Protein AF-0000000078662175 (afdb_homodimer)

pLDDT: mean 93.96, std 9.65, range [27.88, 98.94]

Nearest PDB structures (foldseek):
  4d03-assembly1_A  TM=9.916E-01  e=1.240E-72  Thermobifida fusca
  2ylw-assembly1_A  TM=9.920E-01  e=5.136E-72  Thermobifida fusca
  2ylr-assembly1_A  TM=9.868E-01  e=2.014E-71  Thermobifida fusca
  2ylx-assembly1_A  TM=9.907E-01  e=4.098E-71  Thermobifida fusca
  2ylz-assembly1_A-2  TM=9.610E-01  e=9.107E-68  Thermobifida fusca

Solvent-accessible surface area (backbone atoms only — not comparable to full-atom values): 55002 Å² total; per-residue (Å²): 134,77,75,73,74,74,74,76,78,58,76,63,46,78,33,47,30,37,32,38,24,37,16,68,44,21,49,51,39,52,54,54,43,43,74,70,68,43,51,56,42,33,34,16,61,46,86,62,62,26,42,56,43,58,28,30,57,36,58,60,36,54,50,92,50,47,37,88,42,62,43,79,82,89,40,69,65,61,51,66,69,56,78,77,63,32,42,44,36,40,28,70,55,52,31,49,50,42,49,49,50,35,57,76,66,60,45,62,86,43,45,44,54,62,29,38,69,46,33,39,36,45,36,73,90,77,52,29,33,41,33,35,32,78,75,59,50,32,36,32,17,48,29,39,38,42,22,52,46,37,66,62,32,55,52,73,86,84,50,52,46,50,90,57,36,68,49,51,77,42,38,38,61,60,27,65,95,60,91,78,85,47,64,77,28,32,34,32,37,38,30,44,47,62,65,21,38,29,26,49,36,52,46,52,75,45,26,54,29,30,37,39,37,29,61,63,48,51,62,66,30,49,41,68,72,45,72,54,52,67,69,56,53,52,51,40,58,74,42,41,70,61,51,50,55,48,10,60,61,19,56,37,32,32,61,59,46,34,31,46,18,38,58,73,79,49,52,72,70,53,46,50,51,52,51,52,53,23,55,73,66,7,28,69,44,44,72,20,61,40,52,32,43,49,64,29,71,68,54,16,48,55,55,39,48,52,52,47,49,51,45,52,71,57,22,75,53,60,68,61,26,56,66,49,46,59,71,90,51,58,57,68,32,42,84,70,27,61,25,71,57,44,60,52,41,60,62,40,89,47,38,44,81,39,54,26,70,83,33,39,76,67,30,30,38,52,51,27,43,28,29,75,86,42,74,47,74,34,45,32,39,36,40,25,73,54,51,39,51,54,46,36,40,64,64,69,28,50,40,26,20,50,94,66,41,42,48,64,68,70,35,60,78,34,78,73,26,29,79,11,34,25,30,60,56,28,61,36,40,36,34,36,56,22,43,44,19,39,44,90,62,28,37,58,51,48,50,18,50,53,40,40,52,52,50,53,52,48,52,50,50,30,59,75,67,73,37,76,41,39,29,30,27,66,70,40,25,51,50,40,49,50,48,27,46,53,59,30,67,62,35,45,42,75,66,26,88,25,70,69,22,27,62,76,42,88,86,48,49,78,45,50,56,39,28,79,79,26,38,20,56,49,51,49,55,55,49,50,22,50,75,60,75,35,56,54,44,47,73,71,134,79,77,73,76,74,74,76,80,59,77,63,46,78,35,46,30,37,30,38,25,37,16,68,46,22,49,50,39,51,54,53,43,43,73,71,69,44,51,58,42,31,33,17,59,46,86,62,61,28,40,58,44,57,28,30,56,36,60,59,37,56,49,93,51,47,38,88,43,63,43,78,83,88,41,69,66,61,53,66,70,55,79,76,61,32,44,44,36,40,30,71,56,52,30,48,50,40,50,49,51,34,59,75,66,60,45,62,86,44,44,43,53,63,29,37,70,46,33,39,36,45,39,74,89,76,54,29,33,40,35,35,31,78,79,58,53,33,38,33,17,48,29,38,39,40,21,49,46,37,66,62,31,53,53,73,83,85,49,53,44,50,89,58,36,70,48,50,78,43,37,38,62,60,26,64,94,58,91,78,85,46,66,75,28,32,34,31,37,38,30,44,46,63,64,21,39,29,26,49,36,52,47,51,74,45,27,55,27,31,36,39,38,30,61,63,49,51,63,66,30,49,42,68,73,46,71,54,51,68,68,55,52,53,52,41,59,76,42,40,71,62,52,49,54,48,11,60,60,20,57,38,32,32,60,59,47,34,30,44,18,38,58,73,82,47,51,73,69,53,47,50,51,52,49,54,54,23,55,74,66,6,27,68,45,44,72,20,60,40,51,32,43,49,63,29,71,68,53,16,49,55,54,40,50,52,53,47,48,52,45,53,70,58,22,76,54,62,67,60,25,57,65,50,45,59,71,92,51,58,59,69,33,42,83,69,28,62,25,74,57,45,62,52,42,62,63,40,90,46,36,44,82,38,54,25,69,85,33,40,76,68,31,30,38,52,51,29,42,29,32,76,85,43,74,47,75,34,45,34,39,36,40,25,73,54,50,39,52,53,47,36,39,63,62,69,28,53,40,27,19,50,95,65,41,42,48,65,67,70,33,59,76,37,80,74,27,30,79,11,34,27,29,60,57,28,61,35,40,36,35,36,56,22,42,43,19,39,42,92,64,29,36,58,52,48,49,17,50,53,40,40,52,53,50,52,54,48,51,50,51,29,59,76,67,73,36,76,42,41,28,31,26,65,69,40,24,50,50,39,49,50,49,28,44,53,58,30,66,63,36,46,41,74,65,27,88,24,70,70,22,27,61,76,42,87,87,48,48,78,45,50,56,39,27,78,80,26,40,21,54,50,51,49,56,54,48,51,23,51,74,59,76,37,54,55,45,48,75,70

Secondary structure (DSSP, 8-state):
----------PPEEEEEEEE--SHHHHHHHHHHHHTT--EEEE-SSSSS-THHHH---TT-B-SS-TTTSS--S-HHHHHH---SBSS-BHHHHHHHHHHHHHHTT-GGGEE-S--EEEEEEETTTTEEEEEETTS-EEEEEEEEE---TT-SBPP---TTGGG--SEEEETTB--SSPPP-TT-EEEEE--SHHHHHHHHHHHTTSSEEEEEESS---EEE----BPPHHHHHHHHHTHHHHHHHHHTSSSSS----B---GGGS-HHHHHHHHHHHHHH-HHHHTTS-TTTTT-HHHHHHHHHHHHHHHHHH-SSHHHHHHHS--SS-TTSSPPEEESSHHHHTTSTTEEEEETTTS-EEEE-SSEEEETTEEEE-SEEEE---B-TTTHHHHTSEEE-GGG-BHHHHTTTS---BTTTB-TT-TTEEESS-TTSSGGGS-HHHHHHHHHHHHHHHHHHHHHTT---EEE-HHHHHHHHHHHHHHHHTSSGGGS-SGGGTTTSTT------S--S-HHHHHHHHHHHHHTTSTTEEE-/----------PPEEEEEEEE--SHHHHHHHHHHHHTT--EEEE-SSSSS-THHHH---TT-B-SS-TTTSS--S-HHHHHH---SBSS-BHHHHHHHHHHHHHHTT-GGGEE-S--EEEEEEETTTTEEEEEETTS-EEEEEEEEE---TT-SBPP---TTGGG--SEEEETTB--SSPPP-TT-EEEEE--SHHHHHHHHHHHHHSSEEEEEESS---EEE----BPPHHHHHHHHHTHHHHHHHHHTSSSSS----B---GGGS-HHHHHHHHHHHHHH-HHHHTTS-TTTTT-HHHHHHHHHHHHHHHHHH-SSHHHHHHHS--SS-TTSSPPEEESSHHHHTTSTTEEEEETTTS-EEEE-SSEEEETTEEEE-SEEEE---B-TTTHHHHTSEEE-GGG-BHHHHTTTS---BTTTB-TT-TTEEESS-TTSSGGGS-HHHHHHHHHHHHHHHHHHHHHTT---EEE-HHHHHHHHHHHHHHHHTSSGGGS-SGGGTTTSTT------S--S-HHHHHHHHHHHHHTTSTTEEE-

InterPro domains:
  IPR036188 FAD/NAD(P)-binding domain superfamily [G3DSA:3.50.50.60] (9-284)
  IPR036188 FAD/NAD(P)-binding domain superfamily [G3DSA:3.50.50.60] (344-540)
  IPR036188 FAD/NAD(P)-binding domain superfamily [SSF51905] (16-461)
  IPR050775 Baeyer-Villiger monooxygenase-like [PTHR43098] (8-539)

Organism: Novosphingobium aromaticivorans (strain ATCC 700278 / DSM 12444 / CCUG 56034 / CIP 105152 / NBRC 16084 / F199) (NCBI:txid279238)

Structure (mmCIF, N/CA/C/O backbone):
data_AF-0000000078662175-model_v1
#
loop_
_entity.id
_entity.type
_entity.pdbx_description
1 polymer 'Flavin-containing monooxygenase FMO'
#
loop_
_atom_site.group_PDB
_atom_site.id
_atom_site.type_symbol
_atom_site.label_atom_id
_atom_site.label_alt_id
_atom_site.label_comp_id
_atom_site.label_asym_id
_atom_site.label_entity_id
_atom_site.label_seq_id
_atom_site.pdbx_PDB_ins_code
_atom_site.Cartn_x
_atom_site.Cartn_y
_atom_site.Cartn_z
_atom_site.occupancy
_atom_site.B_iso_or_equiv
_atom_site.auth_seq_id
_atom_site.auth_comp_id
_atom_site.auth_asym_id
_atom_site.auth_atom_id
_atom_site.pdbx_PDB_model_num
ATOM 1 N N . MET A 1 1 ? -27.125 54.406 36.562 1 32.47 1 MET A N 1
ATOM 2 C CA . MET A 1 1 ? -28.031 53.469 35.906 1 32.47 1 MET A CA 1
ATOM 3 C C . MET A 1 1 ? -27.641 53.281 34.469 1 32.47 1 MET A C 1
ATOM 5 O O . MET A 1 1 ? -28 54.094 33.594 1 32.47 1 MET A O 1
ATOM 9 N N . GLN A 1 2 ? -26.375 52.938 34.125 1 30.73 2 GLN A N 1
ATOM 10 C CA . GLN A 1 2 ? -25.703 52.875 32.812 1 30.73 2 GLN A CA 1
ATOM 11 C C . GLN A 1 2 ? -26.438 51.906 31.875 1 30.73 2 GLN A C 1
ATOM 13 O O . GLN A 1 2 ? -26.781 50.781 32.25 1 30.73 2 GLN A O 1
ATOM 18 N N . GLN A 1 3 ? -27.281 52.5 30.984 1 27.88 3 GLN A N 1
ATOM 19 C CA . GLN A 1 3 ? -28.031 51.75 29.984 1 27.88 3 GLN A CA 1
ATOM 20 C C . GLN A 1 3 ? -27.156 50.688 29.344 1 27.88 3 GLN A C 1
ATOM 22 O O . GLN A 1 3 ? -26.094 50.969 28.781 1 27.88 3 GLN A O 1
ATOM 27 N N . VAL A 1 4 ? -27.219 49.531 30.016 1 39.88 4 VAL A N 1
ATOM 28 C CA . VAL A 1 4 ? -26.734 48.344 29.312 1 39.88 4 VAL A CA 1
ATOM 29 C C . VAL A 1 4 ? -27.156 48.406 27.844 1 39.88 4 VAL A C 1
ATOM 31 O O . VAL A 1 4 ? -28.344 48.406 27.531 1 39.88 4 VAL A O 1
ATOM 34 N N . ASN A 1 5 ? -26.516 49.281 26.984 1 31.42 5 ASN A N 1
ATOM 35 C CA . ASN A 1 5 ? -26.75 49.25 25.547 1 31.42 5 ASN A CA 1
ATOM 36 C C . ASN A 1 5 ? -27.062 47.812 25.062 1 31.42 5 ASN A C 1
ATOM 38 O O . ASN A 1 5 ? -26.25 46.906 25.219 1 31.42 5 ASN A O 1
ATOM 42 N N . SER A 1 6 ? -28.297 47.344 25.094 1 38.06 6 SER A N 1
ATOM 43 C CA . SER A 1 6 ? -28.875 46.094 24.594 1 38.06 6 SER A CA 1
ATOM 44 C C . SER A 1 6 ? -28.297 45.75 23.219 1 38.06 6 SER A C 1
ATOM 46 O O . SER A 1 6 ? -28.547 46.438 22.234 1 38.06 6 SER A O 1
ATOM 48 N N . SER A 1 7 ? -27.062 45.438 23.031 1 41.38 7 SER A N 1
ATOM 49 C CA . SER A 1 7 ? -26.469 44.938 21.797 1 41.38 7 SER A CA 1
ATOM 50 C C . SER A 1 7 ? -27.469 44.125 20.969 1 41.38 7 SER A C 1
ATOM 52 O O . SER A 1 7 ? -28.078 43.188 21.469 1 41.38 7 SER A O 1
ATOM 54 N N . HIS A 1 8 ? -28.359 44.719 20.109 1 45.12 8 HIS A N 1
ATOM 55 C CA . HIS A 1 8 ? -29.312 44.188 19.156 1 45.12 8 HIS A CA 1
ATOM 56 C C . HIS A 1 8 ? -28.828 42.844 18.578 1 45.12 8 HIS A C 1
ATOM 58 O O . HIS A 1 8 ? -27.766 42.781 17.969 1 45.12 8 HIS A O 1
ATOM 64 N N . ALA A 1 9 ? -29.156 41.844 19.125 1 54.88 9 ALA A N 1
ATOM 65 C CA . ALA A 1 9 ? -28.906 40.469 18.656 1 54.88 9 ALA A CA 1
ATOM 66 C C . ALA A 1 9 ? -29.125 40.344 17.156 1 54.88 9 ALA A C 1
ATOM 68 O O . ALA A 1 9 ? -30.219 40.594 16.656 1 54.88 9 ALA A O 1
ATOM 69 N N . LYS A 1 10 ? -28.078 40.5 16.203 1 70.06 10 LYS A N 1
ATOM 70 C CA . LYS A 1 10 ? -28.141 40.344 14.758 1 70.06 10 LYS A CA 1
ATOM 71 C C . LYS A 1 10 ? -28.906 39.094 14.367 1 70.06 10 LYS A C 1
ATOM 73 O O . LYS A 1 10 ? -28.766 38.031 15 1 70.06 10 LYS A O 1
ATOM 78 N N . ALA A 1 11 ? -30 39.125 13.562 1 88.69 11 ALA A N 1
ATOM 79 C CA . ALA A 1 11 ? -30.766 38 13.023 1 88.69 11 ALA A CA 1
ATOM 80 C C . ALA A 1 11 ? -29.828 36.938 12.422 1 88.69 11 ALA A C 1
ATOM 82 O O . ALA A 1 11 ? -28.844 37.281 11.758 1 88.69 11 ALA A O 1
ATOM 83 N N . PRO A 1 12 ? -30.031 35.719 12.789 1 95.25 12 PRO A N 1
ATOM 84 C CA . PRO A 1 12 ? -29.172 34.656 12.258 1 95.25 12 PRO A CA 1
ATOM 85 C C . PRO A 1 12 ? -29.203 34.594 10.734 1 95.25 12 PRO A C 1
ATOM 87 O O . PRO A 1 12 ? -30.25 34.781 10.125 1 95.25 12 PRO A O 1
ATOM 90 N N . ARG A 1 13 ? -28.078 34.531 10.18 1 97.31 13 ARG A N 1
ATOM 91 C CA . ARG A 1 13 ? -28 34.25 8.75 1 97.31 13 ARG A CA 1
ATOM 92 C C . ARG A 1 13 ? -28.172 32.75 8.469 1 97.31 13 ARG A C 1
ATOM 94 O O . ARG A 1 13 ? -27.438 31.922 9.008 1 97.31 13 ARG A O 1
ATOM 101 N N . ARG A 1 14 ? -29.156 32.438 7.625 1 97.62 14 ARG A N 1
ATOM 102 C CA . ARG A 1 14 ? -29.438 31.047 7.297 1 97.62 14 ARG A CA 1
ATOM 103 C C . ARG A 1 14 ? -28.656 30.609 6.055 1 97.62 14 ARG A C 1
ATOM 105 O O . ARG A 1 14 ? -28.594 31.344 5.07 1 97.62 14 ARG A O 1
ATOM 112 N N . LEU A 1 15 ? -28.016 29.453 6.156 1 98.31 15 LEU A N 1
ATOM 113 C CA . LEU A 1 15 ? -27.172 28.906 5.094 1 98.31 15 LEU A CA 1
ATOM 114 C C . LEU A 1 15 ? -27.438 27.422 4.91 1 98.31 15 LEU A C 1
ATOM 116 O O . LEU A 1 15 ? -27.969 26.766 5.805 1 98.31 15 LEU A O 1
ATOM 120 N N . ASP A 1 16 ? -27.141 26.938 3.682 1 98.44 16 ASP A N 1
ATOM 121 C CA . ASP A 1 16 ? -27.031 25.484 3.525 1 98.44 16 ASP A CA 1
ATOM 122 C C . ASP A 1 16 ? -25.797 24.938 4.246 1 98.44 16 ASP A C 1
ATOM 124 O O . ASP A 1 16 ? -25.875 23.938 4.941 1 98.44 16 ASP A O 1
ATOM 128 N N . THR A 1 17 ? -24.672 25.609 4.023 1 98.69 17 THR A N 1
ATOM 129 C CA . THR A 1 17 ? -23.422 25.125 4.555 1 98.69 17 THR A CA 1
ATOM 130 C C . THR A 1 17 ? -22.609 26.25 5.18 1 98.69 17 THR A C 1
ATOM 132 O O . THR A 1 17 ? -22.453 27.312 4.578 1 98.69 17 THR A O 1
ATOM 135 N N . LEU A 1 18 ? -22.109 26.031 6.359 1 98.88 18 LEU A N 1
ATOM 136 C CA . LEU A 1 18 ? -21.125 26.922 6.988 1 98.88 18 LEU A CA 1
ATOM 137 C C . LEU A 1 18 ? -19.797 26.219 7.164 1 98.88 18 LEU A C 1
ATOM 139 O O . LEU A 1 18 ? -19.734 25.094 7.664 1 98.88 18 LEU A O 1
ATOM 143 N N . ILE A 1 19 ? -18.734 26.859 6.73 1 98.94 19 ILE A N 1
ATOM 144 C CA . ILE A 1 19 ? -17.391 26.328 6.844 1 98.94 19 ILE A CA 1
ATOM 145 C C . ILE A 1 19 ? -16.594 27.156 7.867 1 98.94 19 ILE A C 1
ATOM 147 O O . ILE A 1 19 ? -16.641 28.375 7.863 1 98.94 19 ILE A O 1
ATOM 151 N N . ILE A 1 20 ? -15.93 26.484 8.75 1 98.75 20 ILE A N 1
ATOM 152 C CA . ILE A 1 20 ? -15.156 27.172 9.773 1 98.75 20 ILE A CA 1
ATOM 153 C C . ILE A 1 20 ? -13.664 26.953 9.523 1 98.75 20 ILE A C 1
ATOM 155 O O . ILE A 1 20 ? -13.141 25.859 9.734 1 98.75 20 ILE A O 1
ATOM 159 N N . GLY A 1 21 ? -12.961 28.016 9.102 1 98.5 21 GLY A N 1
ATOM 160 C CA . GLY A 1 21 ? -11.539 27.969 8.812 1 98.5 21 GLY A CA 1
ATOM 161 C C . GLY A 1 21 ? -11.227 28.141 7.336 1 98.5 21 GLY A C 1
ATOM 162 O O . GLY A 1 21 ? -11.789 27.438 6.492 1 98.5 21 GLY A O 1
ATOM 163 N N . ALA A 1 22 ? -10.289 29.031 7.051 1 98.62 22 ALA A N 1
ATOM 164 C CA . ALA A 1 22 ? -9.953 29.344 5.664 1 98.62 22 ALA A CA 1
ATOM 165 C C . ALA A 1 22 ? -8.539 28.859 5.324 1 98.62 22 ALA A C 1
ATOM 167 O O . ALA A 1 22 ? -7.801 29.547 4.613 1 98.62 22 ALA A O 1
ATOM 168 N N . GLY A 1 23 ? -8.109 27.734 5.957 1 98.25 23 GLY A N 1
ATOM 169 C CA . GLY A 1 23 ? -6.961 27.016 5.426 1 98.25 23 GLY A CA 1
ATOM 170 C C . GLY A 1 23 ? -7.25 26.328 4.102 1 98.25 23 GLY A C 1
ATOM 171 O O . GLY A 1 23 ? -8.297 26.562 3.492 1 98.25 23 GLY A O 1
ATOM 172 N N . PHE A 1 24 ? -6.379 25.484 3.66 1 98.25 24 PHE A N 1
ATOM 173 C CA . PHE A 1 24 ? -6.508 24.844 2.355 1 98.25 24 PHE A CA 1
ATOM 174 C C . PHE A 1 24 ? -7.762 23.984 2.299 1 98.25 24 PHE A C 1
ATOM 176 O O . PHE A 1 24 ? -8.438 23.938 1.27 1 98.25 24 PHE A O 1
ATOM 183 N N . GLY A 1 25 ? -8.047 23.281 3.381 1 98.38 25 GLY A N 1
ATOM 184 C CA . GLY A 1 25 ? -9.258 22.484 3.418 1 98.38 25 GLY A CA 1
ATOM 185 C C . GLY A 1 25 ? -10.531 23.297 3.301 1 98.38 25 GLY A C 1
ATOM 186 O O . GLY A 1 25 ? -11.422 22.969 2.527 1 98.38 25 GLY A O 1
ATOM 187 N N . GLY A 1 26 ? -10.578 24.375 4.07 1 98.81 26 GLY A N 1
ATOM 188 C CA . GLY A 1 26 ? -11.734 25.25 4.035 1 98.81 26 GLY A CA 1
ATOM 189 C C . GLY A 1 26 ? -11.914 25.953 2.699 1 98.81 26 GLY A C 1
ATOM 190 O O . GLY A 1 26 ? -13.039 26.094 2.215 1 98.81 26 GLY A O 1
ATOM 191 N N . MET A 1 27 ? -10.836 26.422 2.119 1 98.88 27 MET A N 1
ATOM 192 C CA . MET A 1 27 ? -10.914 27.062 0.813 1 98.88 27 MET A CA 1
ATOM 193 C C . MET A 1 27 ? -11.484 26.109 -0.233 1 98.88 27 MET A C 1
ATOM 195 O O . MET A 1 27 ? -12.344 26.5 -1.027 1 98.88 27 MET A O 1
ATOM 199 N N . TYR A 1 28 ? -11 24.891 -0.229 1 98.88 28 TYR A N 1
ATOM 200 C CA . TYR A 1 28 ? -11.5 23.922 -1.196 1 98.88 28 TYR A CA 1
ATOM 201 C C . TYR A 1 28 ? -12.961 23.578 -0.923 1 98.88 28 TYR A C 1
ATOM 203 O O . TYR A 1 28 ? -13.75 23.438 -1.855 1 98.88 28 TYR A O 1
ATOM 211 N N . ALA A 1 29 ? -13.305 23.422 0.343 1 98.88 29 ALA A N 1
ATOM 212 C CA . ALA A 1 29 ? -14.695 23.156 0.708 1 98.88 29 ALA A CA 1
ATOM 213 C C . ALA A 1 29 ? -15.617 24.25 0.205 1 98.88 29 ALA A C 1
ATOM 215 O O . ALA A 1 29 ? -16.703 23.969 -0.319 1 98.88 29 ALA A O 1
ATOM 216 N N . LEU A 1 30 ? -15.195 25.484 0.396 1 98.94 30 LEU A N 1
ATOM 217 C CA . LEU A 1 30 ? -15.984 26.609 -0.078 1 98.94 30 LEU A CA 1
ATOM 218 C C . LEU A 1 30 ? -16.172 26.547 -1.59 1 98.94 30 LEU A C 1
ATOM 220 O O . LEU A 1 30 ? -17.297 26.719 -2.084 1 98.94 30 LEU A O 1
ATOM 224 N N . HIS A 1 31 ? -15.102 26.328 -2.27 1 98.88 31 HIS A N 1
ATOM 225 C CA . HIS A 1 31 ? -15.164 26.219 -3.723 1 98.88 31 HIS A CA 1
ATOM 226 C C . HIS A 1 31 ? -16.141 25.125 -4.152 1 98.88 31 HIS A C 1
ATOM 228 O O . HIS A 1 31 ? -17 25.359 -5 1 98.88 31 HIS A O 1
ATOM 234 N N . ARG A 1 32 ? -16.047 23.984 -3.57 1 98.69 32 ARG A N 1
ATOM 235 C CA . ARG A 1 32 ? -16.844 22.812 -3.977 1 98.69 32 ARG A CA 1
ATOM 236 C C . ARG A 1 32 ? -18.312 23.016 -3.646 1 98.69 32 ARG A C 1
ATOM 238 O O . ARG A 1 32 ? -19.188 22.734 -4.473 1 98.69 32 ARG A O 1
ATOM 245 N N . THR A 1 33 ? -18.609 23.422 -2.467 1 98.75 33 THR A N 1
ATOM 246 C CA . THR A 1 33 ? -19.984 23.562 -2.033 1 98.75 33 THR A CA 1
ATOM 247 C C . THR A 1 33 ? -20.688 24.672 -2.826 1 98.75 33 THR A C 1
ATOM 249 O O . THR A 1 33 ? -21.859 24.516 -3.201 1 98.75 33 THR A O 1
ATOM 252 N N . ARG A 1 34 ? -20.016 25.766 -3.092 1 98.38 34 ARG A N 1
ATOM 253 C CA . ARG A 1 34 ? -20.578 26.797 -3.936 1 98.38 34 ARG A CA 1
ATOM 254 C C . ARG A 1 34 ? -20.922 26.266 -5.324 1 98.38 34 ARG A C 1
ATOM 256 O O . ARG A 1 34 ? -21.969 26.578 -5.871 1 98.38 34 ARG A O 1
ATOM 263 N N . ASN A 1 35 ? -20.047 25.516 -5.824 1 97.94 35 ASN A N 1
ATOM 264 C CA . ASN A 1 35 ? -20.234 24.969 -7.168 1 97.94 35 ASN A CA 1
ATOM 265 C C . ASN A 1 35 ? -21.375 23.969 -7.219 1 97.94 35 ASN A C 1
ATOM 267 O O . ASN A 1 35 ? -21.922 23.703 -8.289 1 97.94 35 ASN A O 1
ATOM 271 N N . MET A 1 36 ? -21.719 23.453 -6.066 1 97.94 36 MET A N 1
ATOM 272 C CA . MET A 1 36 ? -22.859 22.562 -5.969 1 97.94 36 MET A CA 1
ATOM 273 C C . MET A 1 36 ? -24.172 23.344 -5.926 1 97.94 36 MET A C 1
ATOM 275 O O . MET A 1 36 ? -25.25 22.766 -5.945 1 97.94 36 MET A O 1
ATOM 279 N N . GLY A 1 37 ? -24.062 24.656 -5.867 1 98 37 GLY A N 1
ATOM 280 C CA . GLY A 1 37 ? -25.25 25.5 -5.82 1 98 37 GLY A CA 1
ATOM 281 C C . GLY A 1 37 ? -25.75 25.734 -4.41 1 98 37 GLY A C 1
ATOM 282 O O . GLY A 1 37 ? -26.844 26.281 -4.219 1 98 37 GLY A O 1
ATOM 283 N N . LEU A 1 38 ? -25.016 25.391 -3.434 1 98.44 38 LEU A N 1
ATOM 284 C CA . LEU A 1 38 ? -25.422 25.562 -2.045 1 98.44 38 LEU A CA 1
ATOM 285 C C . LEU A 1 38 ? -25.125 26.984 -1.572 1 98.44 38 LEU A C 1
ATOM 287 O O . LEU A 1 38 ? -24.109 27.578 -1.953 1 98.44 38 LEU A O 1
ATOM 291 N N . ASP A 1 39 ? -26.016 27.531 -0.816 1 98.69 39 ASP A N 1
ATOM 292 C CA . ASP A 1 39 ? -25.703 28.766 -0.101 1 98.69 39 ASP A CA 1
ATOM 293 C C . ASP A 1 39 ? -24.672 28.5 0.997 1 98.69 39 ASP A C 1
ATOM 295 O O . ASP A 1 39 ? -25 27.953 2.045 1 98.69 39 ASP A O 1
ATOM 299 N N . THR A 1 40 ? -23.438 28.953 0.732 1 98.75 40 THR A N 1
ATOM 300 C CA . THR A 1 40 ? -22.312 28.609 1.602 1 98.75 40 THR A CA 1
ATOM 301 C C . THR A 1 40 ? -21.578 29.875 2.047 1 98.75 40 THR A C 1
ATOM 303 O O . THR A 1 40 ? -21.438 30.828 1.275 1 98.75 40 THR A O 1
ATOM 306 N N . HIS A 1 41 ? -21.156 29.859 3.252 1 98.81 41 HIS A N 1
ATOM 307 C CA . HIS A 1 41 ? -20.312 30.922 3.814 1 98.81 41 HIS A CA 1
ATOM 308 C C . HIS A 1 41 ? -19.172 30.328 4.645 1 98.81 41 HIS A C 1
ATOM 310 O O . HIS A 1 41 ? -19.266 29.203 5.121 1 98.81 41 HIS A O 1
ATOM 316 N N . LEU A 1 42 ? -18.062 31.047 4.695 1 98.94 42 LEU A N 1
ATOM 317 C CA . LEU A 1 42 ? -16.906 30.625 5.465 1 98.94 42 LEU A CA 1
ATOM 318 C C . LEU A 1 42 ? -16.5 31.703 6.469 1 98.94 42 LEU A C 1
ATOM 320 O O . LEU A 1 42 ? -16.516 32.875 6.156 1 98.94 42 LEU A O 1
ATOM 324 N N . ILE A 1 43 ? -16.203 31.297 7.684 1 98.75 43 ILE A N 1
ATOM 325 C CA . ILE A 1 43 ? -15.68 32.25 8.656 1 98.75 43 ILE A CA 1
ATOM 326 C C . ILE A 1 43 ? -14.227 31.891 8.992 1 98.75 43 ILE A C 1
ATOM 328 O O . ILE A 1 43 ? -13.875 30.703 9.039 1 98.75 43 ILE A O 1
ATOM 332 N N . GLU A 1 44 ? -13.391 32.844 9.141 1 98.56 44 GLU A N 1
ATOM 333 C CA . GLU A 1 44 ? -11.953 32.719 9.391 1 98.56 44 GLU A CA 1
ATOM 334 C C . GLU A 1 44 ? -11.5 33.656 10.508 1 98.56 44 GLU A C 1
ATOM 336 O O . GLU A 1 44 ? -11.836 34.844 10.508 1 98.56 44 GLU A O 1
ATOM 341 N N . ALA A 1 45 ? -10.789 33.094 11.438 1 96.75 45 ALA A N 1
ATOM 342 C CA . ALA A 1 45 ? -10.328 33.812 12.602 1 96.75 45 ALA A CA 1
ATOM 343 C C . ALA A 1 45 ? -9.297 34.875 12.203 1 96.75 45 ALA A C 1
ATOM 345 O O . ALA A 1 45 ? -9.227 35.938 12.812 1 96.75 45 ALA A O 1
ATOM 346 N N . GLY A 1 46 ? -8.445 34.625 11.25 1 96.25 46 GLY A N 1
ATOM 347 C CA . GLY A 1 46 ? -7.449 35.562 10.781 1 96.25 46 GLY A CA 1
ATOM 348 C C . GLY A 1 46 ? -7.996 36.562 9.773 1 96.25 46 GLY A C 1
ATOM 349 O O . GLY A 1 46 ? -9.172 36.5 9.406 1 96.25 46 GLY A O 1
ATOM 350 N N . ASP A 1 47 ? -7.188 37.438 9.305 1 97.56 47 ASP A N 1
ATOM 351 C CA . ASP A 1 47 ? -7.637 38.469 8.383 1 97.56 47 ASP A CA 1
ATOM 352 C C . ASP A 1 47 ? -7.293 38.094 6.941 1 97.56 47 ASP A C 1
ATOM 354 O O . ASP A 1 47 ? -7.359 38.938 6.047 1 97.56 47 ASP A O 1
ATOM 358 N N . ASP A 1 48 ? -6.867 36.906 6.762 1 98.06 48 ASP A N 1
ATOM 359 C CA . ASP A 1 48 ? -6.523 36.406 5.438 1 98.06 48 ASP A CA 1
ATOM 360 C C . ASP A 1 48 ? -6.656 34.906 5.371 1 98.06 48 ASP A C 1
ATOM 362 O O . ASP A 1 48 ? -6.949 34.25 6.383 1 98.06 48 ASP A O 1
ATOM 366 N N . VAL A 1 49 ? -6.594 34.344 4.125 1 98.56 49 VAL A N 1
ATOM 367 C CA . VAL A 1 49 ? -6.602 32.906 3.934 1 98.56 49 VAL A CA 1
ATOM 368 C C . VAL A 1 49 ? -5.23 32.312 4.277 1 98.56 49 VAL A C 1
ATOM 370 O O . VAL A 1 49 ? -4.281 33.062 4.527 1 98.56 49 VAL A O 1
ATOM 373 N N . GLY A 1 50 ? -5.184 31 4.352 1 97.06 50 GLY A N 1
ATOM 374 C CA . GLY A 1 50 ? -3.885 30.344 4.457 1 97.06 50 GLY A CA 1
ATOM 375 C C . GLY A 1 50 ? -3.764 29.453 5.676 1 97.06 50 GLY A C 1
ATOM 376 O O . GLY A 1 50 ? -2.863 28.609 5.746 1 97.06 50 GLY A O 1
ATOM 377 N N . GLY A 1 51 ? -4.703 29.609 6.648 1 95.75 51 GLY A N 1
ATOM 378 C CA . GLY A 1 51 ? -4.695 28.734 7.809 1 95.75 51 GLY A CA 1
ATOM 379 C C . GLY A 1 51 ? -3.377 28.75 8.562 1 95.75 51 GLY A C 1
ATOM 380 O O . GLY A 1 51 ? -2.877 29.812 8.93 1 95.75 51 GLY A O 1
ATOM 381 N N . THR A 1 52 ? -2.777 27.594 8.68 1 94 52 THR A N 1
ATOM 382 C CA . THR A 1 52 ? -1.514 27.422 9.391 1 94 52 THR A CA 1
ATOM 383 C C . THR A 1 52 ? -0.442 28.344 8.812 1 94 52 THR A C 1
ATOM 385 O O . THR A 1 52 ? 0.372 28.891 9.555 1 94 52 THR A O 1
ATOM 388 N N . TRP A 1 53 ? -0.464 28.594 7.535 1 96.5 53 TRP A N 1
ATOM 389 C CA . TRP A 1 53 ? 0.59 29.328 6.852 1 96.5 53 TRP A CA 1
ATOM 390 C C . TRP A 1 53 ? 0.35 30.828 6.949 1 96.5 53 TRP A C 1
ATOM 392 O O . TRP A 1 53 ? 1.232 31.625 6.625 1 96.5 53 TRP A O 1
ATOM 402 N N . TYR A 1 54 ? -0.85 31.172 7.348 1 97.12 54 TYR A N 1
ATOM 403 C CA . TYR A 1 54 ? -1.105 32.562 7.719 1 97.12 54 TYR A CA 1
ATOM 404 C C . TYR A 1 54 ? -0.429 32.906 9.039 1 97.12 54 TYR A C 1
ATOM 406 O O . TYR A 1 54 ? 0.087 34 9.211 1 97.12 54 TYR A O 1
ATOM 414 N N . TRP A 1 55 ? -0.412 31.953 9.969 1 96.12 55 TRP A N 1
ATOM 415 C CA . TRP A 1 55 ? 0.02 32.219 11.336 1 96.12 55 TRP A CA 1
ATOM 416 C C . TRP A 1 55 ? 1.498 31.875 11.516 1 96.12 55 TRP A C 1
ATOM 418 O O . TRP A 1 55 ? 2.205 32.531 12.273 1 96.12 55 TRP A O 1
ATOM 428 N N . ASN A 1 56 ? 1.989 30.812 10.898 1 96 56 ASN A N 1
ATOM 429 C CA . ASN A 1 56 ? 3.363 30.359 11.062 1 96 56 ASN A CA 1
ATOM 430 C C . ASN A 1 56 ? 4.32 31.109 10.141 1 96 56 ASN A C 1
ATOM 432 O O . ASN A 1 56 ? 4.719 30.594 9.094 1 96 56 ASN A O 1
ATOM 436 N N . ARG A 1 57 ? 4.777 32.25 10.609 1 96.06 57 ARG A N 1
ATOM 437 C CA . ARG A 1 57 ? 5.637 33.094 9.805 1 96.06 57 ARG A CA 1
ATOM 438 C C . ARG A 1 57 ? 7.02 33.25 10.43 1 96.06 57 ARG A C 1
ATOM 440 O O . ARG A 1 57 ? 7.723 34.219 10.195 1 96.06 57 ARG A O 1
ATOM 447 N N . TYR A 1 58 ? 7.387 32.312 11.289 1 97.38 58 TYR A N 1
ATOM 448 C CA . TYR A 1 58 ? 8.664 32.375 11.984 1 97.38 58 TYR A CA 1
ATOM 449 C C . TYR A 1 58 ? 9.828 32.25 11.008 1 97.38 58 TYR A C 1
ATOM 451 O O . TYR A 1 58 ? 9.648 31.781 9.891 1 97.38 58 TYR A O 1
ATOM 459 N N . PRO A 1 59 ? 11 32.75 11.375 1 96.94 59 PRO A N 1
ATOM 460 C CA . PRO A 1 59 ? 12.164 32.656 10.492 1 96.94 59 PRO A CA 1
ATOM 461 C C . PRO A 1 59 ? 12.484 31.219 10.086 1 96.94 59 PRO A C 1
ATOM 463 O O . PRO A 1 59 ? 12.648 30.344 10.945 1 96.94 59 PRO A O 1
ATOM 466 N N . GLY A 1 60 ? 12.57 31.031 8.781 1 96.56 60 GLY A N 1
ATOM 467 C CA . GLY A 1 60 ? 12.938 29.719 8.273 1 96.56 60 GLY A CA 1
ATOM 468 C C . GLY A 1 60 ? 11.742 28.812 8.023 1 96.56 60 GLY A C 1
ATOM 469 O O . GLY A 1 60 ? 11.891 27.688 7.551 1 96.56 60 GLY A O 1
ATOM 470 N N . ALA A 1 61 ? 10.516 29.359 8.242 1 97.38 61 ALA A N 1
ATOM 471 C CA . ALA A 1 61 ? 9.312 28.547 8.102 1 97.38 61 ALA A CA 1
ATOM 472 C C . ALA A 1 61 ? 9.164 28.031 6.676 1 97.38 61 ALA A C 1
ATOM 474 O O . ALA A 1 61 ? 9.148 28.797 5.719 1 97.38 61 ALA A O 1
ATOM 475 N N . ARG A 1 62 ? 9.07 26.688 6.551 1 96 62 ARG A N 1
ATOM 476 C CA . ARG A 1 62 ? 8.938 26.016 5.258 1 96 62 ARG A CA 1
ATOM 477 C C . ARG A 1 62 ? 8.242 24.672 5.406 1 96 62 ARG A C 1
ATOM 479 O O . ARG A 1 62 ? 8.219 24.094 6.492 1 96 62 ARG A O 1
ATOM 486 N N . CYS A 1 63 ? 7.633 24.219 4.328 1 94.31 63 CYS A N 1
ATOM 487 C CA . CYS A 1 63 ? 7 22.906 4.309 1 94.31 63 CYS A CA 1
ATOM 488 C C . CYS A 1 63 ? 8.016 21.812 3.977 1 94.31 63 CYS A C 1
ATOM 490 O O . CYS A 1 63 ? 8.922 22.031 3.172 1 94.31 63 CYS A O 1
ATOM 492 N N . ASP A 1 64 ? 7.879 20.641 4.605 1 92.94 64 ASP A N 1
ATOM 493 C CA . ASP A 1 64 ? 8.797 19.547 4.34 1 92.94 64 ASP A CA 1
ATOM 494 C C . ASP A 1 64 ? 8.188 18.547 3.35 1 92.94 64 ASP A C 1
ATOM 496 O O . ASP A 1 64 ? 8.672 17.422 3.211 1 92.94 64 ASP A O 1
ATOM 500 N N . VAL A 1 65 ? 7.07 18.891 2.768 1 94.19 65 VAL A N 1
ATOM 501 C CA . VAL A 1 65 ? 6.477 18.172 1.639 1 94.19 65 VAL A CA 1
ATOM 502 C C . VAL A 1 65 ? 6.797 18.906 0.339 1 94.19 65 VAL A C 1
ATOM 504 O O . VAL A 1 65 ? 6.738 20.141 0.283 1 94.19 65 VAL A O 1
ATOM 507 N N . MET A 1 66 ? 7.176 18.188 -0.647 1 94 66 MET A N 1
ATOM 508 C CA . MET A 1 66 ? 7.516 18.812 -1.928 1 94 66 MET A CA 1
ATOM 509 C C . MET A 1 66 ? 6.352 19.641 -2.459 1 94 66 MET A C 1
ATOM 511 O O . MET A 1 66 ? 5.195 19.219 -2.365 1 94 66 MET A O 1
ATOM 515 N N . CYS A 1 67 ? 6.688 20.766 -3.023 1 94.62 67 CYS A N 1
ATOM 516 C CA . CYS A 1 67 ? 5.676 21.734 -3.432 1 94.62 67 CYS A CA 1
ATOM 517 C C . CYS A 1 67 ? 4.754 21.141 -4.492 1 94.62 67 CYS A C 1
ATOM 519 O O . CYS A 1 67 ? 3.568 21.484 -4.547 1 94.62 67 CYS A O 1
ATOM 521 N N . ILE A 1 68 ? 5.254 20.234 -5.316 1 90.31 68 ILE A N 1
ATOM 522 C CA . ILE A 1 68 ? 4.449 19.625 -6.371 1 90.31 68 ILE A CA 1
ATOM 523 C C . ILE A 1 68 ? 3.355 18.766 -5.746 1 90.31 68 ILE A C 1
ATOM 525 O O . ILE A 1 68 ? 2.301 18.547 -6.352 1 90.31 68 ILE A O 1
ATOM 529 N N . ASP A 1 69 ? 3.65 18.266 -4.551 1 94.88 69 ASP A N 1
ATOM 530 C CA . ASP A 1 69 ? 2.658 17.484 -3.812 1 94.88 69 ASP A CA 1
ATOM 531 C C . ASP A 1 69 ? 1.796 18.391 -2.936 1 94.88 69 ASP A C 1
ATOM 533 O O . ASP A 1 69 ? 0.584 18.188 -2.828 1 94.88 69 ASP A O 1
ATOM 537 N N . TYR A 1 70 ? 2.402 19.422 -2.367 1 96.88 70 TYR A N 1
ATOM 538 C CA . TYR A 1 70 ? 1.769 20.297 -1.392 1 96.88 70 TYR A CA 1
ATOM 539 C C . TYR A 1 70 ? 1.02 21.438 -2.084 1 96.88 70 TYR A C 1
ATOM 541 O O . TYR A 1 70 ? 1.259 22.609 -1.801 1 96.88 70 TYR A O 1
ATOM 549 N N . SER A 1 71 ? 0.135 21.125 -2.961 1 97.94 71 SER A N 1
ATOM 550 C CA . SER A 1 71 ? -0.71 22.031 -3.727 1 97.94 71 SER A CA 1
ATOM 551 C C . SER A 1 71 ? -1.977 21.328 -4.211 1 97.94 71 SER A C 1
ATOM 553 O O . SER A 1 71 ? -2.066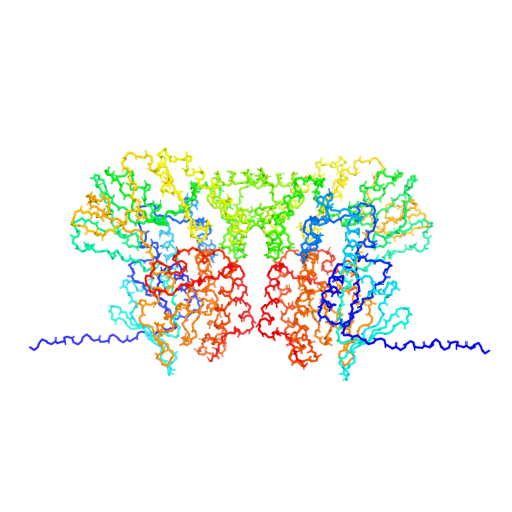 20.109 -4.176 1 97.94 71 SER A O 1
ATOM 555 N N . TYR A 1 72 ? -2.943 22.125 -4.594 1 98.38 72 TYR A N 1
ATOM 556 C CA . TYR A 1 72 ? -4.23 21.578 -5.016 1 98.38 72 TYR A CA 1
ATOM 557 C C . TYR A 1 72 ? -4.086 20.766 -6.301 1 98.38 72 TYR A C 1
ATOM 559 O O . TYR A 1 72 ? -3.328 21.141 -7.195 1 98.38 72 TYR A O 1
ATOM 567 N N . SER A 1 73 ? -4.828 19.703 -6.414 1 97.81 73 SER A N 1
ATOM 568 C CA . SER A 1 73 ? -4.766 18.828 -7.57 1 97.81 73 SER A CA 1
ATOM 569 C C . SER A 1 73 ? -6.062 18.875 -8.375 1 97.81 73 SER A C 1
ATOM 571 O O . SER A 1 73 ? -6.191 18.188 -9.398 1 97.81 73 SER A O 1
ATOM 573 N N . PHE A 1 74 ? -7.055 19.672 -7.996 1 97.12 74 PHE A N 1
ATOM 574 C CA . PHE A 1 74 ? -8.414 19.578 -8.523 1 97.12 74 PHE A CA 1
ATOM 575 C C . PHE A 1 74 ? -8.555 20.438 -9.781 1 97.12 74 PHE A C 1
ATOM 577 O O . PHE A 1 74 ? -9.531 20.312 -10.516 1 97.12 74 PHE A O 1
ATOM 584 N N . SER A 1 75 ? -7.617 21.344 -10.117 1 97.69 75 SER A N 1
ATOM 585 C CA . SER A 1 75 ? -7.777 22.312 -11.195 1 97.69 75 SER A CA 1
ATOM 586 C C . SER A 1 75 ? -6.535 22.359 -12.086 1 97.69 75 SER A C 1
ATOM 588 O O . SER A 1 75 ? -5.469 22.781 -11.641 1 97.69 75 SER A O 1
ATOM 590 N N . ASP A 1 76 ? -6.738 22.062 -13.289 1 96.62 76 ASP A N 1
ATOM 591 C CA . ASP A 1 76 ? -5.645 22.141 -14.25 1 96.62 76 ASP A CA 1
ATOM 592 C C . ASP A 1 76 ? -5.176 23.578 -14.43 1 96.62 76 ASP A C 1
ATOM 594 O O . ASP A 1 76 ? -3.979 23.844 -14.562 1 96.62 76 ASP A O 1
ATOM 598 N N . ASP A 1 77 ? -6.094 24.516 -14.43 1 97.62 77 ASP A N 1
ATOM 599 C CA . ASP A 1 77 ? -5.766 25.922 -14.602 1 97.62 77 ASP A CA 1
ATOM 600 C C . ASP A 1 77 ? -4.844 26.406 -13.484 1 97.62 77 ASP A C 1
ATOM 602 O O . ASP A 1 77 ? -3.832 27.062 -13.75 1 97.62 77 ASP A O 1
ATOM 606 N N . ILE A 1 78 ? -5.188 26.109 -12.258 1 98.19 78 ILE A N 1
ATOM 607 C CA . ILE A 1 78 ? -4.387 26.516 -11.117 1 98.19 78 ILE A CA 1
ATOM 608 C C . ILE A 1 78 ? -3.008 25.875 -11.188 1 98.19 78 ILE A C 1
ATOM 610 O O . ILE A 1 78 ? -1.988 26.531 -10.992 1 98.19 78 ILE A O 1
ATOM 614 N N . GLN A 1 79 ? -2.988 24.609 -11.547 1 97.5 79 GLN A N 1
ATOM 615 C CA . GLN A 1 79 ? -1.738 23.859 -11.625 1 97.5 79 GLN A CA 1
ATOM 616 C C . GLN A 1 79 ? -0.822 24.422 -12.711 1 97.5 79 GLN A C 1
ATOM 618 O O . GLN A 1 79 ? 0.396 24.484 -12.531 1 97.5 79 GLN A O 1
ATOM 623 N N . GLN A 1 80 ? -1.405 24.844 -13.82 1 97.56 80 GLN A N 1
ATOM 624 C CA . GLN A 1 80 ? -0.607 25.312 -14.945 1 97.56 80 GLN A CA 1
ATOM 625 C C . GLN A 1 80 ? -0.193 26.766 -14.758 1 97.56 80 GLN A C 1
ATOM 627 O O . GLN A 1 80 ? 0.878 27.188 -15.211 1 97.56 80 GLN A O 1
ATOM 632 N N . GLU A 1 81 ? -0.967 27.516 -14.086 1 98.06 81 GLU A N 1
ATOM 633 C CA . GLU A 1 81 ? -0.704 28.953 -13.93 1 98.06 81 GLU A CA 1
ATOM 634 C C . GLU A 1 81 ? 0.325 29.203 -12.836 1 98.06 81 GLU A C 1
ATOM 636 O O . GLU A 1 81 ? 1.181 30.078 -12.969 1 98.06 81 GLU A O 1
ATOM 641 N N . TRP A 1 82 ? 0.282 28.484 -11.766 1 97.75 82 TRP A N 1
ATOM 642 C CA . TRP A 1 82 ? 1.209 28.703 -10.656 1 97.75 82 TRP A CA 1
ATOM 643 C C . TRP A 1 82 ? 2.537 28 -10.914 1 97.75 82 TRP A C 1
ATOM 645 O O . TRP A 1 82 ? 2.562 26.875 -11.422 1 97.75 82 TRP A O 1
ATOM 655 N N . ALA A 1 83 ? 3.613 28.625 -10.516 1 96.31 83 ALA A N 1
ATOM 656 C CA . ALA A 1 83 ? 4.938 28.016 -10.586 1 96.31 83 ALA A CA 1
ATOM 657 C C . ALA A 1 83 ? 5.672 28.156 -9.258 1 96.31 83 ALA A C 1
ATOM 659 O O . ALA A 1 83 ? 5.789 29.25 -8.719 1 96.31 83 ALA A O 1
ATOM 660 N N . TRP A 1 84 ? 6.051 27.078 -8.727 1 96.75 84 TRP A N 1
ATOM 661 C CA . TRP A 1 84 ? 6.82 27.062 -7.488 1 96.75 84 TRP A CA 1
ATOM 662 C C . TRP A 1 84 ? 8.289 27.375 -7.758 1 96.75 84 TRP A C 1
ATOM 664 O O . TRP A 1 84 ? 8.828 26.984 -8.805 1 96.75 84 TRP A O 1
ATOM 674 N N . SER A 1 85 ? 8.961 27.938 -6.805 1 96.88 85 SER A N 1
ATOM 675 C CA . SER A 1 85 ? 10.336 28.391 -7.016 1 96.88 85 SER A CA 1
ATOM 676 C C . SER A 1 85 ? 11.336 27.359 -6.488 1 96.88 85 SER A C 1
ATOM 678 O O . SER A 1 85 ? 12.461 27.266 -6.992 1 96.88 85 SER A O 1
ATOM 680 N N . GLU A 1 86 ? 10.938 26.641 -5.426 1 97 86 GLU A N 1
ATOM 681 C CA . GLU A 1 86 ? 11.82 25.672 -4.773 1 97 86 GLU A CA 1
ATOM 682 C C . GLU A 1 86 ? 11.109 24.344 -4.543 1 97 86 GLU A C 1
ATOM 684 O O . GLU A 1 86 ? 9.875 24.281 -4.582 1 97 86 GLU A O 1
ATOM 689 N N . GLN A 1 87 ? 11.914 23.312 -4.309 1 95.5 87 GLN A N 1
ATOM 690 C CA . GLN A 1 87 ? 11.367 21.984 -4.078 1 95.5 87 GLN A CA 1
ATOM 691 C C . GLN A 1 87 ? 10.484 21.953 -2.832 1 95.5 87 GLN A C 1
ATOM 693 O O . GLN A 1 87 ? 9.422 21.328 -2.83 1 95.5 87 GLN A O 1
ATOM 698 N N . PHE A 1 88 ? 10.992 22.578 -1.802 1 96.94 88 PHE A N 1
ATOM 699 C CA . PHE A 1 88 ? 10.25 22.781 -0.56 1 96.94 88 PHE A CA 1
ATOM 700 C C . PHE A 1 88 ? 9.984 24.266 -0.324 1 96.94 88 PHE A C 1
ATOM 702 O O . PHE A 1 88 ? 10.898 25.016 0.02 1 96.94 88 PHE A O 1
ATOM 709 N N . ALA A 1 89 ? 8.773 24.625 -0.461 1 97.25 89 ALA A N 1
ATOM 710 C CA . ALA A 1 89 ? 8.414 26.047 -0.476 1 97.25 89 ALA A CA 1
ATOM 711 C C . ALA A 1 89 ? 8.531 26.656 0.919 1 97.25 89 ALA A C 1
ATOM 713 O O . ALA A 1 89 ? 8.164 26.016 1.911 1 97.25 89 ALA A O 1
ATOM 714 N N . ALA A 1 90 ? 8.961 27.906 0.945 1 97.75 90 ALA A N 1
ATOM 715 C CA . ALA A 1 90 ? 8.938 28.688 2.174 1 97.75 90 ALA A CA 1
ATOM 716 C C . ALA A 1 90 ? 7.543 29.25 2.438 1 97.75 90 ALA A C 1
ATOM 718 O O . ALA A 1 90 ? 6.715 29.328 1.526 1 97.75 90 ALA A O 1
ATOM 719 N N . GLN A 1 91 ? 7.383 29.656 3.641 1 97.81 91 GLN A N 1
ATOM 720 C CA . GLN A 1 91 ? 6.078 30.094 4.117 1 97.81 91 GLN A CA 1
ATOM 721 C C . GLN A 1 91 ? 5.539 31.25 3.27 1 97.81 91 GLN A C 1
ATOM 723 O O . GLN A 1 91 ? 4.375 31.234 2.865 1 97.81 91 GLN A O 1
ATOM 728 N N . PRO A 1 92 ? 6.297 32.25 2.881 1 97.75 92 PRO A N 1
ATOM 729 C CA . PRO A 1 92 ? 5.715 33.344 2.1 1 97.75 92 PRO A CA 1
ATOM 730 C C . PRO A 1 92 ? 5.16 32.875 0.756 1 97.75 92 PRO A C 1
ATOM 732 O O . PRO A 1 92 ? 4.125 33.375 0.306 1 97.75 92 PRO A O 1
ATOM 735 N N . GLU A 1 93 ? 5.816 31.953 0.186 1 98.25 93 GLU A N 1
ATOM 736 C CA . GLU A 1 93 ? 5.348 31.469 -1.106 1 98.25 93 GLU A CA 1
ATOM 737 C C . GLU A 1 93 ? 4.09 30.609 -0.95 1 98.25 93 GLU A C 1
ATOM 739 O O . GLU A 1 93 ? 3.193 30.656 -1.795 1 98.25 93 GLU A O 1
ATOM 744 N N . ILE A 1 94 ? 4.023 29.812 0.066 1 98.38 94 ILE A N 1
ATOM 745 C CA . ILE A 1 94 ? 2.84 29 0.322 1 98.38 94 ILE A CA 1
ATOM 746 C C . ILE A 1 94 ? 1.632 29.891 0.561 1 98.38 94 ILE A C 1
ATOM 748 O O . ILE A 1 94 ? 0.539 29.625 0.057 1 98.38 94 ILE A O 1
ATOM 752 N N . LEU A 1 95 ? 1.846 30.953 1.318 1 98.5 95 LEU A N 1
ATOM 753 C CA . LEU A 1 95 ? 0.769 31.906 1.554 1 98.5 95 LEU A CA 1
ATOM 754 C C . LEU A 1 95 ? 0.366 32.594 0.257 1 98.5 95 LEU A C 1
ATOM 756 O O . LEU A 1 95 ? -0.821 32.812 0.006 1 98.5 95 LEU A O 1
ATOM 760 N N . ALA A 1 96 ? 1.369 32.969 -0.513 1 98.62 96 ALA A N 1
ATOM 761 C CA . ALA A 1 96 ? 1.082 33.562 -1.815 1 98.62 96 ALA A CA 1
ATOM 762 C C . ALA A 1 96 ? 0.251 32.625 -2.68 1 98.62 96 ALA A C 1
ATOM 764 O O . ALA A 1 96 ? -0.64 33.062 -3.41 1 98.62 96 ALA A O 1
ATOM 765 N N . TYR A 1 97 ? 0.57 31.359 -2.662 1 98.5 97 TYR A N 1
ATOM 766 C CA . TYR A 1 97 ? -0.195 30.359 -3.389 1 98.5 97 TYR A CA 1
ATOM 767 C C . TYR A 1 97 ? -1.64 30.312 -2.904 1 98.5 97 TYR A C 1
ATOM 769 O O . TYR A 1 97 ? -2.57 30.266 -3.713 1 98.5 97 TYR A O 1
ATOM 777 N N . ALA A 1 98 ? -1.819 30.281 -1.595 1 98.75 98 ALA A N 1
ATOM 778 C CA . ALA A 1 98 ? -3.166 30.297 -1.031 1 98.75 98 ALA A CA 1
ATOM 779 C C . ALA A 1 98 ? -3.951 31.516 -1.518 1 98.75 98 ALA A C 1
ATOM 781 O O . ALA A 1 98 ? -5.113 31.391 -1.912 1 98.75 98 ALA A O 1
ATOM 782 N N . ARG A 1 99 ? -3.357 32.688 -1.463 1 98.81 99 ARG A N 1
ATOM 783 C CA . ARG A 1 99 ? -3.984 33.906 -1.917 1 98.81 99 ARG A CA 1
ATOM 784 C C . ARG A 1 99 ? -4.312 33.844 -3.404 1 98.81 99 ARG A C 1
ATOM 786 O O . ARG A 1 99 ? -5.387 34.281 -3.828 1 98.81 99 ARG A O 1
ATOM 793 N N . PHE A 1 100 ? -3.34 33.344 -4.133 1 98.81 100 PHE A N 1
ATOM 794 C CA . PHE A 1 100 ? -3.535 33.188 -5.566 1 98.81 100 PHE A CA 1
ATOM 795 C C . PHE A 1 100 ? -4.781 32.344 -5.852 1 98.81 100 PHE A C 1
ATOM 797 O O . PHE A 1 100 ? -5.621 32.75 -6.668 1 98.81 100 PHE A O 1
ATOM 804 N N . VAL A 1 101 ? -4.926 31.25 -5.164 1 98.81 101 VAL A N 1
ATOM 805 C CA . VAL A 1 101 ? -6.055 30.359 -5.379 1 98.81 101 VAL A CA 1
ATOM 806 C C . VAL A 1 101 ? -7.352 31.047 -4.957 1 98.81 101 VAL A C 1
ATOM 808 O O . VAL A 1 101 ? -8.359 30.969 -5.668 1 98.81 101 VAL A O 1
ATOM 811 N N . ALA A 1 102 ? -7.336 31.656 -3.803 1 98.88 102 ALA A N 1
ATOM 812 C CA . ALA A 1 102 ? -8.516 32.344 -3.309 1 98.88 102 ALA A CA 1
ATOM 813 C C . ALA A 1 102 ? -8.992 33.406 -4.312 1 98.88 102 ALA A C 1
ATOM 815 O O . ALA A 1 102 ? -10.195 33.562 -4.531 1 98.88 102 ALA A O 1
ATOM 816 N N . ASP A 1 103 ? -8.062 34.125 -4.852 1 98.69 103 ASP A N 1
ATOM 817 C CA . ASP A 1 103 ? -8.391 35.156 -5.824 1 98.69 103 ASP A CA 1
ATOM 818 C C . ASP A 1 103 ? -8.891 34.562 -7.133 1 98.69 103 ASP A C 1
ATOM 820 O O . ASP A 1 103 ? -9.906 35 -7.68 1 98.69 103 ASP A O 1
ATOM 824 N N . LYS A 1 104 ? -8.164 33.594 -7.598 1 98.31 104 LYS A N 1
ATOM 825 C CA . LYS A 1 104 ? -8.516 32.969 -8.859 1 98.31 104 LYS A CA 1
ATOM 826 C C . LYS A 1 104 ? -9.93 32.375 -8.812 1 98.31 104 LYS A C 1
ATOM 828 O O . LYS A 1 104 ? -10.664 32.438 -9.805 1 98.31 104 LYS A O 1
ATOM 833 N N . LEU A 1 105 ? -10.297 31.875 -7.68 1 98.5 105 LEU A N 1
ATOM 834 C CA . LEU A 1 105 ? -11.586 31.219 -7.543 1 98.5 105 LEU A CA 1
ATOM 835 C C . LEU A 1 105 ? -12.625 32.156 -6.938 1 98.5 105 LEU A C 1
ATOM 837 O O . LEU A 1 105 ? -13.75 31.75 -6.652 1 98.5 105 LEU A O 1
ATOM 841 N N . ASP A 1 106 ? -12.273 33.344 -6.676 1 98.56 106 ASP A N 1
ATOM 842 C CA . ASP A 1 106 ? -13.141 34.375 -6.109 1 98.56 106 ASP A CA 1
ATOM 843 C C . ASP A 1 106 ? -13.75 33.906 -4.789 1 98.56 106 ASP A C 1
ATOM 845 O O . ASP A 1 106 ? -14.969 33.938 -4.609 1 98.56 106 ASP A O 1
ATOM 849 N N . LEU A 1 107 ? -12.93 33.406 -3.91 1 98.88 107 LEU A N 1
ATOM 850 C CA . LEU A 1 107 ? -13.43 32.812 -2.684 1 98.88 107 LEU A CA 1
ATOM 851 C C . LEU A 1 107 ? -13.703 33.844 -1.621 1 98.88 107 LEU A C 1
ATOM 853 O O . LEU A 1 107 ? -14.609 33.688 -0.798 1 98.88 107 LEU A O 1
ATOM 857 N N . LYS A 1 108 ? -12.984 34.906 -1.59 1 98.69 108 LYS A N 1
ATOM 858 C CA . LYS A 1 108 ? -12.961 35.844 -0.478 1 98.69 108 LYS A CA 1
ATOM 859 C C . LYS A 1 108 ? -14.32 36.531 -0.3 1 98.69 108 LYS A C 1
ATOM 861 O O . LYS A 1 108 ? -14.68 36.906 0.809 1 98.69 108 LYS A O 1
ATOM 866 N N . ARG A 1 109 ? -15.078 36.594 -1.36 1 98.25 109 ARG A N 1
ATOM 867 C CA . ARG A 1 109 ? -16.359 37.281 -1.291 1 98.25 109 ARG A CA 1
ATOM 868 C C . ARG A 1 109 ? -17.312 36.562 -0.324 1 98.25 109 ARG A C 1
ATOM 870 O O . ARG A 1 109 ? -18.25 37.156 0.182 1 98.25 109 ARG A O 1
ATOM 877 N N . ASP A 1 110 ? -17.062 35.344 -0.045 1 98.62 110 ASP A N 1
ATOM 878 C CA . ASP A 1 110 ? -17.938 34.562 0.834 1 98.62 110 ASP A CA 1
ATOM 879 C C . ASP A 1 110 ? -17.219 34.156 2.107 1 98.62 110 ASP A C 1
ATOM 881 O O . ASP A 1 110 ? -17.547 33.156 2.723 1 98.62 110 ASP A O 1
ATOM 885 N N . ILE A 1 111 ? -16.203 34.906 2.453 1 98.81 111 ILE A N 1
ATOM 886 C CA . ILE A 1 111 ? -15.469 34.656 3.691 1 98.81 111 ILE A CA 1
ATOM 887 C C . ILE A 1 111 ? -15.609 35.844 4.617 1 98.81 111 ILE A C 1
ATOM 889 O O . ILE A 1 111 ? -15.414 37 4.199 1 98.81 111 ILE A O 1
ATOM 893 N N . SER A 1 112 ? -16.078 35.625 5.816 1 98.69 112 SER A N 1
ATOM 894 C CA . SER A 1 112 ? -15.953 36.625 6.871 1 98.69 112 SER A CA 1
ATOM 895 C C . SER A 1 112 ? -14.641 36.438 7.633 1 98.69 112 SER A C 1
ATOM 897 O O . SER A 1 112 ? -14.469 35.469 8.383 1 98.69 112 SER A O 1
ATOM 899 N N . PHE A 1 113 ? -13.742 37.344 7.414 1 98.44 113 PHE A N 1
ATOM 900 C CA . PHE A 1 113 ? -12.461 37.344 8.109 1 98.44 113 PHE A CA 1
ATOM 901 C C . PHE A 1 113 ? -12.594 37.938 9.508 1 98.44 113 PHE A C 1
ATOM 903 O O . PHE A 1 113 ? -13.641 38.5 9.844 1 98.44 113 PHE A O 1
ATOM 910 N N . ASN A 1 114 ? -11.547 37.75 10.336 1 97.88 114 ASN A N 1
ATOM 911 C CA . ASN A 1 114 ? -11.555 38.219 11.719 1 97.88 114 ASN A CA 1
ATOM 912 C C . ASN A 1 114 ? -12.82 37.781 12.453 1 97.88 114 ASN A C 1
ATOM 914 O O . ASN A 1 114 ? -13.445 38.594 13.141 1 97.88 114 ASN A O 1
ATOM 918 N N . THR A 1 115 ? -13.227 36.625 12.227 1 98.12 115 THR A N 1
ATOM 919 C CA . THR A 1 115 ? -14.453 36.062 12.781 1 98.12 115 THR A CA 1
ATOM 920 C C . THR A 1 115 ? -14.203 34.656 13.32 1 98.12 115 THR A C 1
ATOM 922 O O . THR A 1 115 ? -13.914 33.719 12.555 1 98.12 115 THR A O 1
ATOM 925 N N . ARG A 1 116 ? -14.281 34.469 14.594 1 97.44 116 ARG A N 1
ATOM 926 C CA . ARG A 1 116 ? -14.016 33.188 15.242 1 97.44 116 ARG A CA 1
ATOM 927 C C . ARG A 1 116 ? -15.305 32.562 15.766 1 97.44 116 ARG A C 1
ATOM 929 O O . ARG A 1 116 ? -16.125 33.219 16.406 1 97.44 116 ARG A O 1
ATOM 936 N N . ALA A 1 117 ? -15.523 31.312 15.453 1 98 117 ALA A N 1
ATOM 937 C CA . ALA A 1 117 ? -16.641 30.594 16.047 1 98 117 ALA A CA 1
ATOM 938 C C . ALA A 1 117 ? -16.406 30.359 17.531 1 98 117 ALA A C 1
ATOM 940 O O . ALA A 1 117 ? -15.352 29.875 17.938 1 98 117 ALA A O 1
ATOM 941 N N . THR A 1 118 ? -17.391 30.625 18.344 1 97.88 118 THR A N 1
ATOM 942 C CA . THR A 1 118 ? -17.266 30.438 19.781 1 97.88 118 THR A CA 1
ATOM 943 C C . THR A 1 118 ? -18.156 29.297 20.266 1 97.88 118 THR A C 1
ATOM 945 O O . THR A 1 118 ? -17.844 28.609 21.234 1 97.88 118 THR A O 1
ATOM 948 N N . SER A 1 119 ? -19.266 29.172 19.562 1 97.81 119 SER A N 1
ATOM 949 C CA . SER A 1 119 ? -20.188 28.094 19.906 1 97.81 119 SER A CA 1
ATOM 950 C C . SER A 1 119 ? -20.844 27.516 18.656 1 97.81 119 SER A C 1
ATOM 952 O O . SER A 1 119 ? -21.156 28.234 17.719 1 97.81 119 SER A O 1
ATOM 954 N N . VAL A 1 120 ? -21.031 26.25 18.641 1 98.38 120 VAL A N 1
ATOM 955 C CA . VAL A 1 120 ? -21.703 25.469 17.594 1 98.38 120 VAL A CA 1
ATOM 956 C C . VAL A 1 120 ? -22.688 24.5 18.234 1 98.38 120 VAL A C 1
ATOM 958 O O . VAL A 1 120 ? -22.281 23.516 18.859 1 98.38 120 VAL A O 1
ATOM 961 N N . ARG A 1 121 ? -24.031 24.719 18.031 1 98.31 121 ARG A N 1
ATOM 962 C CA . ARG A 1 121 ? -25.047 23.938 18.734 1 98.31 121 ARG A CA 1
ATOM 963 C C . ARG A 1 121 ? -26.047 23.344 17.75 1 98.31 121 ARG A C 1
ATOM 965 O O . ARG A 1 121 ? -26.547 24.047 16.859 1 98.31 121 ARG A O 1
ATOM 972 N N . TYR A 1 122 ? -26.297 22.094 17.953 1 98.38 122 TYR A N 1
ATOM 973 C CA . TYR A 1 122 ? -27.25 21.406 17.094 1 98.38 122 TYR A CA 1
ATOM 974 C C . TYR A 1 122 ? -28.688 21.609 17.578 1 98.38 122 TYR A C 1
ATOM 976 O O . TYR A 1 122 ? -28.969 21.469 18.766 1 98.38 122 TYR A O 1
ATOM 984 N N . ASP A 1 123 ? -29.531 21.984 16.672 1 97.44 123 ASP A N 1
ATOM 985 C CA . ASP A 1 123 ? -30.969 22.062 16.938 1 97.44 123 ASP A CA 1
ATOM 986 C C . ASP A 1 123 ? -31.672 20.781 16.5 1 97.44 123 ASP A C 1
ATOM 988 O O . ASP A 1 123 ? -31.953 20.594 15.312 1 97.44 123 ASP A O 1
ATOM 992 N N . ASP A 1 124 ? -32.094 19.969 17.391 1 96.19 124 ASP A N 1
ATOM 993 C CA . ASP A 1 124 ? -32.656 18.656 17.125 1 96.19 124 ASP A CA 1
ATOM 994 C C . ASP A 1 124 ? -33.938 18.766 16.328 1 96.19 124 ASP A C 1
ATOM 996 O O . ASP A 1 124 ? -34.188 17.984 15.406 1 96.19 124 ASP A O 1
ATOM 1000 N N . GLU A 1 125 ? -34.688 19.656 16.672 1 95.69 125 GLU A N 1
ATOM 1001 C CA . GLU A 1 125 ? -36.031 19.812 16.062 1 95.69 125 GLU A CA 1
ATOM 1002 C C . GLU A 1 125 ? -35.906 20.297 14.625 1 95.69 125 GLU A C 1
ATOM 1004 O O . GLU A 1 125 ? -36.625 19.797 13.742 1 95.69 125 GLU A O 1
ATOM 1009 N N . ARG A 1 126 ? -35.062 21.219 14.453 1 96.44 126 ARG A N 1
ATOM 1010 C CA . ARG A 1 126 ? -34.969 21.844 13.133 1 96.44 126 ARG A CA 1
ATOM 1011 C C . ARG A 1 126 ? -33.875 21.188 12.289 1 96.44 126 ARG A C 1
ATOM 1013 O O . ARG A 1 126 ? -33.781 21.453 11.094 1 96.44 126 ARG A O 1
ATOM 1020 N N . THR A 1 127 ? -33.094 20.344 12.844 1 96.56 127 THR A N 1
ATOM 1021 C CA . THR A 1 127 ? -32.031 19.625 12.164 1 96.56 127 THR A CA 1
ATOM 1022 C C . THR A 1 127 ? -31.047 20.594 11.5 1 96.56 127 THR A C 1
ATOM 1024 O O . THR A 1 127 ? -30.75 20.453 10.312 1 96.56 127 THR A O 1
ATOM 1027 N N . LEU A 1 128 ? -30.578 21.578 12.219 1 97.44 128 LEU A N 1
ATOM 1028 C CA . LEU A 1 128 ? -29.562 22.5 11.734 1 97.44 128 LEU A CA 1
ATOM 1029 C C . LEU A 1 128 ? -28.609 22.906 12.859 1 97.44 128 LEU A C 1
ATOM 1031 O O . LEU A 1 128 ? -28.891 22.672 14.031 1 97.44 128 LEU A O 1
ATOM 1035 N N . TRP A 1 129 ? -27.562 23.5 12.492 1 98.62 129 TRP A N 1
ATOM 1036 C CA . TRP A 1 129 ? -26.562 23.984 13.422 1 98.62 129 TRP A CA 1
ATOM 1037 C C . TRP A 1 129 ? -26.672 25.484 13.617 1 98.62 129 TRP A C 1
ATOM 1039 O O . TRP A 1 129 ? -26.844 26.234 12.648 1 98.62 129 TRP A O 1
ATOM 1049 N N 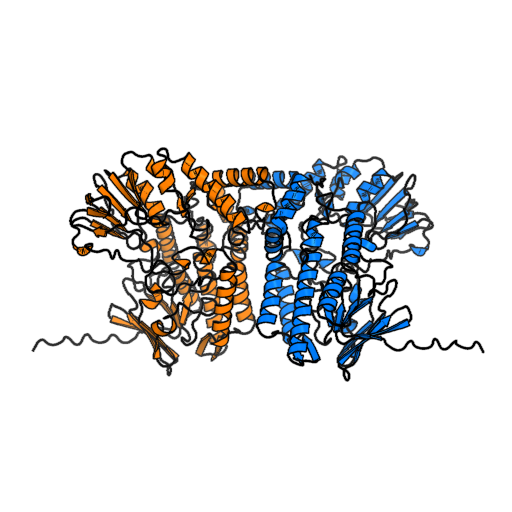. ARG A 1 130 ? -26.656 25.891 14.812 1 98.5 130 ARG A N 1
ATOM 1050 C CA . ARG A 1 130 ? -26.547 27.312 15.164 1 98.5 130 ARG A CA 1
ATOM 1051 C C . ARG A 1 130 ? -25.125 27.656 15.609 1 98.5 130 ARG A C 1
ATOM 1053 O O . ARG A 1 130 ? -24.609 27.094 16.578 1 98.5 130 ARG A O 1
ATOM 1060 N N . VAL A 1 131 ? -24.469 28.656 14.93 1 98.56 131 VAL A N 1
ATOM 1061 C CA . VAL A 1 131 ? -23.078 29 15.18 1 98.56 131 VAL A CA 1
ATOM 1062 C C . VAL A 1 131 ? -22.984 30.469 15.617 1 98.56 131 VAL A C 1
ATOM 1064 O O . VAL A 1 131 ? -23.469 31.359 14.922 1 98.56 131 VAL A O 1
ATOM 1067 N N . GLN A 1 132 ? -22.375 30.656 16.75 1 98.31 132 GLN A N 1
ATOM 1068 C CA . GLN A 1 132 ? -22.094 32 17.234 1 98.31 132 GLN A CA 1
ATOM 1069 C C . GLN A 1 132 ? -20.625 32.375 17.062 1 98.31 132 GLN A C 1
ATOM 1071 O O . GLN A 1 132 ? -19.75 31.5 17.141 1 98.31 132 GLN A O 1
ATOM 1076 N N . THR A 1 133 ? -20.375 33.625 16.844 1 98 133 THR A N 1
ATOM 1077 C CA . THR A 1 133 ? -19 34.094 16.625 1 98 133 THR A CA 1
ATOM 1078 C C . THR A 1 133 ? -18.609 35.094 17.688 1 98 133 THR A C 1
ATOM 1080 O O . THR A 1 133 ? -19.453 35.594 18.438 1 98 133 THR A O 1
ATOM 1083 N N . ASP A 1 134 ? -17.344 35.406 17.766 1 96.88 134 ASP A N 1
ATOM 1084 C CA . ASP A 1 134 ? -16.812 36.375 18.734 1 96.88 134 ASP A CA 1
ATOM 1085 C C . ASP A 1 134 ? -17.156 37.812 18.344 1 96.88 134 ASP A C 1
ATOM 1087 O O . ASP A 1 134 ? -16.969 38.719 19.156 1 96.88 134 ASP A O 1
ATOM 1091 N N . CYS A 1 135 ? -17.703 38 17.188 1 94.81 135 CYS A N 1
ATOM 1092 C CA . CYS A 1 135 ? -18.078 39.312 16.75 1 94.81 135 CYS A CA 1
ATOM 1093 C C . CYS A 1 135 ? -19.594 39.531 16.828 1 94.81 135 CYS A C 1
ATOM 1095 O O . CYS A 1 135 ? -20.109 40.562 16.406 1 94.81 135 CYS A O 1
ATOM 1097 N N . GLY A 1 136 ? -20.234 38.562 17.281 1 93.5 136 GLY A N 1
ATOM 1098 C CA . GLY A 1 136 ? -21.656 38.719 17.531 1 93.5 136 GLY A CA 1
ATOM 1099 C C . GLY A 1 136 ? -22.516 38.156 16.422 1 93.5 136 GLY A C 1
ATOM 1100 O O . GLY A 1 136 ? -23.734 38.062 16.562 1 93.5 136 GLY A O 1
ATOM 1101 N N . ASP A 1 137 ? -21.938 37.75 15.305 1 95.56 137 ASP A N 1
ATOM 1102 C CA . ASP A 1 137 ? -22.688 37.156 14.219 1 95.56 137 ASP A CA 1
ATOM 1103 C C . ASP A 1 137 ? -23.219 35.781 14.617 1 95.56 137 ASP A C 1
ATOM 1105 O O . ASP A 1 137 ? -22.562 35.062 15.367 1 95.56 137 ASP A O 1
ATOM 1109 N N . VAL A 1 138 ? -24.391 35.469 14.133 1 97.94 138 VAL A N 1
ATOM 1110 C CA . VAL A 1 138 ? -24.984 34.156 14.328 1 97.94 138 VAL A CA 1
ATOM 1111 C C . VAL A 1 138 ? -25.359 33.562 12.977 1 97.94 138 VAL A C 1
ATOM 1113 O O . VAL A 1 138 ? -25.953 34.219 12.133 1 97.94 138 VAL A O 1
ATOM 1116 N N . PHE A 1 139 ? -24.938 32.312 12.766 1 98.44 139 PHE A N 1
ATOM 1117 C CA . PHE A 1 139 ? -25.266 31.578 11.562 1 98.44 139 PHE A CA 1
ATOM 1118 C C . PHE A 1 139 ? -26.109 30.344 11.898 1 98.44 139 PHE A C 1
ATOM 1120 O O . PHE A 1 139 ? -25.938 29.75 12.961 1 98.44 139 PHE A O 1
ATOM 1127 N N . GLU A 1 140 ? -27.047 30.031 11.086 1 98.56 140 GLU A N 1
ATOM 1128 C CA . GLU A 1 140 ? -27.766 28.766 11.094 1 98.56 140 GLU A CA 1
ATOM 1129 C C . GLU A 1 140 ? -27.547 28 9.797 1 98.56 140 GLU A C 1
ATOM 1131 O O . GLU A 1 140 ? -27.797 28.531 8.711 1 98.56 140 GLU A O 1
ATOM 1136 N N . ALA A 1 141 ? -27.062 26.812 9.914 1 98.62 141 ALA A N 1
ATOM 1137 C CA . ALA A 1 141 ? -26.688 26.078 8.711 1 98.62 141 ALA A CA 1
ATOM 1138 C C . ALA A 1 141 ? -27.125 24.625 8.797 1 98.62 141 ALA A C 1
ATOM 1140 O O . ALA A 1 141 ? -27.062 24 9.867 1 98.62 141 ALA A O 1
ATOM 1141 N N . LYS A 1 142 ? -27.547 24.062 7.688 1 98.38 142 LYS A N 1
ATOM 1142 C CA . LYS A 1 142 ? -27.875 22.641 7.617 1 98.38 142 LYS A CA 1
ATOM 1143 C C . LYS A 1 142 ? -26.625 21.781 7.863 1 98.38 142 LYS A C 1
ATOM 1145 O O . LYS A 1 142 ? -26.688 20.797 8.617 1 98.38 142 LYS A O 1
ATOM 1150 N N . TYR A 1 143 ? -25.562 22.109 7.176 1 98.69 143 TYR A N 1
ATOM 1151 C CA . TYR A 1 143 ? -24.297 21.406 7.297 1 98.69 143 TYR A CA 1
ATOM 1152 C C . TYR A 1 143 ? -23.219 22.312 7.844 1 98.69 143 TYR A C 1
ATOM 1154 O O . TYR A 1 143 ? -23.109 23.484 7.449 1 98.69 143 TYR A O 1
ATOM 1162 N N . CYS A 1 144 ? -22.469 21.844 8.758 1 98.75 144 CYS A N 1
ATOM 1163 C CA . CYS A 1 144 ? -21.281 22.516 9.258 1 98.75 144 CYS A CA 1
ATOM 1164 C C . CYS A 1 144 ? -20.016 21.75 8.914 1 98.75 144 CYS A C 1
ATOM 1166 O O . CYS A 1 144 ? -19.906 20.562 9.219 1 98.75 144 CYS A O 1
ATOM 1168 N N . LEU A 1 145 ? -19.078 22.344 8.211 1 98.81 145 LEU A N 1
ATOM 1169 C CA . LEU A 1 145 ? -17.797 21.75 7.867 1 98.81 145 LEU A CA 1
ATOM 1170 C C . LEU A 1 145 ? -16.672 22.375 8.695 1 98.81 145 LEU A C 1
ATOM 1172 O O . LEU A 1 145 ? -16.344 23.547 8.531 1 98.81 145 LEU A O 1
ATOM 1176 N N . MET A 1 146 ? -16.141 21.547 9.531 1 98.69 146 MET A N 1
ATOM 1177 C CA . MET A 1 146 ? -15.078 21.984 10.43 1 98.69 146 MET A CA 1
ATOM 1178 C C . MET A 1 146 ? -13.711 21.875 9.766 1 98.69 146 MET A C 1
ATOM 1180 O O . MET A 1 146 ? -13.086 20.812 9.805 1 98.69 146 MET A O 1
ATOM 1184 N N . ALA A 1 147 ? -13.258 22.906 9.219 1 98.31 147 ALA A N 1
ATOM 1185 C CA . ALA A 1 147 ? -11.914 23.016 8.648 1 98.31 147 ALA A CA 1
ATOM 1186 C C . ALA A 1 147 ? -10.969 23.75 9.586 1 98.31 147 ALA A C 1
ATOM 1188 O O . ALA A 1 147 ? -10.219 24.625 9.156 1 98.31 147 ALA A O 1
ATOM 1189 N N . THR A 1 148 ? -10.992 23.375 10.82 1 95.56 148 THR A N 1
ATOM 1190 C CA . THR A 1 148 ? -10.289 24.094 11.883 1 95.56 148 THR A CA 1
ATOM 1191 C C . THR A 1 148 ? -8.812 23.719 11.898 1 95.56 148 THR A C 1
ATOM 1193 O O . THR A 1 148 ? -8 24.391 12.531 1 95.56 148 THR A O 1
ATOM 1196 N N . GLY A 1 149 ? -8.484 22.656 11.188 1 89.75 149 GLY A N 1
ATOM 1197 C CA . GLY A 1 149 ? -7.09 22.266 11.047 1 89.75 149 GLY A CA 1
ATOM 1198 C C . GLY A 1 149 ? -6.531 21.609 12.289 1 89.75 149 GLY A C 1
ATOM 1199 O O . GLY A 1 149 ? -6.922 21.938 13.414 1 89.75 149 GLY A O 1
ATOM 1200 N N . PRO A 1 150 ? -5.566 20.734 12.133 1 85.94 150 PRO A N 1
ATOM 1201 C CA . PRO A 1 150 ? -5 20 13.266 1 85.94 150 PRO A CA 1
ATOM 1202 C C . PRO A 1 150 ? -3.934 20.797 14.008 1 85.94 150 PRO A C 1
ATOM 1204 O O . PRO A 1 150 ? -3.605 20.484 15.156 1 85.94 150 PRO A O 1
ATOM 1207 N N . LEU A 1 151 ? -3.398 21.828 13.469 1 86.25 151 LEU A N 1
ATOM 1208 C CA . LEU A 1 151 ? -2.301 22.609 14.031 1 86.25 151 LEU A CA 1
ATOM 1209 C C . LEU A 1 151 ? -2.652 24.094 14.062 1 86.25 151 LEU A C 1
ATOM 1211 O O . LEU A 1 151 ? -1.881 24.922 13.578 1 86.25 151 LEU A O 1
ATOM 1215 N N . SER A 1 152 ? -3.732 24.359 14.742 1 88.38 152 SER A N 1
ATOM 1216 C CA . SER A 1 152 ? -4.203 25.734 14.688 1 88.38 152 SER A CA 1
ATOM 1217 C C . SER A 1 152 ? -4.234 26.359 16.078 1 88.38 152 SER A C 1
ATOM 1219 O O . SER A 1 152 ? -4.449 27.562 16.219 1 88.38 152 SER A O 1
ATOM 1221 N N . VAL A 1 153 ? -3.957 25.609 17.109 1 90.81 153 VAL A N 1
ATOM 1222 C CA . VAL A 1 153 ? -3.932 26.125 18.469 1 90.81 153 VAL A CA 1
ATOM 1223 C C . VAL A 1 153 ? -2.543 25.922 19.078 1 90.81 153 VAL A C 1
ATOM 1225 O O . VAL A 1 153 ? -2.268 24.891 19.688 1 90.81 153 VAL A O 1
ATOM 1228 N N . PRO A 1 154 ? -1.751 26.969 19.016 1 91.94 154 PRO A N 1
ATOM 1229 C CA . PRO A 1 154 ? -0.405 26.828 19.578 1 91.94 154 PRO A CA 1
ATOM 1230 C C . PRO A 1 154 ? -0.412 26.719 21.109 1 91.94 154 PRO A C 1
ATOM 1232 O O . PRO A 1 154 ? -1.239 27.344 21.781 1 91.94 154 PRO A O 1
ATOM 1235 N N . LYS A 1 155 ? 0.501 26.016 21.562 1 90.88 155 LYS A N 1
ATOM 1236 C CA . LYS A 1 155 ? 0.701 25.969 23.016 1 90.88 155 LYS A CA 1
ATOM 1237 C C . LYS A 1 155 ? 1.253 27.297 23.531 1 90.88 155 LYS A C 1
ATOM 1239 O O . LYS A 1 155 ? 2.092 27.922 22.875 1 90.88 155 LYS A O 1
ATOM 1244 N N . GLN A 1 156 ? 0.812 27.641 24.672 1 91.69 156 GLN A N 1
ATOM 1245 C CA . GLN A 1 156 ? 1.322 28.844 25.312 1 91.69 156 GLN A CA 1
ATOM 1246 C C . GLN A 1 156 ? 2.523 28.531 26.203 1 91.69 156 GLN A C 1
ATOM 1248 O O . GLN A 1 156 ? 2.631 27.438 26.75 1 91.69 156 GLN A O 1
ATOM 1253 N N . LEU A 1 157 ? 3.445 29.531 26.188 1 93.81 157 LEU A N 1
ATOM 1254 C CA . LEU A 1 157 ? 4.559 29.375 27.109 1 93.81 157 LEU A CA 1
ATOM 1255 C C . LEU A 1 157 ? 4.09 29.547 28.562 1 93.81 157 LEU A C 1
ATOM 1257 O O . LEU A 1 157 ? 3.961 30.672 29.047 1 93.81 157 LEU A O 1
ATOM 1261 N N . ASP A 1 158 ? 3.836 28.484 29.172 1 91.06 158 ASP A N 1
ATOM 1262 C CA . ASP A 1 158 ? 3.287 28.516 30.531 1 91.06 158 ASP A CA 1
ATOM 1263 C C . ASP A 1 158 ? 4.336 28.078 31.547 1 91.06 158 ASP A C 1
ATOM 1265 O O . ASP A 1 158 ? 4.195 27.047 32.188 1 91.06 158 ASP A O 1
ATOM 1269 N N . LEU A 1 159 ? 5.34 28.828 31.656 1 95.12 159 LEU A N 1
ATOM 1270 C CA . LEU A 1 159 ? 6.379 28.625 32.656 1 95.12 159 LEU A CA 1
ATOM 1271 C C . LEU A 1 159 ? 6.297 29.688 33.75 1 95.12 159 LEU A C 1
ATOM 1273 O O . LEU A 1 159 ? 5.887 30.828 33.5 1 95.12 159 LEU A O 1
ATOM 1277 N N . PRO A 1 160 ? 6.672 29.328 34.938 1 96.44 160 PRO A N 1
ATOM 1278 C CA . PRO A 1 160 ? 6.695 30.344 36 1 96.44 160 PRO A CA 1
ATOM 1279 C C . PRO A 1 160 ? 7.504 31.578 35.625 1 96.44 160 PRO A C 1
ATOM 1281 O O . PRO A 1 160 ? 8.578 31.453 35.031 1 96.44 160 PRO A O 1
ATOM 1284 N N . GLY A 1 161 ? 6.902 32.719 35.844 1 97.31 161 GLY A N 1
ATOM 1285 C CA . GLY A 1 161 ? 7.609 34 35.656 1 97.31 161 GLY A CA 1
ATOM 1286 C C . GLY A 1 161 ? 7.484 34.531 34.25 1 97.31 161 GLY A C 1
ATOM 1287 O O . GLY A 1 161 ? 7.957 35.656 33.938 1 97.31 161 GLY A O 1
ATOM 1288 N N . THR A 1 162 ? 6.789 33.844 33.375 1 97.5 162 THR A N 1
ATOM 1289 C CA . THR A 1 162 ? 6.668 34.25 31.969 1 97.5 162 THR A CA 1
ATOM 1290 C C . THR A 1 162 ? 6.086 35.656 31.859 1 97.5 162 THR A C 1
ATOM 1292 O O . THR A 1 162 ? 6.543 36.469 31.047 1 97.5 162 THR A O 1
ATOM 1295 N N . SER A 1 163 ? 5.145 36.031 32.719 1 96.06 163 SER A N 1
ATOM 1296 C CA . SER A 1 163 ? 4.414 37.312 32.625 1 96.06 163 SER A CA 1
ATOM 1297 C C . SER A 1 163 ? 5.285 38.469 33.062 1 96.06 163 SER A C 1
ATOM 1299 O O . SER A 1 163 ? 4.977 39.625 32.781 1 96.06 163 SER A O 1
ATOM 1301 N N . THR A 1 164 ? 6.387 38.219 33.75 1 96.69 164 THR A N 1
ATOM 1302 C CA . THR A 1 164 ? 7.219 39.281 34.281 1 96.69 164 THR A CA 1
ATOM 1303 C C . THR A 1 164 ? 8.406 39.562 33.344 1 96.69 164 THR A C 1
ATOM 1305 O O . THR A 1 164 ? 9.164 40.5 33.594 1 96.69 164 THR A O 1
ATOM 1308 N N . PHE A 1 165 ? 8.609 38.781 32.375 1 98.06 165 PHE A N 1
ATOM 1309 C CA . PHE A 1 165 ? 9.734 38.938 31.453 1 98.06 165 PHE A CA 1
ATOM 1310 C C . PHE A 1 165 ? 9.695 40.312 30.781 1 98.06 165 PHE A C 1
ATOM 1312 O O . PHE A 1 165 ? 8.656 40.719 30.266 1 98.06 165 PHE A O 1
ATOM 1319 N N . LYS A 1 166 ? 10.773 41.031 30.75 1 98.12 166 LYS A N 1
ATOM 1320 C CA . LYS A 1 166 ? 10.812 42.406 30.234 1 98.12 166 LYS A CA 1
ATOM 1321 C C . LYS A 1 166 ? 11.117 42.406 28.734 1 98.12 166 LYS A C 1
ATOM 1323 O O . LYS A 1 166 ? 10.898 43.438 28.078 1 98.12 166 LYS A O 1
ATOM 1328 N N . GLY A 1 167 ? 11.727 41.312 28.234 1 97.69 167 GLY A N 1
ATOM 1329 C CA . GLY A 1 167 ? 11.992 41.25 26.812 1 97.69 167 GLY A CA 1
ATOM 1330 C C . GLY A 1 167 ? 10.781 40.812 26 1 97.69 167 GLY A C 1
ATOM 1331 O O . GLY A 1 167 ? 9.648 40.906 26.484 1 97.69 167 GLY A O 1
ATOM 1332 N N . ALA A 1 168 ? 10.984 40.531 24.75 1 97.69 168 ALA A N 1
ATOM 1333 C CA . ALA A 1 168 ? 9.906 40.094 23.875 1 97.69 168 ALA A CA 1
ATOM 1334 C C . ALA A 1 168 ? 9.75 38.562 23.875 1 97.69 168 ALA A C 1
ATOM 1336 O O . ALA A 1 168 ? 10.742 37.844 23.953 1 97.69 168 ALA A O 1
ATOM 1337 N N . ILE A 1 169 ? 8.531 38.094 23.828 1 97.69 169 ILE A N 1
ATOM 1338 C CA . ILE A 1 169 ? 8.227 36.688 23.672 1 97.69 169 ILE A CA 1
ATOM 1339 C C . ILE A 1 169 ? 7.473 36.469 22.359 1 97.69 169 ILE A C 1
ATOM 1341 O O . ILE A 1 169 ? 6.461 37.125 22.094 1 97.69 169 ILE A O 1
ATOM 1345 N N . TYR A 1 170 ? 8 35.656 21.516 1 97.75 170 TYR A N 1
ATOM 1346 C CA . TYR A 1 170 ? 7.348 35.281 20.266 1 97.75 170 TYR A CA 1
ATOM 1347 C C . TYR A 1 170 ? 6.996 33.812 20.25 1 97.75 170 TYR A C 1
ATOM 1349 O O . TYR A 1 170 ? 7.781 32.969 20.719 1 97.75 170 TYR A O 1
ATOM 1357 N N . LEU A 1 171 ? 5.789 33.469 19.828 1 97.38 171 LEU A N 1
ATOM 1358 C CA . LEU A 1 171 ? 5.379 32.094 19.578 1 97.38 171 LEU A CA 1
ATOM 1359 C C . LEU A 1 171 ? 5.543 31.734 18.094 1 97.38 171 LEU A C 1
ATOM 1361 O O . LEU A 1 171 ? 5.113 32.5 17.219 1 97.38 171 LEU A O 1
ATOM 1365 N N . SER A 1 172 ? 6.164 30.562 17.859 1 96.56 172 SER A N 1
ATOM 1366 C CA . SER A 1 172 ? 6.336 30.141 16.469 1 96.56 172 SER A CA 1
ATOM 1367 C C . SER A 1 172 ? 4.992 29.984 15.773 1 96.56 172 SER A C 1
ATOM 1369 O O . SER A 1 172 ? 4.852 30.344 14.594 1 96.56 172 SER A O 1
ATOM 1371 N N . GLY A 1 173 ? 3.961 29.469 16.469 1 95.31 173 GLY A N 1
ATOM 1372 C CA . GLY A 1 173 ? 2.66 29.188 15.883 1 95.31 173 GLY A CA 1
ATOM 1373 C C . GLY A 1 173 ? 1.783 30.406 15.758 1 95.31 173 GLY A C 1
ATOM 1374 O O . GLY A 1 173 ? 0.675 30.344 15.219 1 95.31 173 GLY A O 1
ATOM 1375 N N . LYS A 1 174 ? 2.17 31.484 16.266 1 95.06 174 LYS A N 1
ATOM 1376 C CA . LYS A 1 174 ? 1.513 32.781 16.156 1 95.06 174 LYS A CA 1
ATOM 1377 C C . LYS A 1 174 ? 2.535 33.906 16.031 1 95.06 174 LYS A C 1
ATOM 1379 O O . LYS A 1 174 ? 2.566 34.812 16.875 1 95.06 174 LYS A O 1
ATOM 1384 N N . TRP A 1 175 ? 3.324 33.875 14.977 1 97.06 175 TRP A N 1
ATOM 1385 C CA . TRP A 1 175 ? 4.43 34.781 14.758 1 97.06 175 TRP A CA 1
ATOM 1386 C C . TRP A 1 175 ? 3.916 36.125 14.25 1 97.06 175 TRP A C 1
ATOM 1388 O O . TRP A 1 175 ? 2.98 36.188 13.453 1 97.06 175 TRP A O 1
ATOM 1398 N N . PRO A 1 176 ? 4.492 37.188 14.617 1 96 176 PRO A N 1
ATOM 1399 C CA . PRO A 1 176 ? 4.039 38.5 14.172 1 96 176 PRO A CA 1
ATOM 1400 C C . PRO A 1 176 ? 4.035 38.656 12.648 1 96 176 PRO A C 1
ATOM 1402 O O . PRO A 1 176 ? 4.863 38.031 11.969 1 96 176 PRO A O 1
ATOM 1405 N N . HIS A 1 177 ? 3.127 39.438 12.18 1 94.5 177 HIS A N 1
ATOM 1406 C CA . HIS A 1 177 ? 3.029 39.688 10.75 1 94.5 177 HIS A CA 1
ATOM 1407 C C . HIS A 1 177 ? 3.943 40.812 10.32 1 94.5 177 HIS A C 1
ATOM 1409 O O . HIS A 1 177 ? 4.055 41.125 9.125 1 94.5 177 HIS A O 1
ATOM 1415 N N . HIS A 1 178 ? 4.613 41.406 11.258 1 93.88 178 HIS A N 1
ATOM 1416 C CA . HIS A 1 178 ? 5.637 42.406 10.953 1 93.88 178 HIS A CA 1
ATOM 1417 C C . HIS A 1 178 ? 7.035 41.844 11.18 1 93.88 178 HIS A C 1
ATOM 1419 O O . HIS A 1 178 ? 7.191 40.781 11.82 1 93.88 178 HIS A O 1
ATOM 1425 N N . ASP A 1 179 ? 7.949 42.469 10.656 1 92.75 179 ASP A N 1
ATOM 1426 C CA . ASP A 1 179 ? 9.32 42 10.758 1 92.75 179 ASP A CA 1
ATOM 1427 C C . ASP A 1 179 ? 9.828 42.094 12.195 1 92.75 179 ASP A C 1
ATOM 1429 O O . ASP A 1 179 ? 9.547 43.062 12.906 1 92.75 179 ASP A O 1
ATOM 1433 N N . VAL A 1 180 ? 10.398 41.094 12.633 1 95.94 180 VAL A N 1
ATOM 1434 C CA . VAL A 1 180 ? 11.047 41.031 13.945 1 95.94 180 VAL A CA 1
ATOM 1435 C C . VAL A 1 180 ? 12.562 41.156 13.773 1 95.94 180 VAL A C 1
ATOM 1437 O O . VAL A 1 180 ? 13.195 40.344 13.102 1 95.94 180 VAL A O 1
ATOM 1440 N N . ASP A 1 181 ? 13.125 42.188 14.297 1 95.69 181 ASP A N 1
ATOM 1441 C CA . ASP A 1 181 ? 14.562 42.406 14.227 1 95.69 181 ASP A CA 1
ATOM 1442 C C . ASP A 1 181 ? 15.281 41.75 15.414 1 95.69 181 ASP A C 1
ATOM 1444 O O . ASP A 1 181 ? 15.062 42.125 16.562 1 95.69 181 ASP A O 1
ATOM 1448 N N . LEU A 1 182 ? 16.156 40.844 15.102 1 97.75 182 LEU A N 1
ATOM 1449 C CA . LEU A 1 182 ? 16.859 40.094 16.156 1 97.75 182 LEU A CA 1
ATOM 1450 C C . LEU A 1 182 ? 18.344 40.469 16.188 1 97.75 182 LEU A C 1
ATOM 1452 O O . LEU A 1 182 ? 19.109 39.906 16.969 1 97.75 182 LEU A O 1
ATOM 1456 N N . LYS A 1 183 ? 18.719 41.406 15.359 1 97.31 183 LYS A N 1
ATOM 1457 C CA . LYS A 1 183 ? 20.109 41.844 15.312 1 97.31 183 LYS A CA 1
ATOM 1458 C C . LYS A 1 183 ? 20.562 42.438 16.641 1 97.31 183 LYS A C 1
ATOM 1460 O O . LYS A 1 183 ? 19.859 43.281 17.203 1 97.31 183 LYS A O 1
ATOM 1465 N N . GLY A 1 184 ? 21.734 41.969 17.062 1 97.12 184 GLY A N 1
ATOM 1466 C CA . GLY A 1 184 ? 22.312 42.5 18.297 1 97.12 184 GLY A CA 1
ATOM 1467 C C . GLY A 1 184 ? 21.609 42 19.547 1 97.12 184 GLY A C 1
ATOM 1468 O O . GLY A 1 184 ? 21.906 42.469 20.656 1 97.12 184 GLY A O 1
ATOM 1469 N N . LYS A 1 185 ? 20.703 41.125 19.391 1 98.56 185 LYS A N 1
ATOM 1470 C CA . LYS A 1 185 ? 19.922 40.656 20.516 1 98.56 185 LYS A CA 1
ATOM 1471 C C . LYS A 1 185 ? 20.438 39.281 21 1 98.56 185 LYS A C 1
ATOM 1473 O O . LYS A 1 185 ? 20.938 38.5 20.203 1 98.56 185 LYS A O 1
ATOM 1478 N N . ARG A 1 186 ? 20.359 39.031 22.328 1 98.75 186 ARG A N 1
ATOM 1479 C CA . ARG A 1 186 ? 20.469 37.719 22.891 1 98.75 186 ARG A CA 1
ATOM 1480 C C . ARG A 1 186 ? 19.125 36.969 22.828 1 98.75 186 ARG A C 1
ATOM 1482 O O . ARG A 1 186 ? 18.156 37.438 23.438 1 98.75 186 ARG A O 1
ATOM 1489 N N . VAL A 1 187 ? 19.109 35.938 22.078 1 98.88 187 VAL A N 1
ATOM 1490 C CA . VAL A 1 187 ? 17.844 35.281 21.781 1 98.88 187 VAL A CA 1
ATOM 1491 C C . VAL A 1 187 ? 17.859 33.875 22.375 1 98.88 187 VAL A C 1
ATOM 1493 O O . VAL A 1 187 ? 18.859 33.156 22.312 1 98.88 187 VAL A O 1
ATOM 1496 N N . ALA A 1 188 ? 16.766 33.469 23.016 1 98.88 188 ALA A N 1
ATOM 1497 C CA . ALA A 1 188 ? 16.531 32.062 23.438 1 98.88 188 ALA A CA 1
ATOM 1498 C C . ALA A 1 188 ? 15.453 31.422 22.562 1 98.88 188 ALA A C 1
ATOM 1500 O O . ALA A 1 188 ? 14.414 32.031 22.297 1 98.88 188 ALA A O 1
ATOM 1501 N N . VAL A 1 189 ? 15.742 30.281 22.047 1 98.81 189 VAL A N 1
ATOM 1502 C CA . VAL A 1 189 ? 14.734 29.438 21.422 1 98.81 189 VAL A CA 1
ATOM 1503 C C . VAL A 1 189 ? 14.414 28.25 22.344 1 98.81 189 VAL A C 1
ATOM 1505 O O . VAL A 1 189 ? 15.305 27.516 22.734 1 98.81 189 VAL A O 1
ATOM 1508 N N . ILE A 1 190 ? 13.141 28.141 22.734 1 98.38 190 ILE A N 1
ATOM 1509 C CA . ILE A 1 190 ? 12.695 27.031 23.562 1 98.38 190 ILE A CA 1
ATOM 1510 C C . ILE A 1 190 ? 11.945 26.016 22.688 1 98.38 190 ILE A C 1
ATOM 1512 O O . ILE A 1 190 ? 10.859 26.312 22.172 1 98.38 190 ILE A O 1
ATOM 1516 N N . GLY A 1 191 ? 12.492 24.844 22.578 1 96.44 191 GLY A N 1
ATOM 1517 C CA . GLY A 1 191 ? 11.883 23.812 21.781 1 96.44 191 GLY A CA 1
ATOM 1518 C C . GLY A 1 191 ? 12.688 23.469 20.531 1 96.44 191 GLY A C 1
ATOM 1519 O O . GLY A 1 191 ? 13.18 24.359 19.844 1 96.44 191 GLY A O 1
ATOM 1520 N N . THR A 1 192 ? 12.781 22.156 20.25 1 96.19 192 THR A N 1
ATOM 1521 C CA . THR A 1 192 ? 13.578 21.672 19.125 1 96.19 192 THR A CA 1
ATOM 1522 C C . THR A 1 192 ? 12.797 20.656 18.312 1 96.19 192 THR A C 1
ATOM 1524 O O . THR A 1 192 ? 13.352 19.625 17.906 1 96.19 192 THR A O 1
ATOM 1527 N N . GLY A 1 193 ? 11.5 20.922 18.125 1 93.69 193 GLY A N 1
ATOM 1528 C CA . GLY A 1 193 ? 10.727 20.234 17.109 1 93.69 193 GLY A CA 1
ATOM 1529 C C . GLY A 1 193 ? 10.891 20.828 15.719 1 93.69 193 GLY A C 1
ATOM 1530 O O . GLY A 1 193 ? 11.922 21.438 15.414 1 93.69 193 GLY A O 1
ATOM 1531 N N . SER A 1 194 ? 9.938 20.656 14.945 1 93.5 194 SER A N 1
ATOM 1532 C CA . SER A 1 194 ? 10.031 21.078 13.547 1 93.5 194 SER A CA 1
ATOM 1533 C C . SER A 1 194 ? 10.25 22.594 13.445 1 93.5 194 SER A C 1
ATOM 1535 O O . SER A 1 194 ? 11.141 23.047 12.719 1 93.5 194 SER A O 1
ATOM 1537 N N . SER A 1 195 ? 9.438 23.375 14.188 1 95.75 195 SER A N 1
ATOM 1538 C CA . SER A 1 195 ? 9.578 24.828 14.117 1 95.75 195 SER A CA 1
ATOM 1539 C C . SER A 1 195 ? 10.93 25.281 14.648 1 95.75 195 SER A C 1
ATOM 1541 O O . SER A 1 195 ? 11.594 26.125 14.031 1 95.75 195 SER A O 1
ATOM 1543 N N . GLY A 1 196 ? 11.328 24.688 15.82 1 97.38 196 GLY A N 1
ATOM 1544 C CA . GLY A 1 196 ? 12.617 25.062 16.391 1 97.38 196 GLY A CA 1
ATOM 1545 C C . GLY A 1 196 ? 13.781 24.766 15.469 1 97.38 196 GLY A C 1
ATOM 1546 O O . GLY A 1 196 ? 14.688 25.594 15.32 1 97.38 196 GLY A O 1
ATOM 1547 N N . ILE A 1 197 ? 13.695 23.656 14.805 1 97.38 197 ILE A N 1
ATOM 1548 C CA . ILE A 1 197 ? 14.766 23.188 13.93 1 97.38 197 ILE A CA 1
ATOM 1549 C C . ILE A 1 197 ? 14.875 24.109 12.719 1 97.38 197 ILE A C 1
ATOM 1551 O O . ILE A 1 197 ? 15.977 24.344 12.211 1 97.38 197 ILE A O 1
ATOM 1555 N N . GLN A 1 198 ? 13.812 24.672 12.336 1 97.69 198 GLN A N 1
ATOM 1556 C CA . GLN A 1 198 ? 13.82 25.609 11.211 1 97.69 198 GLN A CA 1
ATOM 1557 C C . GLN A 1 198 ? 14.234 27 11.664 1 97.69 198 GLN A C 1
ATOM 1559 O O . GLN A 1 198 ? 14.867 27.75 10.906 1 97.69 198 GLN A O 1
ATOM 1564 N N . ILE A 1 199 ? 13.945 27.406 12.883 1 98.44 199 ILE A N 1
ATOM 1565 C CA . ILE A 1 199 ? 14.188 28.734 13.414 1 98.44 199 ILE A CA 1
ATOM 1566 C C . ILE A 1 199 ? 15.68 28.906 13.727 1 98.44 199 ILE A C 1
ATOM 1568 O O . ILE A 1 199 ? 16.281 29.922 13.383 1 98.44 199 ILE A O 1
ATOM 1572 N N . VAL A 1 200 ? 16.297 27.938 14.281 1 98.69 200 VAL A N 1
ATOM 1573 C CA . VAL A 1 200 ? 17.609 28 14.93 1 98.69 200 VAL A CA 1
ATOM 1574 C C . VAL A 1 200 ? 18.656 28.453 13.914 1 98.69 200 VAL A C 1
ATOM 1576 O O . VAL A 1 200 ? 19.359 29.438 14.141 1 98.69 200 VAL A O 1
ATOM 1579 N N . PRO A 1 201 ? 18.734 27.781 12.719 1 98.5 201 PRO A N 1
ATOM 1580 C CA . PRO A 1 201 ? 19.797 28.203 11.797 1 98.5 201 PRO A CA 1
ATOM 1581 C C . PRO A 1 201 ? 19.641 29.641 11.32 1 98.5 201 PRO A C 1
ATOM 1583 O O . PRO A 1 201 ? 20.625 30.359 11.18 1 98.5 201 PRO A O 1
ATOM 1586 N N . VAL A 1 202 ? 18.469 30.109 11.125 1 98.19 202 VAL A N 1
ATOM 1587 C CA . VAL A 1 202 ? 18.203 31.438 10.57 1 98.19 202 VAL A CA 1
ATOM 1588 C C . VAL A 1 202 ? 18.453 32.5 11.641 1 98.19 202 VAL A C 1
ATOM 1590 O O . VAL A 1 202 ? 19.078 33.531 11.367 1 98.19 202 VAL A O 1
ATOM 1593 N N . VAL A 1 203 ? 18.016 32.25 12.859 1 98.56 203 VAL A N 1
ATOM 1594 C CA . VAL A 1 203 ? 18.172 33.188 13.953 1 98.56 203 VAL A CA 1
ATOM 1595 C C . VAL A 1 203 ? 19.656 33.281 14.344 1 98.56 203 VAL A C 1
ATOM 1597 O O . VAL A 1 203 ? 20.141 34.375 14.695 1 98.56 203 VAL A O 1
ATOM 1600 N N . ALA A 1 204 ? 20.344 32.156 14.281 1 98.69 204 ALA A N 1
ATOM 1601 C CA . ALA A 1 204 ? 21.766 32.156 14.617 1 98.69 204 ALA A CA 1
ATOM 1602 C C . ALA A 1 204 ? 22.547 33.125 13.742 1 98.69 204 ALA A C 1
ATOM 1604 O O . ALA A 1 204 ? 23.531 33.719 14.195 1 98.69 204 ALA A O 1
ATOM 1605 N N . GLU A 1 205 ? 22.125 33.281 12.547 1 97.69 205 GLU A N 1
ATOM 1606 C CA . GLU A 1 205 ? 22.812 34.156 11.594 1 97.69 205 GLU A CA 1
ATOM 1607 C C . GLU A 1 205 ? 22.609 35.625 11.93 1 97.69 205 GLU A C 1
ATOM 1609 O O . GLU A 1 205 ? 23.391 36.5 11.516 1 97.69 205 GLU A O 1
ATOM 1614 N N . GLN A 1 206 ? 21.609 35.938 12.703 1 97 206 GLN A N 1
ATOM 1615 C CA . GLN A 1 206 ? 21.219 37.312 12.93 1 97 206 GLN A CA 1
ATOM 1616 C C . GLN A 1 206 ? 21.547 37.75 14.352 1 97 206 GLN A C 1
ATOM 1618 O O . GLN A 1 206 ? 22 38.875 14.57 1 97 206 GLN A O 1
ATOM 1623 N N . ALA A 1 207 ? 21.359 36.906 15.32 1 98.38 207 ALA A N 1
ATOM 1624 C CA . ALA A 1 207 ? 21.391 37.25 16.734 1 98.38 207 ALA A CA 1
ATOM 1625 C C . ALA A 1 207 ? 22.812 37.5 17.219 1 98.38 207 ALA A C 1
ATOM 1627 O O . ALA A 1 207 ? 23.766 36.969 16.625 1 98.38 207 ALA A O 1
ATOM 1628 N N . GLU A 1 208 ? 22.984 38.375 18.219 1 98.69 208 GLU A N 1
ATOM 1629 C CA . GLU A 1 208 ? 24.281 38.469 18.891 1 98.69 208 GLU A CA 1
ATOM 1630 C C . GLU A 1 208 ? 24.703 37.125 19.5 1 98.69 208 GLU A C 1
ATOM 1632 O O . GLU A 1 208 ? 25.844 36.719 19.359 1 98.69 208 GLU A O 1
ATOM 1637 N N . HIS A 1 209 ? 23.812 36.562 20.156 1 98.81 209 HIS A N 1
ATOM 1638 C CA . HIS A 1 209 ? 24 35.219 20.688 1 98.81 209 HIS A CA 1
ATOM 1639 C C . HIS A 1 209 ? 22.672 34.438 20.734 1 98.81 209 HIS A C 1
ATOM 1641 O O . HIS A 1 209 ? 21.625 35.031 21.047 1 98.81 209 HIS A O 1
ATOM 1647 N N . LEU A 1 210 ? 22.703 33.219 20.344 1 98.94 210 LEU A N 1
ATOM 1648 C CA . LEU A 1 210 ? 21.531 32.344 20.375 1 98.94 210 LEU A CA 1
ATOM 1649 C C . LEU A 1 210 ? 21.719 31.234 21.391 1 98.94 210 LEU A C 1
ATOM 1651 O O . LEU A 1 210 ? 22.703 30.5 21.375 1 98.94 210 LEU A O 1
ATOM 1655 N N . TYR A 1 211 ? 20.781 31.141 22.344 1 98.81 211 TYR A N 1
ATOM 1656 C CA . TYR A 1 211 ? 20.672 30.031 23.297 1 98.81 211 TYR A CA 1
ATOM 1657 C C . TYR A 1 211 ? 19.531 29.109 22.922 1 98.81 211 TYR A C 1
ATOM 1659 O O . TYR A 1 211 ? 18.375 29.531 22.844 1 98.81 211 TYR A O 1
ATOM 1667 N N . VAL A 1 212 ? 19.859 27.844 22.672 1 98.88 212 VAL A N 1
ATOM 1668 C CA . VAL A 1 212 ? 18.828 26.875 22.281 1 98.88 212 VAL A CA 1
ATOM 1669 C C . VAL A 1 212 ? 18.516 25.953 23.453 1 98.88 212 VAL A C 1
ATOM 1671 O O . VAL A 1 212 ? 19.344 25.125 23.844 1 98.88 212 VAL A O 1
ATOM 1674 N N . TYR A 1 213 ? 17.328 26.125 23.984 1 98.5 213 TYR A N 1
ATOM 1675 C CA . TYR A 1 213 ? 16.875 25.281 25.094 1 98.5 213 TYR A CA 1
ATOM 1676 C C . TYR A 1 213 ? 16.172 24.031 24.562 1 98.5 213 TYR A C 1
ATOM 1678 O O . TYR A 1 213 ? 15.055 24.109 24.062 1 98.5 213 TYR A O 1
ATOM 1686 N N . GLN A 1 214 ? 16.844 22.922 24.75 1 97.56 214 GLN A N 1
ATOM 1687 C CA . GLN A 1 214 ? 16.422 21.625 24.219 1 97.56 214 GLN A CA 1
ATOM 1688 C C . GLN A 1 214 ? 16.031 20.672 25.328 1 97.56 214 GLN A C 1
ATOM 1690 O O . GLN A 1 214 ? 16.844 20.375 26.219 1 97.56 214 GLN A O 1
ATOM 1695 N N . ARG A 1 215 ? 14.812 20.281 25.297 1 92.75 215 ARG A N 1
ATOM 1696 C CA . ARG A 1 215 ? 14.438 19.219 26.234 1 92.75 215 ARG A CA 1
ATOM 1697 C C . ARG A 1 215 ? 14.719 17.844 25.641 1 92.75 215 ARG A C 1
ATOM 1699 O O . ARG A 1 215 ? 15.57 17.109 26.141 1 92.75 215 ARG A O 1
ATOM 1706 N N . THR A 1 216 ? 14.047 17.484 24.531 1 92 216 THR A N 1
ATOM 1707 C CA . THR A 1 216 ? 14.273 16.234 23.828 1 92 216 THR A CA 1
ATOM 1708 C C . THR A 1 216 ? 14.914 16.469 22.469 1 92 216 THR A C 1
ATOM 1710 O O . THR A 1 216 ? 14.336 17.156 21.625 1 92 216 THR A O 1
ATOM 1713 N N . PRO A 1 217 ? 16.125 15.945 22.297 1 94.88 217 PRO A N 1
ATOM 1714 C CA . PRO A 1 217 ? 16.703 16.094 20.969 1 94.88 217 PRO A CA 1
ATOM 1715 C C . PRO A 1 217 ? 15.891 15.391 19.875 1 94.88 217 PRO A C 1
ATOM 1717 O O . PRO A 1 217 ? 15.305 14.336 20.125 1 94.88 217 PRO A O 1
ATOM 1720 N N . SER A 1 218 ? 15.844 15.984 18.703 1 94.12 218 SER A N 1
ATOM 1721 C CA . SER A 1 218 ? 15.094 15.422 17.578 1 94.12 218 SER A CA 1
ATOM 1722 C C . SER A 1 218 ? 16.031 14.898 16.5 1 94.12 218 SER A C 1
ATOM 1724 O O . SER A 1 218 ? 17.094 15.477 16.25 1 94.12 218 SER A O 1
ATOM 1726 N N . PHE A 1 219 ? 15.664 13.734 15.898 1 94.56 219 PHE A N 1
ATOM 1727 C CA . PHE A 1 219 ? 16.312 13.336 14.664 1 94.56 219 PHE A CA 1
ATOM 1728 C C . PHE A 1 219 ? 15.984 14.297 13.531 1 94.56 219 PHE A C 1
ATOM 1730 O O . PHE A 1 219 ? 14.812 14.547 13.25 1 94.56 219 PHE A O 1
ATOM 1737 N N . THR A 1 220 ? 16.953 14.875 12.961 1 95.69 220 THR A N 1
ATOM 1738 C CA . THR A 1 220 ? 16.719 15.695 11.773 1 95.69 220 THR A CA 1
ATOM 1739 C C . THR A 1 220 ? 17.469 15.133 10.57 1 95.69 220 THR A C 1
ATOM 1741 O O . THR A 1 220 ? 18.531 14.547 10.711 1 95.69 220 THR A O 1
ATOM 1744 N N . LEU A 1 221 ? 16.844 15.227 9.461 1 96.44 221 LEU A N 1
ATOM 1745 C CA . LEU A 1 221 ? 17.438 14.836 8.188 1 96.44 221 LEU A CA 1
ATOM 1746 C C . LEU A 1 221 ? 17.656 16.047 7.285 1 96.44 221 LEU A C 1
ATOM 1748 O O . LEU A 1 221 ? 16.875 17 7.328 1 96.44 221 LEU A O 1
ATOM 1752 N N . PRO A 1 222 ? 18.719 16.016 6.547 1 96.94 222 PRO A N 1
ATOM 1753 C CA . PRO A 1 222 ? 18.953 17.172 5.684 1 96.94 222 PRO A CA 1
ATOM 1754 C C . PRO A 1 222 ? 17.875 17.344 4.617 1 96.94 222 PRO A C 1
ATOM 1756 O O . PRO A 1 222 ? 17.562 16.406 3.887 1 96.94 222 PRO A O 1
ATOM 1759 N N . MET A 1 223 ? 17.328 18.516 4.512 1 96.62 223 MET A N 1
ATOM 1760 C CA . MET A 1 223 ? 16.281 18.812 3.529 1 96.62 223 MET A CA 1
ATOM 1761 C C . MET A 1 223 ? 16.859 18.812 2.115 1 96.62 223 MET A C 1
ATOM 1763 O O . MET A 1 223 ? 16.25 18.281 1.189 1 96.62 223 MET A O 1
ATOM 1767 N N . ARG A 1 224 ? 18.047 19.438 2.002 1 96.31 224 ARG A N 1
ATOM 1768 C CA . ARG A 1 224 ? 18.719 19.625 0.717 1 96.31 224 ARG A CA 1
ATOM 1769 C C . ARG A 1 224 ? 17.781 20.281 -0.291 1 96.31 224 ARG A C 1
ATOM 1771 O O . ARG A 1 224 ? 17.609 19.797 -1.406 1 96.31 224 ARG A O 1
ATOM 1778 N N . ASN A 1 225 ? 17.172 21.375 0.099 1 96.31 225 ASN A N 1
ATOM 1779 C CA . ASN A 1 225 ? 16.266 22.141 -0.757 1 96.31 225 ASN A CA 1
ATOM 1780 C C . ASN A 1 225 ? 17 22.719 -1.966 1 96.31 225 ASN A C 1
ATOM 1782 O O . ASN A 1 225 ? 18.203 22.984 -1.898 1 96.31 225 ASN A O 1
ATOM 1786 N N . ARG A 1 226 ? 16.328 22.828 -3.043 1 94.75 226 ARG A N 1
ATOM 1787 C CA . ARG A 1 226 ? 16.906 23.391 -4.254 1 94.75 226 ARG A CA 1
ATOM 1788 C C . ARG A 1 226 ? 15.883 24.219 -5.02 1 94.75 226 ARG A C 1
ATOM 1790 O O . ARG A 1 226 ? 14.68 23.969 -4.941 1 94.75 226 ARG A O 1
ATOM 1797 N N . LYS A 1 227 ? 16.391 25.172 -5.723 1 96.38 227 LYS A N 1
ATOM 1798 C CA . LYS A 1 227 ? 15.562 25.875 -6.684 1 96.38 227 LYS A CA 1
ATOM 1799 C C . LYS A 1 227 ? 15.125 24.953 -7.82 1 96.38 227 LYS A C 1
ATOM 1801 O O . LYS A 1 227 ? 15.906 24.125 -8.281 1 96.38 227 LYS A O 1
ATOM 1806 N N . LEU A 1 228 ? 13.938 25.156 -8.25 1 95.31 228 LEU A N 1
ATOM 1807 C CA . LEU A 1 228 ? 13.43 24.328 -9.344 1 95.31 228 LEU A CA 1
ATOM 1808 C C . LEU A 1 228 ? 13.805 24.938 -10.695 1 95.31 228 LEU A C 1
ATOM 1810 O O . LEU A 1 228 ? 13.57 26.125 -10.93 1 95.31 228 LEU A O 1
ATOM 1814 N N . GLU A 1 229 ? 14.391 24.094 -11.523 1 94.56 229 GLU A N 1
ATOM 1815 C CA . GLU A 1 229 ? 14.703 24.531 -12.883 1 94.56 229 GLU A CA 1
ATOM 1816 C C . GLU A 1 229 ? 13.445 24.641 -13.727 1 94.56 229 GLU A C 1
ATOM 1818 O O . GLU A 1 229 ? 12.516 23.844 -13.586 1 94.56 229 GLU A O 1
ATOM 1823 N N . GLU A 1 230 ? 13.5 25.562 -14.617 1 94.75 230 GLU A N 1
ATOM 1824 C CA . GLU A 1 230 ? 12.336 25.828 -15.453 1 94.75 230 GLU A CA 1
ATOM 1825 C C . GLU A 1 230 ? 11.93 24.594 -16.25 1 94.75 230 GLU A C 1
ATOM 1827 O O . GLU A 1 230 ? 10.742 24.312 -16.406 1 94.75 230 GLU A O 1
ATOM 1832 N N . ASP A 1 231 ? 12.875 23.938 -16.812 1 94.94 231 ASP A N 1
ATOM 1833 C CA . ASP A 1 231 ? 12.594 22.75 -17.609 1 94.94 231 ASP A CA 1
ATOM 1834 C C . ASP A 1 231 ? 11.938 21.656 -16.766 1 94.94 231 ASP A C 1
ATOM 1836 O O . ASP A 1 231 ? 11.086 20.922 -17.266 1 94.94 231 ASP A O 1
ATOM 1840 N N . TYR A 1 232 ? 12.359 21.547 -15.617 1 93.81 232 TYR A N 1
ATOM 1841 C CA . TYR A 1 232 ? 11.758 20.562 -14.727 1 93.81 232 TYR A CA 1
ATOM 1842 C C . TYR A 1 232 ? 10.32 20.938 -14.391 1 93.81 232 TYR A C 1
ATOM 1844 O O . TYR A 1 232 ? 9.43 20.094 -14.383 1 93.81 232 TYR A O 1
ATOM 1852 N N . VAL A 1 233 ? 10.133 22.172 -14.102 1 95.31 233 VAL A N 1
ATOM 1853 C CA . VAL A 1 233 ? 8.789 22.656 -13.805 1 95.31 233 VAL A CA 1
ATOM 1854 C C . VAL A 1 233 ? 7.867 22.391 -14.992 1 95.31 233 VAL A C 1
ATOM 1856 O O . VAL A 1 233 ? 6.742 21.906 -14.812 1 95.31 233 VAL A O 1
ATOM 1859 N N . ALA A 1 234 ? 8.336 22.688 -16.172 1 96.19 234 ALA A N 1
ATOM 1860 C CA . ALA A 1 234 ? 7.555 22.438 -17.391 1 96.19 234 ALA A CA 1
ATOM 1861 C C . ALA A 1 234 ? 7.242 20.953 -17.547 1 96.19 234 ALA A C 1
ATOM 1863 O O . ALA A 1 234 ? 6.133 20.594 -17.938 1 96.19 234 ALA A O 1
ATOM 1864 N N . HIS A 1 235 ? 8.227 20.188 -17.266 1 95.81 235 HIS A N 1
ATOM 1865 C CA . HIS A 1 235 ? 8.07 18.75 -17.344 1 95.81 235 HIS A CA 1
ATOM 1866 C C . HIS A 1 235 ? 6.992 18.266 -16.375 1 95.81 235 HIS A C 1
ATOM 1868 O O . HIS A 1 235 ? 6.113 17.484 -16.766 1 95.81 235 HIS A O 1
ATOM 1874 N N . ILE A 1 236 ? 7.027 18.688 -15.164 1 95.5 236 ILE A N 1
ATOM 1875 C CA . ILE A 1 236 ? 6.047 18.312 -14.148 1 95.5 236 ILE A CA 1
ATOM 1876 C C . ILE A 1 236 ? 4.656 18.766 -14.586 1 95.5 236 ILE A C 1
ATOM 1878 O O . ILE A 1 236 ? 3.697 17.984 -14.523 1 95.5 236 ILE A O 1
ATOM 1882 N N . LYS A 1 237 ? 4.57 19.969 -15.039 1 96.88 237 LYS A N 1
ATOM 1883 C CA . LYS A 1 237 ? 3.291 20.531 -15.453 1 96.88 237 LYS A CA 1
ATOM 1884 C C . LYS A 1 237 ? 2.68 19.719 -16.594 1 96.88 237 LYS A C 1
ATOM 1886 O O . LYS A 1 237 ? 1.464 19.516 -16.641 1 96.88 237 LYS A O 1
ATOM 1891 N N . ALA A 1 238 ? 3.484 19.219 -17.469 1 96.62 238 ALA A N 1
ATOM 1892 C CA . ALA A 1 238 ? 3.021 18.453 -18.609 1 96.62 238 ALA A CA 1
ATOM 1893 C C . ALA A 1 238 ? 2.469 17.094 -18.172 1 96.62 238 ALA A C 1
ATOM 1895 O O . ALA A 1 238 ? 1.675 16.484 -18.891 1 96.62 238 ALA A O 1
ATOM 1896 N N . HIS A 1 239 ? 2.822 16.625 -17 1 96.56 239 HIS A N 1
ATOM 1897 C CA . HIS A 1 239 ? 2.48 15.266 -16.609 1 96.56 239 HIS A CA 1
ATOM 1898 C C . HIS A 1 239 ? 1.695 15.25 -15.297 1 96.56 239 HIS A C 1
ATOM 1900 O O . HIS A 1 239 ? 1.581 14.203 -14.656 1 96.56 239 HIS A O 1
ATOM 1906 N N . TYR A 1 240 ? 1.122 16.359 -14.844 1 96.38 240 TYR A N 1
ATOM 1907 C CA . TYR A 1 240 ? 0.414 16.516 -13.578 1 96.38 240 TYR A CA 1
ATOM 1908 C C . TYR A 1 240 ? -0.701 15.484 -13.453 1 96.38 240 TYR A C 1
ATOM 1910 O O . TYR A 1 240 ? -0.866 14.867 -12.398 1 96.38 240 TYR A O 1
ATOM 1918 N N . PRO A 1 241 ? -1.416 15.219 -14.508 1 95.12 241 PRO A N 1
ATOM 1919 C CA . PRO A 1 241 ? -2.539 14.305 -14.32 1 95.12 241 PRO A CA 1
ATOM 1920 C C . PRO A 1 241 ? -2.096 12.922 -13.828 1 95.12 241 PRO A C 1
ATOM 1922 O O . PRO A 1 241 ? -2.658 12.398 -12.867 1 95.12 241 PRO A O 1
ATOM 1925 N N . GLY A 1 242 ? -1.067 12.391 -14.438 1 95.25 242 GLY A N 1
ATOM 1926 C CA . GLY A 1 242 ? -0.552 11.102 -14 1 95.25 242 GLY A CA 1
ATOM 1927 C C . GLY A 1 242 ? 0.071 11.141 -12.617 1 95.25 242 GLY A C 1
ATOM 1928 O O . GLY A 1 242 ? -0.105 10.211 -11.828 1 95.25 242 GLY A O 1
ATOM 1929 N N . LEU A 1 243 ? 0.743 12.195 -12.359 1 96.88 243 LEU A N 1
ATOM 1930 C CA . LEU A 1 243 ? 1.399 12.352 -11.07 1 96.88 243 LEU A CA 1
ATOM 1931 C C . LEU A 1 243 ? 0.372 12.461 -9.945 1 96.88 243 LEU A C 1
ATOM 1933 O O . LEU A 1 243 ? 0.534 11.844 -8.891 1 96.88 243 LEU A O 1
ATOM 1937 N N . ARG A 1 244 ? -0.695 13.242 -10.203 1 96.94 244 ARG A N 1
ATOM 1938 C CA . ARG A 1 244 ? -1.74 13.422 -9.203 1 96.94 244 ARG A CA 1
ATOM 1939 C C . ARG A 1 244 ? -2.484 12.109 -8.945 1 96.94 244 ARG A C 1
ATOM 1941 O O . ARG A 1 244 ? -2.807 11.789 -7.801 1 96.94 244 ARG A O 1
ATOM 1948 N N . LYS A 1 245 ? -2.723 11.391 -9.992 1 94.81 245 LYS A N 1
ATOM 1949 C CA . LYS A 1 245 ? -3.365 10.086 -9.844 1 94.81 245 LYS A CA 1
ATOM 1950 C C . LYS A 1 245 ? -2.52 9.156 -8.984 1 94.81 245 LYS A C 1
ATOM 1952 O O . LYS A 1 245 ? -3.039 8.5 -8.078 1 94.81 245 LYS A O 1
ATOM 1957 N N . ALA A 1 246 ? -1.254 9.086 -9.25 1 95 246 ALA A N 1
ATOM 1958 C CA . ALA A 1 246 ? -0.35 8.242 -8.469 1 95 246 ALA A CA 1
ATOM 1959 C C . ALA A 1 246 ? -0.316 8.672 -7.008 1 95 246 ALA A C 1
ATOM 1961 O O . ALA A 1 246 ? -0.339 7.828 -6.105 1 95 246 ALA A O 1
ATOM 1962 N N . ALA A 1 247 ? -0.291 9.93 -6.785 1 96.06 247 ALA A N 1
ATOM 1963 C CA . ALA A 1 247 ? -0.238 10.469 -5.426 1 96.06 247 ALA A CA 1
ATOM 1964 C C . ALA A 1 247 ? -1.476 10.062 -4.629 1 96.06 247 ALA A C 1
ATOM 1966 O O . ALA A 1 247 ? -1.375 9.703 -3.453 1 96.06 247 ALA A O 1
ATOM 1967 N N . ARG A 1 248 ? -2.615 10.07 -5.215 1 94.44 248 ARG A N 1
ATOM 1968 C CA . ARG A 1 248 ? -3.885 9.758 -4.562 1 94.44 248 ARG A CA 1
ATOM 1969 C C . ARG A 1 248 ? -3.904 8.32 -4.062 1 94.44 248 ARG A C 1
ATOM 1971 O O . ARG A 1 248 ? -4.609 7.996 -3.104 1 94.44 248 ARG A O 1
ATOM 1978 N N . HIS A 1 249 ? -3.119 7.48 -4.645 1 91.88 249 HIS A N 1
ATOM 1979 C CA . HIS A 1 249 ? -3.137 6.062 -4.305 1 91.88 249 HIS A CA 1
ATOM 1980 C C . HIS A 1 249 ? -1.908 5.676 -3.488 1 91.88 249 HIS A C 1
ATOM 1982 O O . HIS A 1 249 ? -1.741 4.508 -3.123 1 91.88 249 HIS A O 1
ATOM 1988 N N . SER A 1 250 ? -1.109 6.633 -3.215 1 93.5 250 SER A N 1
ATOM 1989 C CA . SER A 1 250 ? 0.131 6.359 -2.5 1 93.5 250 SER A CA 1
ATOM 1990 C C . SER A 1 250 ? -0.091 6.352 -0.991 1 93.5 250 SER A C 1
ATOM 1992 O O . SER A 1 250 ? -1.156 6.746 -0.513 1 93.5 250 SER A O 1
ATOM 1994 N N . MET A 1 251 ? 0.908 5.953 -0.282 1 92 251 MET A N 1
ATOM 1995 C CA . MET A 1 251 ? 0.892 5.844 1.174 1 92 251 MET A CA 1
ATOM 1996 C C . MET A 1 251 ? 0.752 7.219 1.821 1 92 251 MET A C 1
ATOM 1998 O O . MET A 1 251 ? -0.008 7.383 2.777 1 92 251 MET A O 1
ATOM 2002 N N . THR A 1 252 ? 1.396 8.242 1.27 1 93.62 252 THR A N 1
ATOM 2003 C CA . THR A 1 252 ? 1.499 9.523 1.96 1 93.62 252 THR A CA 1
ATOM 2004 C C . THR A 1 252 ? 0.769 10.617 1.184 1 93.62 252 THR A C 1
ATOM 2006 O O . THR A 1 252 ? 0.668 11.758 1.648 1 93.62 252 THR A O 1
ATOM 2009 N N . GLY A 1 253 ? 0.329 10.344 0.014 1 95.31 253 GLY A N 1
ATOM 2010 C CA . GLY A 1 253 ? -0.307 11.367 -0.807 1 95.31 253 GLY A CA 1
ATOM 2011 C C . GLY A 1 253 ? 0.684 12.188 -1.605 1 95.31 253 GLY A C 1
ATOM 2012 O O . GLY A 1 253 ? 0.464 13.383 -1.833 1 95.31 253 GLY A O 1
ATOM 2013 N N . GLY A 1 254 ? 1.782 11.531 -1.978 1 94.56 254 GLY A N 1
ATOM 2014 C CA . GLY A 1 254 ? 2.801 12.227 -2.748 1 94.56 254 GLY A CA 1
ATOM 2015 C C . GLY A 1 254 ? 3.631 11.297 -3.613 1 94.56 254 GLY A C 1
ATOM 2016 O O . GLY A 1 254 ? 3.33 10.109 -3.721 1 94.56 254 GLY A O 1
ATOM 2017 N N . ILE A 1 255 ? 4.656 11.852 -4.25 1 91.12 255 ILE A N 1
ATOM 2018 C CA . ILE A 1 255 ? 5.418 11.117 -5.254 1 91.12 255 ILE A CA 1
ATOM 2019 C C . ILE A 1 255 ? 6.781 10.734 -4.684 1 91.12 255 ILE A C 1
ATOM 2021 O O . ILE A 1 255 ? 7.637 10.203 -5.402 1 91.12 255 ILE A O 1
ATOM 2025 N N . ARG A 1 256 ? 6.984 11.008 -3.357 1 89.19 256 ARG A N 1
ATOM 2026 C CA . ARG A 1 256 ? 8.234 10.609 -2.723 1 89.19 256 ARG A CA 1
ATOM 2027 C C . ARG A 1 256 ? 8.469 9.109 -2.867 1 89.19 256 ARG A C 1
ATOM 2029 O O . ARG A 1 256 ? 7.531 8.312 -2.766 1 89.19 256 ARG A O 1
ATOM 2036 N N . PRO A 1 257 ? 9.773 8.773 -3.064 1 91.31 257 PRO A N 1
ATOM 2037 C CA . PRO A 1 257 ? 10.055 7.34 -3.189 1 91.31 257 PRO A CA 1
ATOM 2038 C C . PRO A 1 257 ? 9.953 6.605 -1.855 1 91.31 257 PRO A C 1
ATOM 2040 O O . PRO A 1 257 ? 10.688 6.918 -0.916 1 91.31 257 PRO A O 1
ATOM 2043 N N . ILE A 1 258 ? 9.016 5.781 -1.701 1 93 258 ILE A N 1
ATOM 2044 C CA . ILE A 1 258 ? 8.867 4.883 -0.561 1 93 258 ILE A CA 1
ATOM 2045 C C . ILE A 1 258 ? 8.945 3.434 -1.033 1 93 258 ILE A C 1
ATOM 2047 O O . ILE A 1 258 ? 8.234 3.039 -1.964 1 93 258 ILE A O 1
ATOM 2051 N N . THR A 1 259 ? 9.836 2.678 -0.409 1 92.88 259 THR A N 1
ATOM 2052 C CA . THR A 1 259 ? 10.078 1.312 -0.857 1 92.88 259 THR A CA 1
ATOM 2053 C C . THR A 1 259 ? 9.391 0.308 0.063 1 92.88 259 THR A C 1
ATOM 2055 O O . THR A 1 259 ? 9.117 0.609 1.229 1 92.88 259 THR A O 1
ATOM 2058 N N . HIS A 1 260 ? 9.133 -0.928 -0.414 1 91.81 260 HIS A N 1
ATOM 2059 C CA . HIS A 1 260 ? 8.617 -2.039 0.378 1 91.81 260 HIS A CA 1
ATOM 2060 C C . HIS A 1 260 ? 9.75 -2.91 0.909 1 91.81 260 HIS A C 1
ATOM 2062 O O . HIS A 1 260 ? 9.508 -3.887 1.62 1 91.81 260 HIS A O 1
ATOM 2068 N N . ARG A 1 261 ? 10.898 -2.535 0.744 1 93.12 261 ARG A N 1
ATOM 2069 C CA . ARG A 1 261 ? 12.062 -3.324 1.141 1 93.12 261 ARG A CA 1
ATOM 2070 C C . ARG A 1 261 ? 12.32 -3.203 2.639 1 93.12 261 ARG A C 1
ATOM 2072 O O . ARG A 1 261 ? 12.5 -2.098 3.156 1 93.12 261 ARG A O 1
ATOM 2079 N N . PRO A 1 262 ? 12.367 -4.344 3.365 1 97.06 262 PRO A N 1
ATOM 2080 C CA . PRO A 1 262 ? 12.805 -4.262 4.762 1 97.06 262 PRO A CA 1
ATOM 2081 C C . PRO A 1 262 ? 14.32 -4.18 4.898 1 97.06 262 PRO A C 1
ATOM 2083 O O . PRO A 1 262 ? 15.055 -4.633 4.012 1 97.06 262 PRO A O 1
ATOM 2086 N N . LEU A 1 263 ? 14.75 -3.662 5.945 1 97.88 263 LEU A N 1
ATOM 2087 C CA . LEU A 1 263 ? 16.156 -3.303 6.105 1 97.88 263 LEU A CA 1
ATOM 2088 C C . LEU A 1 263 ? 17.047 -4.535 6 1 97.88 263 LEU A C 1
ATOM 2090 O O . LEU A 1 263 ? 18.047 -4.52 5.289 1 97.88 263 LEU A O 1
ATOM 2094 N N . PHE A 1 264 ? 16.688 -5.621 6.656 1 97.44 264 PHE A N 1
ATOM 2095 C CA . PHE A 1 264 ? 17.594 -6.758 6.789 1 97.44 264 PHE A CA 1
ATOM 2096 C C . PHE A 1 264 ? 17.5 -7.668 5.57 1 97.44 264 PHE A C 1
ATOM 2098 O O . PHE A 1 264 ? 18.125 -8.727 5.531 1 97.44 264 PHE A O 1
ATOM 2105 N N . SER A 1 265 ? 16.734 -7.285 4.555 1 95.19 265 SER A N 1
ATOM 2106 C CA . SER A 1 265 ? 16.672 -8.055 3.316 1 95.19 265 SER A CA 1
ATOM 2107 C C . SER A 1 265 ? 17.953 -7.883 2.498 1 95.19 265 SER A C 1
ATOM 2109 O O . SER A 1 265 ? 18.172 -8.609 1.532 1 95.19 265 SER A O 1
ATOM 2111 N N . VAL A 1 266 ? 18.766 -6.898 2.852 1 93.69 266 VAL A N 1
ATOM 2112 C CA . VAL A 1 266 ? 20.016 -6.652 2.148 1 93.69 266 VAL A CA 1
ATOM 2113 C C . VAL A 1 266 ? 21.188 -6.785 3.119 1 93.69 266 VAL A C 1
ATOM 2115 O O . VAL A 1 266 ? 21 -6.73 4.336 1 93.69 266 VAL A O 1
ATOM 2118 N N . THR A 1 267 ? 22.391 -6.895 2.609 1 93.25 267 THR A N 1
ATOM 2119 C CA . THR A 1 267 ? 23.578 -7.059 3.424 1 93.25 267 THR A CA 1
ATOM 2120 C C . THR A 1 267 ? 23.938 -5.758 4.137 1 93.25 267 THR A C 1
ATOM 2122 O O . THR A 1 267 ? 23.484 -4.684 3.74 1 93.25 267 THR A O 1
ATOM 2125 N N . PRO A 1 268 ? 24.734 -5.867 5.156 1 94.88 268 PRO A N 1
ATOM 2126 C CA . PRO A 1 268 ? 25.188 -4.656 5.836 1 94.88 268 PRO A CA 1
ATOM 2127 C C . PRO A 1 268 ? 25.891 -3.672 4.895 1 94.88 268 PRO A C 1
ATOM 2129 O O . PRO A 1 268 ? 25.641 -2.465 4.965 1 94.88 268 PRO A O 1
ATOM 2132 N N . ALA A 1 269 ? 26.719 -4.199 3.994 1 95.25 269 ALA A N 1
ATOM 2133 C CA . ALA A 1 269 ? 27.406 -3.33 3.049 1 95.25 269 ALA A CA 1
ATOM 2134 C C . ALA A 1 269 ? 26.422 -2.617 2.127 1 95.25 269 ALA A C 1
ATOM 2136 O O . ALA A 1 269 ? 26.562 -1.419 1.867 1 95.25 269 ALA A O 1
ATOM 2137 N N . GLU A 1 270 ? 25.453 -3.344 1.665 1 93.81 270 GLU A N 1
ATOM 2138 C CA . GLU A 1 270 ? 24.453 -2.764 0.771 1 93.81 270 GLU A CA 1
ATOM 2139 C C . GLU A 1 270 ? 23.594 -1.727 1.495 1 93.81 270 GLU A C 1
ATOM 2141 O O . GLU A 1 270 ? 23.281 -0.669 0.94 1 93.81 270 GLU A O 1
ATOM 2146 N N . ARG A 1 271 ? 23.156 -2.047 2.686 1 96.5 271 ARG A N 1
ATOM 2147 C CA . ARG A 1 271 ? 22.297 -1.1 3.387 1 96.5 271 ARG A CA 1
ATOM 2148 C C . ARG A 1 271 ? 23.062 0.183 3.721 1 96.5 271 ARG A C 1
ATOM 2150 O O . ARG A 1 271 ? 22.469 1.271 3.715 1 96.5 271 ARG A O 1
ATOM 2157 N N . GLU A 1 272 ? 24.344 0.059 4.031 1 97.69 272 GLU A N 1
ATOM 2158 C CA . GLU A 1 272 ? 25.156 1.249 4.266 1 97.69 272 GLU A CA 1
ATOM 2159 C C . GLU A 1 272 ? 25.234 2.119 3.014 1 97.69 272 GLU A C 1
ATOM 2161 O O . GLU A 1 272 ? 25.094 3.342 3.092 1 97.69 272 GLU A O 1
ATOM 2166 N N . LYS A 1 273 ? 25.438 1.492 1.945 1 96.75 273 LYS A N 1
ATOM 2167 C CA . LYS A 1 273 ? 25.484 2.213 0.676 1 96.75 273 LYS A CA 1
ATOM 2168 C C . LYS A 1 273 ? 24.156 2.91 0.39 1 96.75 273 LYS A C 1
ATOM 2170 O O . LYS A 1 273 ? 24.141 4.074 -0.02 1 96.75 273 LYS A O 1
ATOM 2175 N N . LEU A 1 274 ? 23.094 2.199 0.578 1 96 274 LEU A N 1
ATOM 2176 C CA . LEU A 1 274 ? 21.75 2.752 0.359 1 96 274 LEU A CA 1
ATOM 2177 C C . LEU A 1 274 ? 21.516 3.963 1.254 1 96 274 LEU A C 1
ATOM 2179 O O . LEU A 1 274 ? 21 4.988 0.795 1 96 274 LEU A O 1
ATOM 2183 N N . MET A 1 275 ? 21.859 3.854 2.521 1 98.19 275 MET A N 1
ATOM 2184 C CA . MET A 1 275 ? 21.656 4.941 3.471 1 98.19 275 MET A CA 1
ATOM 2185 C C . MET A 1 275 ? 22.516 6.148 3.121 1 98.19 275 MET A C 1
ATOM 2187 O O . MET A 1 275 ? 22.047 7.289 3.166 1 98.19 275 MET A O 1
ATOM 2191 N N . GLU A 1 276 ? 23.766 5.906 2.73 1 98.12 276 GLU A N 1
ATOM 2192 C CA . GLU A 1 276 ? 24.656 7 2.334 1 98.12 276 GLU A CA 1
ATOM 2193 C C . GLU A 1 276 ? 24.109 7.734 1.113 1 98.12 276 GLU A C 1
ATOM 2195 O O . GLU A 1 276 ? 24.094 8.969 1.076 1 98.12 276 GLU A O 1
ATOM 2200 N N . GLU A 1 277 ? 23.672 7 0.157 1 95.62 277 GLU A N 1
ATOM 2201 C CA . GLU A 1 277 ? 23.125 7.598 -1.054 1 95.62 277 GLU A CA 1
ATOM 2202 C C . GLU A 1 277 ? 21.875 8.406 -0.746 1 95.62 277 GLU A C 1
ATOM 2204 O O . GLU A 1 277 ? 21.703 9.523 -1.243 1 95.62 277 GLU A O 1
ATOM 2209 N N . ALA A 1 278 ? 21 7.844 0.028 1 96 278 ALA A N 1
ATOM 2210 C CA . ALA A 1 278 ? 19.781 8.547 0.4 1 96 278 ALA A CA 1
ATOM 2211 C C . ALA A 1 278 ? 20.094 9.812 1.199 1 96 278 ALA A C 1
ATOM 2213 O O . ALA A 1 278 ? 19.453 10.844 1.008 1 96 278 ALA A O 1
ATOM 2214 N N . TRP A 1 279 ? 21.047 9.688 2.117 1 97 279 TRP A N 1
ATOM 2215 C CA . TRP A 1 279 ? 21.469 10.836 2.916 1 97 279 TRP A CA 1
ATOM 2216 C C . TRP A 1 279 ? 21.938 11.977 2.021 1 97 279 TRP A C 1
ATOM 2218 O O . TRP A 1 279 ? 21.625 13.141 2.268 1 97 279 TRP A O 1
ATOM 2228 N N . GLN A 1 280 ? 22.656 11.648 0.975 1 95.62 280 GLN A N 1
ATOM 2229 C CA . GLN A 1 280 ? 23.172 12.648 0.044 1 95.62 280 GLN A CA 1
ATOM 2230 C C . GLN A 1 280 ? 22.047 13.297 -0.751 1 95.62 280 GLN A C 1
ATOM 2232 O O . GLN A 1 280 ? 22.125 14.484 -1.087 1 95.62 280 GLN A O 1
ATOM 2237 N N . ARG A 1 281 ? 21.031 12.602 -0.958 1 92.56 281 ARG A N 1
ATOM 2238 C CA . ARG A 1 281 ? 19.906 13.125 -1.739 1 92.56 281 ARG A CA 1
ATOM 2239 C C . ARG A 1 281 ? 18.984 13.969 -0.874 1 92.56 281 ARG A C 1
ATOM 2241 O O . ARG A 1 281 ? 18.281 14.844 -1.382 1 92.56 281 ARG A O 1
ATOM 2248 N N . GLY A 1 282 ? 18.891 13.586 0.453 1 94.12 282 GLY A N 1
ATOM 2249 C CA . GLY A 1 282 ? 18.078 14.367 1.365 1 94.12 282 GLY A CA 1
ATOM 2250 C C . GLY A 1 282 ? 17.062 13.539 2.121 1 94.12 282 GLY A C 1
ATOM 2251 O O . GLY A 1 282 ? 16.844 12.359 1.803 1 94.12 282 GLY A O 1
ATOM 2252 N N . GLY A 1 283 ? 16.453 14.211 3.115 1 92.25 283 GLY A N 1
ATOM 2253 C CA . GLY A 1 283 ? 15.555 13.539 4.039 1 92.25 283 GLY A CA 1
ATOM 2254 C C . GLY A 1 283 ? 14.352 12.922 3.357 1 92.25 283 GLY A C 1
ATOM 2255 O O . GLY A 1 283 ? 13.852 11.883 3.789 1 92.25 283 GLY A O 1
ATOM 2256 N N . SER A 1 284 ? 13.828 13.492 2.311 1 88 284 SER A N 1
ATOM 2257 C CA . SER A 1 284 ? 12.664 12.969 1.607 1 88 284 SER A CA 1
ATOM 2258 C C . SER A 1 284 ? 12.938 11.586 1.036 1 88 284 SER A C 1
ATOM 2260 O O . SER A 1 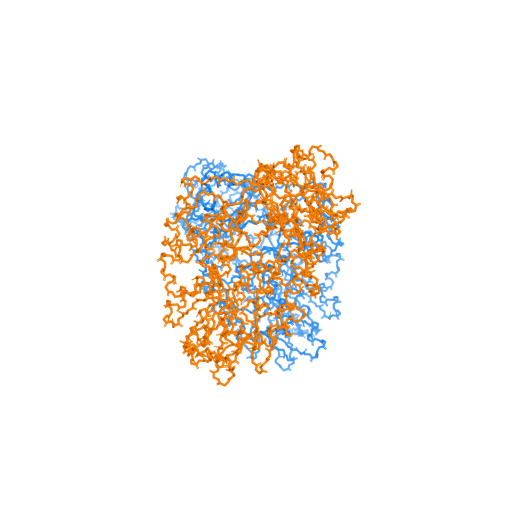284 ? 12.047 10.734 0.99 1 88 284 SER A O 1
ATOM 2262 N N . HIS A 1 285 ? 14.133 11.336 0.616 1 91.19 285 HIS A N 1
ATOM 2263 C CA . HIS A 1 285 ? 14.547 10.031 0.111 1 91.19 285 HIS A CA 1
ATOM 2264 C C . HIS A 1 285 ? 14.859 9.078 1.255 1 91.19 285 HIS A C 1
ATOM 2266 O O . HIS A 1 285 ? 14.516 7.895 1.193 1 91.19 285 HIS A O 1
ATOM 2272 N N . PHE A 1 286 ? 15.461 9.602 2.266 1 95.38 286 PHE A N 1
ATOM 2273 C CA . PHE A 1 286 ? 15.938 8.781 3.379 1 95.38 286 PHE A CA 1
ATOM 2274 C C . PHE A 1 286 ? 14.766 8.195 4.152 1 95.38 286 PHE A C 1
ATOM 2276 O O . PHE A 1 286 ? 14.82 7.043 4.598 1 95.38 286 PHE A O 1
ATOM 2283 N N . LEU A 1 287 ? 13.68 8.93 4.238 1 92.69 287 LEU A N 1
ATOM 2284 C CA . LEU A 1 287 ? 12.5 8.531 4.996 1 92.69 287 LEU A CA 1
ATOM 2285 C C . LEU A 1 287 ? 11.852 7.293 4.383 1 92.69 287 LEU A C 1
ATOM 2287 O O . LEU A 1 287 ? 11.203 6.516 5.086 1 92.69 287 LEU A O 1
ATOM 2291 N N . GLY A 1 288 ? 12.008 7.055 3.129 1 92.62 288 GLY A N 1
ATOM 2292 C CA . GLY A 1 288 ? 11.32 5.973 2.436 1 92.62 288 GLY A CA 1
ATOM 2293 C C . GLY A 1 288 ? 12.234 4.801 2.115 1 92.62 288 GLY A C 1
ATOM 2294 O O . GLY A 1 288 ? 11.883 3.941 1.308 1 92.62 288 GLY A O 1
ATOM 2295 N N . LEU A 1 289 ? 13.352 4.715 2.754 1 94.81 289 LEU A N 1
ATOM 2296 C CA . LEU A 1 289 ? 14.406 3.807 2.324 1 94.81 289 LEU A CA 1
ATOM 2297 C C . LEU A 1 289 ? 14.078 2.367 2.701 1 94.81 289 LEU A C 1
ATOM 2299 O O . LEU A 1 289 ? 14.422 1.434 1.974 1 94.81 289 LEU A O 1
ATOM 2303 N N . PHE A 1 290 ? 13.484 2.125 3.922 1 96.81 290 PHE A N 1
ATOM 2304 C CA . PHE A 1 290 ? 13.156 0.783 4.391 1 96.81 290 PHE A CA 1
ATOM 2305 C C . PHE A 1 290 ? 11.727 0.729 4.922 1 96.81 290 PHE A C 1
ATOM 2307 O O . PHE A 1 290 ? 11.273 1.666 5.578 1 96.81 290 PHE A O 1
ATOM 2314 N N . SER A 1 291 ? 11.055 -0.344 4.703 1 95.19 291 SER A N 1
ATOM 2315 C CA . SER A 1 291 ? 9.609 -0.441 4.914 1 95.19 291 SER A CA 1
ATOM 2316 C C . SER A 1 291 ? 9.281 -0.795 6.359 1 95.19 291 SER A C 1
ATOM 2318 O O . SER A 1 291 ? 8.133 -0.679 6.789 1 95.19 291 SER A O 1
ATOM 2320 N N . ASP A 1 292 ? 10.25 -1.216 7.148 1 96.25 292 ASP A N 1
ATOM 2321 C CA . ASP A 1 292 ? 9.914 -1.839 8.422 1 96.25 292 ASP A CA 1
ATOM 2322 C C . ASP A 1 292 ? 10.492 -1.052 9.594 1 96.25 292 ASP A C 1
ATOM 2324 O O . ASP A 1 292 ? 10.672 -1.593 10.688 1 96.25 292 ASP A O 1
ATOM 2328 N N . LEU A 1 293 ? 10.797 0.186 9.391 1 95.5 293 LEU A N 1
ATOM 2329 C CA . LEU A 1 293 ? 11.484 0.974 10.406 1 95.5 293 LEU A CA 1
ATOM 2330 C C . LEU A 1 293 ? 10.555 1.271 11.586 1 95.5 293 LEU A C 1
ATOM 2332 O O . LEU A 1 293 ? 11.016 1.53 12.695 1 95.5 293 LEU A O 1
ATOM 2336 N N . LEU A 1 294 ? 9.273 1.264 11.359 1 94.31 294 LEU A N 1
ATOM 2337 C CA . LEU A 1 294 ? 8.359 1.562 12.461 1 94.31 294 LEU A CA 1
ATOM 2338 C C . LEU A 1 294 ? 7.691 0.292 12.977 1 94.31 294 LEU A C 1
ATOM 2340 O O . LEU A 1 294 ? 6.773 0.356 13.789 1 94.31 294 LEU A O 1
ATOM 2344 N N . THR A 1 295 ? 8.125 -0.874 12.516 1 93.94 295 THR A N 1
ATOM 2345 C CA . THR A 1 295 ? 7.539 -2.125 12.984 1 93.94 295 THR A CA 1
ATOM 2346 C C . THR A 1 295 ? 8.625 -3.084 13.461 1 93.94 295 THR A C 1
ATOM 2348 O O . THR A 1 295 ? 8.32 -4.129 14.039 1 93.94 295 THR A O 1
ATOM 2351 N N . ASN A 1 296 ? 9.859 -2.77 13.227 1 96.31 296 ASN A N 1
ATOM 2352 C CA . ASN A 1 296 ? 11.008 -3.576 13.625 1 96.31 296 ASN A CA 1
ATOM 2353 C C . ASN A 1 296 ? 12.039 -2.75 14.391 1 96.31 296 ASN A C 1
ATOM 2355 O O . ASN A 1 296 ? 12.797 -1.99 13.797 1 96.31 296 ASN A O 1
ATOM 2359 N N . SER A 1 297 ? 12.078 -2.912 15.711 1 95.5 297 SER A N 1
ATOM 2360 C CA . SER A 1 297 ? 12.914 -2.094 16.578 1 95.5 297 SER A CA 1
ATOM 2361 C C . SER A 1 297 ? 14.391 -2.271 16.25 1 95.5 297 SER A C 1
ATOM 2363 O O . SER A 1 297 ? 15.18 -1.325 16.359 1 95.5 297 SER A O 1
ATOM 2365 N N . GLU A 1 298 ? 14.789 -3.467 15.859 1 96.5 298 GLU A N 1
ATOM 2366 C CA . GLU A 1 298 ? 16.188 -3.699 15.5 1 96.5 298 GLU A CA 1
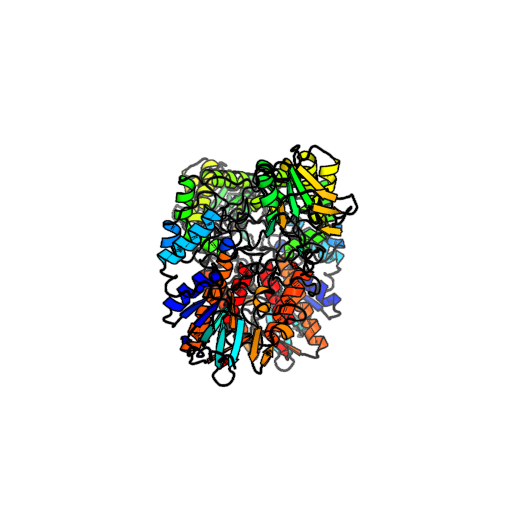ATOM 2367 C C . GLU A 1 298 ? 16.562 -2.939 14.227 1 96.5 298 GLU A C 1
ATOM 2369 O O . GLU A 1 298 ? 17.625 -2.318 14.164 1 96.5 298 GLU A O 1
ATOM 2374 N N . ALA A 1 299 ? 15.711 -3.057 13.234 1 97.62 299 ALA A N 1
ATOM 2375 C CA . ALA A 1 299 ? 15.93 -2.305 12 1 97.62 299 ALA A CA 1
ATOM 2376 C C . ALA A 1 299 ? 15.992 -0.804 12.281 1 97.62 299 ALA A C 1
ATOM 2378 O O . ALA A 1 299 ? 16.844 -0.1 11.742 1 97.62 299 ALA A O 1
ATOM 2379 N N . ASN A 1 300 ? 15.094 -0.359 13.148 1 97.44 300 ASN A N 1
ATOM 2380 C CA . ASN A 1 300 ? 15.039 1.054 13.508 1 97.44 300 ASN A CA 1
ATOM 2381 C C . ASN A 1 300 ? 16.359 1.529 14.109 1 97.44 300 ASN A C 1
ATOM 2383 O O . ASN A 1 300 ? 16.875 2.574 13.727 1 97.44 300 ASN A O 1
ATOM 2387 N N . GLU A 1 301 ? 16.891 0.751 14.969 1 97.5 301 GLU A N 1
ATOM 2388 C CA . GLU A 1 301 ? 18.109 1.122 15.68 1 97.5 301 GLU A CA 1
ATOM 2389 C C . GLU A 1 301 ? 19.281 1.241 14.719 1 97.5 301 GLU A C 1
ATOM 2391 O O . GLU A 1 301 ? 20.156 2.098 14.898 1 97.5 301 GLU A O 1
ATOM 2396 N N . VAL A 1 302 ? 19.328 0.415 13.742 1 98.06 302 VAL A N 1
ATOM 2397 C CA . VAL A 1 302 ? 20.391 0.487 12.742 1 98.06 302 VAL A CA 1
ATOM 2398 C C . VAL A 1 302 ? 20.375 1.854 12.062 1 98.06 302 VAL A C 1
ATOM 2400 O O . VAL A 1 302 ? 21.406 2.5 11.922 1 98.06 302 VAL A O 1
ATOM 2403 N N . VAL A 1 303 ? 19.234 2.281 11.672 1 98.12 303 VAL A N 1
ATOM 2404 C CA . VAL A 1 303 ? 19.078 3.555 10.977 1 98.12 303 VAL A CA 1
ATOM 2405 C C . VAL A 1 303 ? 19.344 4.707 11.945 1 98.12 303 VAL A C 1
ATOM 2407 O O . VAL A 1 303 ? 19.969 5.699 11.586 1 98.12 303 VAL A O 1
ATOM 2410 N N . ALA A 1 304 ? 18.812 4.574 13.188 1 97.69 304 ALA A N 1
ATOM 2411 C CA . ALA A 1 304 ? 19.062 5.582 14.211 1 97.69 304 ALA A CA 1
ATOM 2412 C C . ALA A 1 304 ? 20.547 5.785 14.445 1 97.69 304 ALA A C 1
ATOM 2414 O O . ALA A 1 304 ? 21.031 6.922 14.516 1 97.69 304 ALA A O 1
ATOM 2415 N N . GLU A 1 305 ? 21.281 4.723 14.508 1 98.31 305 GLU A N 1
ATOM 2416 C CA . GLU A 1 305 ? 22.719 4.805 14.742 1 98.31 305 GLU A CA 1
ATOM 2417 C C . GLU A 1 305 ? 23.438 5.465 13.57 1 98.31 305 GLU A C 1
ATOM 2419 O O . GLU A 1 305 ? 24.422 6.191 13.766 1 98.31 305 GLU A O 1
ATOM 2424 N N . PHE A 1 306 ? 23.016 5.129 12.43 1 98.44 306 PHE A N 1
ATOM 2425 C CA . PHE A 1 306 ? 23.578 5.805 11.266 1 98.44 306 PHE A CA 1
ATOM 2426 C C . PHE A 1 306 ? 23.438 7.316 11.398 1 98.44 306 PHE A C 1
ATOM 2428 O O . PHE A 1 306 ? 24.406 8.055 11.211 1 98.44 306 PHE A O 1
ATOM 2435 N N . VAL A 1 307 ? 22.234 7.793 11.727 1 97.88 307 VAL A N 1
ATOM 2436 C CA . VAL A 1 307 ? 21.953 9.227 11.82 1 97.88 307 VAL A CA 1
ATOM 2437 C C . VAL A 1 307 ? 22.734 9.82 12.992 1 97.88 307 VAL A C 1
ATOM 2439 O O . VAL A 1 307 ? 23.25 10.938 12.898 1 97.88 307 VAL A O 1
ATOM 2442 N N . ARG A 1 308 ? 22.781 9.117 14.133 1 98.31 308 ARG A N 1
ATOM 2443 C CA . ARG A 1 308 ? 23.594 9.562 15.266 1 98.31 308 ARG A CA 1
ATOM 2444 C C . ARG A 1 308 ? 25.047 9.766 14.844 1 98.31 308 ARG A C 1
ATOM 2446 O O . ARG A 1 308 ? 25.703 10.719 15.281 1 98.31 308 ARG A O 1
ATOM 2453 N N . GLY A 1 309 ? 25.516 8.82 13.984 1 98.31 309 GLY A N 1
ATOM 2454 C CA . GLY A 1 309 ? 26.859 8.977 13.445 1 98.31 309 GLY A CA 1
ATOM 2455 C C . GLY A 1 309 ? 27.031 10.234 12.617 1 98.31 309 GLY A C 1
ATOM 2456 O O . GLY A 1 309 ? 28.078 10.891 12.695 1 98.31 309 GLY A O 1
ATOM 2457 N N . LYS A 1 310 ? 26.062 10.555 11.859 1 98 310 LYS A N 1
ATOM 2458 C CA . LYS A 1 310 ? 26.109 11.773 11.047 1 98 310 LYS A CA 1
ATOM 2459 C C . LYS A 1 310 ? 26.172 13.016 11.93 1 98 310 LYS A C 1
ATOM 2461 O O . LYS A 1 310 ? 26.859 13.984 11.586 1 98 310 LYS A O 1
ATOM 2466 N N . ILE A 1 311 ? 25.469 13.062 13.047 1 98.12 311 ILE A N 1
ATOM 2467 C CA . ILE A 1 311 ? 25.5 14.18 13.992 1 98.12 311 ILE A CA 1
ATOM 2468 C C . ILE A 1 311 ? 26.922 14.367 14.516 1 98.12 311 ILE A C 1
ATOM 2470 O O . ILE A 1 311 ? 27.438 15.477 14.508 1 98.12 311 ILE A O 1
ATOM 2474 N N . ALA A 1 312 ? 27.5 13.258 14.922 1 98.06 312 ALA A N 1
ATOM 2475 C CA . ALA A 1 312 ? 28.859 13.273 15.469 1 98.06 312 ALA A CA 1
ATOM 2476 C C . ALA A 1 312 ? 29.859 13.758 14.43 1 98.06 312 ALA A C 1
ATOM 2478 O O . ALA A 1 312 ? 30.859 14.406 14.773 1 98.06 312 ALA A O 1
ATOM 2479 N N . GLU A 1 313 ? 29.578 13.5 13.203 1 97.81 313 GLU A N 1
ATOM 2480 C CA . GLU A 1 313 ? 30.469 13.906 12.117 1 97.81 313 GLU A CA 1
ATOM 2481 C C . GLU A 1 313 ? 30.391 15.414 11.875 1 97.81 313 GLU A C 1
ATOM 2483 O O . GLU A 1 313 ? 31.391 16.047 11.547 1 97.81 313 GLU A O 1
ATOM 2488 N N . VAL A 1 314 ? 29.281 15.977 12.094 1 97.88 314 VAL A N 1
ATOM 2489 C CA . VAL A 1 314 ? 29.016 17.344 11.664 1 97.88 314 VAL A CA 1
ATOM 2490 C C . VAL A 1 314 ? 29.328 18.312 12.805 1 97.88 314 VAL A C 1
ATOM 2492 O O . VAL A 1 314 ? 29.859 19.406 12.578 1 97.88 314 VAL A O 1
ATOM 2495 N N . VAL A 1 315 ? 28.984 17.984 14.047 1 98.62 315 VAL A N 1
ATOM 2496 C CA . VAL A 1 315 ? 29.125 18.859 15.195 1 98.62 315 VAL A CA 1
ATOM 2497 C C . VAL A 1 315 ? 30.547 18.734 15.758 1 98.62 315 VAL A C 1
ATOM 2499 O O . VAL A 1 315 ? 30.953 17.656 16.203 1 98.62 315 VAL A O 1
ATOM 2502 N N . ASN A 1 316 ? 31.266 19.766 15.852 1 98.38 316 ASN A N 1
ATOM 2503 C CA . ASN A 1 316 ? 32.688 19.766 16.203 1 98.38 316 ASN A CA 1
ATOM 2504 C C . ASN A 1 316 ? 32.875 19.438 17.672 1 98.38 316 ASN A C 1
ATOM 2506 O O . ASN A 1 316 ? 33.75 18.641 18.031 1 98.38 316 ASN A O 1
ATOM 2510 N N . ASP A 1 317 ? 32.156 20.109 18.547 1 98.25 317 ASP A N 1
ATOM 2511 C CA . ASP A 1 317 ? 32.281 19.891 19.984 1 98.25 317 ASP A CA 1
ATOM 2512 C C . ASP A 1 317 ? 31.625 18.578 20.391 1 98.25 317 ASP A C 1
ATOM 2514 O O . ASP A 1 317 ? 30.406 18.438 20.281 1 98.25 317 ASP A O 1
ATOM 2518 N N . PRO A 1 318 ? 32.312 17.656 20.906 1 97.81 318 PRO A N 1
ATOM 2519 C CA . PRO A 1 318 ? 31.766 16.344 21.203 1 97.81 318 PRO A CA 1
ATOM 2520 C C . PRO A 1 318 ? 30.672 16.375 22.266 1 97.81 318 PRO A C 1
ATOM 2522 O O . PRO A 1 318 ? 29.734 15.578 22.234 1 97.81 318 PRO A O 1
ATOM 2525 N N . ASP A 1 319 ? 30.844 17.234 23.188 1 97.5 319 ASP A N 1
ATOM 2526 C CA . ASP A 1 319 ? 29.812 17.328 24.219 1 97.5 319 ASP A CA 1
ATOM 2527 C C . ASP A 1 319 ? 28.5 17.859 23.641 1 97.5 319 ASP A C 1
ATOM 2529 O O . ASP A 1 319 ? 27.422 17.359 23.984 1 97.5 319 ASP A O 1
ATOM 2533 N N . THR A 1 320 ? 28.625 18.891 22.797 1 98.06 320 THR A N 1
ATOM 2534 C CA . THR A 1 320 ? 27.438 19.391 22.109 1 98.06 320 THR A CA 1
ATOM 2535 C C . THR A 1 320 ? 26.812 18.312 21.234 1 98.06 320 THR A C 1
ATOM 2537 O O . THR A 1 320 ? 25.594 18.141 21.219 1 98.06 320 THR A O 1
ATOM 2540 N N . ALA A 1 321 ? 27.641 17.562 20.531 1 98.25 321 ALA A N 1
ATOM 2541 C CA . ALA A 1 321 ? 27.156 16.469 19.703 1 98.25 321 ALA A CA 1
ATOM 2542 C C . ALA A 1 321 ? 26.391 15.445 20.516 1 98.25 321 ALA A C 1
ATOM 2544 O O . ALA A 1 321 ? 25.312 14.984 20.109 1 98.25 321 ALA A O 1
ATOM 2545 N N . ARG A 1 322 ? 26.984 15.07 21.625 1 97.5 322 ARG A N 1
ATOM 2546 C CA . ARG A 1 322 ? 26.344 14.102 22.5 1 97.5 322 ARG A CA 1
ATOM 2547 C C . ARG A 1 322 ? 24.969 14.594 22.953 1 97.5 322 ARG A C 1
ATOM 2549 O O . ARG A 1 322 ? 24 13.836 22.953 1 97.5 322 ARG A O 1
ATOM 2556 N N . ARG A 1 323 ? 24.844 15.867 23.312 1 97.5 323 ARG A N 1
ATOM 2557 C CA . ARG A 1 323 ? 23.609 16.453 23.828 1 97.5 323 ARG A CA 1
ATOM 2558 C C . ARG A 1 323 ? 22.562 16.562 22.719 1 97.5 323 ARG A C 1
ATOM 2560 O O . ARG A 1 323 ? 21.359 16.5 22.984 1 97.5 323 ARG A O 1
ATOM 2567 N N . LEU A 1 324 ? 23.031 16.688 21.5 1 98.12 324 LEU A N 1
ATOM 2568 C CA . LEU A 1 324 ? 22.141 16.828 20.344 1 98.12 324 LEU A CA 1
ATOM 2569 C C . LEU A 1 324 ? 21.672 15.461 19.859 1 98.12 324 LEU A C 1
ATOM 2571 O O . LEU A 1 324 ? 20.75 15.375 19.031 1 98.12 324 LEU A O 1
ATOM 2575 N N . THR A 1 325 ? 22.266 14.383 20.297 1 97.69 325 THR A N 1
ATOM 2576 C CA . THR A 1 325 ? 22.016 13.039 19.781 1 97.69 325 THR A CA 1
ATOM 2577 C C . THR A 1 325 ? 20.781 12.43 20.438 1 97.69 325 THR A C 1
ATOM 2579 O O . THR A 1 325 ? 20.766 12.18 21.656 1 97.69 325 THR A O 1
ATOM 2582 N N . PRO A 1 326 ? 19.719 12.172 19.625 1 95.75 326 PRO A N 1
ATOM 2583 C CA . PRO A 1 326 ? 18.5 11.602 20.219 1 95.75 326 PRO A CA 1
ATOM 2584 C C . PRO A 1 326 ? 18.688 10.156 20.688 1 95.75 326 PRO A C 1
ATOM 2586 O O . PRO A 1 326 ? 19.219 9.336 19.938 1 95.75 326 PRO A O 1
ATOM 2589 N N . ARG A 1 327 ? 18.266 9.938 21.844 1 93.25 327 ARG A N 1
ATOM 2590 C CA . ARG A 1 327 ? 18.219 8.602 22.422 1 93.25 327 ARG A CA 1
ATOM 2591 C C . ARG A 1 327 ? 16.922 8.375 23.188 1 93.25 327 ARG A C 1
ATOM 2593 O O . ARG A 1 327 ? 16.188 9.328 23.484 1 93.25 327 ARG A O 1
ATOM 2600 N N . GLY A 1 328 ? 16.547 7.145 23.375 1 90.25 328 GLY A N 1
ATOM 2601 C CA . GLY A 1 328 ? 15.406 6.848 24.219 1 90.25 328 GLY A CA 1
ATOM 2602 C C . GLY A 1 328 ? 14.117 6.648 23.453 1 90.25 328 GLY A C 1
ATOM 2603 O O . GLY A 1 328 ? 13.078 6.336 24.031 1 90.25 328 GLY A O 1
ATOM 2604 N N . TYR A 1 329 ? 14.086 6.898 22.188 1 92.69 329 TYR A N 1
ATOM 2605 C CA . TYR A 1 329 ? 12.93 6.605 21.344 1 92.69 329 TYR A CA 1
ATOM 2606 C C . TYR A 1 329 ? 13.359 6.238 19.938 1 92.69 329 TYR A C 1
ATOM 2608 O O . TYR A 1 329 ? 14.422 6.652 19.469 1 92.69 329 TYR A O 1
ATOM 2616 N N . PRO A 1 330 ? 12.523 5.469 19.188 1 94.88 330 PRO A N 1
ATOM 2617 C CA . PRO A 1 330 ? 12.859 5.082 17.812 1 94.88 330 PRO A CA 1
ATOM 2618 C C . PRO A 1 330 ? 12.82 6.258 16.844 1 94.88 330 PRO A C 1
ATOM 2620 O O . PRO A 1 330 ? 11.953 7.129 16.953 1 94.88 330 PRO A O 1
ATOM 2623 N N . ILE A 1 331 ? 13.805 6.203 15.961 1 95.5 331 ILE A N 1
ATOM 2624 C CA . ILE A 1 331 ? 13.758 7.195 14.898 1 95.5 331 ILE A CA 1
ATOM 2625 C C . ILE A 1 331 ? 12.453 7.055 14.117 1 95.5 331 ILE A C 1
ATOM 2627 O O . ILE A 1 331 ? 11.969 5.941 13.891 1 95.5 331 ILE A O 1
ATOM 2631 N N . PHE A 1 332 ? 11.766 8.141 13.836 1 91.88 332 PHE A N 1
ATOM 2632 C CA . PHE A 1 332 ? 10.547 8.289 13.055 1 91.88 332 PHE A CA 1
ATOM 2633 C C . PHE A 1 332 ? 9.312 8.031 13.914 1 91.88 332 PHE A C 1
ATOM 2635 O O . PHE A 1 332 ? 8.18 8.172 13.453 1 91.88 332 PHE A O 1
ATOM 2642 N N . ALA A 1 333 ? 9.508 7.602 15.172 1 91.19 333 ALA A N 1
ATOM 2643 C CA . ALA A 1 333 ? 8.375 7.516 16.078 1 91.19 333 ALA A CA 1
ATOM 2644 C C . ALA A 1 333 ? 7.934 8.906 16.531 1 91.19 333 ALA A C 1
ATOM 2646 O O . ALA A 1 333 ? 6.816 9.078 17.031 1 91.19 333 ALA A O 1
ATOM 2647 N N . ARG A 1 334 ? 8.867 9.797 16.438 1 88.5 334 ARG A N 1
ATOM 2648 C CA . ARG A 1 334 ? 8.594 11.234 16.406 1 88.5 334 ARG A CA 1
ATOM 2649 C C . ARG A 1 334 ? 8.727 11.789 14.992 1 88.5 334 ARG A C 1
ATOM 2651 O O . ARG A 1 334 ? 9.484 11.25 14.18 1 88.5 334 ARG A O 1
ATOM 2658 N N . ARG A 1 335 ? 7.945 12.719 14.742 1 83.69 335 ARG A N 1
ATOM 2659 C CA . ARG A 1 335 ? 8.039 13.289 13.406 1 83.69 335 ARG A CA 1
ATOM 2660 C C . ARG A 1 335 ? 9.477 13.641 13.055 1 83.69 335 ARG A C 1
ATOM 2662 O O . ARG A 1 335 ? 10.125 14.406 13.773 1 83.69 335 ARG A O 1
ATOM 2669 N N . PRO A 1 336 ? 9.938 13.008 11.977 1 82.56 336 PRO A N 1
ATOM 2670 C CA . PRO A 1 336 ? 11.266 13.445 11.531 1 82.56 336 PRO A CA 1
ATOM 2671 C C . PRO A 1 336 ? 11.258 14.867 10.969 1 82.56 336 PRO A C 1
ATOM 2673 O O . PRO A 1 336 ? 10.32 15.25 10.266 1 82.56 336 PRO A O 1
ATOM 2676 N N . CYS A 1 337 ? 12.188 15.594 11.359 1 91.81 337 CYS A N 1
ATOM 2677 C CA . CYS A 1 337 ? 12.32 16.969 10.883 1 91.81 337 CYS A CA 1
ATOM 2678 C C . CYS A 1 337 ? 13.336 17.062 9.75 1 91.81 337 CYS A C 1
ATOM 2680 O O . CYS A 1 337 ? 14.328 16.328 9.742 1 91.81 337 CYS A O 1
ATOM 2682 N N . LEU A 1 338 ? 13.008 17.812 8.812 1 95.38 338 LEU A N 1
ATOM 2683 C CA . LEU A 1 338 ? 13.992 18.172 7.797 1 95.38 338 LEU A CA 1
ATOM 2684 C C . LEU A 1 338 ? 14.648 19.516 8.125 1 95.38 338 LEU A C 1
ATOM 2686 O O . LEU A 1 338 ? 13.977 20.438 8.57 1 95.38 338 LEU A O 1
ATOM 2690 N N . ASP A 1 339 ? 15.922 19.531 7.953 1 96.12 339 ASP A N 1
ATOM 2691 C CA . ASP A 1 339 ? 16.609 20.75 8.406 1 96.12 339 ASP A CA 1
ATOM 2692 C C . ASP A 1 339 ? 17.469 21.328 7.285 1 96.12 339 ASP A C 1
ATOM 2694 O O . ASP A 1 339 ? 17.719 20.672 6.273 1 96.12 339 ASP A O 1
ATOM 2698 N N . THR A 1 340 ? 17.797 22.562 7.449 1 96.56 340 THR A N 1
ATOM 2699 C CA . THR A 1 340 ? 18.812 23.281 6.684 1 96.56 340 THR A CA 1
ATOM 2700 C C . THR A 1 340 ? 19.938 23.766 7.598 1 96.56 340 THR A C 1
ATOM 2702 O O . THR A 1 340 ? 19.859 24.875 8.141 1 96.56 340 THR A O 1
ATOM 2705 N N . GLY A 1 341 ? 20.969 22.922 7.77 1 97 341 GLY A N 1
ATOM 2706 C CA . GLY A 1 341 ? 22.156 23.297 8.531 1 97 341 GLY A CA 1
ATOM 2707 C C . GLY A 1 341 ? 21.906 23.344 10.023 1 97 341 GLY A C 1
ATOM 2708 O O . GLY A 1 341 ? 22.516 24.156 10.734 1 97 341 GLY A O 1
ATOM 2709 N N . TYR A 1 342 ? 21.031 22.594 10.586 1 98 342 TYR A N 1
ATOM 2710 C CA . TYR A 1 342 ? 20.688 22.641 12.008 1 98 342 TYR A CA 1
ATOM 2711 C C . TYR A 1 342 ? 21.875 22.219 12.867 1 98 342 TYR A C 1
ATOM 2713 O O . TYR A 1 342 ? 22.281 22.953 13.773 1 98 342 TYR A O 1
ATOM 2721 N N . TYR A 1 343 ? 22.453 21.094 12.547 1 98.19 343 TYR A N 1
ATOM 2722 C CA . TYR A 1 343 ? 23.562 20.594 13.359 1 98.19 343 TYR A CA 1
ATOM 2723 C C . TYR A 1 343 ? 24.797 21.469 13.156 1 98.19 343 TYR A C 1
ATOM 2725 O O . TYR A 1 343 ? 25.516 21.766 14.117 1 98.19 343 TYR A O 1
ATOM 2733 N N . GLU A 1 344 ? 25.016 21.906 11.922 1 98.31 344 GLU A N 1
ATOM 2734 C CA . GLU A 1 344 ? 26.141 22.781 11.617 1 98.31 344 GLU A CA 1
ATOM 2735 C C . GLU A 1 344 ? 26.078 24.078 12.414 1 98.31 344 GLU A C 1
ATOM 2737 O O . GLU A 1 344 ? 27.125 24.641 12.773 1 98.31 344 GLU A O 1
ATOM 2742 N N . THR A 1 345 ? 24.938 24.5 12.695 1 98.69 345 THR A N 1
ATOM 2743 C CA . THR A 1 345 ? 24.703 25.781 13.367 1 98.69 345 THR A CA 1
ATOM 2744 C C . THR A 1 345 ? 25.375 25.781 14.742 1 98.69 345 THR A C 1
ATOM 2746 O O . THR A 1 345 ? 25.828 26.828 15.211 1 98.69 345 THR A O 1
ATOM 2749 N N . TYR A 1 346 ? 25.5 24.672 15.352 1 98.75 346 TYR A N 1
ATOM 2750 C CA . TYR A 1 346 ? 26.047 24.594 16.703 1 98.75 346 TYR A CA 1
ATOM 2751 C C . TYR A 1 346 ? 27.562 24.703 16.703 1 98.75 346 TYR A C 1
ATOM 2753 O O . TYR A 1 346 ? 28.188 24.75 17.75 1 98.75 346 TYR A O 1
ATOM 2761 N N . ASN A 1 347 ? 28.156 24.781 15.531 1 98.75 347 ASN A N 1
ATOM 2762 C CA . ASN A 1 347 ? 29.578 25.016 15.414 1 98.75 347 ASN A CA 1
ATOM 2763 C C . ASN A 1 347 ? 29.906 26.516 15.461 1 98.75 347 ASN A C 1
ATOM 2765 O O . ASN A 1 347 ? 31.078 26.891 15.555 1 98.75 347 ASN A O 1
ATOM 2769 N N . ARG A 1 348 ? 28.875 27.344 15.406 1 98.56 348 ARG A N 1
ATOM 2770 C CA . ARG A 1 348 ? 29.062 28.797 15.516 1 98.56 348 ARG A CA 1
ATOM 2771 C C . ARG A 1 348 ? 29.438 29.188 16.938 1 98.56 348 ARG A C 1
ATOM 2773 O O . ARG A 1 348 ? 28.922 28.625 17.906 1 98.56 348 ARG A O 1
ATOM 2780 N N . GLU A 1 349 ? 30.203 30.219 17.078 1 98.25 349 GLU A N 1
ATOM 2781 C CA . GLU A 1 349 ? 30.641 30.688 18.391 1 98.25 349 GLU A CA 1
ATOM 2782 C C . GLU A 1 349 ? 29.5 31.344 19.156 1 98.25 349 GLU A C 1
ATOM 2784 O O . GLU A 1 349 ? 29.484 31.328 20.391 1 98.25 349 GLU A O 1
ATOM 2789 N N . ASN A 1 350 ? 28.609 31.828 18.406 1 98.69 350 ASN A N 1
ATOM 2790 C CA . ASN A 1 350 ? 27.531 32.594 19.047 1 98.69 350 ASN A CA 1
ATOM 2791 C C . ASN A 1 350 ? 26.312 31.703 19.312 1 98.69 350 ASN A C 1
ATOM 2793 O O . ASN A 1 350 ? 25.203 32.219 19.484 1 98.69 350 ASN A O 1
ATOM 2797 N N . VAL A 1 351 ? 26.422 30.438 19.266 1 98.88 351 VAL A N 1
ATOM 2798 C CA . VAL A 1 351 ? 25.297 29.531 19.531 1 98.88 351 VAL A CA 1
ATOM 2799 C C . VAL A 1 351 ? 25.641 28.609 20.703 1 98.88 351 VAL A C 1
ATOM 2801 O O . VAL A 1 351 ? 26.703 28 20.734 1 98.88 351 VAL A O 1
ATOM 2804 N N . THR A 1 352 ? 24.781 28.578 21.688 1 98.62 352 THR A N 1
ATOM 2805 C CA . THR A 1 352 ? 24.953 27.703 22.844 1 98.62 352 THR A CA 1
ATOM 2806 C C . THR A 1 352 ? 23.734 26.812 23.047 1 98.62 352 THR A C 1
ATOM 2808 O O . THR A 1 352 ? 22.609 27.312 23.109 1 98.62 352 THR A O 1
ATOM 2811 N N . LEU A 1 353 ? 23.969 25.547 23.109 1 98.56 353 LEU A N 1
ATOM 2812 C CA . LEU A 1 353 ? 22.906 24.578 23.422 1 98.56 353 LEU A CA 1
ATOM 2813 C C . LEU A 1 353 ? 22.719 24.453 24.922 1 98.56 353 LEU A C 1
ATOM 2815 O O . LEU A 1 353 ? 23.688 24.297 25.672 1 98.56 353 LEU A O 1
ATOM 2819 N N . LYS A 1 354 ? 21.547 24.688 25.328 1 98.12 354 LYS A N 1
ATOM 2820 C CA . LYS A 1 354 ? 21.156 24.438 26.719 1 98.12 354 LYS A CA 1
ATOM 2821 C C . LYS A 1 354 ? 20.375 23.141 26.844 1 98.12 354 LYS A C 1
ATOM 2823 O O . LYS A 1 354 ? 19.203 23.078 26.438 1 98.12 354 LYS A O 1
ATOM 2828 N N . ASP A 1 355 ? 20.922 22.109 27.438 1 96.25 355 ASP A N 1
ATOM 2829 C CA . ASP A 1 355 ? 20.297 20.812 27.609 1 96.25 355 ASP A CA 1
ATOM 2830 C C . ASP A 1 355 ? 19.328 20.812 28.781 1 96.25 355 ASP A C 1
ATOM 2832 O O . ASP A 1 355 ? 19.75 20.719 29.938 1 96.25 355 ASP A O 1
ATOM 2836 N N . CYS A 1 356 ? 18.109 20.766 28.516 1 95.31 356 CYS A N 1
ATOM 2837 C CA . CYS A 1 356 ? 17.094 20.922 29.562 1 95.31 356 CYS A CA 1
ATOM 2838 C C . CYS A 1 356 ? 16.766 19.562 30.188 1 95.31 356 CYS A C 1
ATOM 2840 O O . CYS A 1 356 ? 16.031 19.5 31.172 1 95.31 356 CYS A O 1
ATOM 2842 N N . LEU A 1 357 ? 17.219 18.469 29.594 1 90.75 357 LEU A N 1
ATOM 2843 C CA . LEU A 1 357 ? 17.109 17.188 30.297 1 90.75 357 LEU A CA 1
ATOM 2844 C C . LEU A 1 357 ? 18.016 17.156 31.516 1 90.75 357 LEU A C 1
ATOM 2846 O O . LEU A 1 357 ? 17.625 16.625 32.562 1 90.75 357 LEU A O 1
ATOM 2850 N N . GLU A 1 358 ? 19.141 17.672 31.297 1 91.44 358 GLU A N 1
ATOM 2851 C CA . GLU A 1 358 ? 20.094 17.734 32.406 1 91.44 358 GLU A CA 1
ATOM 2852 C C . GLU A 1 358 ? 19.797 18.906 33.312 1 91.44 358 GLU A C 1
ATOM 2854 O O . GLU A 1 358 ? 19.891 18.781 34.531 1 91.44 358 GLU A O 1
ATOM 2859 N N . HIS A 1 359 ? 19.516 20.047 32.719 1 95.56 359 HIS A N 1
ATOM 2860 C CA . HIS A 1 359 ? 19.234 21.266 33.438 1 95.56 359 HIS A CA 1
ATOM 2861 C C . HIS A 1 359 ? 17.906 21.891 33 1 95.56 359 HIS A C 1
ATOM 2863 O O . HIS A 1 359 ? 17.891 22.828 32.219 1 95.56 359 HIS A O 1
ATOM 2869 N N . PRO A 1 360 ? 16.812 21.438 33.562 1 95.94 360 PRO A N 1
ATOM 2870 C CA . PRO A 1 360 ? 15.492 21.922 33.156 1 95.94 360 PRO A CA 1
ATOM 2871 C C . PRO A 1 360 ? 15.297 23.422 33.406 1 95.94 360 PRO A C 1
ATOM 2873 O O . PRO A 1 360 ? 15.938 23.969 34.312 1 95.94 360 PRO A O 1
ATOM 2876 N N . ILE A 1 361 ? 14.492 24 32.656 1 97.5 361 ILE A N 1
ATOM 2877 C CA . ILE A 1 361 ? 14.086 25.375 32.906 1 97.5 361 ILE A CA 1
ATOM 2878 C C . ILE A 1 361 ? 13.258 25.438 34.188 1 97.5 361 ILE A C 1
ATOM 2880 O O . ILE A 1 361 ? 12.297 24.672 34.344 1 97.5 361 ILE A O 1
ATOM 2884 N N . ILE A 1 362 ? 13.586 26.281 35.031 1 97.5 362 ILE A N 1
ATOM 2885 C CA . ILE A 1 362 ? 12.891 26.453 36.312 1 97.5 362 ILE A CA 1
ATOM 2886 C C . ILE A 1 362 ? 11.867 27.578 36.188 1 97.5 362 ILE A C 1
ATOM 2888 O O . ILE A 1 362 ? 10.719 27.438 36.625 1 97.5 362 ILE A O 1
ATOM 2892 N N . GLU A 1 363 ? 12.281 28.688 35.656 1 97.81 363 GLU A N 1
ATOM 2893 C CA . GLU A 1 363 ? 11.398 29.844 35.5 1 97.81 363 GLU A CA 1
ATOM 2894 C C . GLU A 1 363 ? 11.969 30.828 34.469 1 97.81 363 GLU A C 1
ATOM 2896 O O . GLU A 1 363 ? 13.148 30.766 34.125 1 97.81 363 GLU A O 1
ATOM 2901 N N . ILE A 1 364 ? 11.062 31.625 34 1 98.25 364 ILE A N 1
ATOM 2902 C CA . ILE A 1 364 ? 11.461 32.812 33.25 1 98.25 364 ILE A CA 1
ATOM 2903 C C . ILE A 1 364 ? 11.633 34 34.188 1 98.25 364 ILE A C 1
ATOM 2905 O O . ILE A 1 364 ? 10.727 34.312 34.938 1 98.25 364 ILE A O 1
ATOM 2909 N N . THR A 1 365 ? 12.805 34.594 34.188 1 97.94 365 THR A N 1
ATOM 2910 C CA . THR A 1 365 ? 13.039 35.75 35.062 1 97.94 365 THR A CA 1
ATOM 2911 C C . THR A 1 365 ? 12.695 37.062 34.312 1 97.94 365 THR A C 1
ATOM 2913 O O . THR A 1 365 ? 12.32 37.031 33.156 1 97.94 365 THR A O 1
ATOM 2916 N N . GLU A 1 366 ? 12.891 38.156 34.969 1 98 366 GLU A N 1
ATOM 2917 C CA . GLU A 1 366 ? 12.609 39.469 34.375 1 98 366 GLU A CA 1
ATOM 2918 C C . GLU A 1 366 ? 13.516 39.719 33.188 1 98 366 GLU A C 1
ATOM 2920 O O . GLU A 1 366 ? 13.141 40.438 32.25 1 98 366 GLU A O 1
ATOM 2925 N N . ASN A 1 367 ? 14.703 39.094 33.281 1 97.75 367 ASN A N 1
ATOM 2926 C CA . ASN A 1 367 ? 15.672 39.438 32.25 1 97.75 367 ASN A CA 1
ATOM 2927 C C . ASN A 1 367 ? 16.219 38.219 31.531 1 97.75 367 ASN A C 1
ATOM 2929 O O . ASN A 1 367 ? 17.219 38.312 30.828 1 97.75 367 ASN A O 1
ATOM 2933 N N . GLY A 1 368 ? 15.578 37.062 31.812 1 98.25 368 GLY A N 1
ATOM 2934 C CA . GLY A 1 368 ? 16.125 35.906 31.125 1 98.25 368 GLY A CA 1
ATOM 2935 C C . GLY A 1 368 ? 15.469 34.594 31.547 1 98.25 368 GLY A C 1
ATOM 2936 O O . GLY A 1 368 ? 14.258 34.562 31.781 1 98.25 368 GLY A O 1
ATOM 2937 N N . ILE A 1 369 ? 16.266 33.438 31.453 1 98.62 369 ILE A N 1
ATOM 2938 C CA . ILE A 1 369 ? 15.781 32.094 31.75 1 98.62 369 ILE A CA 1
ATOM 2939 C C . ILE A 1 369 ? 16.656 31.469 32.812 1 98.62 369 ILE A C 1
ATOM 2941 O O . ILE A 1 369 ? 17.891 31.469 32.719 1 98.62 369 ILE A O 1
ATOM 2945 N N . ARG A 1 370 ? 16.047 31.016 33.875 1 98.31 370 ARG A N 1
ATOM 2946 C CA . ARG A 1 370 ? 16.75 30.297 34.906 1 98.31 370 ARG A CA 1
ATOM 2947 C C . ARG A 1 370 ? 16.609 28.797 34.75 1 98.31 370 ARG A C 1
ATOM 2949 O O . ARG A 1 370 ? 15.5 28.281 34.625 1 98.31 370 ARG A O 1
ATOM 2956 N N . THR A 1 371 ? 17.734 28.172 34.625 1 97.12 371 THR A N 1
ATOM 2957 C CA . THR A 1 371 ? 17.781 26.719 34.719 1 97.12 371 THR A CA 1
ATOM 2958 C C . THR A 1 371 ? 18.516 26.266 35.969 1 97.12 371 THR A C 1
ATOM 2960 O O . THR A 1 371 ? 18.938 27.094 36.781 1 97.12 371 THR A O 1
ATOM 2963 N N . ALA A 1 372 ? 18.625 24.984 36.094 1 92.44 372 ALA A N 1
ATOM 2964 C CA . ALA A 1 372 ? 19.375 24.438 37.25 1 92.44 372 ALA A CA 1
ATOM 2965 C C . ALA A 1 372 ? 20.859 24.828 37.156 1 92.44 372 ALA A C 1
ATOM 2967 O O . ALA A 1 372 ? 21.562 24.812 38.156 1 92.44 372 ALA A O 1
ATOM 2968 N N . ASP A 1 373 ? 21.312 25.234 35.969 1 92.19 373 ASP A N 1
ATOM 2969 C CA . ASP A 1 373 ? 22.719 25.562 35.75 1 92.19 373 ASP A CA 1
ATOM 2970 C C . ASP A 1 373 ? 22.953 27.062 35.906 1 92.19 373 ASP A C 1
ATOM 2972 O O . ASP A 1 373 ? 24.078 27.531 35.812 1 92.19 373 ASP A O 1
ATOM 2976 N N . GLY A 1 374 ? 21.875 27.797 36.156 1 95.5 374 GLY A N 1
ATOM 2977 C CA . GLY A 1 374 ? 22.016 29.234 36.344 1 95.5 374 GLY A CA 1
ATOM 2978 C C . GLY A 1 374 ? 21.062 30.031 35.469 1 95.5 374 GLY A C 1
ATOM 2979 O O . GLY A 1 374 ? 20.156 29.484 34.875 1 95.5 374 GLY A O 1
ATOM 2980 N N . VAL A 1 375 ? 21.328 31.359 35.5 1 97.81 375 VAL A N 1
ATOM 2981 C CA . VAL A 1 375 ? 20.469 32.281 34.719 1 97.81 375 VAL A CA 1
ATOM 2982 C C . VAL A 1 375 ? 21.203 32.75 33.5 1 97.81 375 VAL A C 1
ATOM 2984 O O . VAL A 1 375 ? 22.406 33.094 33.562 1 97.81 375 VAL A O 1
ATOM 2987 N N . VAL A 1 376 ? 20.578 32.75 32.438 1 98.5 376 VAL A N 1
ATOM 2988 C CA . VAL A 1 376 ? 21.062 33.344 31.203 1 98.5 376 VAL A CA 1
ATOM 2989 C C . VAL A 1 376 ? 20.188 34.531 30.828 1 98.5 376 VAL A C 1
ATOM 2991 O O . VAL A 1 376 ? 18.969 34.406 30.703 1 98.5 376 VAL A O 1
ATOM 2994 N N . GLU A 1 377 ? 20.797 35.688 30.719 1 98.5 377 GLU A N 1
ATOM 2995 C CA . GLU A 1 377 ? 20.062 36.875 30.297 1 98.5 377 GLU A CA 1
ATOM 2996 C C . GLU A 1 377 ? 19.828 36.875 28.797 1 98.5 377 GLU A C 1
ATOM 2998 O O . GLU A 1 377 ? 20.75 36.594 28.016 1 98.5 377 GLU A O 1
ATOM 3003 N N . VAL A 1 378 ? 18.594 37.156 28.422 1 98.69 378 VAL A N 1
ATOM 3004 C CA . VAL A 1 378 ? 18.266 37.219 27 1 98.69 378 VAL A CA 1
ATOM 3005 C C . VAL A 1 378 ? 17.297 38.375 26.766 1 98.69 378 VAL A C 1
ATOM 3007 O O . VAL A 1 378 ? 16.609 38.844 27.688 1 98.69 378 VAL A O 1
ATOM 3010 N N . ASP A 1 379 ? 17.219 38.844 25.562 1 98.56 379 ASP A N 1
ATOM 3011 C CA . ASP A 1 379 ? 16.359 39.969 25.156 1 98.56 379 ASP A CA 1
ATOM 3012 C C . ASP A 1 379 ? 15.047 39.438 24.562 1 98.56 379 ASP A C 1
ATOM 3014 O O . ASP A 1 379 ? 14.023 40.125 24.594 1 98.56 379 ASP A O 1
ATOM 3018 N N . VAL A 1 380 ? 15.125 38.344 23.938 1 98.62 380 VAL A N 1
ATOM 3019 C CA . VAL A 1 380 ? 14 37.75 23.203 1 98.62 380 VAL A CA 1
ATOM 3020 C C . VAL A 1 380 ? 13.883 36.281 23.516 1 98.62 380 VAL A C 1
ATOM 3022 O O . VAL A 1 380 ? 14.898 35.562 23.594 1 98.62 380 VAL A O 1
ATOM 3025 N N . ILE A 1 381 ? 12.688 35.781 23.734 1 98.69 381 ILE A N 1
ATOM 3026 C CA . ILE A 1 381 ? 12.391 34.344 23.859 1 98.69 381 ILE A CA 1
ATOM 3027 C C . ILE A 1 381 ? 11.461 33.938 22.719 1 98.69 381 ILE A C 1
ATOM 3029 O O . ILE A 1 381 ? 10.398 34.531 22.516 1 98.69 381 ILE A O 1
ATOM 3033 N N . ILE A 1 382 ? 11.898 33.031 21.922 1 98.56 382 ILE A N 1
ATOM 3034 C CA . ILE A 1 382 ? 11.062 32.375 20.906 1 98.56 382 ILE A CA 1
ATOM 3035 C C . ILE A 1 382 ? 10.594 31.016 21.406 1 98.56 382 ILE A C 1
ATOM 3037 O O . ILE A 1 382 ? 11.414 30.125 21.656 1 98.56 382 ILE A O 1
ATOM 3041 N N . ALA A 1 383 ? 9.281 30.875 21.594 1 98.12 383 ALA A N 1
ATOM 3042 C CA . ALA A 1 383 ? 8.695 29.609 22.031 1 98.12 383 ALA A CA 1
ATOM 3043 C C . ALA A 1 383 ? 8.266 28.766 20.828 1 98.12 383 ALA A C 1
ATOM 3045 O O . ALA A 1 383 ? 7.301 29.109 20.141 1 98.12 383 ALA A O 1
ATOM 3046 N N . ALA A 1 384 ? 8.961 27.75 20.562 1 96.81 384 ALA A N 1
ATOM 3047 C CA . ALA A 1 384 ? 8.648 26.734 19.562 1 96.81 384 ALA A CA 1
ATOM 3048 C C . ALA A 1 384 ? 8.242 25.422 20.219 1 96.81 384 ALA A C 1
ATOM 3050 O O . ALA A 1 384 ? 8.883 24.391 20 1 96.81 384 ALA A O 1
ATOM 3051 N N . ILE A 1 385 ? 7.098 25.422 20.922 1 92.94 385 ILE A N 1
ATOM 3052 C CA . ILE A 1 385 ? 6.832 24.344 21.875 1 92.94 385 ILE A CA 1
ATOM 3053 C C . ILE A 1 385 ? 5.586 23.578 21.438 1 92.94 385 ILE A C 1
ATOM 3055 O O . ILE A 1 385 ? 5.02 22.812 22.219 1 92.94 385 ILE A O 1
ATOM 3059 N N . GLY A 1 386 ? 5.164 23.828 20.203 1 90 386 GLY A N 1
ATOM 3060 C CA . GLY A 1 386 ? 4.191 22.938 19.594 1 90 386 GLY A CA 1
ATOM 3061 C C . GLY A 1 386 ? 2.766 23.438 19.719 1 90 386 GLY A C 1
ATOM 3062 O O . GLY A 1 386 ? 2.531 24.641 19.844 1 90 386 GLY A O 1
ATOM 3063 N N . TYR A 1 387 ? 1.783 22.484 19.484 1 90 387 TYR A N 1
ATOM 3064 C CA . TYR A 1 387 ? 0.355 22.766 19.391 1 90 387 TYR A CA 1
ATOM 3065 C C . TYR A 1 387 ? -0.445 21.828 20.266 1 90 387 TYR A C 1
ATOM 3067 O O . TYR A 1 387 ? 0.048 20.766 20.656 1 90 387 TYR A O 1
ATOM 3075 N N . ASP A 1 388 ? -1.582 22.344 20.688 1 87.12 388 ASP A N 1
ATOM 3076 C CA . ASP A 1 388 ? -2.627 21.391 21.047 1 87.12 388 ASP A CA 1
ATOM 3077 C C . ASP A 1 388 ? -3.234 20.734 19.812 1 87.12 388 ASP A C 1
ATOM 3079 O O . ASP A 1 388 ? -4.285 21.172 19.328 1 87.12 388 ASP A O 1
ATOM 3083 N N . ALA A 1 389 ? -2.609 19.703 19.391 1 83.06 389 ALA A N 1
ATOM 3084 C CA . ALA A 1 389 ? -2.82 19.172 18.047 1 83.06 389 ALA A CA 1
ATOM 3085 C C . ALA A 1 389 ? -4.043 18.266 18 1 83.06 389 ALA A C 1
ATOM 3087 O O . ALA A 1 389 ? -4.406 17.656 19 1 83.06 389 ALA A O 1
ATOM 3088 N N . LEU A 1 390 ? -4.676 18.125 16.859 1 82.94 390 LEU A N 1
ATOM 3089 C CA . LEU A 1 390 ? -5.703 17.188 16.422 1 82.94 390 LEU A CA 1
ATOM 3090 C C . LEU A 1 390 ? -7.047 17.5 17.062 1 82.94 390 LEU A C 1
ATOM 3092 O O . LEU A 1 390 ? -8.07 17.547 16.375 1 82.94 390 LEU A O 1
ATOM 3096 N N . THR A 1 391 ? -7.051 17.766 18.453 1 86.19 391 THR A N 1
ATOM 3097 C CA . THR A 1 391 ? -8.344 17.969 19.094 1 86.19 391 THR A CA 1
ATOM 3098 C C . THR A 1 391 ? -8.484 19.406 19.578 1 86.19 391 THR A C 1
ATOM 3100 O O . THR A 1 391 ? -9.602 19.891 19.781 1 86.19 391 THR A O 1
ATOM 3103 N N . GLY A 1 392 ? -7.406 20.078 19.734 1 88.38 392 GLY A N 1
ATOM 3104 C CA . GLY A 1 392 ? -7.398 21.391 20.375 1 88.38 392 GLY A CA 1
ATOM 3105 C C . GLY A 1 392 ? -8.297 22.391 19.688 1 88.38 392 GLY A C 1
ATOM 3106 O O . GLY A 1 392 ? -9.031 23.141 20.344 1 88.38 392 GLY A O 1
ATOM 3107 N N . ALA A 1 393 ? -8.234 22.391 18.406 1 91.5 393 ALA A N 1
ATOM 3108 C CA . ALA A 1 393 ? -9.008 23.375 17.656 1 91.5 393 ALA A CA 1
ATOM 3109 C C . ALA A 1 393 ? -10.508 23.172 17.875 1 91.5 393 ALA A C 1
ATOM 3111 O O . ALA A 1 393 ? -11.234 24.125 18.141 1 91.5 393 ALA A O 1
ATOM 3112 N N . MET A 1 394 ? -10.953 21.953 17.797 1 95 394 MET A N 1
ATOM 3113 C CA . MET A 1 394 ? -12.359 21.641 18 1 95 394 MET A CA 1
ATOM 3114 C C . MET A 1 394 ? -12.766 21.922 19.453 1 95 394 MET A C 1
ATOM 3116 O O . MET A 1 394 ? -13.852 22.453 19.703 1 95 394 MET A O 1
ATOM 3120 N N . LEU A 1 395 ? -11.883 21.625 20.359 1 94.5 395 LEU A N 1
ATOM 3121 C CA . LEU A 1 395 ? -12.195 21.75 21.781 1 94.5 395 LEU A CA 1
ATOM 3122 C C . LEU A 1 395 ? -12.133 23.203 22.219 1 94.5 395 LEU A C 1
ATOM 3124 O O . LEU A 1 395 ? -12.609 23.562 23.297 1 94.5 395 LEU A O 1
ATOM 3128 N N . SER A 1 396 ? -11.539 24.016 21.422 1 94.94 396 SER A N 1
ATOM 3129 C CA . SER A 1 396 ? -11.516 25.438 21.719 1 94.94 396 SER A CA 1
ATOM 3130 C C . SER A 1 396 ? -12.852 26.094 21.406 1 94.94 396 SER A C 1
ATOM 3132 O O . SER A 1 396 ? -13.094 27.25 21.781 1 94.94 396 SER A O 1
ATOM 3134 N N . ILE A 1 397 ? -13.703 25.422 20.719 1 97.25 397 ILE A N 1
ATOM 3135 C CA . ILE A 1 397 ? -15.062 25.844 20.422 1 97.25 397 ILE A CA 1
ATOM 3136 C C . ILE A 1 397 ? -16.047 25.109 21.328 1 97.25 397 ILE A C 1
ATOM 3138 O O . ILE A 1 397 ? -15.867 23.906 21.594 1 97.25 397 ILE A O 1
ATOM 3142 N N . ASP A 1 398 ? -17.047 25.828 21.844 1 97.94 398 ASP A N 1
ATOM 3143 C CA . ASP A 1 398 ? -18.109 25.172 22.594 1 97.94 398 ASP A CA 1
ATOM 3144 C C . ASP A 1 398 ? -19.094 24.469 21.656 1 97.94 398 ASP A C 1
ATOM 3146 O O . ASP A 1 398 ? -20.031 25.094 21.141 1 97.94 398 ASP A O 1
ATOM 3150 N N . ILE A 1 399 ? -18.953 23.172 21.438 1 98.5 399 ILE A N 1
ATOM 3151 C CA . ILE A 1 399 ? -19.75 22.422 20.484 1 98.5 399 ILE A CA 1
ATOM 3152 C C . ILE A 1 399 ? -20.688 21.469 21.219 1 98.5 399 ILE A C 1
ATOM 3154 O O . ILE A 1 399 ? -20.25 20.703 22.094 1 98.5 399 ILE A O 1
ATOM 3158 N N . GLU A 1 400 ? -21.969 21.531 20.922 1 98.5 400 GLU A N 1
ATOM 3159 C CA . GLU A 1 400 ? -22.984 20.625 21.469 1 98.5 400 GLU A CA 1
ATOM 3160 C C . GLU A 1 400 ? -23.797 19.969 20.359 1 98.5 400 GLU A C 1
ATOM 3162 O O . GLU A 1 400 ? -24.359 20.656 19.5 1 98.5 400 GLU A O 1
ATOM 3167 N N . GLY A 1 401 ? -23.828 18.672 20.391 1 98.12 401 GLY A N 1
ATOM 3168 C CA . GLY A 1 401 ? -24.547 17.906 19.391 1 98.12 401 GLY A CA 1
ATOM 3169 C C . GLY A 1 401 ? -25.953 17.562 19.797 1 98.12 401 GLY A C 1
ATOM 3170 O O . GLY A 1 401 ? -26.641 18.375 20.422 1 98.12 401 GLY A O 1
ATOM 3171 N N . LYS A 1 402 ? -26.391 16.422 19.297 1 97.06 402 LYS A N 1
ATOM 3172 C CA . LYS A 1 402 ? -27.75 15.938 19.547 1 97.06 402 LYS A CA 1
ATOM 3173 C C . LYS A 1 402 ? -28 15.789 21.047 1 97.06 402 LYS A C 1
ATOM 3175 O O . LYS A 1 402 ? -27.141 15.328 21.797 1 97.06 402 LYS A O 1
ATOM 3180 N N . GLU A 1 403 ? -29.219 16.234 21.438 1 96.25 403 GLU A N 1
ATOM 3181 C CA . GLU A 1 403 ? -29.703 16.109 22.797 1 96.25 403 GLU A CA 1
ATOM 3182 C C . GLU A 1 403 ? -28.75 16.797 23.781 1 96.25 403 GLU A C 1
ATOM 3184 O O . GLU A 1 403 ? -28.594 16.344 24.922 1 96.25 403 GLU A O 1
ATOM 3189 N N . GLY A 1 404 ? -28 17.766 23.312 1 95.62 404 GLY A N 1
ATOM 3190 C CA . GLY A 1 404 ? -27.141 18.562 24.172 1 95.62 404 GLY A CA 1
ATOM 3191 C C . GLY A 1 404 ? -25.828 17.891 24.516 1 95.62 404 GLY A C 1
ATOM 3192 O O . GLY A 1 404 ? -25.109 18.328 25.406 1 95.62 404 GLY A O 1
ATOM 3193 N N . ARG A 1 405 ? -25.469 16.906 23.828 1 95.56 405 ARG A N 1
ATOM 3194 C CA . ARG A 1 405 ? -24.219 16.172 24.078 1 95.56 405 ARG A CA 1
ATOM 3195 C C . ARG A 1 405 ? -23 17.047 23.797 1 95.56 405 ARG A C 1
ATOM 3197 O O . ARG A 1 405 ? -22.812 17.5 22.672 1 95.56 405 ARG A O 1
ATOM 3204 N N . SER A 1 406 ? -22.156 17.266 24.797 1 97.69 406 SER A N 1
ATOM 3205 C CA . SER A 1 406 ? -20.969 18.109 24.688 1 97.69 406 SER A CA 1
ATOM 3206 C C . SER A 1 406 ? -19.828 17.359 24.016 1 97.69 406 SER A C 1
ATOM 3208 O O . SER A 1 406 ? -19.531 16.219 24.391 1 97.69 406 SER A O 1
ATOM 3210 N N . LEU A 1 407 ? -19.203 18.016 23.031 1 98 407 LEU A N 1
ATOM 3211 C CA . LEU A 1 407 ? -18.016 17.406 22.422 1 98 407 LEU A CA 1
ATOM 3212 C C . LEU A 1 407 ? -16.906 17.219 23.453 1 98 407 LEU A C 1
ATOM 3214 O O . LEU A 1 407 ? -16.203 16.219 23.438 1 98 407 LEU A O 1
ATOM 3218 N N . LYS A 1 408 ? -16.734 18.203 24.312 1 96.81 408 LYS A N 1
ATOM 3219 C CA . LYS A 1 408 ? -15.711 18.141 25.359 1 96.81 408 LYS A CA 1
ATOM 3220 C C . LYS A 1 408 ? -15.875 16.891 26.219 1 96.81 408 LYS A C 1
ATOM 3222 O O . LYS A 1 408 ? -14.883 16.234 26.562 1 96.81 408 LYS A O 1
ATOM 3227 N N . ASP A 1 409 ? -17.094 16.578 26.516 1 96.56 409 ASP A N 1
ATOM 3228 C CA . ASP A 1 409 ? -17.344 15.375 27.312 1 96.56 409 ASP A CA 1
ATOM 3229 C C . ASP A 1 409 ? -17.062 14.109 26.5 1 96.56 409 ASP A C 1
ATOM 3231 O O . ASP A 1 409 ? -16.438 13.172 27.016 1 96.56 409 ASP A O 1
ATOM 3235 N N . LYS A 1 410 ? -17.5 14.141 25.297 1 95.88 410 LYS A N 1
ATOM 3236 C CA . LYS A 1 410 ? -17.312 12.969 24.438 1 95.88 410 LYS A CA 1
ATOM 3237 C C . LYS A 1 410 ? -15.828 12.688 24.234 1 95.88 410 LYS A C 1
ATOM 3239 O O . LYS A 1 410 ? -15.414 11.523 24.172 1 95.88 410 LYS A O 1
ATOM 3244 N N . TRP A 1 411 ? -15.008 13.773 24.109 1 94.94 411 TRP A N 1
ATOM 3245 C CA . TRP A 1 411 ? -13.594 13.641 23.797 1 94.94 411 TRP A CA 1
ATOM 3246 C C . TRP A 1 411 ? -12.742 13.711 25.062 1 94.94 411 TRP A C 1
ATOM 3248 O O . TRP A 1 411 ? -11.539 13.969 24.984 1 94.94 411 TRP A O 1
ATOM 3258 N N . ALA A 1 412 ? -13.336 13.5 26.203 1 92.06 412 ALA A N 1
ATOM 3259 C CA . ALA A 1 412 ? -12.633 13.617 27.469 1 92.06 412 ALA A CA 1
ATOM 3260 C C . ALA A 1 412 ? -11.5 12.602 27.578 1 92.06 412 ALA A C 1
ATOM 3262 O O . ALA A 1 412 ? -10.453 12.891 28.156 1 92.06 412 ALA A O 1
ATOM 3263 N N . ASP A 1 413 ? -11.734 11.445 26.938 1 87.56 413 ASP A N 1
ATOM 3264 C CA . ASP A 1 413 ? -10.727 10.383 27 1 87.56 413 ASP A CA 1
ATOM 3265 C C . ASP A 1 413 ? -9.938 10.297 25.703 1 87.56 413 ASP A C 1
ATOM 3267 O O . ASP A 1 413 ? -9.305 9.273 25.422 1 87.56 413 ASP A O 1
ATOM 3271 N N . GLY A 1 414 ? -10.047 11.352 24.953 1 89.38 414 GLY A N 1
ATOM 3272 C CA . GLY A 1 414 ? -9.367 11.375 23.656 1 89.38 414 GLY A CA 1
ATOM 3273 C C . GLY A 1 414 ? -10.312 11.57 22.5 1 89.38 414 GLY A C 1
ATOM 3274 O O . GLY A 1 414 ? -11.5 11.227 22.578 1 89.38 414 GLY A O 1
ATOM 3275 N N . GLY A 1 415 ? -9.789 12.102 21.484 1 92.5 415 GLY A N 1
ATOM 3276 C CA . GLY A 1 415 ? -10.594 12.336 20.297 1 92.5 415 GLY A CA 1
ATOM 3277 C C . GLY A 1 415 ? -11.125 11.062 19.672 1 92.5 415 GLY A C 1
ATOM 3278 O O . GLY A 1 415 ? -10.422 10.047 19.625 1 92.5 415 GLY A O 1
ATOM 3279 N N . ARG A 1 416 ? -12.398 11.109 19.266 1 94.81 416 ARG A N 1
ATOM 3280 C CA . ARG A 1 416 ? -13.047 9.992 18.594 1 94.81 416 ARG A CA 1
ATOM 3281 C C . ARG A 1 416 ? -13.789 10.469 17.344 1 94.81 416 ARG A C 1
ATOM 3283 O O . ARG A 1 416 ? -14.43 11.516 17.359 1 94.81 416 ARG A O 1
ATOM 3290 N N . SER A 1 417 ? -13.641 9.75 16.312 1 96.81 417 SER A N 1
ATOM 3291 C CA . SER A 1 417 ? -14.383 10.016 15.094 1 96.81 417 SER A CA 1
ATOM 3292 C C . SER A 1 417 ? -14.523 8.75 14.25 1 96.81 417 SER A C 1
ATOM 3294 O O . SER A 1 417 ? -13.82 7.766 14.477 1 96.81 417 SER A O 1
ATOM 3296 N N . HIS A 1 418 ? -15.516 8.773 13.406 1 97.81 418 HIS A N 1
ATOM 3297 C CA . HIS A 1 418 ? -15.648 7.727 12.398 1 97.81 418 HIS A CA 1
ATOM 3298 C C . HIS A 1 418 ? -14.945 8.125 11.102 1 97.81 418 HIS A C 1
ATOM 3300 O O . HIS A 1 418 ? -15.344 9.102 10.453 1 97.81 418 HIS A O 1
ATOM 3306 N N . VAL A 1 419 ? -13.859 7.43 10.734 1 97.19 419 VAL A N 1
ATOM 3307 C CA . VAL A 1 419 ? -13.023 7.562 9.547 1 97.19 419 VAL A CA 1
ATOM 3308 C C . VAL A 1 419 ? -12.477 8.984 9.453 1 97.19 419 VAL A C 1
ATOM 3310 O O . VAL A 1 419 ? -12.211 9.484 8.352 1 97.19 419 VAL A O 1
ATOM 3313 N N . GLY A 1 420 ? -12.438 9.719 10.578 1 96.88 420 GLY A N 1
ATOM 3314 C CA . GLY A 1 420 ? -11.891 11.07 10.609 1 96.88 420 GLY A CA 1
ATOM 3315 C C . GLY A 1 420 ? -12.805 12.102 9.977 1 96.88 420 GLY A C 1
ATOM 3316 O O . GLY A 1 420 ? -12.398 13.234 9.719 1 96.88 420 GLY A O 1
ATOM 3317 N N . LEU A 1 421 ? -14.117 11.734 9.719 1 98.06 421 LEU A N 1
ATOM 3318 C CA . LEU A 1 421 ? -14.992 12.602 8.938 1 98.06 421 LEU A CA 1
ATOM 3319 C C . LEU A 1 421 ? -16.203 13.039 9.773 1 98.06 421 LEU A C 1
ATOM 3321 O O . LEU A 1 421 ? -16.781 14.094 9.523 1 98.06 421 LEU A O 1
ATOM 3325 N N . MET A 1 422 ? -16.641 12.18 10.727 1 98.44 422 MET A N 1
ATOM 3326 C CA . MET A 1 422 ? -17.828 12.508 11.508 1 98.44 422 MET A CA 1
ATOM 3327 C C . MET A 1 422 ? -17.719 11.945 12.922 1 98.44 422 MET A C 1
ATOM 3329 O O . MET A 1 422 ? -16.906 11.055 13.18 1 98.44 422 MET A O 1
ATOM 3333 N N . ILE A 1 423 ? -18.531 12.469 13.82 1 98.19 423 ILE A N 1
ATOM 3334 C CA . ILE A 1 423 ? -18.609 12.078 15.227 1 98.19 423 ILE A CA 1
ATOM 3335 C C . ILE A 1 423 ? -20.016 11.602 15.562 1 98.19 423 ILE A C 1
ATOM 3337 O O . ILE A 1 423 ? -21 12.281 15.25 1 98.19 423 ILE A O 1
ATOM 3341 N N . GLU A 1 424 ? -20.094 10.43 16.172 1 98.12 424 GLU A N 1
ATOM 3342 C CA . GLU A 1 424 ? -21.391 9.945 16.641 1 98.12 424 GLU A CA 1
ATOM 3343 C C . GLU A 1 424 ? -22.047 10.969 17.562 1 98.12 424 GLU A C 1
ATOM 3345 O O . GLU A 1 424 ? -21.422 11.477 18.5 1 98.12 424 GLU A O 1
ATOM 3350 N N . GLY A 1 425 ? -23.234 11.289 17.312 1 98 425 GLY A N 1
ATOM 3351 C CA . GLY A 1 425 ? -23.969 12.227 18.141 1 98 425 GLY A CA 1
ATOM 3352 C C . GLY A 1 425 ? -23.938 13.648 17.625 1 98 425 GLY A C 1
ATOM 3353 O O . GLY A 1 425 ? -24.547 14.555 18.203 1 98 425 GLY A O 1
ATOM 3354 N N . PHE A 1 426 ? -23.281 13.898 16.547 1 98.62 426 PHE A N 1
ATOM 3355 C CA . PHE A 1 426 ? -23.156 15.227 15.961 1 98.62 426 PHE A CA 1
ATOM 3356 C C . PHE A 1 426 ? -23.547 15.203 14.484 1 98.62 426 PHE A C 1
ATOM 3358 O O . PHE A 1 426 ? -22.688 15.312 13.609 1 98.62 426 PHE A O 1
ATOM 3365 N N . PRO A 1 427 ? -24.828 15.172 14.234 1 98.25 427 PRO A N 1
ATOM 3366 C CA . PRO A 1 427 ? -25.312 15.016 12.859 1 98.25 427 PRO A CA 1
ATOM 3367 C C . PRO A 1 427 ? -24.953 16.203 11.969 1 98.25 427 PRO A C 1
ATOM 3369 O O . PRO A 1 427 ? -24.953 17.344 12.43 1 98.25 427 PRO A O 1
ATOM 3372 N N . ASN A 1 428 ? -24.625 15.984 10.742 1 98.56 428 ASN A N 1
ATOM 3373 C CA . ASN A 1 428 ? -24.391 16.984 9.711 1 98.56 428 ASN A CA 1
ATOM 3374 C C . ASN A 1 428 ? -23.172 17.844 10.016 1 98.56 428 ASN A C 1
ATOM 3376 O O . ASN A 1 428 ? -22.953 18.875 9.391 1 98.56 428 ASN A O 1
ATOM 3380 N N . LEU A 1 429 ? -22.391 17.438 11.016 1 98.75 429 LEU A N 1
ATOM 3381 C CA . LEU A 1 429 ? -21.109 18.047 11.312 1 98.75 429 LEU A CA 1
ATOM 3382 C C . LEU A 1 429 ? -19.969 17.25 10.711 1 98.75 429 LEU A C 1
ATOM 3384 O O . LEU A 1 429 ? -19.703 16.109 11.125 1 98.75 429 LEU A O 1
ATOM 3388 N N . PHE A 1 430 ? -19.297 17.781 9.734 1 98.75 430 PHE A N 1
ATOM 3389 C CA . PHE A 1 430 ? -18.234 17.078 9.039 1 98.75 430 PHE A CA 1
ATOM 3390 C C . PHE A 1 430 ? -16.859 17.625 9.445 1 98.75 430 PHE A C 1
ATOM 3392 O O . PHE A 1 430 ? -16.703 18.828 9.656 1 98.75 430 PHE A O 1
ATOM 3399 N N . LEU A 1 431 ? -15.969 16.766 9.57 1 97.94 431 LEU A N 1
ATOM 3400 C CA . LEU A 1 431 ? -14.586 17.125 9.883 1 97.94 431 LEU A CA 1
ATOM 3401 C C . LEU A 1 431 ? -13.711 17.031 8.641 1 97.94 431 LEU A C 1
ATOM 3403 O O . LEU A 1 431 ? -13.859 16.109 7.832 1 97.94 431 LEU A O 1
ATOM 3407 N N . ILE A 1 432 ? -12.883 17.984 8.445 1 97.75 432 ILE A N 1
ATOM 3408 C CA . ILE A 1 432 ? -11.844 17.953 7.418 1 97.75 432 ILE A CA 1
ATOM 3409 C C . ILE A 1 432 ? -10.477 17.781 8.078 1 97.75 432 ILE A C 1
ATOM 3411 O O . ILE A 1 432 ? -10.047 18.625 8.867 1 97.75 432 ILE A O 1
ATOM 3415 N N . SER A 1 433 ? -9.82 16.688 7.75 1 95.12 433 SER A N 1
ATOM 3416 C CA . SER A 1 433 ? -8.562 16.297 8.383 1 95.12 433 SER A CA 1
ATOM 3417 C C . SER A 1 433 ? -8.734 16.125 9.891 1 95.12 433 SER A C 1
ATOM 3419 O O . SER A 1 433 ? -7.949 16.641 10.68 1 95.12 433 SER A O 1
ATOM 3421 N N . GLY A 1 434 ? -9.82 15.445 10.273 1 93.75 434 GLY A N 1
ATOM 3422 C CA . GLY A 1 434 ? -10.141 15.227 11.672 1 93.75 434 GLY A CA 1
ATOM 3423 C C . GLY A 1 434 ? -9.273 14.164 12.32 1 93.75 434 GLY A C 1
ATOM 3424 O O . GLY A 1 434 ? -8.492 13.492 11.641 1 93.75 434 GLY A O 1
ATOM 3425 N N . PRO A 1 435 ? -9.383 14.125 13.648 1 93.19 435 PRO A N 1
ATOM 3426 C CA . PRO A 1 435 ? -8.625 13.07 14.344 1 93.19 435 PRO A CA 1
ATOM 3427 C C . PRO A 1 435 ? -9.023 11.672 13.891 1 93.19 435 PRO A C 1
ATOM 3429 O O . PRO A 1 435 ? -10.117 11.469 13.367 1 93.19 435 PRO A O 1
ATOM 3432 N N . ASN A 1 436 ? -8.141 10.742 14.062 1 94.88 436 ASN A N 1
ATOM 3433 C CA . ASN A 1 436 ? -8.328 9.32 13.805 1 94.88 436 ASN A CA 1
ATOM 3434 C C . ASN A 1 436 ? -8.312 9.016 12.312 1 94.88 436 ASN A C 1
ATOM 3436 O O . ASN A 1 436 ? -8.594 7.891 11.898 1 94.88 436 ASN A O 1
ATOM 3440 N N . GLY A 1 437 ? -8.117 9.977 11.43 1 95.94 437 GLY A N 1
ATOM 3441 C CA . GLY A 1 437 ? -7.73 9.789 10.039 1 95.94 437 GLY A CA 1
ATOM 3442 C C . GLY A 1 437 ? -6.227 9.766 9.844 1 95.94 437 GLY A C 1
ATOM 3443 O O . GLY A 1 437 ? -5.465 9.703 10.805 1 95.94 437 GLY A O 1
ATOM 3444 N N . PRO A 1 438 ? -5.77 9.859 8.602 1 94.12 438 PRO A N 1
ATOM 3445 C CA . PRO A 1 438 ? -4.324 9.836 8.352 1 94.12 438 PRO A CA 1
ATOM 3446 C C . PRO A 1 438 ? -3.605 11.047 8.938 1 94.12 438 PRO A C 1
ATOM 3448 O O . PRO A 1 438 ? -2.449 10.945 9.352 1 94.12 438 PRO A O 1
ATOM 3451 N N . SER A 1 439 ? -4.301 12.211 8.844 1 87.88 439 SER A N 1
ATOM 3452 C CA . SER A 1 439 ? -3.83 13.453 9.438 1 87.88 439 SER A CA 1
ATOM 3453 C C . SER A 1 439 ? -2.377 13.734 9.062 1 87.88 439 SER A C 1
ATOM 3455 O O . SER A 1 439 ? -2.029 13.766 7.883 1 87.88 439 SER A O 1
ATOM 3457 N N . ALA A 1 440 ? -1.447 13.711 10.062 1 84.69 440 ALA A N 1
ATOM 3458 C CA . ALA A 1 440 ? -0.067 14.164 9.914 1 84.69 440 ALA A CA 1
ATOM 3459 C C . ALA A 1 440 ? 0.754 13.156 9.109 1 84.69 440 ALA A C 1
ATOM 3461 O O . ALA A 1 440 ? 1.854 13.469 8.648 1 84.69 440 ALA A O 1
ATOM 3462 N N . LEU A 1 441 ? 0.214 12.062 8.852 1 91 441 LEU A N 1
ATOM 3463 C CA . LEU A 1 441 ? 0.958 11.039 8.117 1 91 441 LEU A CA 1
ATOM 3464 C C . LEU A 1 441 ? 0.702 11.148 6.617 1 91 441 LEU A C 1
ATOM 3466 O O . LEU A 1 441 ? 1.315 10.43 5.824 1 91 441 LEU A O 1
ATOM 3470 N N . ALA A 1 442 ? -0.144 12.102 6.27 1 93.38 442 ALA A N 1
ATOM 3471 C CA . ALA A 1 442 ? -0.465 12.32 4.863 1 93.38 442 ALA A CA 1
ATOM 3472 C C . ALA A 1 442 ? -0.255 13.781 4.473 1 93.38 442 ALA A C 1
ATOM 3474 O O . ALA A 1 442 ? -0.23 14.664 5.336 1 93.38 442 ALA A O 1
ATOM 3475 N N . ASN A 1 443 ? -0.088 13.961 3.164 1 94.88 443 ASN A N 1
ATOM 3476 C CA . ASN A 1 443 ? -0.163 15.297 2.586 1 94.88 443 ASN A CA 1
ATOM 3477 C C . ASN A 1 443 ? -1.501 15.969 2.891 1 94.88 443 ASN A C 1
ATOM 3479 O O . ASN A 1 443 ? -2.535 15.57 2.35 1 94.88 443 ASN A O 1
ATOM 3483 N N . PHE A 1 444 ? -1.454 17.016 3.648 1 95.31 444 PHE A N 1
ATOM 3484 C CA . PHE A 1 444 ? -2.67 17.609 4.188 1 95.31 444 PHE A CA 1
ATOM 3485 C C . PHE A 1 444 ? -3.547 18.156 3.068 1 95.31 444 PHE A C 1
ATOM 3487 O O . PHE A 1 444 ? -4.777 18.109 3.156 1 95.31 444 PHE A O 1
ATOM 3494 N N . ILE A 1 445 ? -2.943 18.719 2.07 1 97.44 445 ILE A N 1
ATOM 3495 C CA . ILE A 1 445 ? -3.754 19.328 1.024 1 97.44 445 ILE A CA 1
ATOM 3496 C C . ILE A 1 445 ? -4.535 18.25 0.277 1 97.44 445 ILE A C 1
ATOM 3498 O O . ILE A 1 445 ? -5.738 18.391 0.051 1 97.44 445 ILE A O 1
ATOM 3502 N N . LEU A 1 446 ? -3.852 17.188 -0.02 1 97.62 446 LEU A N 1
ATOM 3503 C CA . LEU A 1 446 ? -4.531 16.109 -0.719 1 97.62 446 LEU A CA 1
ATOM 3504 C C . LEU A 1 446 ? -5.543 15.422 0.192 1 97.62 446 LEU A C 1
ATOM 3506 O O . LEU A 1 446 ? -6.625 15.031 -0.256 1 97.62 446 LEU A O 1
ATOM 3510 N N . LEU A 1 447 ? -5.195 15.227 1.416 1 97.69 447 LEU A N 1
ATOM 3511 C CA . LEU A 1 447 ? -6.137 14.68 2.383 1 97.69 447 LEU A CA 1
ATOM 3512 C C . LEU A 1 447 ? -7.395 15.539 2.469 1 97.69 447 LEU A C 1
ATOM 3514 O O . LEU A 1 447 ? -8.508 15.016 2.477 1 97.69 447 LEU A O 1
ATOM 3518 N N . ALA A 1 448 ? -7.191 16.859 2.51 1 97.88 448 ALA A N 1
ATOM 3519 C CA . ALA A 1 448 ? -8.32 17.781 2.568 1 97.88 448 ALA A CA 1
ATOM 3520 C C . ALA A 1 448 ? -9.195 17.656 1.322 1 97.88 448 ALA A C 1
ATOM 3522 O O . ALA A 1 448 ? -10.422 17.656 1.417 1 97.88 448 ALA A O 1
ATOM 3523 N N . GLU A 1 449 ? -8.562 17.562 0.182 1 98.25 449 GLU A N 1
ATOM 3524 C CA . GLU A 1 449 ? -9.32 17.359 -1.047 1 98.25 449 GLU A CA 1
ATOM 3525 C C . GLU A 1 449 ? -10.172 16.094 -0.966 1 98.25 449 GLU A C 1
ATOM 3527 O O . GLU A 1 449 ? -11.352 16.109 -1.321 1 98.25 449 GLU A O 1
ATOM 3532 N N . GLN A 1 450 ? -9.5 15.047 -0.515 1 97.94 450 GLN A N 1
ATOM 3533 C CA . GLN A 1 450 ? -10.203 13.773 -0.403 1 97.94 450 GLN A CA 1
ATOM 3534 C C . GLN A 1 450 ? -11.398 13.891 0.54 1 97.94 450 GLN A C 1
ATOM 3536 O O . GLN A 1 450 ? -12.492 13.406 0.228 1 97.94 450 GLN A O 1
ATOM 3541 N N . ASN A 1 451 ? -11.211 14.469 1.699 1 98.44 451 ASN A N 1
ATOM 3542 C CA . ASN A 1 451 ? -12.281 14.641 2.676 1 98.44 451 ASN A CA 1
ATOM 3543 C C . ASN A 1 451 ? -13.422 15.484 2.115 1 98.44 451 ASN A C 1
ATOM 3545 O O . ASN A 1 451 ? -14.586 15.102 2.215 1 98.44 451 ASN A O 1
ATOM 3549 N N . VAL A 1 452 ? -13.07 16.594 1.503 1 98.81 452 VAL A N 1
ATOM 3550 C CA . VAL A 1 452 ? -14.07 17.531 0.995 1 98.81 452 VAL A CA 1
ATOM 3551 C C . VAL A 1 452 ? -14.859 16.875 -0.136 1 98.81 452 VAL A C 1
ATOM 3553 O O . VAL A 1 452 ? -16.078 17 -0.193 1 98.81 452 VAL A O 1
ATOM 3556 N N . ASP A 1 453 ? -14.172 16.219 -1.034 1 98.56 453 ASP A N 1
ATOM 3557 C CA . ASP A 1 453 ? -14.859 15.523 -2.119 1 98.56 453 ASP A CA 1
ATOM 3558 C C . ASP A 1 453 ? -15.859 14.508 -1.573 1 98.56 453 ASP A C 1
ATOM 3560 O O . ASP A 1 453 ? -17 14.43 -2.045 1 98.56 453 ASP A O 1
ATOM 3564 N N . TRP A 1 454 ? -15.422 13.711 -0.647 1 98.5 454 TRP A N 1
ATOM 3565 C CA . TRP A 1 454 ? -16.297 12.719 -0.043 1 98.5 454 TRP A CA 1
ATOM 3566 C C . TRP A 1 454 ? -17.516 13.375 0.601 1 98.5 454 TRP A C 1
ATOM 3568 O O . TRP A 1 454 ? -18.641 12.93 0.415 1 98.5 454 TRP A O 1
ATOM 3578 N N . ILE A 1 455 ? -17.312 14.453 1.344 1 98.69 455 ILE A N 1
ATOM 3579 C CA . ILE A 1 455 ? -18.359 15.18 2.045 1 98.69 455 ILE A CA 1
ATOM 3580 C C . ILE A 1 455 ? -19.359 15.742 1.038 1 98.69 455 ILE A C 1
ATOM 3582 O O . ILE A 1 455 ? -20.578 15.586 1.212 1 98.69 455 ILE A O 1
ATOM 3586 N N . CYS A 1 456 ? -18.859 16.359 0.05 1 98.69 456 CYS A N 1
ATOM 3587 C CA . CYS A 1 456 ? -19.719 16.984 -0.952 1 98.69 456 CYS A CA 1
ATOM 3588 C C . CYS A 1 456 ? -20.547 15.922 -1.679 1 98.69 456 CYS A C 1
ATOM 3590 O O . CYS A 1 456 ? -21.734 16.125 -1.927 1 98.69 456 CYS A O 1
ATOM 3592 N N . ASP A 1 457 ? -19.906 14.82 -2.027 1 98.25 457 ASP A N 1
ATOM 3593 C CA . ASP A 1 457 ? -20.641 13.719 -2.652 1 98.25 457 ASP A CA 1
ATOM 3594 C C . ASP A 1 457 ? -21.719 13.188 -1.716 1 98.25 457 ASP A C 1
ATOM 3596 O O . ASP A 1 457 ? -22.812 12.812 -2.164 1 98.25 457 ASP A O 1
ATOM 3600 N N . CYS A 1 458 ? -21.391 13.109 -0.499 1 98.25 458 CYS A N 1
ATOM 3601 C CA . CYS A 1 458 ? -22.344 12.672 0.516 1 98.25 458 CYS A CA 1
ATOM 3602 C C . CYS A 1 458 ? -23.547 13.625 0.589 1 98.25 458 CYS A C 1
ATOM 3604 O O . CYS A 1 458 ? -24.688 13.18 0.603 1 98.25 458 CYS A O 1
ATOM 3606 N N . ILE A 1 459 ? -23.312 14.914 0.638 1 98.38 459 ILE A N 1
ATOM 3607 C CA . ILE A 1 459 ? -24.359 15.93 0.698 1 98.38 459 ILE A CA 1
ATOM 3608 C C . ILE A 1 459 ? -25.25 15.836 -0.542 1 98.38 459 ILE A C 1
ATOM 3610 O O . ILE A 1 459 ? -26.469 15.898 -0.442 1 98.38 459 ILE A O 1
ATOM 3614 N N . ARG A 1 460 ? -24.609 15.648 -1.675 1 97.81 460 ARG A N 1
ATOM 3615 C CA . ARG A 1 460 ? -25.375 15.469 -2.904 1 97.81 460 ARG A CA 1
ATOM 3616 C C . ARG A 1 460 ? -26.297 14.258 -2.795 1 97.81 460 ARG A C 1
ATOM 3618 O O . ARG A 1 460 ? -27.453 14.32 -3.223 1 97.81 460 ARG A O 1
ATOM 3625 N N . HIS A 1 461 ? -25.75 13.211 -2.281 1 97.75 461 HIS A N 1
ATOM 3626 C CA . HIS A 1 461 ? -26.531 12 -2.088 1 97.75 461 HIS A CA 1
ATOM 3627 C C . HIS A 1 461 ? -27.734 12.258 -1.179 1 97.75 461 HIS A C 1
ATOM 3629 O O . HIS A 1 461 ? -28.844 11.805 -1.464 1 97.75 461 HIS A O 1
ATOM 3635 N N . LEU A 1 462 ? -27.547 12.953 -0.044 1 97.94 462 LEU A N 1
ATOM 3636 C CA . LEU A 1 462 ? -28.609 13.273 0.895 1 97.94 462 LEU A CA 1
ATOM 3637 C C . LEU A 1 462 ? -29.703 14.102 0.215 1 97.94 462 LEU A C 1
ATOM 3639 O O . LEU A 1 462 ? -30.891 13.789 0.331 1 97.94 462 LEU A O 1
ATOM 3643 N N . ASP A 1 463 ? -29.281 15.047 -0.481 1 96.12 463 ASP A N 1
ATOM 3644 C CA . ASP A 1 463 ? -30.219 15.93 -1.164 1 96.12 463 ASP A CA 1
ATOM 3645 C C . ASP A 1 463 ? -31.016 15.164 -2.215 1 96.12 463 ASP A C 1
ATOM 3647 O O . ASP A 1 463 ? -32.25 15.32 -2.303 1 96.12 463 ASP A O 1
ATOM 3651 N N . ALA A 1 464 ? -30.344 14.375 -2.971 1 96.44 464 ALA A N 1
ATOM 3652 C CA . ALA A 1 464 ? -30.969 13.625 -4.051 1 96.44 464 ALA A CA 1
ATOM 3653 C C . ALA A 1 464 ? -32 12.633 -3.506 1 96.44 464 ALA A C 1
ATOM 3655 O O . ALA A 1 464 ? -32.969 12.297 -4.191 1 96.44 464 ALA A O 1
ATOM 3656 N N . ASN A 1 465 ? -31.828 12.234 -2.324 1 96.94 465 ASN A N 1
ATOM 3657 C CA . ASN A 1 465 ? -32.719 11.219 -1.765 1 96.94 465 ASN A CA 1
ATOM 3658 C C . ASN A 1 465 ? -33.656 11.797 -0.712 1 96.94 465 ASN A C 1
ATOM 3660 O O . ASN A 1 465 ? -34.312 11.055 0.019 1 96.94 465 ASN A O 1
ATOM 3664 N N . GLY A 1 466 ? -33.656 13.086 -0.562 1 96.56 466 GLY A N 1
ATOM 3665 C CA . GLY A 1 466 ? -34.562 13.773 0.342 1 96.56 466 GLY A CA 1
ATOM 3666 C C . GLY A 1 466 ? -34.25 13.5 1.805 1 96.56 466 GLY A C 1
ATOM 3667 O O . GLY A 1 466 ? -35.188 13.438 2.627 1 96.56 466 GLY A O 1
ATOM 3668 N N . LEU A 1 467 ? -32.969 13.227 2.08 1 97.31 467 LEU A N 1
ATOM 3669 C CA . LEU A 1 467 ? -32.531 12.945 3.445 1 97.31 467 LEU A CA 1
ATOM 3670 C C . LEU A 1 467 ? -32.062 14.227 4.137 1 97.31 467 LEU A C 1
ATOM 3672 O O . LEU A 1 467 ? -31.438 15.078 3.504 1 97.31 467 LEU A O 1
ATOM 3676 N N . ARG A 1 468 ? -32.344 14.344 5.461 1 95.75 468 ARG A N 1
ATOM 3677 C CA . ARG A 1 468 ? -32.094 15.602 6.168 1 95.75 468 ARG A CA 1
ATOM 3678 C C . ARG A 1 468 ? -30.812 15.547 6.984 1 95.75 468 ARG A C 1
ATOM 3680 O O . ARG A 1 468 ? -30.234 16.578 7.309 1 95.75 468 ARG A O 1
ATOM 3687 N N . SER A 1 469 ? -30.438 14.289 7.301 1 97.75 469 SER A N 1
ATOM 3688 C CA . SER A 1 469 ? -29.297 14.234 8.219 1 97.75 469 SER A CA 1
ATOM 3689 C C . SER A 1 469 ? -28.484 12.969 8.016 1 97.75 469 SER A C 1
ATOM 3691 O O . SER A 1 469 ? -28.984 11.977 7.477 1 97.75 469 SER A O 1
ATOM 3693 N N . ILE A 1 470 ? -27.25 13.047 8.406 1 98.06 470 ILE A N 1
ATOM 3694 C CA . ILE A 1 470 ? -26.312 11.93 8.461 1 98.06 470 ILE A CA 1
ATOM 3695 C C . ILE A 1 470 ? -25.469 12.031 9.727 1 98.06 470 ILE A C 1
ATOM 3697 O O . ILE A 1 470 ? -25.109 13.125 10.164 1 98.06 470 ILE A O 1
ATOM 3701 N N . GLU A 1 471 ? -25.203 10.984 10.328 1 97.38 471 GLU A N 1
ATOM 3702 C CA . GLU A 1 471 ? -24.312 10.93 11.484 1 97.38 471 GLU A CA 1
ATOM 3703 C C . GLU A 1 471 ? -23.578 9.594 11.562 1 97.38 471 GLU A C 1
ATOM 3705 O O . GLU A 1 471 ? -24.016 8.609 10.961 1 97.38 471 GLU A O 1
ATOM 3710 N N . ALA A 1 472 ? -22.469 9.539 12.227 1 97.81 472 ALA A N 1
ATOM 3711 C CA . ALA A 1 472 ? -21.734 8.289 12.438 1 97.81 472 ALA A CA 1
ATOM 3712 C C . ALA A 1 472 ? -22.531 7.332 13.32 1 97.81 472 ALA A C 1
ATOM 3714 O O . ALA A 1 472 ? -23.141 7.746 14.305 1 97.81 472 ALA A O 1
ATOM 3715 N N . ASP A 1 473 ? -22.5 6.066 12.93 1 96.56 473 ASP A N 1
ATOM 3716 C CA . ASP A 1 473 ? -23.062 5.027 13.789 1 96.56 473 ASP A CA 1
ATOM 3717 C C . ASP A 1 473 ? -22.141 4.73 14.969 1 96.56 473 ASP A C 1
ATOM 3719 O O . ASP A 1 473 ? -20.922 4.66 14.805 1 96.56 473 ASP A O 1
ATOM 3723 N N . ALA A 1 474 ? -22.781 4.52 16.109 1 96.81 474 ALA A N 1
ATOM 3724 C CA . ALA A 1 474 ? -21.984 4.246 17.312 1 96.81 474 ALA A CA 1
ATOM 3725 C C . ALA A 1 474 ? -21.094 3.021 17.109 1 96.81 474 ALA A C 1
ATOM 3727 O O . ALA A 1 474 ? -19.922 3.043 17.469 1 96.81 474 ALA A O 1
ATOM 3728 N N . GLY A 1 475 ? -21.719 1.965 16.594 1 95.5 475 GLY A N 1
ATOM 3729 C CA . GLY A 1 475 ? -20.953 0.751 16.359 1 95.5 475 GLY A CA 1
ATOM 3730 C C . GLY A 1 475 ? -19.812 0.948 15.367 1 95.5 475 GLY A C 1
ATOM 3731 O O . GLY A 1 475 ? -18.719 0.426 15.562 1 95.5 475 GLY A O 1
ATOM 3732 N N . ALA A 1 476 ? -20.078 1.695 14.305 1 95.56 476 ALA A N 1
ATOM 3733 C CA . ALA A 1 476 ? -19.078 1.957 13.273 1 95.56 476 ALA A CA 1
ATOM 3734 C C . ALA A 1 476 ? -17.938 2.812 13.82 1 95.56 476 ALA A C 1
ATOM 3736 O O . ALA A 1 476 ? -16.781 2.57 13.516 1 95.56 476 ALA A O 1
ATOM 3737 N N . GLU A 1 477 ? -18.297 3.828 14.578 1 97.25 477 GLU A N 1
ATOM 3738 C CA . GLU A 1 477 ? -17.266 4.645 15.203 1 97.25 477 GLU A CA 1
ATOM 3739 C C . GLU A 1 477 ? -16.375 3.803 16.125 1 97.25 477 GLU A C 1
ATOM 3741 O O . GLU A 1 477 ? -15.156 3.924 16.094 1 97.25 477 GLU A O 1
ATOM 3746 N N . ASN A 1 478 ? -16.969 2.934 16.906 1 95.44 478 ASN A N 1
ATOM 3747 C CA . ASN A 1 478 ? -16.219 2.049 17.797 1 95.44 478 ASN A CA 1
ATOM 3748 C C . ASN A 1 478 ? -15.289 1.128 17 1 95.44 478 ASN A C 1
ATOM 3750 O O . ASN A 1 478 ? -14.141 0.917 17.375 1 95.44 478 ASN A O 1
ATOM 3754 N N . TRP A 1 479 ? -15.844 0.617 16 1 92.75 479 TRP A N 1
ATOM 3755 C CA . TRP A 1 479 ? -15.055 -0.255 15.141 1 92.75 479 TRP A CA 1
ATOM 3756 C C . TRP A 1 479 ? -13.836 0.484 14.586 1 92.75 479 TRP A C 1
ATOM 3758 O O . TRP A 1 479 ? -12.727 -0.045 14.602 1 92.75 479 TRP A O 1
ATOM 3768 N N . TRP A 1 480 ? -14.055 1.651 14.133 1 95.69 480 TRP A N 1
ATOM 3769 C CA . TRP A 1 480 ? -12.969 2.441 13.562 1 95.69 480 TRP A CA 1
ATOM 3770 C C . TRP A 1 480 ? -11.914 2.76 14.617 1 95.69 480 TRP A C 1
ATOM 3772 O O . TRP A 1 480 ? -10.711 2.627 14.367 1 95.69 480 TRP A O 1
ATOM 3782 N N . MET A 1 481 ? -12.383 3.158 15.789 1 95.12 481 MET A N 1
ATOM 3783 C CA . MET A 1 481 ? -11.453 3.451 16.875 1 95.12 481 MET A CA 1
ATOM 3784 C C . MET A 1 481 ? -10.609 2.229 17.219 1 95.12 481 MET A C 1
ATOM 3786 O O . MET A 1 481 ? -9.406 2.344 17.453 1 95.12 481 MET A O 1
ATOM 3790 N N . ASN A 1 482 ? -11.219 1.116 17.203 1 92.31 482 ASN A N 1
ATOM 3791 C CA . ASN A 1 482 ? -10.5 -0.124 17.469 1 92.31 482 ASN A CA 1
ATOM 3792 C C . ASN A 1 482 ? -9.469 -0.41 16.375 1 92.31 482 ASN A C 1
ATOM 3794 O O . ASN A 1 482 ? -8.352 -0.847 16.672 1 92.31 482 ASN A O 1
ATOM 3798 N N . LYS A 1 483 ? -9.852 -0.189 15.195 1 92.62 483 LYS A N 1
ATOM 3799 C CA . LYS A 1 483 ? -8.945 -0.398 14.07 1 92.62 483 LYS A CA 1
ATOM 3800 C C . LYS A 1 483 ? -7.719 0.5 14.172 1 92.62 483 LYS A C 1
ATOM 3802 O O . LYS A 1 483 ? -6.586 0.029 14.055 1 92.62 483 LYS A O 1
ATOM 3807 N N . VAL A 1 484 ? -7.941 1.755 14.391 1 93.88 484 VAL A N 1
ATOM 3808 C CA . VAL A 1 484 ? -6.867 2.734 14.508 1 93.88 484 VAL A CA 1
ATOM 3809 C C . VAL A 1 484 ? -5.934 2.348 15.648 1 93.88 484 VAL A C 1
ATOM 3811 O O . VAL A 1 484 ? -4.711 2.342 15.484 1 93.88 484 VAL A O 1
ATOM 3814 N N . THR A 1 485 ? -6.496 1.971 16.734 1 90.69 485 THR A N 1
ATOM 3815 C CA . THR A 1 485 ? -5.711 1.592 17.906 1 90.69 485 THR A CA 1
ATOM 3816 C C . THR A 1 485 ? -4.91 0.322 17.641 1 90.69 485 THR A C 1
ATOM 3818 O O . THR A 1 485 ? -3.73 0.241 17.984 1 90.69 485 THR A O 1
ATOM 3821 N N . THR A 1 486 ? -5.543 -0.606 17 1 88.31 486 THR A N 1
ATOM 3822 C CA . THR A 1 486 ? -4.891 -1.878 16.719 1 88.31 486 THR A CA 1
ATOM 3823 C C . THR A 1 486 ? -3.721 -1.678 15.758 1 88.31 486 THR A C 1
ATOM 3825 O O . THR A 1 486 ? -2.615 -2.162 16.016 1 88.31 486 THR A O 1
ATOM 3828 N N . LEU A 1 487 ? -3.932 -0.989 14.742 1 90.06 487 LEU A N 1
ATOM 3829 C CA . LEU A 1 487 ? -2.867 -0.735 13.773 1 90.06 487 LEU A CA 1
ATOM 3830 C C . LEU A 1 487 ? -1.724 0.043 14.422 1 90.06 487 LEU A C 1
ATOM 3832 O O . LEU A 1 487 ? -0.552 -0.273 14.203 1 90.06 487 LEU A O 1
ATOM 3836 N N . GLY A 1 488 ? -2.098 1.056 15.18 1 90.5 488 GLY A N 1
ATOM 3837 C CA . GLY A 1 488 ? -1.084 1.834 15.875 1 90.5 488 GLY A CA 1
ATOM 3838 C C . GLY A 1 488 ? -0.239 1.004 16.812 1 90.5 488 GLY A C 1
ATOM 3839 O O . GLY A 1 488 ? 0.977 1.19 16.906 1 90.5 488 GLY A O 1
ATOM 3840 N N . SER A 1 489 ? -0.874 0.101 17.5 1 87.44 489 SER A N 1
ATOM 3841 C CA . SER A 1 489 ? -0.189 -0.714 18.5 1 87.44 489 SER A CA 1
ATOM 3842 C C . SER A 1 489 ? 0.816 -1.658 17.844 1 87.44 489 SER A C 1
ATOM 3844 O O . SER A 1 489 ? 1.734 -2.148 18.5 1 87.44 489 SER A O 1
ATOM 3846 N N . MET A 1 490 ? 0.677 -1.825 16.594 1 87.44 490 MET A N 1
ATOM 3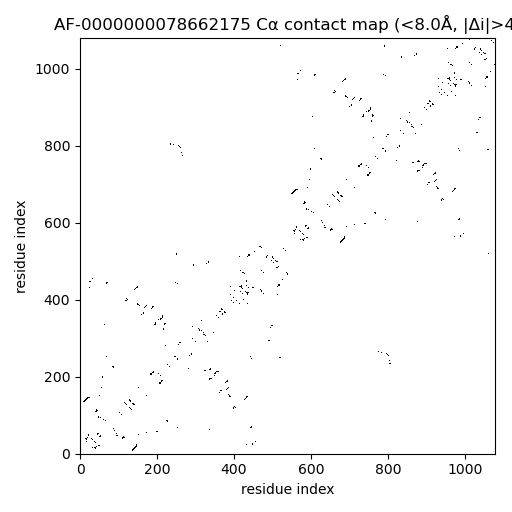847 C CA . MET A 1 490 ? 1.575 -2.709 15.867 1 87.44 490 MET A CA 1
ATOM 3848 C C . MET A 1 490 ? 2.826 -1.962 15.414 1 87.44 490 MET A C 1
ATOM 3850 O O . MET A 1 490 ? 3.738 -2.561 14.844 1 87.44 490 MET A O 1
ATOM 3854 N N . THR A 1 491 ? 2.918 -0.723 15.672 1 92.25 491 THR A N 1
ATOM 3855 C CA . THR A 1 491 ? 4.055 0.102 15.273 1 92.25 491 THR A CA 1
ATOM 3856 C C . THR A 1 491 ? 4.852 0.55 16.484 1 92.25 491 THR A C 1
ATOM 3858 O O . THR A 1 491 ? 4.477 0.252 17.625 1 92.25 491 THR A O 1
ATOM 3861 N N . LEU A 1 492 ? 5.934 1.284 16.203 1 92.44 492 LEU A N 1
ATOM 3862 C CA . LEU A 1 492 ? 6.785 1.805 17.266 1 92.44 492 LEU A CA 1
ATOM 3863 C C . LEU A 1 492 ? 6.332 3.197 17.703 1 92.44 492 LEU A C 1
ATOM 3865 O O . LEU A 1 492 ? 6.91 3.789 18.609 1 92.44 492 LEU A O 1
ATOM 3869 N N . TYR A 1 493 ? 5.215 3.699 17.172 1 88.88 493 TYR A N 1
ATOM 3870 C CA . TYR A 1 493 ? 4.766 5.059 17.453 1 88.88 493 TYR A CA 1
ATOM 3871 C C . TYR A 1 493 ? 4.469 5.242 18.938 1 88.88 493 TYR A C 1
ATOM 3873 O O . TYR A 1 493 ? 4.906 6.215 19.547 1 88.88 493 TYR A O 1
ATOM 3881 N N . PRO A 1 494 ? 3.803 4.281 19.547 1 80.88 494 PRO A N 1
ATOM 3882 C CA . PRO A 1 494 ? 3.398 4.488 20.938 1 80.88 494 PRO A CA 1
ATOM 3883 C C . PRO A 1 494 ? 4.586 4.5 21.891 1 80.88 494 PRO A C 1
ATOM 3885 O O . PRO A 1 494 ? 4.438 4.891 23.062 1 80.88 494 PRO A O 1
ATOM 3888 N N . THR A 1 495 ? 5.711 4.168 21.375 1 79.12 495 THR A N 1
ATOM 3889 C CA . THR A 1 495 ? 6.863 4.043 22.25 1 79.12 495 THR A CA 1
ATOM 3890 C C . THR A 1 495 ? 7.566 5.387 22.422 1 79.12 495 THR A C 1
ATOM 3892 O O . THR A 1 495 ? 8.453 5.527 23.266 1 79.12 495 THR A O 1
ATOM 3895 N N . ALA A 1 496 ? 7.133 6.383 21.672 1 74.81 496 ALA A N 1
ATOM 3896 C CA . ALA A 1 496 ? 7.703 7.723 21.781 1 74.81 496 ALA A CA 1
ATOM 3897 C C . ALA A 1 496 ? 6.707 8.688 22.422 1 74.81 496 ALA A C 1
ATOM 3899 O O . ALA A 1 496 ? 5.508 8.625 22.156 1 74.81 496 ALA A O 1
ATOM 3900 N N . ASN A 1 497 ? 7.262 9.547 23.281 1 70.5 497 ASN A N 1
ATOM 3901 C CA . ASN A 1 497 ? 6.457 10.641 23.797 1 70.5 497 ASN A CA 1
ATOM 3902 C C . ASN A 1 497 ? 6.387 11.805 22.812 1 70.5 497 ASN A C 1
ATOM 3904 O O . ASN A 1 497 ? 7.367 12.531 22.641 1 70.5 497 ASN A O 1
ATOM 3908 N N . THR A 1 498 ? 5.215 11.891 22.141 1 68.31 498 THR A N 1
ATOM 3909 C CA . THR A 1 498 ? 5.105 12.922 21.109 1 68.31 498 THR A CA 1
ATOM 3910 C C . THR A 1 498 ? 3.723 13.562 21.141 1 68.31 498 THR A C 1
ATOM 3912 O O . THR A 1 498 ? 2.869 13.18 21.938 1 68.31 498 THR A O 1
ATOM 3915 N N . TRP A 1 499 ? 3.643 14.602 20.375 1 60 499 TRP A N 1
ATOM 3916 C CA . TRP A 1 499 ? 2.332 15.211 20.172 1 60 499 TRP A CA 1
ATOM 3917 C C . TRP A 1 499 ? 1.358 14.227 19.547 1 60 499 TRP A C 1
ATOM 3919 O O . TRP A 1 499 ? 0.144 14.336 19.734 1 60 499 TRP A O 1
ATOM 3929 N N . TYR A 1 500 ? 1.896 13.148 18.891 1 57.94 500 TYR A N 1
ATOM 3930 C CA . TYR A 1 500 ? 1.032 12.102 18.344 1 57.94 500 TYR A CA 1
ATOM 3931 C C . TYR A 1 500 ? 0.235 11.43 19.453 1 57.94 500 TYR A C 1
ATOM 3933 O O . TYR A 1 500 ? -0.943 11.109 19.281 1 57.94 500 TYR A O 1
ATOM 3941 N N . THR A 1 501 ? 0.951 11.297 20.562 1 64.62 501 THR A N 1
ATOM 3942 C CA . THR A 1 501 ? 0.409 10.5 21.656 1 64.62 501 THR A CA 1
ATOM 3943 C C . THR A 1 501 ? -0.25 11.398 22.703 1 64.62 501 THR A C 1
ATOM 3945 O O . THR A 1 501 ? -0.819 10.906 23.672 1 64.62 501 THR A O 1
ATOM 3948 N N . GLY A 1 502 ? -0.197 12.766 22.469 1 58.84 502 GLY A N 1
ATOM 3949 C CA . GLY A 1 502 ? -0.747 13.727 23.406 1 58.84 502 GLY A CA 1
ATOM 3950 C C . GLY A 1 502 ? 0.146 13.953 24.609 1 58.84 502 GLY A C 1
ATOM 3951 O O . GLY A 1 502 ? -0.251 14.625 25.578 1 58.84 502 GLY A O 1
ATOM 3952 N N . ALA A 1 503 ? 1.391 13.492 24.5 1 62.84 503 ALA A N 1
ATOM 3953 C CA . ALA A 1 503 ? 2.289 13.523 25.641 1 62.84 503 ALA A CA 1
ATOM 3954 C C . ALA A 1 503 ? 2.756 14.945 25.938 1 62.84 503 ALA A C 1
ATOM 3956 O O . ALA A 1 503 ? 3.168 15.258 27.062 1 62.84 503 ALA A O 1
ATOM 3957 N N . ASN A 1 504 ? 2.594 15.812 25 1 61.72 504 ASN A N 1
ATOM 3958 C CA . ASN A 1 504 ? 3.104 17.172 25.156 1 61.72 504 ASN A CA 1
ATOM 3959 C C . ASN A 1 504 ? 2.088 18.078 25.844 1 61.72 504 ASN A C 1
ATOM 3961 O O . ASN A 1 504 ? 2.377 19.234 26.125 1 61.72 504 ASN A O 1
ATOM 3965 N N . VAL A 1 505 ? 0.854 17.594 26.031 1 64.19 505 VAL A N 1
ATOM 3966 C CA . VAL A 1 505 ? -0.196 18.359 26.703 1 64.19 505 VAL A CA 1
ATOM 3967 C C . VAL A 1 505 ? -0.569 17.672 28.016 1 64.19 505 VAL A C 1
ATOM 3969 O O . VAL A 1 505 ? -1.089 16.547 28.016 1 64.19 505 VAL A O 1
ATOM 3972 N N . PRO A 1 506 ? -0.259 18.312 29.109 1 65.38 506 PRO A N 1
ATOM 3973 C CA . PRO A 1 506 ? -0.613 17.719 30.391 1 65.38 506 PRO A CA 1
ATOM 3974 C C . PRO A 1 506 ? -2.1 17.375 30.5 1 65.38 506 PRO A C 1
ATOM 3976 O O . PRO A 1 506 ? -2.947 18.188 30.125 1 65.38 506 PRO A O 1
ATOM 3979 N N . GLY A 1 507 ? -2.406 16.188 30.922 1 67.12 507 GLY A N 1
ATOM 3980 C CA . GLY A 1 507 ? -3.787 15.805 31.172 1 67.12 507 GLY A CA 1
ATOM 3981 C C . GLY A 1 507 ? -4.457 15.164 29.969 1 67.12 507 GLY A C 1
ATOM 3982 O O . GLY A 1 507 ? -5.523 14.555 30.094 1 67.12 507 GLY A O 1
ATOM 3983 N N . LYS A 1 508 ? -3.855 15.32 28.875 1 65.31 508 LYS A N 1
ATOM 3984 C CA . LYS A 1 508 ? -4.418 14.68 27.688 1 65.31 508 LYS A CA 1
ATOM 3985 C C . LYS A 1 508 ? -4.156 13.172 27.703 1 65.31 508 LYS A C 1
ATOM 3987 O O . LYS A 1 508 ? -3.055 12.734 28.047 1 65.31 508 LYS A O 1
ATOM 3992 N N . PRO A 1 509 ? -5.207 12.273 27.438 1 66.94 509 PRO A N 1
ATOM 3993 C CA . PRO A 1 509 ? -4.992 10.82 27.375 1 66.94 509 PRO A CA 1
ATOM 3994 C C . PRO A 1 509 ? -3.953 10.43 26.328 1 66.94 509 PRO A C 1
ATOM 3996 O O . PRO A 1 509 ? -3.896 11.023 25.25 1 66.94 509 PRO A O 1
ATOM 3999 N N . ARG A 1 510 ? -3.068 9.43 26.719 1 66 510 ARG A N 1
ATOM 4000 C CA . ARG A 1 510 ? -1.998 8.969 25.828 1 66 510 ARG A CA 1
ATOM 4001 C C . ARG A 1 510 ? -2.492 7.875 24.891 1 66 510 ARG A C 1
ATOM 4003 O O . ARG A 1 510 ? -2.893 6.797 25.344 1 66 510 ARG A O 1
ATOM 4010 N N . THR A 1 511 ? -2.811 8.211 23.672 1 70.44 511 THR A N 1
ATOM 4011 C CA . THR A 1 511 ? -3.186 7.285 22.609 1 70.44 511 THR A CA 1
ATOM 4012 C C . THR A 1 511 ? -2.525 7.676 21.281 1 70.44 511 THR A C 1
ATOM 4014 O O . THR A 1 511 ? -1.958 8.766 21.172 1 70.44 511 THR A O 1
ATOM 4017 N N . PHE A 1 512 ? -2.25 6.73 20.328 1 79.94 512 PHE A N 1
ATOM 4018 C CA . PHE A 1 512 ? -1.883 7.133 18.984 1 79.94 512 PHE A CA 1
ATOM 4019 C C . PHE A 1 512 ? -3.111 7.191 18.078 1 79.94 512 PHE A C 1
ATOM 4021 O O . PHE A 1 512 ? -3.445 6.211 17.406 1 79.94 512 PHE A O 1
ATOM 4028 N N . PRO A 1 513 ? -3.766 8.289 18.031 1 83.69 513 PRO A N 1
ATOM 4029 C CA . PRO A 1 513 ? -5.082 8.406 17.391 1 83.69 513 PRO A CA 1
ATOM 4030 C C . PRO A 1 513 ? -4.996 8.75 15.906 1 83.69 513 PRO A C 1
ATOM 4032 O O . PRO A 1 513 ? -5.77 9.578 15.422 1 83.69 513 PRO A O 1
ATOM 4035 N N . VAL A 1 514 ? -3.99 8.211 15.219 1 92 514 VAL A N 1
ATOM 4036 C CA . VAL A 1 514 ? -3.807 8.508 13.797 1 92 514 VAL A CA 1
ATOM 4037 C C . VAL A 1 514 ? -3.83 7.207 13 1 92 514 VAL A C 1
ATOM 4039 O O . VAL A 1 514 ? -3.229 6.207 13.398 1 92 514 VAL A O 1
ATOM 4042 N N . TYR A 1 515 ? -4.594 7.215 12 1 95.62 515 TYR A N 1
ATOM 4043 C CA . TYR A 1 515 ? -4.645 6.047 11.125 1 95.62 515 TYR A CA 1
ATOM 4044 C C . TYR A 1 515 ? -3.322 5.859 10.391 1 95.62 515 TYR A C 1
ATOM 4046 O O . TYR A 1 515 ? -2.902 6.73 9.625 1 95.62 515 TYR A O 1
ATOM 4054 N N . VAL A 1 516 ? -2.711 4.699 10.531 1 93.88 516 VAL A N 1
ATOM 4055 C CA . VAL A 1 516 ? -1.351 4.512 10.031 1 93.88 516 VAL A CA 1
ATOM 4056 C C . VAL A 1 516 ? -1.378 3.68 8.75 1 93.88 516 VAL A C 1
ATOM 4058 O O . VAL A 1 516 ? -0.328 3.359 8.188 1 93.88 516 VAL A O 1
ATOM 4061 N N . GLY A 1 517 ? -2.549 3.385 8.234 1 92.56 517 GLY A N 1
ATOM 4062 C CA . GLY A 1 517 ? -2.658 2.463 7.117 1 92.56 517 GLY A CA 1
ATOM 4063 C C . GLY A 1 517 ? -2.348 3.109 5.777 1 92.56 517 GLY A C 1
ATOM 4064 O O . GLY A 1 517 ? -2.258 2.424 4.758 1 92.56 517 GLY A O 1
ATOM 4065 N N . GLY A 1 518 ? -2.203 4.473 5.766 1 93.88 518 GLY A N 1
ATOM 4066 C CA . GLY A 1 518 ? -1.87 5.156 4.523 1 93.88 518 GLY A CA 1
ATOM 4067 C C . GLY A 1 518 ? -3.059 5.852 3.891 1 93.88 518 GLY A C 1
ATOM 4068 O O . GLY A 1 518 ? -4.203 5.426 4.062 1 93.88 518 GLY A O 1
ATOM 4069 N N . LEU A 1 519 ? -2.756 6.871 3.104 1 96.19 519 LEU A N 1
ATOM 4070 C CA . LEU A 1 519 ? -3.795 7.711 2.514 1 96.19 519 LEU A CA 1
ATOM 4071 C C . LEU A 1 519 ? -4.582 6.938 1.458 1 96.19 519 LEU A C 1
ATOM 4073 O O . LEU A 1 519 ? -5.809 7.035 1.397 1 96.19 519 LEU A O 1
ATOM 4077 N N . GLY A 1 520 ? -3.893 6.238 0.57 1 93.69 520 GLY A N 1
ATOM 4078 C CA . GLY A 1 520 ? -4.57 5.477 -0.465 1 93.69 520 GLY A CA 1
ATOM 4079 C C . GLY A 1 520 ? -5.59 4.496 0.087 1 93.69 520 GLY A C 1
ATOM 4080 O O . GLY A 1 520 ? -6.73 4.449 -0.381 1 93.69 520 GLY A O 1
ATOM 4081 N N . ARG A 1 521 ? -5.199 3.727 1.044 1 92.69 521 ARG A N 1
ATOM 4082 C CA . ARG A 1 521 ? -6.098 2.77 1.684 1 92.69 521 ARG A CA 1
ATOM 4083 C C . ARG A 1 521 ? -7.246 3.482 2.387 1 92.69 521 ARG A C 1
ATOM 4085 O O . ARG A 1 521 ? -8.391 3.027 2.336 1 92.69 521 ARG A O 1
ATOM 4092 N N . TYR A 1 522 ? -6.934 4.5 3.051 1 96.44 522 TYR A N 1
ATOM 4093 C CA . TYR A 1 522 ? -7.949 5.316 3.709 1 96.44 522 TYR A CA 1
ATOM 4094 C C . TYR A 1 522 ? -9.016 5.766 2.717 1 96.44 522 TYR A C 1
ATOM 4096 O O . TYR A 1 522 ? -10.211 5.652 2.986 1 96.44 522 TYR A O 1
ATOM 4104 N N . ARG A 1 523 ? -8.602 6.32 1.634 1 95.44 523 ARG A N 1
ATOM 4105 C CA . ARG A 1 523 ? -9.516 6.746 0.582 1 95.44 523 ARG A CA 1
ATOM 4106 C C . ARG A 1 523 ? -10.43 5.602 0.153 1 95.44 523 ARG A C 1
ATOM 4108 O O . ARG A 1 523 ? -11.633 5.789 -0.004 1 95.44 523 ARG A O 1
ATOM 4115 N N . GLU A 1 524 ? -9.867 4.441 -0.029 1 92.19 524 GLU A N 1
ATOM 4116 C CA . GLU A 1 524 ? -10.641 3.273 -0.443 1 92.19 524 GLU A CA 1
ATOM 4117 C C . GLU A 1 524 ? -11.703 2.924 0.593 1 92.19 524 GLU A C 1
ATOM 4119 O O . GLU A 1 524 ? -12.82 2.547 0.239 1 92.19 524 GLU A O 1
ATOM 4124 N N . ILE A 1 525 ? -11.336 2.947 1.839 1 93.75 525 ILE A N 1
ATOM 4125 C CA . ILE A 1 525 ? -12.266 2.662 2.922 1 93.75 525 ILE A CA 1
ATOM 4126 C C . ILE A 1 525 ? -13.445 3.633 2.854 1 93.75 525 ILE A C 1
ATOM 4128 O O . ILE A 1 525 ? -14.602 3.221 2.951 1 93.75 525 ILE A O 1
ATOM 4132 N N . CYS A 1 526 ? -13.125 4.938 2.65 1 96.31 526 CYS A N 1
ATOM 4133 C CA . CYS A 1 526 ? -14.172 5.949 2.531 1 96.31 526 CYS A CA 1
ATOM 4134 C C . CYS A 1 526 ? -15.047 5.688 1.312 1 96.31 526 CYS A C 1
ATOM 4136 O O . CYS A 1 526 ? -16.281 5.762 1.396 1 96.31 526 CYS A O 1
ATOM 4138 N N . ASP A 1 527 ? -14.422 5.355 0.212 1 93.06 527 ASP A N 1
ATOM 4139 C CA . ASP A 1 527 ? -15.141 5.098 -1.032 1 93.06 527 ASP A CA 1
ATOM 4140 C C . ASP A 1 527 ? -16.047 3.877 -0.9 1 93.06 527 ASP A C 1
ATOM 4142 O O . ASP A 1 527 ? -17.156 3.861 -1.435 1 93.06 527 ASP A O 1
ATOM 4146 N N . ASP A 1 528 ? -15.531 2.873 -0.254 1 90.75 528 ASP A N 1
ATOM 4147 C CA . ASP A 1 528 ? -16.312 1.653 -0.052 1 90.75 528 ASP A CA 1
ATOM 4148 C C . ASP A 1 528 ? -17.578 1.937 0.749 1 90.75 528 ASP A C 1
ATOM 4150 O O . ASP A 1 528 ? -18.641 1.411 0.434 1 90.75 528 ASP A O 1
ATOM 4154 N N . ALA A 1 529 ? -17.469 2.729 1.78 1 93.5 529 ALA A N 1
ATOM 4155 C CA . ALA A 1 529 ? -18.641 3.109 2.566 1 93.5 529 ALA A CA 1
ATOM 4156 C C . ALA A 1 529 ? -19.688 3.814 1.697 1 93.5 529 ALA A C 1
ATOM 4158 O O . ALA A 1 529 ? -20.875 3.502 1.767 1 93.5 529 ALA A O 1
ATOM 4159 N N . ALA A 1 530 ? -19.219 4.738 0.893 1 94.5 530 ALA A N 1
ATOM 4160 C CA . ALA A 1 530 ? -20.109 5.477 0 1 94.5 530 ALA A CA 1
ATOM 4161 C C . ALA A 1 530 ? -20.781 4.543 -1.003 1 94.5 530 ALA A C 1
ATOM 4163 O O . ALA A 1 530 ? -21.984 4.633 -1.231 1 94.5 530 ALA A O 1
ATOM 4164 N N . ALA A 1 531 ? -19.984 3.643 -1.575 1 88.38 531 ALA A N 1
ATOM 4165 C CA . ALA A 1 531 ? -20.484 2.725 -2.596 1 88.38 531 ALA A CA 1
ATOM 4166 C C . ALA A 1 531 ? -21.547 1.782 -2.02 1 88.38 531 ALA A C 1
ATOM 4168 O O . ALA A 1 531 ? -22.406 1.29 -2.746 1 88.38 531 ALA A O 1
ATOM 4169 N N . GLN A 1 532 ? -21.484 1.556 -0.779 1 88.38 532 GLN A N 1
ATOM 4170 C CA . GLN A 1 532 ? -22.422 0.676 -0.103 1 88.38 532 GLN A CA 1
ATOM 4171 C C . GLN A 1 532 ? -23.547 1.476 0.55 1 88.38 532 GLN A C 1
ATOM 4173 O O . GLN A 1 532 ? -24.078 1.079 1.593 1 88.38 532 GLN A O 1
ATOM 4178 N N . GLY A 1 533 ? -23.875 2.648 0.045 1 91.75 533 GLY A N 1
ATOM 4179 C CA . GLY A 1 533 ? -24.953 3.49 0.562 1 91.75 533 GLY A CA 1
ATOM 4180 C C . GLY A 1 533 ? -24.594 4.16 1.878 1 91.75 533 GLY A C 1
ATOM 4181 O O . GLY A 1 533 ? -25.438 4.273 2.768 1 91.75 533 GLY A O 1
ATOM 4182 N N . TYR A 1 534 ? -23.312 4.465 2.064 1 95.81 534 TYR A N 1
ATOM 4183 C CA . TYR A 1 534 ? -22.781 5.113 3.258 1 95.81 534 TYR A CA 1
ATOM 4184 C C . TYR A 1 534 ? -22.922 4.215 4.48 1 95.81 534 TYR A C 1
ATOM 4186 O O . TYR A 1 534 ? -23.453 4.641 5.512 1 95.81 534 TYR A O 1
ATOM 4194 N N . SER A 1 535 ? -22.375 2.986 4.27 1 91.31 535 SER A N 1
ATOM 4195 C CA . SER A 1 535 ? -22.344 2.045 5.383 1 91.31 535 SER A CA 1
ATOM 4196 C C . SER A 1 535 ? -21.547 2.613 6.555 1 91.31 535 SER A C 1
ATOM 4198 O O . SER A 1 535 ? -20.5 3.238 6.363 1 91.31 535 SER A O 1
ATOM 4200 N N . GLY A 1 536 ? -22.047 2.402 7.781 1 94.12 536 GLY A N 1
ATOM 4201 C CA . GLY A 1 536 ? -21.406 2.939 8.977 1 94.12 536 GLY A CA 1
ATOM 4202 C C . GLY A 1 536 ? -21.969 4.285 9.398 1 94.12 536 GLY A C 1
ATOM 4203 O O . GLY A 1 536 ? -21.562 4.844 10.414 1 94.12 536 GLY A O 1
ATOM 4204 N N . PHE A 1 537 ? -22.875 4.762 8.625 1 97.44 537 PHE A N 1
ATOM 4205 C CA . PHE A 1 537 ? -23.562 6.016 8.922 1 97.44 537 PHE A CA 1
ATOM 4206 C C . PHE A 1 537 ? -25.078 5.812 8.938 1 97.44 537 PHE A C 1
ATOM 4208 O O . PHE A 1 537 ? -25.594 4.914 8.273 1 97.44 537 PHE A O 1
ATOM 4215 N N . THR A 1 538 ? -25.734 6.605 9.742 1 97.19 538 THR A N 1
ATOM 4216 C CA . THR A 1 538 ? -27.188 6.633 9.766 1 97.19 538 THR A CA 1
ATOM 4217 C C . THR A 1 538 ? -27.719 7.844 9 1 97.19 538 THR A C 1
ATOM 4219 O O . THR A 1 538 ? -27.359 8.984 9.297 1 97.19 538 THR A O 1
ATOM 4222 N N . LEU A 1 539 ? -28.469 7.562 8.031 1 96.88 539 LEU A N 1
ATOM 4223 C CA . LEU A 1 539 ? -29.094 8.609 7.223 1 96.88 539 LEU A CA 1
ATOM 4224 C C . LEU A 1 539 ? -30.578 8.711 7.523 1 96.88 539 LEU A C 1
ATOM 4226 O O . LEU A 1 539 ? -31.266 7.695 7.684 1 96.88 539 LEU A O 1
ATOM 4230 N N . LYS A 1 540 ? -31.047 9.883 7.695 1 96.06 540 LYS A N 1
ATOM 4231 C CA . LYS A 1 540 ? -32.469 10.125 7.934 1 96.06 540 LYS A CA 1
ATOM 4232 C C . LYS A 1 540 ? -33 11.266 7.066 1 96.06 540 LYS A C 1
ATOM 4234 O O . LYS A 1 540 ? -32.25 12.234 6.809 1 96.06 540 LYS A O 1
ATOM 4239 N N . MET B 1 1 ? -23 -64.812 -20.266 1 33.12 1 MET B N 1
ATOM 4240 C CA . MET B 1 1 ? -23.609 -64.062 -19.156 1 33.12 1 MET B CA 1
ATOM 4241 C C . MET B 1 1 ? -22.531 -63.594 -18.188 1 33.12 1 MET B C 1
ATOM 4243 O O . MET B 1 1 ? -22.078 -64.375 -17.328 1 33.12 1 MET B O 1
ATOM 4247 N N . GLN B 1 2 ? -21.453 -62.844 -18.625 1 30.44 2 GLN B N 1
ATOM 4248 C CA . GLN B 1 2 ? -20.266 -62.375 -17.922 1 30.44 2 GLN B CA 1
ATOM 4249 C C . GLN B 1 2 ? -20.625 -61.562 -16.688 1 30.44 2 GLN B C 1
ATOM 4251 O O . GLN B 1 2 ? -21.469 -60.656 -16.766 1 30.44 2 GLN B O 1
ATOM 4256 N N . GLN B 1 3 ? -20.562 -62.25 -15.461 1 27.92 3 GLN B N 1
ATOM 4257 C CA . GLN B 1 3 ? -20.797 -61.625 -14.156 1 27.92 3 GLN B CA 1
ATOM 4258 C C . GLN B 1 3 ? -20.156 -60.25 -14.078 1 27.92 3 GLN B C 1
ATOM 4260 O O . GLN B 1 3 ? -18.938 -60.094 -14.273 1 27.92 3 GLN B O 1
ATOM 4265 N N . VAL B 1 4 ? -20.969 -59.281 -14.484 1 41.47 4 VAL B N 1
ATOM 4266 C CA . VAL B 1 4 ? -20.656 -57.906 -14.125 1 41.47 4 VAL B CA 1
ATOM 4267 C C . VAL B 1 4 ? -20.156 -57.875 -12.688 1 41.47 4 VAL B C 1
ATOM 4269 O O . VAL B 1 4 ? -20.891 -58.188 -11.75 1 41.47 4 VAL B O 1
ATOM 4272 N N . ASN B 1 5 ? -18.844 -58.312 -12.398 1 31.81 5 ASN B N 1
ATOM 4273 C CA . ASN B 1 5 ? -18.25 -58.125 -11.078 1 31.81 5 ASN B CA 1
ATOM 4274 C C . ASN B 1 5 ? -18.719 -56.844 -10.406 1 31.81 5 ASN B C 1
ATOM 4276 O O . ASN B 1 5 ? -18.516 -55.75 -10.938 1 31.81 5 ASN B O 1
ATOM 4280 N N . SER B 1 6 ? -19.828 -56.812 -9.695 1 38.38 6 SER B N 1
ATOM 4281 C CA . SER B 1 6 ? -20.375 -55.75 -8.844 1 38.38 6 SER B CA 1
ATOM 4282 C C . SER B 1 6 ? -19.281 -55.062 -8.023 1 38.38 6 SER B C 1
ATOM 4284 O O . SER B 1 6 ? -18.672 -55.719 -7.156 1 38.38 6 SER B O 1
ATOM 4286 N N . SER B 1 7 ? -18.328 -54.375 -8.547 1 40.97 7 SER B N 1
ATOM 4287 C CA . SER B 1 7 ? -17.359 -53.562 -7.836 1 40.97 7 SER B CA 1
ATOM 4288 C C . SER B 1 7 ? -17.938 -53.031 -6.531 1 40.97 7 SER B C 1
ATOM 4290 O O . SER B 1 7 ? -18.984 -52.375 -6.535 1 40.97 7 SER B O 1
ATOM 4292 N N . HIS B 1 8 ? -17.953 -53.75 -5.348 1 45.5 8 HIS B N 1
ATOM 4293 C CA . HIS B 1 8 ? -18.344 -53.406 -3.979 1 45.5 8 HIS B CA 1
ATOM 4294 C C . HIS B 1 8 ? -18.078 -51.938 -3.658 1 45.5 8 HIS B C 1
ATOM 4296 O O . HIS B 1 8 ? -16.953 -51.5 -3.748 1 45.5 8 HIS B O 1
ATOM 4302 N N . ALA B 1 9 ? -18.984 -51.156 -3.867 1 55.09 9 ALA B N 1
ATOM 4303 C CA . ALA B 1 9 ? -18.984 -49.75 -3.484 1 55.09 9 ALA B CA 1
ATOM 4304 C C . ALA B 1 9 ? -18.344 -49.562 -2.115 1 55.09 9 ALA B C 1
ATOM 4306 O O . ALA B 1 9 ? -18.828 -50.094 -1.111 1 55.09 9 ALA B O 1
ATOM 4307 N N . LYS B 1 10 ? -16.984 -49.219 -1.918 1 70.12 10 LYS B N 1
ATOM 4308 C CA . LYS B 1 10 ? -16.266 -48.906 -0.683 1 70.12 10 LYS B CA 1
ATOM 4309 C C . LYS B 1 10 ? -17.047 -47.969 0.205 1 70.12 10 LYS B C 1
ATOM 4311 O O . LYS B 1 10 ? -17.641 -47 -0.285 1 70.12 10 LYS B O 1
ATOM 4316 N N . ALA B 1 11 ? -17.391 -48.281 1.486 1 88.62 11 ALA B N 1
ATOM 4317 C CA . ALA B 1 11 ? -18.047 -47.406 2.469 1 88.62 11 ALA B CA 1
ATOM 4318 C C . ALA B 1 11 ? -17.359 -46.062 2.555 1 88.62 11 ALA B C 1
ATOM 4320 O O . ALA B 1 11 ? -16.125 -45.969 2.516 1 88.62 11 ALA B O 1
ATOM 4321 N N . PRO B 1 12 ? -18.141 -44.969 2.482 1 95.19 12 PRO B N 1
ATOM 4322 C CA . PRO B 1 12 ? -17.562 -43.625 2.555 1 95.19 12 PRO B CA 1
ATOM 4323 C C . PRO B 1 12 ? -16.75 -43.406 3.836 1 95.19 12 PRO B C 1
ATOM 4325 O O . PRO B 1 12 ? -17.141 -43.875 4.902 1 95.19 12 PRO B O 1
ATOM 4328 N N . ARG B 1 13 ? -15.594 -42.938 3.668 1 97.38 13 ARG B N 1
ATOM 4329 C CA . ARG B 1 13 ? -14.828 -42.5 4.832 1 97.38 13 ARG B CA 1
ATOM 4330 C C . ARG B 1 13 ? -15.297 -41.125 5.312 1 97.38 13 ARG B C 1
ATOM 4332 O O . ARG B 1 13 ? -15.312 -40.156 4.547 1 97.38 13 ARG B O 1
ATOM 4339 N N . ARG B 1 14 ? -15.695 -41.062 6.582 1 97.62 14 ARG B N 1
ATOM 4340 C CA . ARG B 1 14 ? -16.188 -39.812 7.16 1 97.62 14 ARG B CA 1
ATOM 4341 C C . ARG B 1 14 ? -15.055 -39.031 7.797 1 97.62 14 ARG B C 1
ATOM 4343 O O . ARG B 1 14 ? -14.211 -39.594 8.5 1 97.62 14 ARG B O 1
ATOM 4350 N N . LEU B 1 15 ? -14.992 -37.719 7.473 1 98.38 15 LEU B N 1
ATOM 4351 C CA . LEU B 1 15 ? -13.945 -36.812 7.945 1 98.38 15 LEU B CA 1
ATOM 4352 C C . LEU B 1 15 ? -14.531 -35.5 8.391 1 98.38 15 LEU B C 1
ATOM 4354 O O . LEU B 1 15 ? -15.656 -35.156 8.016 1 98.38 15 LEU B O 1
ATOM 4358 N N . ASP B 1 16 ? -13.781 -34.812 9.289 1 98.44 16 ASP B N 1
ATOM 4359 C CA . ASP B 1 16 ? -14.102 -33.406 9.516 1 98.44 16 ASP B CA 1
ATOM 4360 C C . ASP B 1 16 ? -13.734 -32.562 8.289 1 98.44 16 ASP B C 1
ATOM 4362 O O . ASP B 1 16 ? -14.523 -31.719 7.863 1 98.44 16 ASP B O 1
ATOM 4366 N N . THR B 1 17 ? -12.531 -32.812 7.781 1 98.75 17 THR B N 1
ATOM 4367 C CA . THR B 1 17 ? -12.023 -31.969 6.691 1 98.75 17 THR B CA 1
ATOM 4368 C C . THR B 1 17 ? -11.383 -32.844 5.609 1 98.75 17 THR B C 1
ATOM 4370 O O . THR B 1 17 ? -10.586 -33.719 5.91 1 98.75 17 THR B O 1
ATOM 4373 N N . LEU B 1 18 ? -11.727 -32.594 4.379 1 98.88 18 LEU B N 1
ATOM 4374 C CA . LEU B 1 18 ? -11.039 -33.156 3.229 1 98.88 18 LEU B CA 1
ATOM 4375 C C . LEU B 1 18 ? -10.344 -32.062 2.412 1 98.88 18 LEU B C 1
ATOM 4377 O O . LEU B 1 18 ? -10.953 -31.047 2.088 1 98.88 18 LEU B O 1
ATOM 4381 N N . ILE B 1 19 ? -9.086 -32.281 2.125 1 98.94 19 ILE B N 1
ATOM 4382 C CA . ILE B 1 19 ? -8.289 -31.359 1.332 1 98.94 19 ILE B CA 1
ATOM 4383 C C . ILE B 1 19 ? -7.988 -31.969 -0.034 1 98.94 19 ILE B C 1
ATOM 4385 O O . ILE B 1 19 ? -7.617 -33.125 -0.129 1 98.94 19 ILE B O 1
ATOM 4389 N N . ILE B 1 20 ? -8.188 -31.219 -1.059 1 98.75 20 ILE B N 1
ATOM 4390 C CA . ILE B 1 20 ? -7.945 -31.703 -2.41 1 98.75 20 ILE B CA 1
ATOM 4391 C C . ILE B 1 20 ? -6.738 -30.984 -3.01 1 98.75 20 ILE B C 1
ATOM 4393 O O . ILE B 1 20 ? -6.82 -29.812 -3.367 1 98.75 20 ILE B O 1
ATOM 4397 N N . GLY B 1 21 ? -5.609 -31.688 -3.152 1 98.5 21 GLY B N 1
ATOM 4398 C CA . GLY B 1 21 ? -4.375 -31.156 -3.701 1 98.5 21 GLY B CA 1
ATOM 4399 C C . GLY B 1 21 ? -3.262 -31.062 -2.674 1 98.5 21 GLY B C 1
ATOM 4400 O O . GLY B 1 21 ? -3.455 -30.5 -1.596 1 98.5 21 GLY B O 1
ATOM 4401 N N . ALA B 1 22 ? -2.09 -31.562 -3.057 1 98.62 22 ALA B N 1
ATOM 4402 C CA . ALA B 1 22 ? -0.96 -31.578 -2.131 1 98.62 22 ALA B CA 1
ATOM 4403 C C . ALA B 1 22 ? 0.145 -30.641 -2.584 1 98.62 22 ALA B C 1
ATOM 4405 O O . ALA B 1 22 ? 1.33 -30.953 -2.484 1 98.62 22 ALA B O 1
ATOM 4406 N N . GLY B 1 23 ? -0.257 -29.5 -3.221 1 98.25 23 GLY B N 1
ATOM 4407 C CA . GLY B 1 23 ? 0.675 -28.391 -3.348 1 98.25 23 GLY B CA 1
ATOM 4408 C C . GLY B 1 23 ? 0.964 -27.703 -2.025 1 98.25 23 GLY B C 1
ATOM 4409 O O . GLY B 1 23 ? 0.586 -28.203 -0.964 1 98.25 23 GLY B O 1
ATOM 4410 N N . PHE B 1 24 ? 1.595 -26.578 -2.059 1 98.25 24 PHE B N 1
ATOM 4411 C CA . PHE B 1 24 ? 2.008 -25.891 -0.842 1 98.25 24 PHE B CA 1
ATOM 4412 C C . PHE B 1 24 ? 0.795 -25.484 -0.011 1 98.25 24 PHE B C 1
ATOM 4414 O O . PHE B 1 24 ? 0.83 -25.547 1.22 1 98.25 24 PHE B O 1
ATOM 4421 N N . GLY B 1 25 ? -0.254 -25.047 -0.677 1 98.38 25 GLY B N 1
ATOM 4422 C CA . GLY B 1 25 ? -1.466 -24.688 0.046 1 98.38 25 GLY B CA 1
ATOM 4423 C C . GLY B 1 25 ? -2.098 -25.859 0.763 1 98.38 25 GLY B C 1
ATOM 4424 O O . GLY B 1 25 ? -2.465 -25.766 1.935 1 98.38 25 GLY B O 1
ATOM 4425 N N . GLY B 1 26 ? -2.201 -26.969 0.046 1 98.81 26 GLY B N 1
ATOM 4426 C CA . GLY B 1 26 ? -2.779 -28.172 0.63 1 98.81 26 GLY B CA 1
ATOM 4427 C C . GLY B 1 26 ? -1.948 -28.75 1.764 1 98.81 26 GLY B C 1
ATOM 4428 O O . GLY B 1 26 ? -2.492 -29.203 2.773 1 98.81 26 GLY B O 1
ATOM 4429 N N . MET B 1 27 ? -0.644 -28.766 1.585 1 98.88 27 MET B N 1
ATOM 4430 C CA . MET B 1 27 ? 0.234 -29.266 2.641 1 98.88 27 MET B CA 1
ATOM 4431 C C . MET B 1 27 ? 0.066 -28.453 3.918 1 98.88 27 MET B C 1
ATOM 4433 O O . MET B 1 27 ? -0.021 -29.016 5.012 1 98.88 27 MET B O 1
ATOM 4437 N N . TYR B 1 28 ? 0.021 -27.156 3.771 1 98.88 28 TYR B N 1
ATOM 4438 C CA . TYR B 1 28 ? -0.142 -26.297 4.945 1 98.88 28 TYR B CA 1
ATOM 4439 C C . TYR B 1 28 ? -1.521 -26.484 5.566 1 98.88 28 TYR B C 1
ATOM 4441 O O . TYR B 1 28 ? -1.658 -26.516 6.793 1 98.88 28 TYR B O 1
ATOM 4449 N N . ALA B 1 29 ? -2.533 -26.594 4.734 1 98.88 29 ALA B N 1
ATOM 4450 C CA . ALA B 1 29 ? -3.885 -26.828 5.23 1 98.88 29 ALA B CA 1
ATOM 4451 C C . ALA B 1 29 ? -3.945 -28.125 6.051 1 98.88 29 ALA B C 1
ATOM 4453 O O . ALA B 1 29 ? -4.57 -28.156 7.113 1 98.88 29 ALA B O 1
ATOM 4454 N N . LEU B 1 30 ? -3.32 -29.156 5.531 1 98.94 30 LEU B N 1
ATOM 4455 C CA . LEU B 1 30 ? -3.281 -30.422 6.242 1 98.94 30 LEU B CA 1
ATOM 4456 C C . LEU B 1 30 ? -2.613 -30.266 7.602 1 98.94 30 LEU B C 1
ATOM 4458 O O . LEU B 1 30 ? -3.131 -30.75 8.609 1 98.94 30 LEU B O 1
ATOM 4462 N N . HIS B 1 31 ? -1.491 -29.641 7.594 1 98.88 31 HIS B N 1
ATOM 4463 C CA . HIS B 1 31 ? -0.77 -29.406 8.836 1 98.88 31 HIS B CA 1
ATOM 4464 C C . HIS B 1 31 ? -1.637 -28.656 9.844 1 98.88 31 HIS B C 1
ATOM 4466 O O . HIS B 1 31 ? -1.75 -29.078 11 1 98.88 31 HIS B O 1
ATOM 4472 N N . ARG B 1 32 ? -2.277 -27.609 9.438 1 98.75 32 ARG B N 1
ATOM 4473 C CA . ARG B 1 32 ? -3.033 -26.75 10.328 1 98.75 32 ARG B CA 1
ATOM 4474 C C . ARG B 1 32 ? -4.281 -27.453 10.852 1 98.75 32 ARG B C 1
ATOM 4476 O O . ARG B 1 32 ? -4.574 -27.391 12.047 1 98.75 32 ARG B O 1
ATOM 4483 N N . THR B 1 33 ? -5.016 -28.062 10 1 98.75 33 THR B N 1
ATOM 4484 C CA . THR B 1 33 ? -6.266 -28.703 10.391 1 98.75 33 THR B CA 1
ATOM 4485 C C . THR B 1 33 ? -6 -29.875 11.328 1 98.75 33 THR B C 1
ATOM 4487 O O . THR B 1 33 ? -6.727 -30.094 12.297 1 98.75 33 THR B O 1
ATOM 4490 N N . ARG B 1 34 ? -4.973 -30.656 11.062 1 98.44 34 ARG B N 1
ATOM 4491 C CA . ARG B 1 34 ? -4.59 -31.734 11.961 1 98.44 34 ARG B CA 1
ATOM 4492 C C . ARG B 1 34 ? -4.258 -31.188 13.352 1 98.44 34 ARG B C 1
ATOM 4494 O O . ARG B 1 34 ? -4.66 -31.766 14.359 1 98.44 34 ARG B O 1
ATOM 4501 N N . ASN B 1 35 ? -3.559 -30.141 13.352 1 97.94 35 ASN B N 1
ATOM 4502 C CA . ASN B 1 35 ? -3.137 -29.547 14.617 1 97.94 35 ASN B CA 1
ATOM 4503 C C . ASN B 1 35 ? -4.324 -29 15.406 1 97.94 35 ASN B C 1
ATOM 4505 O O . ASN B 1 35 ? -4.234 -28.797 16.609 1 97.94 35 ASN B O 1
ATOM 4509 N N . MET B 1 36 ? -5.383 -28.75 14.688 1 97.94 36 MET B N 1
ATOM 4510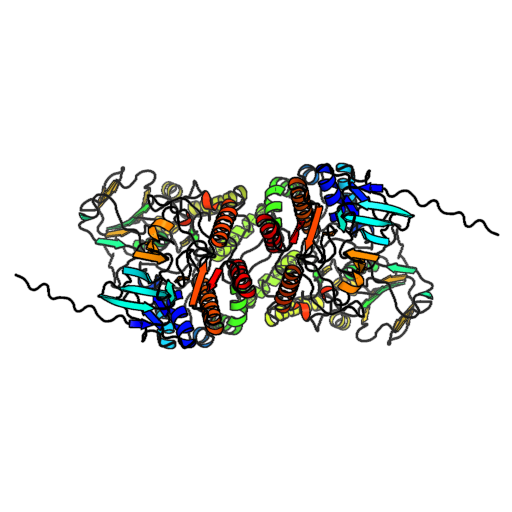 C CA . MET B 1 36 ? -6.613 -28.297 15.336 1 97.94 36 MET B CA 1
ATOM 4511 C C . MET B 1 36 ? -7.371 -29.469 15.945 1 97.94 36 MET B C 1
ATOM 4513 O O . MET B 1 36 ? -8.383 -29.281 16.625 1 97.94 36 MET B O 1
ATOM 4517 N N . GLY B 1 37 ? -6.902 -30.656 15.711 1 98.06 37 GLY B N 1
ATOM 4518 C CA . GLY B 1 37 ? -7.547 -31.859 16.234 1 98.06 37 GLY B CA 1
ATOM 4519 C C . GLY B 1 37 ? -8.641 -32.406 15.336 1 98.06 37 GLY B C 1
ATOM 4520 O O . GLY B 1 37 ? -9.391 -33.281 15.727 1 98.06 37 GLY B O 1
ATOM 4521 N N . LEU B 1 38 ? -8.734 -31.922 14.156 1 98.44 38 LEU B N 1
ATOM 4522 C CA . LEU B 1 38 ? -9.75 -32.375 13.219 1 98.44 38 LEU B CA 1
ATOM 4523 C C . LEU B 1 38 ? -9.32 -33.656 12.516 1 98.44 38 LEU B C 1
ATOM 4525 O O . LEU B 1 38 ? -8.141 -33.844 12.203 1 98.44 38 LEU B O 1
ATOM 4529 N N . ASP B 1 39 ? -10.242 -34.531 12.328 1 98.69 39 ASP B N 1
ATOM 4530 C CA . ASP B 1 39 ? -9.992 -35.656 11.43 1 98.69 39 ASP B CA 1
ATOM 4531 C C . ASP B 1 39 ? -9.898 -35.188 9.977 1 98.69 39 ASP B C 1
ATOM 4533 O O . ASP B 1 39 ? -10.914 -34.875 9.352 1 98.69 39 ASP B O 1
ATOM 4537 N N . THR B 1 40 ? -8.648 -35.188 9.469 1 98.75 40 THR B N 1
ATOM 4538 C CA . THR B 1 40 ? -8.391 -34.594 8.164 1 98.75 40 THR B CA 1
ATOM 4539 C C . THR B 1 40 ? -7.656 -35.562 7.254 1 98.75 40 THR B C 1
ATOM 4541 O O . THR B 1 40 ? -6.801 -36.312 7.715 1 98.75 40 THR B O 1
ATOM 4544 N N . HIS B 1 41 ? -8.008 -35.531 6.027 1 98.81 41 HIS B N 1
ATOM 4545 C CA . HIS B 1 41 ? -7.328 -36.312 4.988 1 98.81 41 HIS B CA 1
ATOM 4546 C C . HIS B 1 41 ? -7.113 -35.469 3.732 1 98.81 41 HIS B C 1
ATOM 4548 O O . HIS B 1 41 ? -7.832 -34.469 3.506 1 98.81 41 HIS B O 1
ATOM 4554 N N . LEU B 1 42 ? -6.051 -35.781 3 1 98.94 42 LEU B N 1
ATOM 4555 C CA . LEU B 1 42 ? -5.73 -35.062 1.764 1 98.94 42 LEU B CA 1
ATOM 4556 C C . LEU B 1 42 ? -5.621 -36.031 0.596 1 98.94 42 LEU B C 1
ATOM 4558 O O . LEU B 1 42 ? -5.07 -37.125 0.743 1 98.94 42 LEU B O 1
ATOM 4562 N N . ILE B 1 43 ? -6.211 -35.688 -0.522 1 98.81 43 ILE B N 1
ATOM 4563 C CA . ILE B 1 43 ? -6.035 -36.5 -1.72 1 98.81 43 ILE B CA 1
ATOM 4564 C C . ILE B 1 43 ? -5.234 -35.719 -2.76 1 98.81 43 ILE B C 1
ATOM 4566 O O . ILE B 1 43 ? -5.379 -34.5 -2.879 1 98.81 43 ILE B O 1
ATOM 4570 N N . GLU B 1 44 ? -4.352 -36.375 -3.457 1 98.56 44 GLU B N 1
ATOM 4571 C CA . GLU B 1 44 ? -3.445 -35.812 -4.445 1 98.56 44 GLU B CA 1
ATOM 4572 C C . GLU B 1 44 ? -3.406 -36.656 -5.719 1 98.56 44 GLU B C 1
ATOM 4574 O O . GLU B 1 44 ? -3.271 -37.875 -5.652 1 98.56 44 GLU B O 1
ATOM 4579 N N . ALA B 1 45 ? -3.568 -35.969 -6.816 1 96.75 45 ALA B N 1
ATOM 4580 C CA . ALA B 1 45 ? -3.613 -36.625 -8.117 1 96.75 45 ALA B CA 1
ATOM 4581 C C . ALA B 1 45 ? -2.26 -37.25 -8.469 1 96.75 45 ALA B C 1
ATOM 4583 O O . ALA B 1 45 ? -2.191 -38.281 -9.117 1 96.75 45 ALA B O 1
ATOM 4584 N N . GLY B 1 46 ? -1.164 -36.625 -8.125 1 96.31 46 GLY B N 1
ATOM 4585 C CA . GLY B 1 46 ? 0.172 -37.125 -8.391 1 96.31 46 GLY B CA 1
ATOM 4586 C C . GLY B 1 46 ? 0.645 -38.125 -7.352 1 96.31 46 GLY B C 1
ATOM 4587 O O . GLY B 1 46 ? -0.064 -38.406 -6.387 1 96.31 46 GLY B O 1
ATOM 4588 N N . ASP B 1 47 ? 1.805 -38.656 -7.512 1 97.62 47 ASP B N 1
ATOM 4589 C CA . ASP B 1 47 ? 2.322 -39.656 -6.605 1 97.62 47 ASP B CA 1
ATOM 4590 C C . ASP B 1 47 ? 3.264 -39.062 -5.57 1 97.62 47 ASP B C 1
ATOM 4592 O O . ASP B 1 47 ? 3.992 -39.781 -4.883 1 97.62 47 ASP B O 1
ATOM 4596 N N . ASP B 1 48 ? 3.295 -37.781 -5.543 1 98.06 48 ASP B N 1
ATOM 4597 C CA . ASP B 1 48 ? 4.129 -37.062 -4.59 1 98.06 48 ASP B CA 1
ATOM 4598 C C . ASP B 1 48 ? 3.555 -35.688 -4.301 1 98.06 48 ASP B C 1
ATOM 4600 O O . ASP B 1 48 ? 2.555 -35.281 -4.898 1 98.06 48 ASP B O 1
ATOM 4604 N N . VAL B 1 49 ? 4.113 -35 -3.252 1 98.56 49 VAL B N 1
ATOM 4605 C CA . VAL B 1 49 ? 3.738 -33.625 -2.936 1 98.56 49 VAL B CA 1
ATOM 4606 C C . VAL B 1 49 ? 4.402 -32.688 -3.922 1 98.56 49 VAL B C 1
ATOM 4608 O O . VAL B 1 49 ? 5.246 -33.094 -4.723 1 98.56 49 VAL B O 1
ATOM 4611 N N . GLY B 1 50 ? 3.957 -31.422 -3.859 1 97.12 50 GLY B N 1
ATOM 4612 C CA . GLY B 1 50 ? 4.676 -30.391 -4.602 1 97.12 50 GLY B CA 1
ATOM 4613 C C . GLY B 1 50 ? 3.793 -29.641 -5.578 1 97.12 50 GLY B C 1
ATOM 4614 O O . GLY B 1 50 ? 4.164 -28.562 -6.051 1 97.12 50 GLY B O 1
ATOM 4615 N N . GLY B 1 51 ? 2.578 -30.203 -5.879 1 95.88 51 GLY B N 1
ATOM 4616 C CA . GLY B 1 51 ? 1.649 -29.5 -6.75 1 95.88 51 GLY B CA 1
ATOM 4617 C C . GLY B 1 51 ? 2.244 -29.141 -8.102 1 95.88 51 GLY B C 1
ATOM 4618 O O . GLY B 1 51 ? 2.77 -30.016 -8.797 1 95.88 51 GLY B O 1
ATOM 4619 N N . THR B 1 52 ? 2.264 -27.875 -8.422 1 94.12 52 THR B N 1
ATOM 4620 C CA . THR B 1 52 ? 2.777 -27.375 -9.688 1 94.12 52 THR B CA 1
ATOM 4621 C C . THR B 1 52 ? 4.219 -27.828 -9.906 1 94.12 52 THR B C 1
ATOM 4623 O O . THR B 1 52 ? 4.609 -28.156 -11.023 1 94.12 52 THR B O 1
ATOM 4626 N N . TRP B 1 53 ? 4.992 -27.953 -8.859 1 96.56 53 TRP B N 1
ATOM 4627 C CA . TRP B 1 53 ? 6.422 -28.234 -8.961 1 96.56 53 TRP B CA 1
ATOM 4628 C C . TRP B 1 53 ? 6.676 -29.734 -9.07 1 96.56 53 TRP B C 1
ATOM 4630 O O . TRP B 1 53 ? 7.789 -30.156 -9.383 1 96.56 53 TRP B O 1
ATOM 4640 N N . TYR B 1 54 ? 5.648 -30.469 -8.766 1 97.19 54 TYR B N 1
ATOM 4641 C CA . TYR B 1 54 ? 5.699 -31.906 -9.078 1 97.19 54 TYR B CA 1
ATOM 4642 C C . TYR B 1 54 ? 5.594 -32.125 -10.578 1 97.19 54 TYR B C 1
ATOM 4644 O O . TYR B 1 54 ? 6.254 -33.031 -11.125 1 97.19 54 TYR B O 1
ATOM 4652 N N . TRP B 1 55 ? 4.781 -31.328 -11.258 1 96.06 55 TRP B N 1
ATOM 4653 C CA . TRP B 1 55 ? 4.438 -31.562 -12.656 1 96.06 55 TRP B CA 1
ATOM 4654 C C . TRP B 1 55 ? 5.355 -30.781 -13.586 1 96.06 55 TRP B C 1
ATOM 4656 O O . TRP B 1 55 ? 5.699 -31.266 -14.672 1 96.06 55 TRP B O 1
ATOM 4666 N N . ASN B 1 56 ? 5.727 -29.562 -13.234 1 96 56 ASN B N 1
ATOM 4667 C CA . ASN B 1 56 ? 6.531 -28.688 -14.078 1 96 56 ASN B CA 1
ATOM 4668 C C . ASN B 1 56 ? 8.023 -29 -13.938 1 96 56 ASN B C 1
ATOM 4670 O O . ASN B 1 56 ? 8.742 -28.266 -13.258 1 96 56 ASN B O 1
ATOM 4674 N N . ARG B 1 57 ? 8.484 -29.969 -14.688 1 96.06 57 ARG B N 1
ATOM 4675 C CA . ARG B 1 57 ? 9.875 -30.406 -14.586 1 96.06 57 ARG B CA 1
ATOM 4676 C C . ARG B 1 57 ? 10.625 -30.141 -15.891 1 96.06 57 ARG B C 1
ATOM 4678 O O . ARG B 1 57 ? 11.625 -30.797 -16.172 1 96.06 57 ARG B O 1
ATOM 4685 N N . TYR B 1 58 ? 10.125 -29.25 -16.719 1 97.38 58 TYR B N 1
ATOM 4686 C CA . TYR B 1 58 ? 10.734 -28.953 -18 1 97.38 58 TYR B CA 1
ATOM 4687 C C . TYR B 1 58 ? 12.125 -28.359 -17.828 1 97.38 58 TYR B C 1
ATOM 4689 O O . TYR B 1 58 ? 12.453 -27.844 -16.75 1 97.38 58 TYR B O 1
ATOM 4697 N N . PRO B 1 59 ? 12.969 -28.453 -18.828 1 96.94 59 PRO B N 1
ATOM 4698 C CA . PRO B 1 59 ? 14.32 -27.906 -18.734 1 96.94 59 PRO B CA 1
ATOM 4699 C C . PRO B 1 59 ? 14.32 -26.406 -18.438 1 96.94 59 PRO B C 1
ATOM 4701 O O . PRO B 1 59 ? 13.68 -25.625 -19.141 1 96.94 59 PRO B O 1
ATOM 4704 N N . GLY B 1 60 ? 15.039 -26.062 -17.375 1 96.5 60 GLY B N 1
ATOM 4705 C CA . GLY B 1 60 ? 15.164 -24.656 -17.031 1 96.5 60 GLY B CA 1
ATOM 4706 C C . GLY B 1 60 ? 14.094 -24.172 -16.062 1 96.5 60 GLY B C 1
ATOM 4707 O O . GLY B 1 60 ? 14.094 -23.016 -15.648 1 96.5 60 GLY B O 1
ATOM 4708 N N . ALA B 1 61 ? 13.227 -25.125 -15.625 1 97.38 61 ALA B N 1
ATOM 4709 C CA . ALA B 1 61 ? 12.109 -24.734 -14.75 1 97.38 61 ALA B CA 1
ATOM 4710 C C . ALA B 1 61 ? 12.625 -24.141 -13.445 1 97.38 61 ALA B C 1
ATOM 4712 O O . ALA B 1 61 ? 13.406 -24.781 -12.727 1 97.38 61 ALA B O 1
ATOM 4713 N N . ARG B 1 62 ? 12.164 -22.906 -13.141 1 96 62 ARG B N 1
ATOM 4714 C CA . ARG B 1 62 ? 12.57 -22.188 -11.93 1 96 62 ARG B CA 1
ATOM 4715 C C . ARG B 1 62 ? 11.508 -21.172 -11.523 1 96 62 ARG B C 1
ATOM 4717 O O . ARG B 1 62 ? 10.695 -20.75 -12.344 1 96 62 ARG B O 1
ATOM 4724 N N . CYS B 1 63 ? 11.492 -20.844 -10.25 1 94.31 63 CYS B N 1
ATOM 4725 C CA . CYS B 1 63 ? 10.594 -19.812 -9.742 1 94.31 63 CYS B CA 1
ATOM 4726 C C . CYS B 1 63 ? 11.195 -18.422 -9.922 1 94.31 63 CYS B C 1
ATOM 4728 O O . CYS B 1 63 ? 12.406 -18.25 -9.773 1 94.31 63 CYS B O 1
ATOM 4730 N N . ASP B 1 64 ? 10.359 -17.438 -10.242 1 92.94 64 ASP B N 1
ATOM 4731 C CA . ASP B 1 64 ? 10.852 -16.062 -10.414 1 92.94 64 ASP B CA 1
ATOM 4732 C C . ASP B 1 64 ? 10.609 -15.234 -9.156 1 92.94 64 ASP B C 1
ATOM 4734 O O . ASP B 1 64 ? 10.703 -14.008 -9.195 1 92.94 64 ASP B O 1
ATOM 4738 N N . VAL B 1 65 ? 10.188 -15.852 -8.094 1 94.12 65 VAL B N 1
ATOM 4739 C CA . VAL B 1 65 ? 10.125 -15.258 -6.762 1 94.12 65 VAL B CA 1
ATOM 4740 C C . VAL B 1 65 ? 11.328 -15.711 -5.941 1 94.12 65 VAL B C 1
ATOM 4742 O O . VAL B 1 65 ? 11.727 -16.875 -5.988 1 94.12 65 VAL B O 1
ATOM 4745 N N . MET B 1 66 ? 11.938 -14.805 -5.27 1 94 66 MET B N 1
ATOM 4746 C CA . MET B 1 66 ? 13.109 -15.133 -4.461 1 94 66 MET B CA 1
ATOM 4747 C C . MET B 1 66 ? 12.781 -16.234 -3.461 1 94 66 MET B C 1
ATOM 4749 O O . MET B 1 66 ? 11.711 -16.234 -2.854 1 94 66 MET B O 1
ATOM 4753 N N . CYS B 1 67 ? 13.719 -17.125 -3.299 1 94.56 67 CYS B N 1
ATOM 4754 C CA . CYS B 1 67 ? 13.492 -18.328 -2.498 1 94.56 67 CYS B CA 1
ATOM 4755 C C . CYS B 1 67 ? 13.188 -17.969 -1.051 1 94.56 67 CYS B C 1
ATOM 4757 O O . CYS B 1 67 ? 12.422 -18.656 -0.383 1 94.56 67 CYS B O 1
ATOM 4759 N N . ILE B 1 68 ? 13.719 -16.859 -0.556 1 90.38 68 ILE B N 1
ATOM 4760 C CA . ILE B 1 68 ? 13.484 -16.438 0.821 1 90.38 68 ILE B CA 1
ATOM 4761 C C . ILE B 1 68 ? 12.023 -16.047 1.002 1 90.38 68 ILE B C 1
ATOM 4763 O O . ILE B 1 68 ? 11.484 -16.125 2.111 1 90.38 68 ILE B O 1
ATOM 4767 N N . ASP B 1 69 ? 11.414 -15.633 -0.099 1 94.81 69 ASP B N 1
ATOM 4768 C CA . ASP B 1 69 ? 9.992 -15.312 -0.079 1 94.81 69 ASP B CA 1
ATOM 4769 C C . ASP B 1 69 ? 9.148 -16.531 -0.415 1 94.81 69 ASP B C 1
ATOM 4771 O O . ASP B 1 69 ? 8.094 -16.75 0.187 1 94.81 69 ASP B O 1
ATOM 4775 N N . TYR B 1 70 ? 9.633 -17.359 -1.329 1 96.88 70 TYR B N 1
ATOM 4776 C CA . TYR B 1 70 ? 8.898 -18.484 -1.872 1 96.88 70 TYR B CA 1
ATOM 4777 C C . TYR B 1 70 ? 9.086 -19.719 -1.004 1 96.88 70 TYR B C 1
ATOM 4779 O O . TYR B 1 70 ? 9.5 -20.781 -1.495 1 96.88 70 TYR B O 1
ATOM 4787 N N . SER B 1 71 ? 8.797 -19.641 0.244 1 97.94 71 SER B N 1
ATOM 4788 C CA . SER B 1 71 ? 8.875 -20.688 1.25 1 97.94 71 SER B CA 1
ATOM 4789 C C . SER B 1 71 ? 7.949 -20.406 2.426 1 97.94 71 SER B C 1
ATOM 4791 O O . SER B 1 71 ? 7.457 -19.281 2.576 1 97.94 71 SER B O 1
ATOM 4793 N N . TYR B 1 72 ? 7.688 -21.438 3.189 1 98.38 72 TYR B N 1
ATOM 4794 C CA . TYR B 1 72 ? 6.758 -21.297 4.309 1 98.38 72 TYR B CA 1
ATOM 4795 C C . TYR B 1 72 ? 7.316 -20.359 5.371 1 98.38 72 TYR B C 1
ATOM 4797 O O . TYR B 1 72 ? 8.516 -20.375 5.652 1 98.38 72 TYR B O 1
ATOM 4805 N N . SER B 1 73 ? 6.457 -19.594 5.992 1 97.81 73 SER B N 1
ATOM 4806 C CA . SER B 1 73 ? 6.859 -18.625 7.004 1 97.81 73 SER B CA 1
ATOM 4807 C C . SER B 1 73 ? 6.332 -19 8.383 1 97.81 73 SER B C 1
ATOM 4809 O O . SER B 1 73 ? 6.578 -18.297 9.367 1 97.81 73 SER B O 1
ATOM 4811 N N . PHE B 1 74 ? 5.637 -20.109 8.539 1 97.19 74 PHE B N 1
ATOM 4812 C CA . PHE B 1 74 ? 4.871 -20.438 9.742 1 97.19 74 PHE B CA 1
ATOM 4813 C C . PHE B 1 74 ? 5.742 -21.141 10.766 1 97.19 74 PHE B C 1
ATOM 4815 O O . PHE B 1 74 ? 5.363 -21.266 11.93 1 97.19 74 PHE B O 1
ATOM 4822 N N . SER B 1 75 ? 6.941 -21.656 10.422 1 97.75 75 SER B N 1
ATOM 4823 C CA . SER B 1 75 ? 7.734 -22.5 11.305 1 97.75 75 SER B CA 1
ATOM 4824 C C . SER B 1 75 ? 9.188 -22.047 11.344 1 97.75 75 SER B C 1
ATOM 4826 O O . SER B 1 75 ? 9.906 -22.141 10.344 1 97.75 75 SER B O 1
ATOM 4828 N N . ASP B 1 76 ? 9.609 -21.719 12.484 1 96.69 76 ASP B N 1
ATOM 4829 C CA . ASP B 1 76 ? 11 -21.328 12.664 1 96.69 76 ASP B CA 1
ATOM 4830 C C . ASP B 1 76 ? 11.938 -22.516 12.398 1 96.69 76 ASP B C 1
ATOM 4832 O O . ASP B 1 76 ? 13.008 -22.344 11.812 1 96.69 76 ASP B O 1
ATOM 4836 N N . ASP B 1 77 ? 11.539 -23.688 12.805 1 97.62 77 ASP B N 1
ATOM 4837 C CA . ASP B 1 77 ? 12.352 -24.891 12.609 1 97.62 77 ASP B CA 1
ATOM 4838 C C . ASP B 1 77 ? 12.594 -25.156 11.125 1 97.62 77 ASP B C 1
ATOM 4840 O O . ASP B 1 77 ? 13.734 -25.406 10.719 1 97.62 77 ASP B O 1
ATOM 4844 N N . ILE B 1 78 ? 11.555 -25.109 10.352 1 98.19 78 ILE B N 1
ATOM 4845 C CA . ILE B 1 78 ? 11.672 -25.344 8.914 1 98.19 78 ILE B CA 1
ATOM 4846 C C . ILE B 1 78 ? 12.555 -24.266 8.281 1 98.19 78 ILE B C 1
ATOM 4848 O O . ILE B 1 78 ? 13.445 -24.578 7.484 1 98.19 78 ILE B O 1
ATOM 4852 N N . GLN B 1 79 ? 12.352 -23.047 8.695 1 97.5 79 GLN B N 1
ATOM 4853 C CA . GLN B 1 79 ? 13.102 -21.922 8.148 1 97.5 79 GLN B CA 1
ATOM 4854 C C . GLN B 1 79 ? 14.586 -22.031 8.477 1 97.5 79 GLN B C 1
ATOM 4856 O O . GLN B 1 79 ? 15.438 -21.703 7.648 1 97.5 79 GLN B O 1
ATOM 4861 N N . GLN B 1 80 ? 14.898 -22.516 9.672 1 97.56 80 GLN B N 1
ATOM 4862 C CA . GLN B 1 80 ? 16.281 -22.578 10.117 1 97.56 80 GLN B CA 1
ATOM 4863 C C . GLN B 1 80 ? 16.984 -23.828 9.57 1 97.56 80 GLN B C 1
ATOM 4865 O O . GLN B 1 80 ? 18.188 -23.812 9.312 1 97.56 80 GLN B O 1
ATOM 4870 N N . GLU B 1 81 ? 16.266 -24.859 9.359 1 98.06 81 GLU B N 1
ATOM 4871 C CA . GLU B 1 81 ? 16.844 -26.125 8.938 1 98.06 81 GLU B CA 1
ATOM 4872 C C . GLU B 1 81 ? 17.109 -26.141 7.434 1 98.06 81 GLU B C 1
ATOM 4874 O O . GLU B 1 81 ? 18.125 -26.672 6.984 1 98.06 81 GLU B O 1
ATOM 4879 N N . TRP B 1 82 ? 16.25 -25.578 6.652 1 97.75 82 TRP B N 1
ATOM 4880 C CA . TRP B 1 82 ? 16.422 -25.594 5.203 1 97.75 82 TRP B CA 1
ATOM 4881 C C . TRP B 1 82 ? 17.344 -24.453 4.754 1 97.75 82 TRP B C 1
ATOM 4883 O O . TRP B 1 82 ? 17.266 -23.344 5.277 1 97.75 82 TRP B O 1
ATOM 4893 N N . ALA B 1 83 ? 18.156 -24.734 3.773 1 96.38 83 ALA B N 1
ATOM 4894 C CA . ALA B 1 83 ? 18.984 -23.703 3.158 1 96.38 83 ALA B CA 1
ATOM 4895 C C . ALA B 1 83 ? 18.859 -23.734 1.638 1 96.38 83 ALA B C 1
ATOM 4897 O O . ALA B 1 83 ? 19.031 -24.781 1.015 1 96.38 83 ALA B O 1
ATOM 4898 N N . TRP B 1 84 ? 18.5 -22.656 1.107 1 96.81 84 TRP B N 1
ATOM 4899 C CA . TRP B 1 84 ? 18.391 -22.516 -0.342 1 96.81 84 TRP B CA 1
ATOM 4900 C C . TRP B 1 84 ? 19.766 -22.297 -0.967 1 96.81 84 TRP B C 1
ATOM 4902 O O . TRP B 1 84 ? 20.625 -21.656 -0.367 1 96.81 84 TRP B O 1
ATOM 4912 N N . SER B 1 85 ? 19.938 -22.703 -2.176 1 96.94 85 SER B N 1
ATOM 4913 C CA . SER B 1 85 ? 21.25 -22.656 -2.812 1 96.94 85 SER B CA 1
ATOM 4914 C C . SER B 1 85 ? 21.375 -21.422 -3.699 1 96.94 85 SER B C 1
ATOM 4916 O O . SER B 1 85 ? 22.484 -20.906 -3.902 1 96.94 85 SER B O 1
ATOM 4918 N N . GLU B 1 86 ? 20.234 -20.984 -4.285 1 96.94 86 GLU B N 1
ATOM 4919 C CA . GLU B 1 86 ? 20.234 -19.859 -5.215 1 96.94 86 GLU B CA 1
ATOM 4920 C C . GLU B 1 86 ? 19.125 -18.859 -4.875 1 96.94 86 GLU B C 1
ATOM 4922 O O . GLU B 1 86 ? 18.188 -19.203 -4.148 1 96.94 86 GLU B O 1
ATOM 4927 N N . GLN B 1 87 ? 19.266 -17.656 -5.41 1 95.5 87 GLN B N 1
ATOM 4928 C CA . GLN B 1 87 ? 18.266 -16.609 -5.164 1 95.5 87 GLN B CA 1
ATOM 4929 C C . GLN B 1 87 ? 16.906 -17.016 -5.699 1 95.5 87 GLN B C 1
ATOM 4931 O O . GLN B 1 87 ? 15.883 -16.781 -5.051 1 95.5 87 GLN B O 1
ATOM 4936 N N . PHE B 1 88 ? 16.922 -17.547 -6.895 1 96.88 88 PHE B N 1
ATOM 4937 C CA . PHE B 1 88 ? 15.742 -18.109 -7.531 1 96.88 88 PHE B CA 1
ATOM 4938 C C . PHE B 1 88 ? 15.898 -19.625 -7.73 1 96.88 88 PHE B C 1
ATOM 4940 O O . PHE B 1 88 ? 16.656 -20.062 -8.594 1 96.88 88 PHE B O 1
ATOM 4947 N N . ALA B 1 89 ? 15.164 -20.344 -6.984 1 97.25 89 ALA B N 1
ATOM 4948 C CA . ALA B 1 89 ? 15.375 -21.781 -6.926 1 97.25 89 ALA B CA 1
ATOM 4949 C C . ALA B 1 89 ? 14.883 -22.469 -8.203 1 97.25 89 ALA B C 1
ATOM 4951 O O . ALA B 1 89 ? 13.844 -22.094 -8.75 1 97.25 89 ALA B O 1
ATOM 4952 N N . ALA B 1 90 ? 15.625 -23.484 -8.594 1 97.75 90 ALA B N 1
ATOM 4953 C CA . ALA B 1 90 ? 15.18 -24.375 -9.672 1 97.75 90 ALA B CA 1
ATOM 4954 C C . ALA B 1 90 ? 14.156 -25.375 -9.172 1 97.75 90 ALA B C 1
ATOM 4956 O O . ALA B 1 90 ? 14.055 -25.625 -7.965 1 97.75 90 ALA B O 1
ATOM 4957 N N . GLN B 1 91 ? 13.5 -25.938 -10.117 1 97.81 91 GLN B N 1
ATOM 4958 C CA . GLN B 1 91 ? 12.383 -26.828 -9.828 1 97.81 91 GLN B CA 1
ATOM 4959 C C . GLN B 1 91 ? 12.82 -28 -8.953 1 97.81 91 GLN B C 1
ATOM 4961 O O . GLN B 1 91 ? 12.148 -28.328 -7.969 1 97.81 91 GLN B O 1
ATOM 4966 N N . PRO B 1 92 ? 13.938 -28.641 -9.148 1 97.75 92 PRO B N 1
ATOM 4967 C CA . PRO B 1 92 ? 14.297 -29.781 -8.289 1 97.75 92 PRO B CA 1
ATOM 4968 C C . PRO B 1 92 ? 14.461 -29.391 -6.824 1 97.75 92 PRO B C 1
ATOM 4970 O O . PRO B 1 92 ? 14.078 -30.141 -5.93 1 97.75 92 PRO B O 1
ATOM 4973 N N . GLU B 1 93 ? 14.984 -28.266 -6.633 1 98.25 93 GLU B N 1
ATOM 4974 C CA . GLU B 1 93 ? 15.18 -27.812 -5.254 1 98.25 93 GLU B CA 1
ATOM 4975 C C . GLU B 1 93 ? 13.852 -27.453 -4.594 1 98.25 93 GLU B C 1
ATOM 4977 O O . GLU B 1 93 ? 13.648 -27.719 -3.406 1 98.25 93 GLU B O 1
ATOM 4982 N N . ILE B 1 94 ? 12.969 -26.828 -5.312 1 98.38 94 ILE B N 1
ATOM 4983 C CA . ILE B 1 94 ? 11.656 -26.484 -4.781 1 98.38 94 ILE B CA 1
ATOM 4984 C C . ILE B 1 94 ? 10.898 -27.75 -4.402 1 98.38 94 ILE B C 1
ATOM 4986 O O . ILE B 1 94 ? 10.258 -27.812 -3.348 1 98.38 94 ILE B O 1
ATOM 4990 N N . LEU B 1 95 ? 10.992 -28.75 -5.254 1 98.5 95 LEU B N 1
ATOM 4991 C CA . LEU B 1 95 ? 10.352 -30.016 -4.945 1 98.5 95 LEU B CA 1
ATOM 4992 C C . LEU B 1 95 ? 10.992 -30.672 -3.727 1 98.5 95 LEU B C 1
ATOM 4994 O O . LEU B 1 95 ? 10.297 -31.234 -2.879 1 98.5 95 LEU B O 1
ATOM 4998 N N . ALA B 1 96 ? 12.305 -30.609 -3.684 1 98.62 96 ALA B N 1
ATOM 4999 C CA . ALA B 1 96 ? 13.008 -31.125 -2.51 1 98.62 96 ALA B CA 1
ATOM 5000 C C . ALA B 1 96 ? 12.539 -30.422 -1.239 1 98.62 96 ALA B C 1
ATOM 5002 O O . ALA B 1 96 ? 12.406 -31.047 -0.187 1 98.62 96 ALA B O 1
ATOM 5003 N N . TYR B 1 97 ? 12.359 -29.141 -1.305 1 98.56 97 TYR B N 1
ATOM 5004 C CA . TYR B 1 97 ? 11.844 -28.375 -0.176 1 98.56 97 TYR B CA 1
ATOM 5005 C C . TYR B 1 97 ? 10.461 -28.859 0.23 1 98.56 97 TYR B C 1
ATOM 5007 O O . TYR B 1 97 ? 10.188 -29.047 1.418 1 98.56 97 TYR B O 1
ATOM 5015 N N . ALA B 1 98 ? 9.586 -29.031 -0.754 1 98.75 98 ALA B N 1
ATOM 5016 C CA . ALA B 1 98 ? 8.25 -29.547 -0.473 1 98.75 98 ALA B CA 1
ATOM 5017 C C . ALA B 1 98 ? 8.32 -30.891 0.239 1 98.75 98 ALA B C 1
ATOM 5019 O O . ALA B 1 98 ? 7.613 -31.125 1.223 1 98.75 98 ALA B O 1
ATOM 5020 N N . ARG B 1 99 ? 9.133 -31.797 -0.246 1 98.81 99 ARG B N 1
ATOM 5021 C CA . ARG B 1 99 ? 9.312 -33.125 0.348 1 98.81 99 ARG B CA 1
ATOM 5022 C C . ARG B 1 99 ? 9.867 -33 1.766 1 98.81 99 ARG B C 1
ATOM 5024 O O . ARG B 1 99 ? 9.422 -33.719 2.668 1 98.81 99 ARG B O 1
ATOM 5031 N N . PHE B 1 100 ? 10.844 -32.156 1.881 1 98.81 100 PHE B N 1
ATOM 5032 C CA . PHE B 1 100 ? 11.438 -31.906 3.191 1 98.81 100 PHE B CA 1
ATOM 5033 C C . PHE B 1 100 ? 10.367 -31.5 4.203 1 98.81 100 PHE B C 1
ATOM 5035 O O . PHE B 1 100 ? 10.305 -32.062 5.301 1 98.81 100 PHE B O 1
ATOM 5042 N N . VAL B 1 101 ? 9.516 -30.594 3.822 1 98.81 101 VAL B N 1
ATOM 5043 C CA . VAL B 1 101 ? 8.477 -30.109 4.719 1 98.81 101 VAL B CA 1
ATOM 5044 C C . VAL B 1 101 ? 7.48 -31.219 5.02 1 98.81 101 VAL B C 1
ATOM 5046 O O . VAL B 1 101 ? 7.086 -31.406 6.172 1 98.81 101 VAL B O 1
ATOM 5049 N N . ALA B 1 102 ? 7.055 -31.906 3.99 1 98.88 102 ALA B N 1
ATOM 5050 C CA . ALA B 1 102 ? 6.105 -33 4.164 1 98.88 102 ALA B CA 1
ATOM 5051 C C . ALA B 1 102 ? 6.645 -34.031 5.148 1 98.88 102 ALA B C 1
ATOM 5053 O O . ALA B 1 102 ? 5.902 -34.562 5.984 1 98.88 102 ALA B O 1
ATOM 5054 N N . ASP B 1 103 ? 7.898 -34.375 5.004 1 98.69 103 ASP B N 1
ATOM 5055 C CA . ASP B 1 103 ? 8.531 -35.344 5.879 1 98.69 103 ASP B CA 1
ATOM 5056 C C . ASP B 1 103 ? 8.672 -34.812 7.301 1 98.69 103 ASP B C 1
ATOM 5058 O O . ASP B 1 103 ? 8.344 -35.5 8.266 1 98.69 103 ASP B O 1
ATOM 5062 N N . LYS B 1 104 ? 9.164 -33.625 7.387 1 98.38 104 LYS B N 1
ATOM 5063 C CA . LYS B 1 104 ? 9.383 -33 8.688 1 98.38 104 LYS B CA 1
ATOM 5064 C C . LYS B 1 104 ? 8.094 -32.938 9.492 1 98.38 104 LYS B C 1
ATOM 5066 O O . LYS B 1 104 ? 8.102 -33.125 10.711 1 98.38 104 LYS B O 1
ATOM 5071 N N . LEU B 1 105 ? 7.02 -32.719 8.82 1 98.5 105 LEU B N 1
ATOM 5072 C CA . LEU B 1 105 ? 5.738 -32.531 9.492 1 98.5 105 LEU B CA 1
ATOM 5073 C C . LEU B 1 105 ? 4.926 -33.812 9.469 1 98.5 105 LEU B C 1
ATOM 5075 O O . LEU B 1 105 ? 3.77 -33.844 9.898 1 98.5 105 LEU B O 1
ATOM 5079 N N . ASP B 1 106 ? 5.441 -34.844 8.93 1 98.56 106 ASP B N 1
ATOM 5080 C CA . ASP B 1 106 ? 4.801 -36.156 8.836 1 98.56 106 ASP B CA 1
ATOM 5081 C C . ASP B 1 106 ? 3.445 -36.031 8.133 1 98.56 106 ASP B C 1
ATOM 5083 O O . ASP B 1 106 ? 2.436 -36.531 8.656 1 98.56 106 ASP B O 1
ATOM 5087 N N . LEU B 1 107 ? 3.432 -35.406 7.008 1 98.88 107 LEU B N 1
ATOM 5088 C CA . LEU B 1 107 ? 2.166 -35.125 6.336 1 98.88 107 LEU B CA 1
ATOM 5089 C C . LEU B 1 107 ? 1.717 -36.312 5.504 1 98.88 107 LEU B C 1
ATOM 5091 O O . LEU B 1 107 ? 0.517 -36.562 5.344 1 98.88 107 LEU B O 1
ATOM 5095 N N . LYS B 1 108 ? 2.592 -37.062 4.969 1 98.69 108 LYS B N 1
ATOM 5096 C CA . LYS B 1 108 ? 2.305 -38.062 3.939 1 98.69 108 LYS B CA 1
ATOM 5097 C C . LYS B 1 108 ? 1.394 -39.156 4.477 1 98.69 108 LYS B C 1
ATOM 5099 O O . LYS B 1 108 ? 0.636 -39.75 3.721 1 98.69 108 LYS B O 1
ATOM 5104 N N . ARG B 1 109 ? 1.43 -39.375 5.754 1 98.25 109 ARG B N 1
ATOM 5105 C CA . ARG B 1 109 ? 0.633 -40.438 6.344 1 98.25 109 ARG B CA 1
ATOM 5106 C C . ARG B 1 109 ? -0.857 -40.188 6.141 1 98.25 109 ARG B C 1
ATOM 5108 O O . ARG B 1 109 ? -1.66 -41.125 6.176 1 98.25 109 ARG B O 1
ATOM 5115 N N . ASP B 1 110 ? -1.235 -38.969 5.918 1 98.62 110 ASP B N 1
ATOM 5116 C CA . ASP B 1 110 ? -2.646 -38.656 5.758 1 98.62 110 ASP B CA 1
ATOM 5117 C C . ASP B 1 110 ? -2.932 -38.156 4.344 1 98.62 110 ASP B C 1
ATOM 5119 O O . ASP B 1 110 ? -3.871 -37.375 4.129 1 98.62 110 ASP B O 1
ATOM 5123 N N . ILE B 1 111 ? -2.102 -38.531 3.414 1 98.81 111 ILE B N 1
ATOM 5124 C CA . ILE B 1 111 ? -2.307 -38.188 2.01 1 98.81 111 ILE B CA 1
ATOM 5125 C C . ILE B 1 111 ? -2.531 -39.469 1.196 1 98.81 111 ILE B C 1
ATOM 5127 O O . ILE B 1 111 ? -1.766 -40.438 1.312 1 98.81 111 ILE B O 1
ATOM 5131 N N . SER B 1 112 ? -3.645 -39.5 0.497 1 98.69 112 SER B N 1
ATOM 5132 C CA . SER B 1 112 ? -3.801 -40.531 -0.551 1 98.69 112 SER B CA 1
ATOM 5133 C C . SER B 1 112 ? -3.279 -40 -1.89 1 98.69 112 SER B C 1
ATOM 5135 O O . SER B 1 112 ? -3.883 -39.125 -2.498 1 98.69 112 SER B O 1
ATOM 5137 N N . PHE B 1 113 ? -2.174 -40.531 -2.309 1 98.44 113 PHE B N 1
ATOM 5138 C CA . PHE B 1 113 ? -1.588 -40.188 -3.594 1 98.44 113 PHE B CA 1
ATOM 5139 C C . PHE B 1 113 ? -2.27 -40.938 -4.73 1 98.44 113 PHE B C 1
ATOM 5141 O O . PHE B 1 113 ? -3.062 -41.844 -4.488 1 98.44 113 PHE B O 1
ATOM 5148 N N . ASN B 1 114 ? -1.997 -40.469 -5.969 1 97.94 114 ASN B N 1
ATOM 5149 C CA . ASN B 1 114 ? -2.605 -41.062 -7.152 1 97.94 114 ASN B CA 1
ATOM 5150 C C . ASN B 1 114 ? -4.121 -41.156 -7.016 1 97.94 114 ASN B C 1
ATOM 5152 O O . ASN B 1 114 ? -4.711 -42.219 -7.324 1 97.94 114 ASN B O 1
ATOM 5156 N N . THR B 1 115 ? -4.699 -40.188 -6.469 1 98.12 115 THR B N 1
ATOM 5157 C CA . THR B 1 115 ? -6.129 -40.125 -6.188 1 98.12 115 THR B CA 1
ATOM 5158 C C . THR B 1 115 ? -6.699 -38.781 -6.625 1 98.12 115 THR B C 1
ATOM 5160 O O . THR B 1 115 ? -6.359 -37.719 -6.059 1 98.12 115 THR B O 1
ATOM 5163 N N . ARG B 1 116 ? -7.531 -38.75 -7.621 1 97.44 116 ARG B N 1
ATOM 5164 C CA . ARG B 1 116 ? -8.109 -37.531 -8.18 1 97.44 116 ARG B CA 1
ATOM 5165 C C . ARG B 1 116 ? -9.594 -37.438 -7.832 1 97.44 116 ARG B C 1
ATOM 5167 O O . ARG B 1 116 ? -10.344 -38.406 -7.977 1 97.44 116 ARG B O 1
ATOM 5174 N N . ALA B 1 117 ? -10 -36.312 -7.32 1 98 117 ALA B N 1
ATOM 5175 C CA . ALA B 1 117 ? -11.422 -36.062 -7.117 1 98 117 ALA B CA 1
ATOM 5176 C C . ALA B 1 117 ? -12.148 -35.906 -8.453 1 98 117 ALA B C 1
ATOM 5178 O O . ALA B 1 117 ? -11.719 -35.156 -9.312 1 98 117 ALA B O 1
ATOM 5179 N N . THR B 1 118 ? -13.258 -36.594 -8.602 1 97.88 118 THR B N 1
ATOM 5180 C CA . THR B 1 118 ? -14.023 -36.5 -9.844 1 97.88 118 THR B CA 1
ATOM 5181 C C . THR B 1 118 ? -15.344 -35.781 -9.617 1 97.88 118 THR B C 1
ATOM 5183 O O . THR B 1 118 ? -15.875 -35.156 -10.531 1 97.88 118 THR B O 1
ATOM 5186 N N . SER B 1 119 ? -15.836 -35.969 -8.422 1 97.81 119 SER B N 1
ATOM 5187 C CA . SER B 1 119 ? -17.094 -35.312 -8.078 1 97.81 119 SER B CA 1
ATOM 5188 C C . SER B 1 119 ? -17.094 -34.844 -6.629 1 97.81 119 SER B C 1
ATOM 5190 O O . SER B 1 119 ? -16.562 -35.531 -5.75 1 97.81 119 SER B O 1
ATOM 5192 N N . VAL B 1 120 ? -17.641 -33.719 -6.375 1 98.38 120 VAL B N 1
ATOM 5193 C CA . VAL B 1 120 ? -17.828 -33.094 -5.066 1 98.38 120 VAL B CA 1
ATOM 5194 C C . VAL B 1 120 ? -19.266 -32.594 -4.941 1 98.38 120 VAL B C 1
ATOM 5196 O O . VAL B 1 120 ? -19.625 -31.609 -5.582 1 98.38 120 VAL B O 1
ATOM 5199 N N . ARG B 1 121 ? -20.109 -33.219 -4.062 1 98.31 121 ARG B N 1
ATOM 5200 C CA . ARG B 1 121 ? -21.531 -32.875 -3.986 1 98.31 121 ARG B CA 1
ATOM 5201 C C . ARG B 1 121 ? -21.938 -32.562 -2.557 1 98.31 121 ARG B C 1
ATOM 5203 O O . ARG B 1 121 ? -21.594 -33.281 -1.621 1 98.31 121 ARG B O 1
ATOM 5210 N N . TYR B 1 122 ? -22.672 -31.5 -2.457 1 98.38 122 TYR B N 1
ATOM 5211 C CA . TYR B 1 122 ? -23.141 -31.078 -1.143 1 98.38 122 TYR B CA 1
ATOM 5212 C C . TYR B 1 122 ? -24.438 -31.797 -0.771 1 98.38 122 TYR B C 1
ATOM 5214 O O . TYR B 1 122 ? -25.359 -31.875 -1.584 1 98.38 122 TYR B O 1
ATOM 5222 N N . ASP B 1 123 ? -24.453 -32.344 0.405 1 97.44 123 ASP B N 1
ATOM 5223 C CA . ASP B 1 123 ? -25.672 -32.906 0.979 1 97.44 123 ASP B CA 1
ATOM 5224 C C . ASP B 1 123 ? -26.391 -31.891 1.864 1 97.44 123 ASP B C 1
ATOM 5226 O O . ASP B 1 123 ? -26 -31.672 3.01 1 97.44 123 ASP B O 1
ATOM 5230 N N . ASP B 1 124 ? -27.469 -31.359 1.439 1 96.12 124 ASP B N 1
ATOM 5231 C CA . ASP B 1 124 ? -28.188 -30.281 2.117 1 96.12 124 ASP B CA 1
ATOM 5232 C C . ASP B 1 124 ? -28.688 -30.734 3.484 1 96.12 124 ASP B C 1
ATOM 5234 O O . ASP B 1 124 ? -28.625 -29.984 4.457 1 96.12 124 ASP B O 1
ATOM 5238 N N . GLU B 1 125 ? -29.156 -31.844 3.514 1 95.69 125 GLU B N 1
ATOM 5239 C CA . GLU B 1 125 ? -29.781 -32.344 4.734 1 95.69 125 GLU B CA 1
ATOM 5240 C C . GLU B 1 125 ? -28.734 -32.625 5.812 1 95.69 125 GLU B C 1
ATOM 5242 O O . GLU B 1 125 ? -28.938 -32.281 6.98 1 95.69 125 GLU B O 1
ATOM 5247 N N . ARG B 1 126 ? -27.672 -33.188 5.379 1 96.5 126 ARG B N 1
ATOM 5248 C CA . ARG B 1 126 ? -26.672 -33.625 6.348 1 96.5 126 ARG B CA 1
ATOM 5249 C C . ARG B 1 126 ? -25.594 -32.531 6.512 1 96.5 126 ARG B C 1
ATOM 5251 O O . ARG B 1 126 ? -24.75 -32.625 7.406 1 96.5 126 ARG B O 1
ATOM 5258 N N . THR B 1 127 ? -25.578 -31.562 5.711 1 96.62 127 THR B N 1
ATOM 5259 C CA . THR B 1 127 ? -24.625 -30.453 5.75 1 96.62 127 THR B CA 1
ATOM 5260 C C . THR B 1 127 ? -23.203 -30.969 5.656 1 96.62 127 THR B C 1
ATOM 5262 O O . THR B 1 127 ? -22.359 -30.625 6.488 1 96.62 127 THR B O 1
ATOM 5265 N N . LEU B 1 128 ? -22.906 -31.797 4.715 1 97.5 128 LEU B N 1
ATOM 5266 C CA . LEU B 1 128 ? -21.562 -32.281 4.461 1 97.5 128 LEU B CA 1
ATOM 5267 C C . LEU B 1 128 ? -21.312 -32.469 2.965 1 97.5 128 LEU B C 1
ATOM 5269 O O . LEU B 1 128 ? -22.266 -32.469 2.178 1 97.5 128 LEU B O 1
ATOM 5273 N N . TRP B 1 129 ? -20.125 -32.656 2.605 1 98.62 129 TRP B N 1
ATOM 5274 C CA . TRP B 1 129 ? -19.719 -32.875 1.224 1 98.62 129 TRP B CA 1
ATOM 5275 C C . TRP B 1 129 ? -19.422 -34.344 0.977 1 98.62 129 TRP B C 1
ATOM 5277 O O . TRP B 1 129 ? -18.766 -35 1.794 1 98.62 129 TRP B O 1
ATOM 5287 N N . ARG B 1 130 ? -19.938 -34.844 -0.058 1 98.5 130 ARG B N 1
ATOM 5288 C CA . ARG B 1 130 ? -19.578 -36.188 -0.548 1 98.5 130 ARG B CA 1
ATOM 5289 C C . ARG B 1 130 ? -18.625 -36.094 -1.737 1 98.5 130 ARG B C 1
ATOM 5291 O O . ARG B 1 130 ? -18.953 -35.469 -2.76 1 98.5 130 ARG B O 1
ATOM 5298 N N . VAL B 1 131 ? -17.422 -36.719 -1.646 1 98.62 131 VAL B N 1
ATOM 5299 C CA . VAL B 1 131 ? -16.391 -36.625 -2.662 1 98.62 131 VAL B CA 1
ATOM 5300 C C . VAL B 1 131 ? -16.078 -38 -3.227 1 98.62 131 VAL B C 1
ATOM 5302 O O . VAL B 1 131 ? -15.766 -38.938 -2.477 1 98.62 131 VAL B O 1
ATOM 5305 N N . GLN B 1 132 ? -16.156 -38.094 -4.523 1 98.31 132 GLN B N 1
ATOM 5306 C CA . GLN B 1 132 ? -15.773 -39.312 -5.219 1 98.31 132 GLN B CA 1
ATOM 5307 C C . GLN B 1 132 ? -14.438 -39.156 -5.93 1 98.31 132 GLN B C 1
ATOM 5309 O O . GLN B 1 132 ? -14.102 -38.062 -6.387 1 98.31 132 GLN B O 1
ATOM 5314 N N . THR B 1 133 ? -13.695 -40.219 -6.02 1 98 133 THR B N 1
ATOM 5315 C CA . THR B 1 133 ? -12.383 -40.188 -6.648 1 98 133 THR B CA 1
ATOM 5316 C C . THR B 1 133 ? -12.32 -41.125 -7.848 1 98 133 THR B C 1
ATOM 5318 O O . THR B 1 133 ? -13.219 -41.938 -8.047 1 98 133 THR B O 1
ATOM 5321 N N . ASP B 1 134 ? -11.305 -41 -8.648 1 96.88 134 ASP B N 1
ATOM 5322 C CA . ASP B 1 134 ? -11.117 -41.812 -9.852 1 96.88 134 ASP B CA 1
ATOM 5323 C C . ASP B 1 134 ? -10.695 -43.219 -9.5 1 96.88 134 ASP B C 1
ATOM 5325 O O . ASP B 1 134 ? -10.703 -44.125 -10.359 1 96.88 134 ASP B O 1
ATOM 5329 N N . CYS B 1 135 ? -10.398 -43.469 -8.25 1 94.88 135 CYS B N 1
ATOM 5330 C CA . CYS B 1 135 ? -9.992 -44.812 -7.824 1 94.88 135 CYS B CA 1
ATOM 5331 C C . CYS B 1 135 ? -11.125 -45.5 -7.074 1 94.88 135 CYS B C 1
ATOM 5333 O O . CYS B 1 135 ? -10.945 -46.594 -6.543 1 94.88 135 CYS B O 1
ATOM 5335 N N . GLY B 1 136 ? -12.195 -44.844 -6.977 1 93.56 136 GLY B N 1
ATOM 5336 C CA . GLY B 1 136 ? -13.375 -45.5 -6.41 1 93.56 136 GLY B CA 1
ATOM 5337 C C . GLY B 1 136 ? -13.594 -45.156 -4.953 1 93.56 136 GLY B C 1
ATOM 5338 O O . GLY B 1 136 ? -14.641 -45.469 -4.383 1 93.56 136 GLY B O 1
ATOM 5339 N N . ASP B 1 137 ? -12.664 -44.469 -4.316 1 95.56 137 ASP B N 1
ATOM 5340 C CA . ASP B 1 137 ? -12.844 -44.031 -2.932 1 95.56 137 ASP B CA 1
ATOM 5341 C C . ASP B 1 137 ? -13.914 -42.969 -2.826 1 95.56 137 ASP B C 1
ATOM 5343 O O . ASP B 1 137 ? -14.078 -42.156 -3.74 1 95.56 137 ASP B O 1
ATOM 5347 N N . VAL B 1 138 ? -14.648 -43.031 -1.746 1 97.94 138 VAL B N 1
ATOM 5348 C CA . VAL B 1 138 ? -15.648 -42 -1.44 1 97.94 138 VAL B CA 1
ATOM 5349 C C . VAL B 1 138 ? -15.383 -41.406 -0.06 1 97.94 138 VAL B C 1
ATOM 5351 O O . VAL B 1 138 ? -15.141 -42.156 0.902 1 97.94 138 VAL B O 1
ATOM 5354 N N . PHE B 1 139 ? -15.359 -40.094 0.013 1 98.44 139 PHE B N 1
ATOM 5355 C CA . PHE B 1 139 ? -15.195 -39.375 1.27 1 98.44 139 PHE B CA 1
ATOM 5356 C C . PHE B 1 139 ? -16.422 -38.531 1.583 1 98.44 139 PHE B C 1
ATOM 5358 O O . PHE B 1 139 ? -17.078 -38.031 0.673 1 98.44 139 PHE B O 1
ATOM 5365 N N . GLU B 1 140 ? -16.812 -38.469 2.811 1 98.56 140 GLU B N 1
ATOM 5366 C CA . GLU B 1 140 ? -17.781 -37.5 3.332 1 98.56 140 GLU B CA 1
ATOM 5367 C C . GLU B 1 140 ? -17.141 -36.594 4.363 1 98.56 140 GLU B C 1
ATOM 5369 O O . GLU B 1 140 ? -16.562 -37.062 5.348 1 98.56 140 GLU B O 1
ATOM 5374 N N . ALA B 1 141 ? -17.219 -35.344 4.109 1 98.62 141 ALA B N 1
ATOM 5375 C CA . ALA B 1 141 ? -16.5 -34.406 4.977 1 98.62 141 ALA B CA 1
ATOM 5376 C C . ALA B 1 141 ? -17.359 -33.188 5.297 1 98.62 141 ALA B C 1
ATOM 5378 O O . ALA B 1 141 ? -18.109 -32.688 4.438 1 98.62 141 ALA B O 1
ATOM 5379 N N . LYS B 1 142 ? -17.266 -32.688 6.508 1 98.38 142 LYS B N 1
ATOM 5380 C CA . LYS B 1 142 ? -17.953 -31.453 6.891 1 98.38 142 LYS B CA 1
ATOM 5381 C C . LYS B 1 142 ? -17.422 -30.266 6.09 1 98.38 142 LYS B C 1
ATOM 5383 O O . LYS B 1 142 ? -18.203 -29.438 5.598 1 98.38 142 LYS B O 1
ATOM 5388 N N . TYR B 1 143 ? -16.109 -30.141 6.035 1 98.69 143 TYR B N 1
ATOM 5389 C CA . TYR B 1 143 ? -15.453 -29.078 5.301 1 98.69 143 TYR B CA 1
ATOM 5390 C C . TYR B 1 143 ? -14.625 -29.625 4.148 1 98.69 143 TYR B C 1
ATOM 5392 O O . TYR B 1 143 ? -13.945 -30.641 4.301 1 98.69 143 TYR B O 1
ATOM 5400 N N . CYS B 1 144 ? -14.734 -29.031 3.033 1 98.75 144 CYS B N 1
ATOM 5401 C CA . CYS B 1 144 ? -13.883 -29.328 1.89 1 98.75 144 CYS B CA 1
ATOM 5402 C C . CYS B 1 144 ? -12.977 -28.141 1.56 1 98.75 144 CYS B C 1
ATOM 5404 O O . CYS B 1 144 ? -13.461 -27.031 1.365 1 98.75 144 CYS B O 1
ATOM 5406 N N . LEU B 1 145 ? -11.672 -28.328 1.562 1 98.81 145 LEU B N 1
ATOM 5407 C CA . LEU B 1 145 ? -10.695 -27.312 1.194 1 98.81 145 LEU B CA 1
ATOM 5408 C C . LEU B 1 145 ? -10.094 -27.594 -0.178 1 98.81 145 LEU B C 1
ATOM 5410 O O . LEU B 1 145 ? -9.367 -28.578 -0.347 1 98.81 145 LEU B O 1
ATOM 5414 N N . MET B 1 146 ? -10.422 -26.734 -1.081 1 98.69 146 MET B N 1
ATOM 5415 C CA . MET B 1 146 ? -9.969 -26.891 -2.461 1 98.69 146 MET B CA 1
ATOM 5416 C C . MET B 1 146 ? -8.594 -26.25 -2.658 1 98.69 146 MET B C 1
ATOM 5418 O O . MET B 1 146 ? -8.492 -25.062 -2.918 1 98.69 146 MET B O 1
ATOM 5422 N N . ALA B 1 147 ? -7.59 -27.031 -2.559 1 98.25 147 ALA B N 1
ATOM 5423 C CA . ALA B 1 147 ? -6.219 -26.609 -2.842 1 98.25 147 ALA B CA 1
ATOM 5424 C C . ALA B 1 147 ? -5.773 -27.109 -4.219 1 98.25 147 ALA B C 1
ATOM 5426 O O . ALA B 1 147 ? -4.672 -27.641 -4.367 1 98.25 147 ALA B O 1
ATOM 5427 N N . THR B 1 148 ? -6.602 -26.875 -5.195 1 95.56 148 THR B N 1
ATOM 5428 C CA . THR B 1 148 ? -6.418 -27.438 -6.535 1 95.56 148 THR B CA 1
ATOM 5429 C C . THR B 1 148 ? -5.426 -26.594 -7.332 1 95.56 148 THR B C 1
ATOM 5431 O O . THR B 1 148 ? -4.93 -27.031 -8.375 1 95.56 148 THR B O 1
ATOM 5434 N N . GLY B 1 149 ? -5.113 -25.438 -6.82 1 89.81 149 GLY B N 1
ATOM 5435 C CA . GLY B 1 149 ? -4.098 -24.594 -7.438 1 89.81 149 GLY B CA 1
ATOM 5436 C C . GLY B 1 149 ? -4.582 -23.906 -8.703 1 89.81 149 GLY B C 1
ATOM 5437 O O . GLY B 1 149 ? -5.387 -24.469 -9.453 1 89.81 149 GLY B O 1
ATOM 5438 N N . PRO B 1 150 ? -4.051 -22.75 -9.008 1 85.75 150 PRO B N 1
ATOM 5439 C CA . PRO B 1 150 ? -4.492 -22 -10.18 1 85.75 150 PRO B CA 1
ATOM 5440 C C . PRO B 1 150 ? -3.826 -22.469 -11.469 1 85.75 150 PRO B C 1
ATOM 5442 O O . PRO B 1 150 ? -4.32 -22.172 -12.562 1 85.75 150 PRO B O 1
ATOM 5445 N N . LEU B 1 151 ? -2.773 -23.203 -11.43 1 85.88 151 LEU B N 1
ATOM 5446 C CA . LEU B 1 151 ? -1.991 -23.625 -12.578 1 85.88 151 LEU B CA 1
ATOM 5447 C C . LEU B 1 151 ? -1.792 -25.141 -12.562 1 85.88 151 LEU B C 1
ATOM 5449 O O . LEU B 1 151 ? -0.664 -25.625 -12.68 1 85.88 151 LEU B O 1
ATOM 5453 N N . SER B 1 152 ? -2.914 -25.797 -12.562 1 88.12 152 SER B N 1
ATOM 5454 C CA . SER B 1 152 ? -2.797 -27.25 -12.406 1 88.12 152 SER B CA 1
ATOM 5455 C C . SER B 1 152 ? -3.383 -27.984 -13.602 1 88.12 152 SER B C 1
ATOM 5457 O O . SER B 1 152 ? -3.225 -29.203 -13.727 1 88.12 152 SER B O 1
ATOM 5459 N N . VAL B 1 153 ? -3.994 -27.297 -14.531 1 90.56 153 VAL B N 1
ATOM 5460 C CA . VAL B 1 153 ? -4.555 -27.922 -15.727 1 90.56 153 VAL B CA 1
ATOM 5461 C C . VAL B 1 153 ? -3.891 -27.344 -16.969 1 90.56 153 VAL B C 1
ATOM 5463 O O . VAL B 1 153 ? -4.352 -26.328 -17.516 1 90.56 153 VAL B O 1
ATOM 5466 N N . PRO B 1 154 ? -2.918 -28.047 -17.469 1 91.75 154 PRO B N 1
ATOM 5467 C CA . PRO B 1 154 ? -2.242 -27.547 -18.672 1 91.75 154 PRO B CA 1
ATOM 5468 C C . PRO B 1 154 ? -3.133 -27.578 -19.906 1 91.75 154 PRO B C 1
ATOM 5470 O O . PRO B 1 154 ? -3.934 -28.516 -20.078 1 91.75 154 PRO B O 1
ATOM 5473 N N . LYS B 1 155 ? -2.924 -26.656 -20.719 1 90.69 155 LYS B N 1
ATOM 5474 C CA . LYS B 1 155 ? -3.588 -26.703 -22.016 1 90.69 155 LYS B CA 1
ATOM 5475 C C . LYS B 1 155 ? -3.018 -27.812 -22.891 1 90.69 155 LYS B C 1
ATOM 5477 O O . LYS B 1 155 ? -1.81 -28.062 -22.891 1 90.69 155 LYS B O 1
ATOM 5482 N N . GLN B 1 156 ? -3.883 -28.406 -23.625 1 91.5 156 GLN B N 1
ATOM 5483 C CA . GLN B 1 156 ? -3.451 -29.438 -24.562 1 91.5 156 GLN B CA 1
ATOM 5484 C C . GLN B 1 156 ? -3.125 -28.828 -25.938 1 91.5 156 GLN B C 1
ATOM 5486 O O . GLN B 1 156 ? -3.705 -27.812 -26.328 1 91.5 156 GLN B O 1
ATOM 5491 N N . LEU B 1 157 ? -2.078 -29.453 -26.547 1 93.75 157 LEU B N 1
ATOM 5492 C CA . LEU B 1 157 ? -1.791 -29.047 -27.906 1 93.75 157 LEU B CA 1
ATOM 5493 C C . LEU B 1 157 ? -2.889 -29.516 -28.859 1 93.75 157 LEU B C 1
ATOM 5495 O O . LEU B 1 157 ? -2.881 -30.656 -29.312 1 93.75 157 LEU B O 1
ATOM 5499 N N . ASP B 1 158 ? -3.781 -28.672 -29.109 1 91 158 ASP B N 1
ATOM 5500 C CA . ASP B 1 158 ? -4.938 -29.016 -29.922 1 91 158 ASP B CA 1
ATOM 5501 C C . ASP B 1 158 ? -4.848 -28.375 -31.312 1 91 158 ASP B C 1
ATOM 5503 O O . ASP B 1 158 ? -5.656 -27.516 -31.656 1 91 158 ASP B O 1
ATOM 5507 N N . LEU B 1 159 ? -3.895 -28.766 -32.031 1 95 159 LEU B N 1
ATOM 5508 C CA . LEU B 1 159 ? -3.723 -28.328 -33.406 1 95 159 LEU B CA 1
ATOM 5509 C C . LEU B 1 159 ? -4.043 -29.469 -34.375 1 95 159 LEU B C 1
ATOM 5511 O O . LEU B 1 159 ? -3.842 -30.641 -34.062 1 95 159 LEU B O 1
ATOM 5515 N N . PRO B 1 160 ? -4.535 -29.125 -35.531 1 96.38 160 PRO B N 1
ATOM 5516 C CA . PRO B 1 160 ? -4.77 -30.172 -36.531 1 96.38 160 PRO B CA 1
ATOM 5517 C C . PRO B 1 160 ? -3.533 -31.016 -36.812 1 96.38 160 PRO B C 1
ATOM 5519 O O . PRO B 1 160 ? -2.422 -30.5 -36.906 1 96.38 160 PRO B O 1
ATOM 5522 N N . GLY B 1 161 ? -3.727 -32.312 -36.75 1 97.25 161 GLY B N 1
ATOM 5523 C CA . GLY B 1 161 ? -2.668 -33.25 -37.125 1 97.25 161 GLY B CA 1
ATOM 5524 C C . GLY B 1 161 ? -1.801 -33.656 -35.938 1 97.25 161 GLY B C 1
ATOM 5525 O O . GLY B 1 161 ? -0.917 -34.5 -36.094 1 97.25 161 GLY B O 1
ATOM 5526 N N . THR B 1 162 ? -2.066 -33.156 -34.781 1 97.5 162 THR B N 1
ATOM 5527 C CA . THR B 1 162 ? -1.25 -33.438 -33.594 1 97.5 162 THR B CA 1
ATOM 5528 C C . THR B 1 162 ? -1.169 -34.938 -33.344 1 97.5 162 THR B C 1
ATOM 5530 O O . THR B 1 162 ? -0.104 -35.469 -33 1 97.5 162 THR B O 1
ATOM 5533 N N . SER B 1 163 ? -2.234 -35.688 -33.562 1 96 163 SER B N 1
ATOM 5534 C CA . SER B 1 163 ? -2.332 -37.094 -33.219 1 96 163 SER B CA 1
ATOM 5535 C C . SER B 1 163 ? -1.519 -37.969 -34.188 1 96 163 SER B C 1
ATOM 5537 O O . SER B 1 163 ? -1.21 -39.125 -33.875 1 96 163 SER B O 1
ATOM 5539 N N . THR B 1 164 ? -1.137 -37.438 -35.312 1 96.69 164 THR B N 1
ATOM 5540 C CA . THR B 1 164 ? -0.441 -38.219 -36.344 1 96.69 164 THR B CA 1
ATOM 5541 C C . THR B 1 164 ? 1.064 -37.969 -36.25 1 96.69 164 THR B C 1
ATOM 5543 O O . THR B 1 164 ? 1.836 -38.625 -36.969 1 96.69 164 THR B O 1
ATOM 5546 N N . PHE B 1 165 ? 1.518 -37.062 -35.469 1 98.06 165 PHE B N 1
ATOM 5547 C CA . PHE B 1 165 ? 2.938 -36.75 -35.344 1 98.06 165 PHE B CA 1
ATOM 5548 C C . PHE B 1 165 ? 3.729 -38 -34.906 1 98.06 165 PHE B C 1
ATOM 5550 O O . PHE B 1 165 ? 3.361 -38.656 -33.969 1 98.06 165 PHE B O 1
ATOM 5557 N N . LYS B 1 166 ? 4.812 -38.312 -35.562 1 98.12 166 LYS B N 1
ATOM 5558 C CA . LYS B 1 166 ? 5.574 -39.531 -35.281 1 98.12 166 LYS B CA 1
ATOM 5559 C C . LYS B 1 166 ? 6.633 -39.281 -34.219 1 98.12 166 LYS B C 1
ATOM 5561 O O . LYS B 1 166 ? 7.168 -40.25 -33.656 1 98.12 166 LYS B O 1
ATOM 5566 N N . GLY B 1 167 ? 7.02 -38 -34.031 1 97.69 167 GLY B N 1
ATOM 5567 C CA . GLY B 1 167 ? 7.988 -37.688 -33 1 97.69 167 GLY B CA 1
ATOM 5568 C C . GLY B 1 167 ? 7.375 -37.625 -31.609 1 97.69 167 GLY B C 1
ATOM 5569 O O . GLY B 1 167 ? 6.27 -38.125 -31.391 1 97.69 167 GLY B O 1
ATOM 5570 N N . ALA B 1 168 ? 8.109 -37.156 -30.672 1 97.69 168 ALA B N 1
ATOM 5571 C CA . ALA B 1 168 ? 7.637 -37.031 -29.297 1 97.69 168 ALA B CA 1
ATOM 5572 C C . ALA B 1 168 ? 7.008 -35.656 -29.062 1 97.69 168 ALA B C 1
ATOM 5574 O O . ALA B 1 168 ? 7.48 -34.625 -29.594 1 97.69 168 ALA B O 1
ATOM 5575 N N . ILE B 1 169 ? 5.953 -35.594 -28.281 1 97.69 169 ILE B N 1
ATOM 5576 C CA . ILE B 1 169 ? 5.336 -34.344 -27.844 1 97.69 169 ILE B CA 1
ATOM 5577 C C . ILE B 1 169 ? 5.414 -34.25 -26.312 1 97.69 169 ILE B C 1
ATOM 5579 O O . ILE B 1 169 ? 5.008 -35.156 -25.609 1 97.69 169 ILE B O 1
ATOM 5583 N N . TYR B 1 170 ? 6.012 -33.219 -25.844 1 97.75 170 TYR B N 1
ATOM 5584 C CA . TYR B 1 170 ? 6.086 -32.969 -24.406 1 97.75 170 TYR B CA 1
ATOM 5585 C C . TYR B 1 170 ? 5.336 -31.688 -24.047 1 97.75 170 TYR B C 1
ATOM 5587 O O . TYR B 1 170 ? 5.402 -30.703 -24.781 1 97.75 170 TYR B O 1
ATOM 5595 N N . LEU B 1 171 ? 4.547 -31.734 -22.984 1 97.31 171 LEU B N 1
ATOM 5596 C CA . LEU B 1 171 ? 3.914 -30.547 -22.406 1 97.31 171 LEU B CA 1
ATOM 5597 C C . LEU B 1 171 ? 4.742 -30.016 -21.25 1 97.31 171 LEU B C 1
ATOM 5599 O O . LEU B 1 171 ? 5.148 -30.766 -20.359 1 97.31 171 LEU B O 1
ATOM 5603 N N . SER B 1 172 ? 4.961 -28.688 -21.266 1 96.5 172 SER B N 1
ATOM 5604 C CA . SER B 1 172 ? 5.719 -28.078 -20.172 1 96.5 172 SER B CA 1
ATOM 5605 C C . SER B 1 172 ? 5.027 -28.312 -18.828 1 96.5 172 SER B C 1
ATOM 5607 O O . SER B 1 172 ? 5.688 -28.562 -17.812 1 96.5 172 SER B O 1
ATOM 5609 N N . GLY B 1 173 ? 3.686 -28.234 -18.797 1 95.19 173 GLY B N 1
ATOM 5610 C CA . GLY B 1 173 ? 2.92 -28.344 -17.562 1 95.19 173 GLY B CA 1
ATOM 5611 C C . GLY B 1 173 ? 2.73 -29.781 -17.094 1 95.19 173 GLY B C 1
ATOM 5612 O O . GLY B 1 173 ? 2.154 -30.016 -16.031 1 95.19 173 GLY B O 1
ATOM 5613 N N . LYS B 1 174 ? 3.104 -30.703 -17.828 1 95 174 LYS B N 1
ATOM 5614 C CA . LYS B 1 174 ? 3.09 -32.125 -17.516 1 95 174 LYS B CA 1
ATOM 5615 C C . LYS B 1 174 ? 4.309 -32.844 -18.109 1 95 174 LYS B C 1
ATOM 5617 O O . LYS B 1 174 ? 4.176 -33.75 -18.906 1 95 174 LYS B O 1
ATOM 5622 N N . TRP B 1 175 ? 5.48 -32.406 -17.656 1 96.94 175 TRP B N 1
ATOM 5623 C CA . TRP B 1 175 ? 6.754 -32.906 -18.188 1 96.94 175 TRP B CA 1
ATOM 5624 C C . TRP B 1 175 ? 7.086 -34.281 -17.625 1 96.94 175 TRP B C 1
ATOM 5626 O O . TRP B 1 175 ? 6.832 -34.562 -16.453 1 96.94 175 TRP B O 1
ATOM 5636 N N . PRO B 1 176 ? 7.691 -35.094 -18.359 1 96 176 PRO B N 1
ATOM 5637 C CA . PRO B 1 176 ? 8.031 -36.438 -17.875 1 96 176 PRO B CA 1
ATOM 5638 C C . PRO B 1 176 ? 8.914 -36.406 -16.625 1 96 176 PRO B C 1
ATOM 5640 O O . PRO B 1 176 ? 9.711 -35.5 -16.453 1 96 176 PRO B O 1
ATOM 5643 N N . HIS B 1 177 ? 8.734 -37.406 -15.828 1 94.56 177 HIS B N 1
ATOM 5644 C CA . HIS B 1 177 ? 9.531 -37.531 -14.609 1 94.56 177 HIS B CA 1
ATOM 5645 C C . HIS B 1 177 ? 10.844 -38.25 -14.875 1 94.56 177 HIS B C 1
ATOM 5647 O O . HIS B 1 177 ? 11.688 -38.375 -13.977 1 94.56 177 HIS B O 1
ATOM 5653 N N . HIS B 1 178 ? 11.039 -38.656 -16.078 1 93.94 178 HIS B N 1
ATOM 5654 C CA . HIS B 1 178 ? 12.312 -39.219 -16.5 1 93.94 178 HIS B CA 1
ATOM 5655 C C . HIS B 1 178 ? 13.07 -38.25 -17.406 1 93.94 178 HIS B C 1
ATOM 5657 O O . HIS B 1 178 ? 12.492 -37.281 -17.922 1 93.94 178 HIS B O 1
ATOM 5663 N N . ASP B 1 179 ? 14.281 -38.5 -17.547 1 92.62 179 ASP B N 1
ATOM 5664 C CA . ASP B 1 179 ? 15.117 -37.594 -18.344 1 92.62 179 ASP B CA 1
ATOM 5665 C C . ASP B 1 179 ? 14.734 -37.656 -19.828 1 92.62 179 ASP B C 1
ATOM 5667 O O . ASP B 1 179 ? 14.453 -38.75 -20.344 1 92.62 179 ASP B O 1
ATOM 5671 N N . VAL B 1 180 ? 14.602 -36.594 -20.406 1 95.94 180 VAL B N 1
ATOM 5672 C CA . VAL B 1 180 ? 14.352 -36.469 -21.844 1 95.94 180 VAL B CA 1
ATOM 5673 C C . VAL B 1 180 ? 15.648 -36.062 -22.547 1 95.94 180 VAL B C 1
ATOM 5675 O O . VAL B 1 180 ? 16.219 -35.031 -22.266 1 95.94 180 VAL B O 1
ATOM 5678 N N . ASP B 1 181 ? 16.125 -36.875 -23.391 1 95.62 181 ASP B N 1
ATOM 5679 C CA . ASP B 1 181 ? 17.328 -36.625 -24.156 1 95.62 181 ASP B CA 1
ATOM 5680 C C . ASP B 1 181 ? 17.016 -35.906 -25.469 1 95.62 181 ASP B C 1
ATOM 5682 O O . ASP B 1 181 ? 16.344 -36.469 -26.344 1 95.62 181 ASP B O 1
ATOM 5686 N N . LEU B 1 182 ? 17.547 -34.719 -25.609 1 97.69 182 LEU B N 1
ATOM 5687 C CA . LEU B 1 182 ? 17.25 -33.906 -26.781 1 97.69 182 LEU B CA 1
ATOM 5688 C C . LEU B 1 182 ? 18.484 -33.781 -27.672 1 97.69 182 LEU B C 1
ATOM 5690 O O . LEU B 1 182 ? 18.453 -33.062 -28.688 1 97.69 182 LEU B O 1
ATOM 5694 N N . LYS B 1 183 ? 19.547 -34.438 -27.297 1 97.31 183 LYS B N 1
ATOM 5695 C CA . LYS B 1 183 ? 20.781 -34.375 -28.078 1 97.31 183 LYS B CA 1
ATOM 5696 C C . LYS B 1 183 ? 20.578 -34.938 -29.484 1 97.31 183 LYS B C 1
ATOM 5698 O O . LYS B 1 183 ? 20.016 -36.031 -29.656 1 97.31 183 LYS B O 1
ATOM 5703 N N . GLY B 1 184 ? 21.078 -34.156 -30.438 1 97.19 184 GLY B N 1
ATOM 5704 C CA . GLY B 1 184 ? 21.016 -34.594 -31.828 1 97.19 184 GLY B CA 1
ATOM 5705 C C . GLY B 1 184 ? 19.609 -34.5 -32.406 1 97.19 184 GLY B C 1
ATOM 5706 O O . GLY B 1 184 ? 19.375 -34.938 -33.531 1 97.19 184 GLY B O 1
ATOM 5707 N N . LYS B 1 185 ? 18.719 -33.938 -31.703 1 98.56 185 LYS B N 1
ATOM 5708 C CA . LYS B 1 185 ? 17.344 -33.844 -32.156 1 98.56 185 LYS B CA 1
ATOM 5709 C C . LYS B 1 185 ? 17.016 -32.469 -32.688 1 98.56 185 LYS B C 1
ATOM 5711 O O . LYS B 1 185 ? 17.562 -31.469 -32.219 1 98.56 185 LYS B O 1
ATOM 5716 N N . ARG B 1 186 ? 16.156 -32.406 -33.719 1 98.75 186 ARG B N 1
ATOM 5717 C CA . ARG B 1 186 ? 15.469 -31.172 -34.094 1 98.75 186 ARG B CA 1
ATOM 5718 C C . ARG B 1 186 ? 14.234 -30.938 -33.219 1 98.75 186 ARG B C 1
ATOM 5720 O O . ARG B 1 186 ? 13.305 -31.75 -33.219 1 98.75 186 ARG B O 1
ATOM 5727 N N . VAL B 1 187 ? 14.289 -29.875 -32.5 1 98.88 187 VAL B N 1
ATOM 5728 C CA . VAL B 1 187 ? 13.266 -29.641 -31.484 1 98.88 187 VAL B CA 1
ATOM 5729 C C . VAL B 1 187 ? 12.477 -28.375 -31.828 1 98.88 187 VAL B C 1
ATOM 5731 O O . VAL B 1 187 ? 13.055 -27.375 -32.25 1 98.88 187 VAL B O 1
ATOM 5734 N N . ALA B 1 188 ? 11.156 -28.422 -31.703 1 98.88 188 ALA B N 1
ATOM 5735 C CA . ALA B 1 188 ? 10.281 -27.25 -31.781 1 98.88 188 ALA B CA 1
ATOM 5736 C C . ALA B 1 188 ? 9.727 -26.906 -30.406 1 98.88 188 ALA B C 1
ATOM 5738 O O . ALA B 1 188 ? 9.281 -27.781 -29.656 1 98.88 188 ALA B O 1
ATOM 5739 N N . VAL B 1 189 ? 9.852 -25.688 -30.031 1 98.75 189 VAL B N 1
ATOM 5740 C CA . VAL B 1 189 ? 9.148 -25.156 -28.859 1 98.75 189 VAL B CA 1
ATOM 5741 C C . VAL B 1 189 ? 8.008 -24.25 -29.312 1 98.75 189 VAL B C 1
ATOM 5743 O O . VAL B 1 189 ? 8.219 -23.297 -30.062 1 98.75 189 VAL B O 1
ATOM 5746 N N . ILE B 1 190 ? 6.781 -24.609 -28.922 1 98.31 190 ILE B N 1
ATOM 5747 C CA . ILE B 1 190 ? 5.613 -23.781 -29.234 1 98.31 190 ILE B CA 1
ATOM 5748 C C . ILE B 1 190 ? 5.188 -23 -28 1 98.31 190 ILE B C 1
ATOM 5750 O O . ILE B 1 190 ? 4.75 -23.578 -27 1 98.31 190 ILE B O 1
ATOM 5754 N N . GLY B 1 191 ? 5.273 -21.719 -28.094 1 96.38 191 GLY B N 1
ATOM 5755 C CA . GLY B 1 191 ? 4.914 -20.844 -26.969 1 96.38 191 GLY B CA 1
ATOM 5756 C C . GLY B 1 191 ? 6.105 -20.141 -26.359 1 96.38 191 GLY B C 1
ATOM 5757 O O . GLY B 1 191 ? 7.156 -20.734 -26.156 1 96.38 191 GLY B O 1
ATOM 5758 N N . THR B 1 192 ? 5.895 -18.844 -26.047 1 96.19 192 THR B N 1
ATOM 5759 C CA . THR B 1 192 ? 6.969 -18.016 -25.516 1 96.19 192 THR B CA 1
ATOM 5760 C C . THR B 1 192 ? 6.488 -17.219 -24.297 1 96.19 192 THR B C 1
ATOM 5762 O O . THR B 1 192 ? 6.789 -16.031 -24.172 1 96.19 192 THR B O 1
ATOM 5765 N N . GLY B 1 193 ? 5.695 -17.891 -23.438 1 93.75 193 GLY B N 1
ATOM 5766 C CA . GLY B 1 193 ? 5.445 -17.391 -22.094 1 93.75 193 GLY B CA 1
ATOM 5767 C C . GLY B 1 193 ? 6.531 -17.766 -21.109 1 93.75 193 GLY B C 1
ATOM 5768 O O . GLY B 1 193 ? 7.688 -17.953 -21.5 1 93.75 193 GLY B O 1
ATOM 5769 N N . SER B 1 194 ? 6.191 -17.828 -19.922 1 93.44 194 SER B N 1
ATOM 5770 C CA . SER B 1 194 ? 7.176 -18.062 -18.875 1 93.44 194 SER B CA 1
ATOM 5771 C C . SER B 1 194 ? 7.895 -19.391 -19.078 1 93.44 194 SER B C 1
ATOM 5773 O O . SER B 1 194 ? 9.125 -19.453 -19.016 1 93.44 194 SER B O 1
ATOM 5775 N N . SER B 1 195 ? 7.125 -20.469 -19.312 1 95.75 195 SER B N 1
ATOM 5776 C CA . SER B 1 195 ? 7.746 -21.766 -19.484 1 95.75 195 SER B CA 1
ATOM 5777 C C . SER B 1 195 ? 8.633 -21.812 -20.719 1 95.75 195 SER B C 1
ATOM 5779 O O . SER B 1 195 ? 9.758 -22.312 -20.672 1 95.75 195 SER B O 1
ATOM 5781 N N . GLY B 1 196 ? 8.094 -21.25 -21.859 1 97.38 196 GLY B N 1
ATOM 5782 C CA . GLY B 1 196 ? 8.883 -21.234 -23.078 1 97.38 196 GLY B CA 1
ATOM 5783 C C . GLY B 1 196 ? 10.188 -20.469 -22.922 1 97.38 196 GLY B C 1
ATOM 5784 O O . GLY B 1 196 ? 11.234 -20.922 -23.391 1 97.38 196 GLY B O 1
ATOM 5785 N N . ILE B 1 197 ? 10.117 -19.391 -22.219 1 97.38 197 ILE B N 1
ATOM 5786 C CA . ILE B 1 197 ? 11.266 -18.516 -22.031 1 97.38 197 ILE B CA 1
ATOM 5787 C C . ILE B 1 197 ? 12.328 -19.219 -21.188 1 97.38 197 ILE B C 1
ATOM 5789 O O . ILE B 1 197 ? 13.531 -19.031 -21.406 1 97.38 197 ILE B O 1
ATOM 5793 N N . GLN B 1 198 ? 11.914 -20.047 -20.344 1 97.69 198 GLN B N 1
ATOM 5794 C CA . GLN B 1 198 ? 12.852 -20.812 -19.516 1 97.69 198 GLN B CA 1
ATOM 5795 C C . GLN B 1 198 ? 13.383 -22.031 -20.266 1 97.69 198 GLN B C 1
ATOM 5797 O O . GLN B 1 198 ? 14.539 -22.422 -20.062 1 97.69 198 GLN B O 1
ATOM 5802 N N . ILE B 1 199 ? 12.617 -22.625 -21.141 1 98.44 199 ILE B N 1
ATOM 5803 C CA . ILE B 1 199 ? 12.953 -23.844 -21.859 1 98.44 199 ILE B CA 1
ATOM 5804 C C . ILE B 1 199 ? 13.969 -23.547 -22.953 1 98.44 199 ILE B C 1
ATOM 5806 O O . ILE B 1 199 ? 14.953 -24.266 -23.125 1 98.44 199 ILE B O 1
ATOM 5810 N N . VAL B 1 200 ? 13.812 -22.484 -23.656 1 98.69 200 VAL B N 1
ATOM 5811 C CA . VAL B 1 200 ? 14.477 -22.188 -24.922 1 98.69 200 VAL B CA 1
ATOM 5812 C C . VAL B 1 200 ? 15.984 -22.156 -24.719 1 98.69 200 VAL B C 1
ATOM 5814 O O . VAL B 1 200 ? 16.734 -22.875 -25.406 1 98.69 200 VAL B O 1
ATOM 5817 N N . PRO B 1 201 ? 16.484 -21.375 -23.703 1 98.5 201 PRO B N 1
ATOM 5818 C CA . PRO B 1 201 ? 17.953 -21.328 -23.578 1 98.5 201 PRO B CA 1
ATOM 5819 C C . PRO B 1 201 ? 18.562 -22.672 -23.25 1 98.5 201 PRO B C 1
ATOM 5821 O O . PRO B 1 201 ? 19.641 -23.016 -23.766 1 98.5 201 PRO B O 1
ATOM 5824 N N . VAL B 1 202 ? 17.938 -23.484 -22.484 1 98.19 202 VAL B N 1
ATOM 5825 C CA . VAL B 1 202 ? 18.484 -24.75 -22.016 1 98.19 202 VAL B CA 1
ATOM 5826 C C . VAL B 1 202 ? 18.438 -25.781 -23.156 1 98.19 202 VAL B C 1
ATOM 5828 O O . VAL B 1 202 ? 19.391 -26.516 -23.375 1 98.19 202 VAL B O 1
ATOM 5831 N N . VAL B 1 203 ? 17.344 -25.812 -23.891 1 98.56 203 VAL B N 1
ATOM 5832 C CA . VAL B 1 203 ? 17.172 -26.766 -24.984 1 98.56 203 VAL B CA 1
ATOM 5833 C C . VAL B 1 203 ? 18.109 -26.406 -26.125 1 98.56 203 VAL B C 1
ATOM 5835 O O . VAL B 1 203 ? 18.641 -27.297 -26.797 1 98.56 203 VAL B O 1
ATOM 5838 N N . ALA B 1 204 ? 18.297 -25.125 -26.344 1 98.69 204 ALA B N 1
ATOM 5839 C CA . ALA B 1 204 ? 19.203 -24.672 -27.406 1 98.69 204 ALA B CA 1
ATOM 5840 C C . ALA B 1 204 ? 20.609 -25.234 -27.219 1 98.69 204 ALA B C 1
ATOM 5842 O O . ALA B 1 204 ? 21.297 -25.516 -28.203 1 98.69 204 ALA B O 1
ATOM 5843 N N . GLU B 1 205 ? 21 -25.406 -26.016 1 97.69 205 GLU B N 1
ATOM 5844 C CA . GLU B 1 205 ? 22.344 -25.891 -25.703 1 97.69 205 GLU B CA 1
ATOM 5845 C C . GLU B 1 205 ? 22.484 -27.375 -26.016 1 97.69 205 GLU B C 1
ATOM 5847 O O . GLU B 1 205 ? 23.594 -27.875 -26.203 1 97.69 205 GLU B O 1
ATOM 5852 N N . GLN B 1 206 ? 21.391 -28.062 -26.125 1 96.94 206 GLN B N 1
ATOM 5853 C CA . GLN B 1 206 ? 21.422 -29.516 -26.234 1 96.94 206 GLN B CA 1
ATOM 5854 C C . GLN B 1 206 ? 21.031 -29.969 -27.641 1 96.94 206 GLN B C 1
ATOM 5856 O O . GLN B 1 206 ? 21.641 -30.891 -28.188 1 96.94 206 GLN B O 1
ATOM 5861 N N . ALA B 1 207 ? 20.078 -29.344 -28.25 1 98.38 207 ALA B N 1
ATOM 5862 C CA . ALA B 1 207 ? 19.422 -29.797 -29.484 1 98.38 207 ALA B CA 1
ATOM 5863 C C . ALA B 1 207 ? 20.344 -29.609 -30.688 1 98.38 207 ALA B C 1
ATOM 5865 O O . ALA B 1 207 ? 21.219 -28.734 -30.688 1 98.38 207 ALA B O 1
ATOM 5866 N N . GLU B 1 208 ? 20.188 -30.469 -31.703 1 98.69 208 GLU B N 1
ATOM 5867 C CA . GLU B 1 208 ? 20.828 -30.219 -33 1 98.69 208 GLU B CA 1
ATOM 5868 C C . GLU B 1 208 ? 20.375 -28.891 -33.594 1 98.69 208 GLU B C 1
ATOM 5870 O O . GLU B 1 208 ? 21.203 -28.094 -34.062 1 98.69 208 GLU B O 1
ATOM 5875 N N . HIS B 1 209 ? 19.156 -28.688 -33.562 1 98.81 209 HIS B N 1
ATOM 5876 C CA . HIS B 1 209 ? 18.547 -27.438 -33.969 1 98.81 209 HIS B CA 1
ATOM 5877 C C . HIS B 1 209 ? 17.266 -27.156 -33.219 1 98.81 209 HIS B C 1
ATOM 5879 O O . HIS B 1 209 ? 16.484 -28.078 -32.938 1 98.81 209 HIS B O 1
ATOM 5885 N N . LEU B 1 210 ? 17.094 -25.953 -32.781 1 98.94 210 LEU B N 1
ATOM 5886 C CA . LEU B 1 210 ? 15.898 -25.531 -32.062 1 98.94 210 LEU B CA 1
ATOM 5887 C C . LEU B 1 210 ? 15.086 -24.531 -32.875 1 98.94 210 LEU B C 1
ATOM 5889 O O . LEU B 1 210 ? 15.625 -23.516 -33.344 1 98.94 210 LEU B O 1
ATOM 5893 N N . TYR B 1 211 ? 13.82 -24.844 -33.156 1 98.81 211 TYR B N 1
ATOM 5894 C CA . TYR B 1 211 ? 12.852 -23.953 -33.75 1 98.81 211 TYR B CA 1
ATOM 5895 C C . TYR B 1 211 ? 11.867 -23.406 -32.719 1 98.81 211 TYR B C 1
ATOM 5897 O O . TYR B 1 211 ? 11.172 -24.188 -32.062 1 98.81 211 TYR B O 1
ATOM 5905 N N . VAL B 1 212 ? 11.844 -22.094 -32.562 1 98.88 212 VAL B N 1
ATOM 5906 C CA . VAL B 1 212 ? 10.969 -21.484 -31.562 1 98.88 212 VAL B CA 1
ATOM 5907 C C . VAL B 1 212 ? 9.766 -20.859 -32.25 1 98.88 212 VAL B C 1
ATOM 5909 O O . VAL B 1 212 ? 9.906 -19.844 -32.969 1 98.88 212 VAL B O 1
ATOM 5912 N N . TYR B 1 213 ? 8.617 -21.453 -32.062 1 98.5 213 TYR B N 1
ATOM 5913 C CA . TYR B 1 213 ? 7.379 -20.922 -32.625 1 98.5 213 TYR B CA 1
ATOM 5914 C C . TYR B 1 213 ? 6.727 -19.938 -31.688 1 98.5 213 TYR B C 1
ATOM 5916 O O . TYR B 1 213 ? 6.176 -20.312 -30.656 1 98.5 213 TYR B O 1
ATOM 5924 N N . GLN B 1 214 ? 6.766 -18.688 -32.094 1 97.5 214 GLN B N 1
ATOM 5925 C CA . GLN B 1 214 ? 6.32 -17.562 -31.281 1 97.5 214 GLN B CA 1
ATOM 5926 C C . GLN B 1 214 ? 5.082 -16.906 -31.891 1 97.5 214 GLN B C 1
ATOM 5928 O O . GLN B 1 214 ? 5.109 -16.453 -33.031 1 97.5 214 GLN B O 1
ATOM 5933 N N . ARG B 1 215 ? 4.031 -16.953 -31.141 1 92.38 215 ARG B N 1
ATOM 5934 C CA . ARG B 1 215 ? 2.873 -16.188 -31.594 1 92.38 215 ARG B CA 1
ATOM 5935 C C . ARG B 1 215 ? 2.949 -14.742 -31.109 1 92.38 215 ARG B C 1
ATOM 5937 O O . ARG B 1 215 ? 2.973 -13.812 -31.922 1 92.38 215 ARG B O 1
ATOM 5944 N N . THR B 1 216 ? 2.969 -14.508 -29.797 1 92 216 THR B N 1
ATOM 5945 C CA . THR B 1 216 ? 3.107 -13.172 -29.219 1 92 216 THR B CA 1
ATOM 5946 C C . THR B 1 216 ? 4.434 -13.047 -28.469 1 92 216 THR B C 1
ATOM 5948 O O . THR B 1 216 ? 4.695 -13.781 -27.516 1 92 216 THR B O 1
ATOM 5951 N N . PRO B 1 217 ? 5.273 -12.133 -28.953 1 94.88 217 PRO B N 1
ATOM 5952 C CA . PRO B 1 217 ? 6.512 -11.93 -28.188 1 94.88 217 PRO B CA 1
ATOM 5953 C C . PRO B 1 217 ? 6.258 -11.43 -26.766 1 94.88 217 PRO B C 1
ATOM 5955 O O . PRO B 1 217 ? 5.316 -10.664 -26.531 1 94.88 217 PRO B O 1
ATOM 5958 N N . SER B 1 218 ? 7.078 -11.875 -25.828 1 94.31 218 SER B N 1
ATOM 5959 C CA . SER B 1 218 ? 6.938 -11.484 -24.438 1 94.31 218 SER B CA 1
ATOM 5960 C C . SER B 1 218 ? 8.078 -10.57 -24 1 94.31 218 SER B C 1
ATOM 5962 O O . SER B 1 218 ? 9.219 -10.734 -24.453 1 94.31 218 SER B O 1
ATOM 5964 N N . PHE B 1 219 ? 7.75 -9.531 -23.172 1 94.75 219 PHE B N 1
ATOM 5965 C CA . PHE B 1 219 ? 8.805 -8.812 -22.484 1 94.75 219 PHE B CA 1
ATOM 5966 C C . PHE B 1 219 ? 9.492 -9.703 -21.453 1 94.75 219 PHE B C 1
ATOM 5968 O O . PHE B 1 219 ? 8.836 -10.281 -20.594 1 94.75 219 PHE B O 1
ATOM 5975 N N . THR B 1 220 ? 10.734 -9.875 -21.578 1 95.75 220 THR B N 1
ATOM 5976 C CA . THR B 1 220 ? 11.484 -10.602 -20.562 1 95.75 220 THR B CA 1
ATOM 5977 C C . THR B 1 220 ? 12.539 -9.711 -19.922 1 95.75 220 THR B C 1
ATOM 5979 O O . THR B 1 220 ? 13.086 -8.82 -20.578 1 95.75 220 THR B O 1
ATOM 5982 N N . LEU B 1 221 ? 12.711 -9.875 -18.672 1 96.44 221 LEU B N 1
ATOM 5983 C CA . LEU B 1 221 ? 13.734 -9.18 -17.906 1 96.44 221 LEU B CA 1
ATOM 5984 C C . LEU B 1 221 ? 14.797 -10.148 -17.406 1 96.44 221 LEU B C 1
ATOM 5986 O O . LEU B 1 221 ? 14.492 -11.305 -17.109 1 96.44 221 LEU B O 1
ATOM 5990 N N . PRO B 1 222 ? 16.016 -9.688 -17.391 1 96.94 222 PRO B N 1
ATOM 5991 C CA . PRO B 1 222 ? 17.047 -10.609 -16.922 1 96.94 222 PRO B CA 1
ATOM 5992 C C . PRO B 1 222 ? 16.875 -11.023 -15.461 1 96.94 222 PRO B C 1
ATOM 5994 O O . PRO B 1 222 ? 16.734 -10.164 -14.594 1 96.94 222 PRO B O 1
ATOM 5997 N N . MET B 1 223 ? 16.906 -12.289 -15.195 1 96.56 223 MET B N 1
ATOM 5998 C CA . MET B 1 223 ? 16.75 -12.805 -13.836 1 96.56 223 MET B CA 1
ATOM 5999 C C . MET B 1 223 ? 17.984 -12.477 -12.992 1 96.56 223 MET B C 1
ATOM 6001 O O . MET B 1 223 ? 17.844 -12.078 -11.828 1 96.56 223 MET B O 1
ATOM 6005 N N . ARG B 1 224 ? 19.156 -12.641 -13.617 1 96.31 224 ARG B N 1
ATOM 6006 C CA . ARG B 1 224 ? 20.453 -12.461 -12.945 1 96.31 224 ARG B CA 1
ATOM 6007 C C . ARG B 1 224 ? 20.516 -13.297 -11.664 1 96.31 224 ARG B C 1
ATOM 6009 O O . ARG B 1 224 ? 20.844 -12.773 -10.602 1 96.31 224 ARG B O 1
ATOM 6016 N N . ASN B 1 225 ? 20.188 -14.562 -11.773 1 96.31 225 ASN B N 1
ATOM 6017 C CA . ASN B 1 225 ? 20.234 -15.492 -10.648 1 96.31 225 ASN B CA 1
ATOM 6018 C C . ASN B 1 225 ? 21.656 -15.664 -10.117 1 96.31 225 ASN B C 1
ATOM 6020 O O . ASN B 1 225 ? 22.625 -15.531 -10.867 1 96.31 225 ASN B O 1
ATOM 6024 N N . ARG B 1 226 ? 21.766 -15.891 -8.852 1 94.75 226 ARG B N 1
ATOM 6025 C CA . ARG B 1 226 ? 23.078 -16.094 -8.234 1 94.75 226 ARG B CA 1
ATOM 6026 C C . ARG B 1 226 ? 22.984 -17.141 -7.121 1 94.75 226 ARG B C 1
ATOM 6028 O O . ARG B 1 226 ? 21.938 -17.297 -6.488 1 94.75 226 ARG B O 1
ATOM 6035 N N . LYS B 1 227 ? 24.078 -17.781 -6.926 1 96.44 227 LYS B N 1
ATOM 6036 C CA . LYS B 1 227 ? 24.219 -18.625 -5.742 1 96.44 227 LYS B CA 1
ATOM 6037 C C . LYS B 1 227 ? 24.203 -17.781 -4.469 1 96.44 227 LYS B C 1
ATOM 6039 O O . LYS B 1 227 ? 24.781 -16.688 -4.434 1 96.44 227 LYS B O 1
ATOM 6044 N N . LEU B 1 228 ? 23.594 -18.312 -3.465 1 95.38 228 LEU B N 1
ATOM 6045 C CA . LEU B 1 228 ? 23.547 -17.594 -2.197 1 95.38 228 LEU B CA 1
ATOM 6046 C C . LEU B 1 228 ? 24.781 -17.891 -1.351 1 95.38 228 LEU B C 1
ATOM 6048 O O . LEU B 1 228 ? 25.125 -19.062 -1.149 1 95.38 228 LEU B O 1
ATOM 6052 N N . GLU B 1 229 ? 25.406 -16.812 -0.904 1 94.69 229 GLU B N 1
ATOM 6053 C CA . GLU B 1 229 ? 26.547 -16.969 -0.003 1 94.69 229 GLU B CA 1
ATOM 6054 C C . GLU B 1 229 ? 26.094 -17.406 1.385 1 94.69 229 GLU B C 1
ATOM 6056 O O . GLU B 1 229 ? 25.047 -16.984 1.866 1 94.69 229 GLU B O 1
ATOM 6061 N N . GLU B 1 230 ? 26.938 -18.172 1.986 1 94.94 230 GLU B N 1
ATOM 6062 C CA . GLU B 1 230 ? 26.609 -18.719 3.295 1 94.94 230 GLU B CA 1
ATOM 6063 C C . GLU B 1 230 ? 26.328 -17.609 4.309 1 94.94 230 GLU B C 1
ATOM 6065 O O . GLU B 1 230 ? 25.406 -17.719 5.125 1 94.94 230 GLU B O 1
ATOM 6070 N N . ASP B 1 231 ? 27.125 -16.625 4.309 1 95.06 231 ASP B N 1
ATOM 6071 C CA . ASP B 1 231 ? 26.969 -15.523 5.258 1 95.06 231 ASP B CA 1
ATOM 6072 C C . ASP B 1 231 ? 25.625 -14.805 5.047 1 95.06 231 ASP B C 1
ATOM 6074 O O . ASP B 1 231 ? 25 -14.352 6.004 1 95.06 231 ASP B O 1
ATOM 6078 N N . TYR B 1 232 ? 25.281 -14.68 3.859 1 94 232 TYR B N 1
ATOM 6079 C CA . TYR B 1 232 ? 24 -14.047 3.566 1 94 232 TYR B CA 1
ATOM 6080 C C . TYR B 1 232 ? 22.844 -14.914 4.047 1 94 232 TYR B C 1
ATOM 6082 O O . TYR B 1 232 ? 21.875 -14.414 4.617 1 94 232 TYR B O 1
ATOM 6090 N N . VAL B 1 233 ? 22.953 -16.172 3.783 1 95.5 233 VAL B N 1
ATOM 6091 C CA . VAL B 1 233 ? 21.922 -17.094 4.23 1 95.5 233 VAL B CA 1
ATOM 6092 C C . VAL B 1 233 ? 21.781 -17.031 5.75 1 95.5 233 VAL B C 1
ATOM 6094 O O . VAL B 1 233 ? 20.672 -16.969 6.281 1 95.5 233 VAL B O 1
ATOM 6097 N N . ALA B 1 234 ? 22.906 -17.031 6.438 1 96.25 234 ALA B N 1
ATOM 6098 C CA . ALA B 1 234 ? 22.891 -16.938 7.895 1 96.25 234 ALA B CA 1
ATOM 6099 C C . ALA B 1 234 ? 22.25 -15.633 8.359 1 96.25 234 ALA B C 1
ATOM 6101 O O . ALA B 1 234 ? 21.5 -15.617 9.336 1 96.25 234 ALA B O 1
ATOM 6102 N N . HIS B 1 235 ? 22.594 -14.617 7.664 1 95.81 235 HIS B N 1
ATOM 6103 C CA . HIS B 1 235 ? 22.047 -13.305 7.965 1 95.81 235 HIS B CA 1
ATOM 6104 C C . HIS B 1 235 ? 20.531 -13.305 7.82 1 95.81 235 HIS B C 1
ATOM 6106 O O . HIS B 1 235 ? 19.812 -12.82 8.703 1 95.81 235 HIS B O 1
ATOM 6112 N N . ILE B 1 236 ? 20.016 -13.828 6.75 1 95.62 236 ILE B N 1
ATOM 6113 C CA . ILE B 1 236 ? 18.578 -13.898 6.5 1 95.62 236 ILE B CA 1
ATOM 6114 C C . ILE B 1 236 ? 17.922 -14.734 7.586 1 95.62 236 ILE B C 1
ATOM 6116 O O . ILE B 1 236 ? 16.891 -14.336 8.148 1 95.62 236 ILE B O 1
ATOM 6120 N N . LYS B 1 237 ? 18.5 -15.844 7.879 1 96.94 237 LYS B N 1
ATOM 6121 C CA . LYS B 1 237 ? 17.938 -16.75 8.875 1 96.94 237 LYS B CA 1
ATOM 6122 C C . LYS B 1 237 ? 17.844 -16.078 10.242 1 96.94 237 LYS B C 1
ATOM 6124 O O . LYS B 1 237 ? 16.859 -16.281 10.969 1 96.94 237 LYS B O 1
ATOM 6129 N N . ALA B 1 238 ? 18.766 -15.25 10.562 1 96.62 238 ALA B N 1
ATOM 6130 C CA . ALA B 1 238 ? 18.797 -14.555 11.844 1 96.62 238 ALA B CA 1
ATOM 6131 C C . ALA B 1 238 ? 17.688 -13.516 11.93 1 96.62 238 ALA B C 1
ATOM 6133 O O . ALA B 1 238 ? 17.266 -13.133 13.031 1 96.62 238 ALA B O 1
ATOM 6134 N N . HIS B 1 239 ? 17.141 -13.086 10.812 1 96.62 239 HIS B N 1
ATOM 6135 C CA . HIS B 1 239 ? 16.219 -11.961 10.828 1 96.62 239 HIS B CA 1
ATOM 6136 C C . HIS B 1 239 ? 14.891 -12.336 10.18 1 96.62 239 HIS B C 1
ATOM 6138 O O . HIS B 1 239 ? 14.102 -11.461 9.82 1 96.62 239 HIS B O 1
ATOM 6144 N N . TYR B 1 240 ? 14.562 -13.617 10.008 1 96.38 240 TYR B N 1
ATOM 6145 C CA . TYR B 1 240 ? 13.375 -14.125 9.344 1 96.38 240 TYR B CA 1
ATOM 6146 C C . TYR B 1 240 ? 12.109 -13.539 9.961 1 96.38 240 TYR B C 1
ATOM 6148 O O . TYR B 1 240 ? 11.195 -13.125 9.25 1 96.38 240 TYR B O 1
ATOM 6156 N N . PRO B 1 241 ? 12.062 -13.422 11.258 1 95.19 241 PRO B N 1
ATOM 6157 C CA . PRO B 1 241 ? 10.797 -12.945 11.82 1 95.19 241 PRO B CA 1
ATOM 6158 C C . PRO B 1 241 ? 10.406 -11.562 11.312 1 95.19 241 PRO B C 1
ATOM 6160 O O . PRO B 1 241 ? 9.266 -11.352 10.883 1 95.19 241 PRO B O 1
ATOM 6163 N N . GLY B 1 242 ? 11.344 -10.656 11.297 1 95.25 242 GLY B N 1
ATOM 6164 C CA . GLY B 1 242 ? 11.07 -9.32 10.781 1 95.25 242 GLY B CA 1
ATOM 6165 C C . GLY B 1 242 ? 10.797 -9.297 9.289 1 95.25 242 GLY B C 1
ATOM 6166 O O . GLY B 1 242 ? 9.914 -8.57 8.828 1 95.25 242 GLY B O 1
ATOM 6167 N N . LEU B 1 243 ? 11.523 -10.086 8.602 1 96.94 243 LEU B N 1
ATOM 6168 C CA . LEU B 1 243 ? 11.359 -10.156 7.148 1 96.94 243 LEU B CA 1
ATOM 6169 C C . LEU B 1 243 ? 9.992 -10.711 6.781 1 96.94 243 LEU B C 1
ATOM 6171 O O . LEU B 1 243 ? 9.328 -10.188 5.883 1 96.94 243 LEU B O 1
ATOM 6175 N N . ARG B 1 244 ? 9.578 -11.773 7.496 1 96.94 244 ARG B N 1
ATOM 6176 C CA . ARG B 1 244 ? 8.281 -12.398 7.227 1 96.94 244 ARG B CA 1
ATOM 6177 C C . ARG B 1 244 ? 7.141 -11.445 7.562 1 96.94 244 ARG B C 1
ATOM 6179 O O . ARG B 1 244 ? 6.152 -11.367 6.828 1 96.94 244 ARG B O 1
ATOM 6186 N N . LYS B 1 245 ? 7.293 -10.734 8.633 1 94.81 245 LYS B N 1
ATOM 6187 C CA . LYS B 1 245 ? 6.289 -9.75 9.008 1 94.81 245 LYS B CA 1
ATOM 6188 C C . LYS B 1 245 ? 6.148 -8.68 7.926 1 94.81 245 LYS B C 1
ATOM 6190 O O . LYS B 1 245 ? 5.031 -8.32 7.535 1 94.81 245 LYS B O 1
ATOM 6195 N N . ALA B 1 246 ? 7.238 -8.164 7.453 1 95 246 ALA B N 1
ATOM 6196 C CA . ALA B 1 246 ? 7.219 -7.148 6.402 1 95 246 ALA B CA 1
ATOM 6197 C C . ALA B 1 246 ? 6.578 -7.691 5.129 1 95 246 ALA B C 1
ATOM 6199 O O . ALA B 1 246 ? 5.781 -7.004 4.484 1 95 246 ALA B O 1
ATOM 6200 N N . ALA B 1 247 ? 6.895 -8.891 4.793 1 96.19 247 ALA B N 1
ATOM 6201 C CA . ALA B 1 247 ? 6.359 -9.508 3.586 1 96.19 247 ALA B CA 1
ATOM 6202 C C . ALA B 1 247 ? 4.84 -9.625 3.656 1 96.19 247 ALA B C 1
ATOM 6204 O O . ALA B 1 247 ? 4.145 -9.383 2.666 1 96.19 247 ALA B O 1
ATOM 6205 N N . ARG B 1 248 ? 4.289 -9.953 4.777 1 94.44 248 ARG B N 1
ATOM 6206 C CA . ARG B 1 248 ? 2.857 -10.148 4.977 1 94.44 248 ARG B CA 1
ATOM 6207 C C . ARG B 1 248 ? 2.086 -8.859 4.727 1 94.44 248 ARG B C 1
ATOM 6209 O O . ARG B 1 248 ? 0.909 -8.891 4.363 1 94.44 248 ARG B O 1
ATOM 6216 N N . HIS B 1 249 ? 2.732 -7.75 4.852 1 91.94 249 HIS B N 1
ATOM 6217 C CA . HIS B 1 249 ? 2.059 -6.465 4.73 1 91.94 249 HIS B CA 1
ATOM 6218 C C . HIS B 1 249 ? 2.412 -5.777 3.418 1 91.94 249 HIS B C 1
ATOM 6220 O O . HIS B 1 249 ? 1.944 -4.668 3.145 1 91.94 249 HIS B O 1
ATOM 6226 N N . SER B 1 250 ? 3.191 -6.445 2.648 1 93.5 250 SER B N 1
ATOM 6227 C CA . SER B 1 250 ? 3.646 -5.848 1.396 1 93.5 250 SER B CA 1
ATOM 6228 C C . SER B 1 250 ? 2.635 -6.074 0.277 1 93.5 250 SER B C 1
ATOM 6230 O O . SER B 1 250 ? 1.686 -6.844 0.438 1 93.5 250 SER B O 1
ATOM 6232 N N . MET B 1 251 ? 2.869 -5.441 -0.822 1 92 251 MET B N 1
ATOM 6233 C CA . MET B 1 251 ? 2.01 -5.496 -2 1 92 251 MET B CA 1
ATOM 6234 C C . MET B 1 251 ? 1.997 -6.898 -2.6 1 92 251 MET B C 1
ATOM 6236 O O . MET B 1 251 ? 0.939 -7.406 -2.977 1 92 251 MET B O 1
ATOM 6240 N N . THR B 1 252 ? 3.131 -7.594 -2.609 1 93.56 252 THR B N 1
ATOM 6241 C CA . THR B 1 252 ? 3.246 -8.836 -3.367 1 93.56 252 THR B CA 1
ATOM 6242 C C . THR B 1 252 ? 3.477 -10.016 -2.436 1 93.56 252 THR B C 1
ATOM 6244 O O . THR B 1 252 ? 3.52 -11.164 -2.881 1 93.56 252 THR B O 1
ATOM 6247 N N . GLY B 1 253 ? 3.709 -9.781 -1.202 1 95.25 253 GLY B N 1
ATOM 6248 C CA . GLY B 1 253 ? 4.016 -10.867 -0.278 1 95.25 253 GLY B CA 1
ATOM 6249 C C . GLY B 1 253 ? 5.488 -11.227 -0.255 1 95.25 253 GLY B C 1
ATOM 6250 O O . GLY B 1 253 ? 5.84 -12.391 -0.06 1 95.25 253 GLY B O 1
ATOM 6251 N N . GLY B 1 254 ? 6.309 -10.203 -0.488 1 94.5 254 GLY B N 1
ATOM 6252 C CA . GLY B 1 254 ? 7.746 -10.43 -0.49 1 94.5 254 GLY B CA 1
ATOM 6253 C C . GLY B 1 254 ? 8.547 -9.195 -0.132 1 94.5 254 GLY B C 1
ATOM 6254 O O . GLY B 1 254 ? 7.98 -8.172 0.25 1 94.5 254 GLY B O 1
ATOM 6255 N N . ILE B 1 255 ? 9.867 -9.32 -0.233 1 91.44 255 ILE B N 1
ATOM 6256 C CA . ILE B 1 255 ? 10.758 -8.273 0.255 1 91.44 255 ILE B CA 1
ATOM 6257 C C . ILE B 1 255 ? 11.367 -7.527 -0.927 1 91.44 255 ILE B C 1
ATOM 6259 O O . ILE B 1 255 ? 12.25 -6.68 -0.747 1 91.44 255 ILE B O 1
ATOM 6263 N N . ARG B 1 256 ? 10.883 -7.836 -2.17 1 89.31 256 ARG B N 1
ATOM 6264 C CA . ARG B 1 256 ? 11.367 -7.117 -3.344 1 89.31 256 ARG B CA 1
ATOM 6265 C C . ARG B 1 256 ? 11.125 -5.621 -3.205 1 89.31 256 ARG B C 1
ATOM 6267 O O . ARG B 1 256 ? 10.086 -5.195 -2.695 1 89.31 256 ARG B O 1
ATOM 6274 N N . PRO B 1 257 ? 12.109 -4.855 -3.736 1 91.44 257 PRO B N 1
ATOM 6275 C CA . PRO B 1 257 ? 11.914 -3.408 -3.648 1 91.44 257 PRO B CA 1
ATOM 6276 C C . PRO B 1 257 ? 10.852 -2.896 -4.617 1 91.44 257 PRO B C 1
ATOM 6278 O O . PRO B 1 257 ? 10.992 -3.053 -5.832 1 91.44 257 PRO B O 1
ATOM 6281 N N . ILE B 1 258 ? 9.789 -2.441 -4.133 1 93.06 258 ILE B N 1
ATOM 6282 C CA . ILE B 1 258 ? 8.75 -1.769 -4.898 1 93.06 258 ILE B CA 1
ATOM 6283 C C . ILE B 1 258 ? 8.594 -0.33 -4.41 1 93.06 258 ILE B C 1
ATOM 6285 O O . ILE B 1 258 ? 8.43 -0.09 -3.211 1 93.06 258 ILE B O 1
ATOM 6289 N N . THR B 1 259 ? 8.68 0.602 -5.344 1 92.88 259 THR B N 1
ATOM 6290 C CA . THR B 1 259 ? 8.672 2.014 -4.973 1 92.88 259 THR B CA 1
ATOM 6291 C C . THR B 1 259 ? 7.301 2.633 -5.238 1 92.88 259 THR B C 1
ATOM 6293 O O . THR B 1 259 ? 6.543 2.141 -6.078 1 92.88 259 THR B O 1
ATOM 6296 N N . HIS B 1 260 ? 6.965 3.762 -4.57 1 91.81 260 HIS B N 1
ATOM 6297 C CA . HIS B 1 260 ? 5.766 4.555 -4.82 1 91.81 260 HIS B CA 1
ATOM 6298 C C . HIS B 1 260 ? 6.051 5.691 -5.793 1 91.81 260 HIS B C 1
ATOM 6300 O O . HIS B 1 260 ? 5.152 6.465 -6.129 1 91.81 260 HIS B O 1
ATOM 6306 N N . ARG B 1 261 ? 7.145 5.727 -6.344 1 93.06 261 ARG B N 1
ATOM 6307 C CA . ARG B 1 261 ? 7.551 6.809 -7.238 1 93.06 261 ARG B CA 1
ATOM 6308 C C . ARG B 1 261 ? 6.945 6.625 -8.625 1 93.06 261 ARG B C 1
ATOM 6310 O O . ARG B 1 261 ? 7.156 5.594 -9.273 1 93.06 261 ARG B O 1
ATOM 6317 N N . PRO B 1 262 ? 6.203 7.637 -9.117 1 97 262 PRO B N 1
ATOM 6318 C CA . PRO B 1 262 ? 5.785 7.559 -10.523 1 97 262 PRO B CA 1
ATOM 6319 C C . PRO B 1 262 ? 6.895 7.969 -11.492 1 97 262 PRO B C 1
ATOM 6321 O O . PRO B 1 262 ? 7.789 8.734 -11.117 1 97 262 PRO B O 1
ATOM 6324 N N . LEU B 1 263 ? 6.801 7.512 -12.641 1 97.88 263 LEU B N 1
ATOM 6325 C CA . LEU B 1 263 ? 7.902 7.625 -13.594 1 97.88 263 LEU B CA 1
ATOM 6326 C C . LEU B 1 263 ? 8.234 9.086 -13.875 1 97.88 263 LEU B C 1
ATOM 6328 O O . LEU B 1 263 ? 9.406 9.477 -13.844 1 97.88 263 LEU B O 1
ATOM 6332 N N . PHE B 1 264 ? 7.246 9.914 -14.109 1 97.44 264 PHE B N 1
ATOM 6333 C CA . PHE B 1 264 ? 7.484 11.273 -14.602 1 97.44 264 PHE B CA 1
ATOM 6334 C C . PHE B 1 264 ? 7.785 12.219 -13.445 1 97.44 264 PHE B C 1
ATOM 6336 O O . PHE B 1 264 ? 7.934 13.43 -13.648 1 97.44 264 PHE B O 1
ATOM 6343 N N . SER B 1 265 ? 7.895 11.719 -12.227 1 95.12 265 SER B N 1
ATOM 6344 C CA . SER B 1 265 ? 8.281 12.547 -11.086 1 95.12 265 SER B CA 1
ATOM 6345 C C . SER B 1 265 ? 9.773 12.883 -11.141 1 95.12 265 SER B C 1
ATOM 6347 O O . SER B 1 265 ? 10.242 13.742 -10.391 1 95.12 265 SER B O 1
ATOM 6349 N N . VAL B 1 266 ? 10.508 12.195 -11.992 1 93.62 266 VAL B N 1
ATOM 6350 C CA . VAL B 1 266 ? 11.938 12.445 -12.133 1 93.62 266 VAL B CA 1
ATOM 6351 C C . VAL B 1 266 ? 12.25 12.852 -13.57 1 93.62 266 VAL B C 1
ATOM 6353 O O . VAL B 1 266 ? 11.453 12.609 -14.484 1 93.62 266 VAL B O 1
ATOM 6356 N N . THR B 1 267 ? 13.414 13.406 -13.812 1 93.19 267 THR B N 1
ATOM 6357 C CA . THR B 1 267 ? 13.82 13.867 -15.133 1 93.19 267 THR B CA 1
ATOM 6358 C C . THR B 1 267 ? 14.133 12.695 -16.062 1 93.19 267 THR B C 1
ATOM 6360 O O . THR B 1 267 ? 14.359 11.578 -15.586 1 93.19 267 THR B O 1
ATOM 6363 N N . PRO B 1 268 ? 14.141 12.953 -17.328 1 94.94 268 PRO B N 1
ATOM 6364 C CA . PRO B 1 268 ? 14.516 11.898 -18.266 1 94.94 268 PRO B CA 1
ATOM 6365 C C . PRO B 1 268 ? 15.891 11.305 -17.984 1 94.94 268 PRO B C 1
ATOM 6367 O O . PRO B 1 268 ? 16.062 10.078 -18.031 1 94.94 268 PRO B O 1
ATOM 6370 N N . ALA B 1 269 ? 16.844 12.164 -17.641 1 95.31 269 ALA B N 1
ATOM 6371 C CA . ALA B 1 269 ? 18.188 11.68 -17.344 1 95.31 269 ALA B CA 1
ATOM 6372 C C . ALA B 1 269 ? 18.188 10.789 -16.109 1 95.31 269 ALA B C 1
ATOM 6374 O O . ALA B 1 269 ? 18.828 9.734 -16.094 1 95.31 269 ALA B O 1
ATOM 6375 N N . GLU B 1 270 ? 17.453 11.188 -15.109 1 93.69 270 GLU B N 1
ATOM 6376 C CA . GLU B 1 270 ? 17.391 10.414 -13.875 1 93.69 270 GLU B CA 1
ATOM 6377 C C . GLU B 1 270 ? 16.672 9.078 -14.102 1 93.69 270 GLU B C 1
ATOM 6379 O O . GLU B 1 270 ? 17.094 8.047 -13.578 1 93.69 270 GLU B O 1
ATOM 6384 N N . ARG B 1 271 ? 15.578 9.117 -14.805 1 96.44 271 ARG B N 1
ATOM 6385 C CA . ARG B 1 271 ? 14.844 7.871 -15 1 96.44 271 ARG B CA 1
ATOM 6386 C C . ARG B 1 271 ? 15.656 6.883 -15.828 1 96.44 271 ARG B C 1
ATOM 6388 O O . ARG B 1 271 ? 15.578 5.672 -15.617 1 96.44 271 ARG B O 1
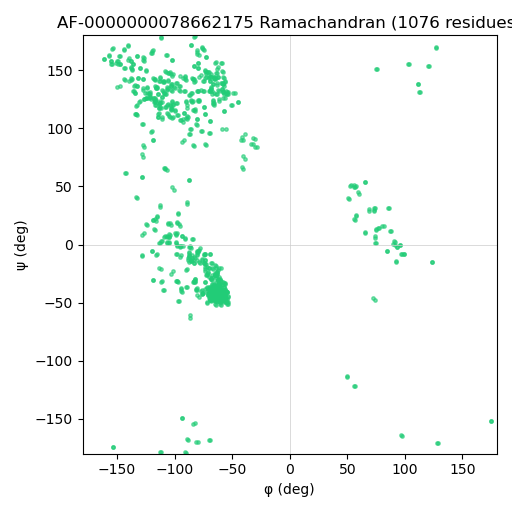ATOM 6395 N N . GLU B 1 272 ? 16.422 7.395 -16.797 1 97.69 272 GLU B N 1
ATOM 6396 C CA . GLU B 1 272 ? 17.312 6.52 -17.562 1 97.69 272 GLU B CA 1
ATOM 6397 C C . GLU B 1 272 ? 18.359 5.859 -16.656 1 97.69 272 GLU B C 1
ATOM 6399 O O . GLU B 1 272 ? 18.609 4.66 -16.766 1 97.69 272 GLU B O 1
ATOM 6404 N N . LYS B 1 273 ? 18.906 6.625 -15.82 1 96.75 273 LYS B N 1
ATOM 6405 C CA . LYS B 1 273 ? 19.875 6.098 -14.875 1 96.75 273 LYS B CA 1
ATOM 6406 C C . LYS B 1 273 ? 19.25 5.035 -13.977 1 96.75 273 LYS B C 1
ATOM 6408 O O . LYS B 1 273 ? 19.844 3.979 -13.75 1 96.75 273 LYS B O 1
ATOM 6413 N N . LEU B 1 274 ? 18.094 5.328 -13.461 1 96 274 LEU B N 1
ATOM 6414 C CA . LEU B 1 274 ? 17.375 4.391 -12.594 1 96 274 LEU B CA 1
ATOM 6415 C C . LEU B 1 274 ? 17.109 3.082 -13.328 1 96 274 LEU B C 1
ATOM 6417 O O . LEU B 1 274 ? 17.312 2 -12.773 1 96 274 LEU B O 1
ATOM 6421 N N . MET B 1 275 ? 16.641 3.172 -14.555 1 98.19 275 MET B N 1
ATOM 6422 C CA . MET B 1 275 ? 16.297 1.981 -15.336 1 98.19 275 MET B CA 1
ATOM 6423 C C . MET B 1 275 ? 17.547 1.169 -15.648 1 98.19 275 MET B C 1
ATOM 6425 O O . MET B 1 275 ? 17.547 -0.059 -15.547 1 98.19 275 MET B O 1
ATOM 6429 N N . GLU B 1 276 ? 18.641 1.852 -16 1 98.12 276 GLU B N 1
ATOM 6430 C CA . GLU B 1 276 ? 19.906 1.159 -16.281 1 98.12 276 GLU B CA 1
ATOM 6431 C C . GLU B 1 276 ? 20.406 0.416 -15.039 1 98.12 276 GLU B C 1
ATOM 6433 O O . GLU B 1 276 ? 20.828 -0.739 -15.133 1 98.12 276 GLU B O 1
ATOM 6438 N N . GLU B 1 277 ? 20.359 1.062 -13.938 1 95.62 277 GLU B N 1
ATOM 6439 C CA . GLU B 1 277 ? 20.812 0.441 -12.695 1 95.62 277 GLU B CA 1
ATOM 6440 C C . GLU B 1 277 ? 19.953 -0.765 -12.336 1 95.62 277 GLU B C 1
ATOM 6442 O O . GLU B 1 277 ? 20.469 -1.814 -11.953 1 95.62 277 GLU B O 1
ATOM 6447 N N . ALA B 1 278 ? 18.672 -0.597 -12.438 1 95.94 278 ALA B N 1
ATOM 6448 C CA . ALA B 1 278 ? 17.766 -1.699 -12.141 1 95.94 278 ALA B CA 1
ATOM 6449 C C . ALA B 1 278 ? 17.984 -2.863 -13.102 1 95.94 278 ALA B C 1
ATOM 6451 O O . ALA B 1 278 ? 17.938 -4.027 -12.695 1 95.94 278 ALA B O 1
ATOM 6452 N N . TRP B 1 279 ? 18.141 -2.527 -14.375 1 96.94 279 TRP B N 1
ATOM 6453 C CA . TRP B 1 279 ? 18.406 -3.547 -15.383 1 96.94 279 TRP B CA 1
ATOM 6454 C C . TRP B 1 279 ? 19.641 -4.367 -15.031 1 96.94 279 TRP B C 1
ATOM 6456 O O . TRP B 1 279 ? 19.641 -5.594 -15.172 1 96.94 279 TRP B O 1
ATOM 6466 N N . GLN B 1 280 ? 20.656 -3.725 -14.539 1 95.56 280 GLN B N 1
ATOM 6467 C CA . GLN B 1 280 ? 21.906 -4.387 -14.164 1 95.56 280 GLN B CA 1
ATOM 6468 C C . GLN B 1 280 ? 21.703 -5.285 -12.945 1 95.56 280 GLN B C 1
ATOM 6470 O O . GLN B 1 280 ? 22.328 -6.34 -12.836 1 95.56 280 GLN B O 1
ATOM 6475 N N . ARG B 1 281 ? 20.828 -4.949 -12.133 1 92.5 281 ARG B N 1
ATOM 6476 C CA . ARG B 1 281 ? 20.578 -5.719 -10.922 1 92.5 281 ARG B CA 1
ATOM 6477 C C . ARG B 1 281 ? 19.672 -6.914 -11.203 1 92.5 281 ARG B C 1
ATOM 6479 O O . ARG B 1 281 ? 19.703 -7.91 -10.477 1 92.5 281 ARG B O 1
ATOM 6486 N N . GLY B 1 282 ? 18.734 -6.719 -12.203 1 94.06 282 GLY B N 1
ATOM 6487 C CA . GLY B 1 282 ? 17.859 -7.82 -12.578 1 94.06 282 GLY B CA 1
ATOM 6488 C C . GLY B 1 282 ? 16.391 -7.457 -12.555 1 94.06 282 GLY B C 1
ATOM 6489 O O . GLY B 1 282 ? 16.016 -6.387 -12.062 1 94.06 282 GLY B O 1
ATOM 6490 N N . GLY B 1 283 ? 15.594 -8.383 -13.109 1 92.12 283 GLY B N 1
ATOM 6491 C CA . GLY B 1 283 ? 14.172 -8.156 -13.305 1 92.12 283 GLY B CA 1
ATOM 6492 C C . GLY B 1 283 ? 13.422 -7.898 -12.016 1 92.12 283 GLY B C 1
ATOM 6493 O O . GLY B 1 283 ? 12.461 -7.129 -11.984 1 92.12 283 GLY B O 1
ATOM 6494 N N . SER B 1 284 ? 13.789 -8.5 -10.914 1 88 284 SER B N 1
ATOM 6495 C CA . SER B 1 284 ? 13.117 -8.312 -9.633 1 88 284 SER B CA 1
ATOM 6496 C C . SER B 1 284 ? 13.188 -6.859 -9.172 1 88 284 SER B C 1
ATOM 6498 O O . SER B 1 284 ? 12.25 -6.348 -8.562 1 88 284 SER B O 1
ATOM 6500 N N . HIS B 1 285 ? 14.258 -6.195 -9.461 1 91.12 285 HIS B N 1
ATOM 6501 C CA . HIS B 1 285 ? 14.422 -4.781 -9.141 1 91.12 285 HIS B CA 1
ATOM 6502 C C . HIS B 1 285 ? 13.719 -3.896 -10.164 1 91.12 285 HIS B C 1
ATOM 6504 O O . HIS B 1 285 ? 13.102 -2.893 -9.805 1 91.12 285 HIS B O 1
ATOM 6510 N N . PHE B 1 286 ? 13.781 -4.301 -11.383 1 95.38 286 PHE B N 1
ATOM 6511 C CA . PHE B 1 286 ? 13.258 -3.5 -12.484 1 95.38 286 PHE B CA 1
ATOM 6512 C C . PHE B 1 286 ? 11.742 -3.412 -12.406 1 95.38 286 PHE B C 1
ATOM 6514 O O . PHE B 1 286 ? 11.164 -2.357 -12.68 1 95.38 286 PHE B O 1
ATOM 6521 N N . LEU B 1 287 ? 11.117 -4.477 -11.953 1 92.69 287 LEU B N 1
ATOM 6522 C CA . LEU B 1 287 ? 9.656 -4.57 -11.883 1 92.69 287 LEU B CA 1
ATOM 6523 C C . LEU B 1 287 ? 9.094 -3.557 -10.891 1 92.69 287 LEU B C 1
ATOM 6525 O O . LEU B 1 287 ? 7.957 -3.113 -11.031 1 92.69 287 LEU B O 1
ATOM 6529 N N . GLY B 1 288 ? 9.836 -3.152 -9.914 1 92.56 288 GLY B N 1
ATOM 6530 C CA . GLY B 1 288 ? 9.336 -2.293 -8.852 1 92.56 288 GLY B CA 1
ATOM 6531 C C . GLY B 1 288 ? 9.82 -0.86 -8.969 1 92.56 288 GLY B C 1
ATOM 6532 O O . GLY B 1 288 ? 9.727 -0.087 -8.016 1 92.56 288 GLY B O 1
ATOM 6533 N N . LEU B 1 289 ? 10.281 -0.467 -10.109 1 94.81 289 LEU B N 1
ATOM 6534 C CA . LEU B 1 289 ? 11.023 0.779 -10.25 1 94.81 289 LEU B CA 1
ATOM 6535 C C . LEU B 1 289 ? 10.086 1.98 -10.227 1 94.81 289 LEU B C 1
ATOM 6537 O O . LEU B 1 289 ? 10.445 3.045 -9.719 1 94.81 289 LEU B O 1
ATOM 6541 N N . PHE B 1 290 ? 8.883 1.879 -10.883 1 96.81 290 PHE B N 1
ATOM 6542 C CA . PHE B 1 290 ? 7.926 2.982 -10.945 1 96.81 290 PHE B CA 1
ATOM 6543 C C . PHE B 1 290 ? 6.523 2.508 -10.594 1 96.81 290 PHE 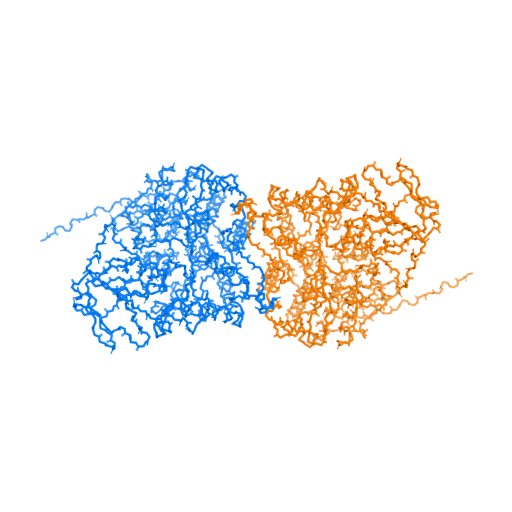B C 1
ATOM 6545 O O . PHE B 1 290 ? 6.117 1.408 -10.977 1 96.81 290 PHE B O 1
ATOM 6552 N N . SER B 1 291 ? 5.777 3.309 -9.922 1 95.19 291 SER B N 1
ATOM 6553 C CA . SER B 1 291 ? 4.527 2.902 -9.281 1 95.19 291 SER B CA 1
ATOM 6554 C C . SER B 1 291 ? 3.359 2.973 -10.258 1 95.19 291 SER B C 1
ATOM 6556 O O . SER B 1 291 ? 2.283 2.438 -9.984 1 95.19 291 SER B O 1
ATOM 6558 N N . ASP B 1 292 ? 3.52 3.609 -11.406 1 96.25 292 ASP B N 1
ATOM 6559 C CA . ASP B 1 292 ? 2.344 3.949 -12.203 1 96.25 292 ASP B CA 1
ATOM 6560 C C . ASP B 1 292 ? 2.398 3.279 -13.57 1 96.25 292 ASP B C 1
ATOM 6562 O O . ASP B 1 292 ? 1.743 3.73 -14.516 1 96.25 292 ASP B O 1
ATOM 6566 N N . LEU B 1 293 ? 3.15 2.234 -13.703 1 95.5 293 LEU B N 1
ATOM 6567 C CA . LEU B 1 293 ? 3.367 1.614 -15.008 1 95.5 293 LEU B CA 1
ATOM 6568 C C . LEU B 1 293 ? 2.107 0.907 -15.492 1 95.5 293 LEU B C 1
ATOM 6570 O O . LEU B 1 293 ? 1.928 0.7 -16.688 1 95.5 293 LEU B O 1
ATOM 6574 N N . LEU B 1 294 ? 1.254 0.526 -14.594 1 94.25 294 LEU B N 1
ATOM 6575 C CA . LEU B 1 294 ? 0.045 -0.17 -15.016 1 94.25 294 LEU B CA 1
ATOM 6576 C C . LEU B 1 294 ? -1.17 0.747 -14.93 1 94.25 294 LEU B C 1
ATOM 6578 O O . LEU B 1 294 ? -2.307 0.296 -15.094 1 94.25 294 LEU B O 1
ATOM 6582 N N . THR B 1 295 ? -0.971 2.023 -14.68 1 93.94 295 THR B N 1
ATOM 6583 C CA . THR B 1 295 ? -2.09 2.957 -14.609 1 93.94 295 THR B CA 1
ATOM 6584 C C . THR B 1 295 ? -1.85 4.164 -15.508 1 93.94 295 THR B C 1
ATOM 6586 O O . THR B 1 295 ? -2.746 4.984 -15.711 1 93.94 295 THR B O 1
ATOM 6589 N N . ASN B 1 296 ? -0.667 4.305 -16.031 1 96.31 296 ASN B N 1
ATOM 6590 C CA . ASN B 1 296 ? -0.28 5.398 -16.906 1 96.31 296 ASN B CA 1
ATOM 6591 C C . ASN B 1 296 ? 0.35 4.883 -18.203 1 96.31 296 ASN B C 1
ATOM 6593 O O . ASN B 1 296 ? 1.515 4.48 -18.219 1 96.31 296 ASN B O 1
ATOM 6597 N N . SER B 1 297 ? -0.399 4.914 -19.297 1 95.5 297 SER B N 1
ATOM 6598 C CA . SER B 1 297 ? 0.027 4.332 -20.562 1 95.5 297 SER B CA 1
ATOM 6599 C C . SER B 1 297 ? 1.278 5.023 -21.094 1 95.5 297 SER B C 1
ATOM 6601 O O . SER B 1 297 ? 2.131 4.379 -21.719 1 95.5 297 SER B O 1
ATOM 6603 N N . GLU B 1 298 ? 1.408 6.316 -20.875 1 96.5 298 GLU B N 1
ATOM 6604 C CA . GLU B 1 298 ? 2.596 7.031 -21.328 1 96.5 298 GLU B CA 1
ATOM 6605 C C . GLU B 1 298 ? 3.84 6.574 -20.562 1 96.5 298 GLU B C 1
ATOM 6607 O O . GLU B 1 298 ? 4.891 6.348 -21.172 1 96.5 298 GLU B O 1
ATOM 6612 N N . ALA B 1 299 ? 3.705 6.5 -19.266 1 97.62 299 ALA B N 1
ATOM 6613 C CA . ALA B 1 299 ? 4.809 5.996 -18.438 1 97.62 299 ALA B CA 1
ATOM 6614 C C . ALA B 1 299 ? 5.191 4.578 -18.859 1 97.62 299 ALA B C 1
ATOM 6616 O O . ALA B 1 299 ? 6.375 4.258 -18.969 1 97.62 299 ALA B O 1
ATOM 6617 N N . ASN B 1 300 ? 4.172 3.775 -19.125 1 97.44 300 ASN B N 1
ATOM 6618 C CA . ASN B 1 300 ? 4.395 2.396 -19.531 1 97.44 300 ASN B CA 1
ATOM 6619 C C . ASN B 1 300 ? 5.223 2.322 -20.812 1 97.44 300 ASN B C 1
ATOM 6621 O O . ASN B 1 300 ? 6.18 1.554 -20.891 1 97.44 300 ASN B O 1
ATOM 6625 N N . GLU B 1 301 ? 4.887 3.133 -21.734 1 97.44 301 GLU B N 1
ATOM 6626 C CA . GLU B 1 301 ? 5.547 3.115 -23.047 1 97.44 301 GLU B CA 1
ATOM 6627 C C . GLU B 1 301 ? 7.023 3.494 -22.922 1 97.44 301 GLU B C 1
ATOM 6629 O O . GLU B 1 301 ? 7.867 2.959 -23.641 1 97.44 301 GLU B O 1
ATOM 6634 N N . VAL B 1 302 ? 7.32 4.387 -22.047 1 98.06 302 VAL B N 1
ATOM 6635 C CA . VAL B 1 302 ? 8.711 4.773 -21.828 1 98.06 302 VAL B CA 1
ATOM 6636 C C . VAL B 1 302 ? 9.523 3.555 -21.391 1 98.06 302 VAL B C 1
ATOM 6638 O O . VAL B 1 302 ? 10.609 3.309 -21.922 1 98.06 302 VAL B O 1
ATOM 6641 N N . VAL B 1 303 ? 9.016 2.824 -20.484 1 98.06 303 VAL B N 1
ATOM 6642 C CA . VAL B 1 303 ? 9.711 1.65 -19.969 1 98.06 303 VAL B CA 1
ATOM 6643 C C . VAL B 1 303 ? 9.75 0.554 -21.031 1 98.06 303 VAL B C 1
ATOM 6645 O O . VAL B 1 303 ? 10.758 -0.13 -21.188 1 98.06 303 VAL B O 1
ATOM 6648 N N . ALA B 1 304 ? 8.617 0.379 -21.75 1 97.69 304 ALA B N 1
ATOM 6649 C CA . ALA B 1 304 ? 8.57 -0.596 -22.828 1 97.69 304 ALA B CA 1
ATOM 6650 C C . ALA B 1 304 ? 9.648 -0.316 -23.875 1 97.69 304 ALA B C 1
ATOM 6652 O O . ALA B 1 304 ? 10.352 -1.232 -24.312 1 97.69 304 ALA B O 1
ATOM 6653 N N . GLU B 1 305 ? 9.82 0.919 -24.219 1 98.31 305 GLU B N 1
ATOM 6654 C CA . GLU B 1 305 ? 10.812 1.294 -25.219 1 98.31 305 GLU B CA 1
ATOM 6655 C C . GLU B 1 305 ? 12.234 1.036 -24.719 1 98.31 305 GLU B C 1
ATOM 6657 O O . GLU B 1 305 ? 13.117 0.657 -25.5 1 98.31 305 GLU B O 1
ATOM 6662 N N . PHE B 1 306 ? 12.438 1.333 -23.516 1 98.44 306 PHE B N 1
ATOM 6663 C CA . PHE B 1 306 ? 13.734 1.006 -22.922 1 98.44 306 PHE B CA 1
ATOM 6664 C C . PHE B 1 306 ? 14.055 -0.472 -23.109 1 98.44 306 PHE B C 1
ATOM 6666 O O . PHE B 1 306 ? 15.141 -0.823 -23.578 1 98.44 306 PHE B O 1
ATOM 6673 N N . VAL B 1 307 ? 13.102 -1.357 -22.766 1 97.88 307 VAL B N 1
ATOM 6674 C CA . VAL B 1 307 ? 13.32 -2.799 -22.828 1 97.88 307 VAL B CA 1
ATOM 6675 C C . VAL B 1 307 ? 13.453 -3.227 -24.297 1 97.88 307 VAL B C 1
ATOM 6677 O O . VAL B 1 307 ? 14.281 -4.086 -24.625 1 97.88 307 VAL B O 1
ATOM 6680 N N . ARG B 1 308 ? 12.633 -2.664 -25.203 1 98.31 308 ARG B N 1
ATOM 6681 C CA . ARG B 1 308 ? 12.773 -2.93 -26.625 1 98.31 308 ARG B CA 1
ATOM 6682 C C . ARG B 1 308 ? 14.18 -2.594 -27.109 1 98.31 308 ARG B C 1
ATOM 6684 O O . ARG B 1 308 ? 14.758 -3.32 -27.922 1 98.31 308 ARG B O 1
ATOM 6691 N N . GLY B 1 309 ? 14.703 -1.476 -26.562 1 98.31 309 GLY B N 1
ATOM 6692 C CA . GLY B 1 309 ? 16.078 -1.114 -26.875 1 98.31 309 GLY B CA 1
ATOM 6693 C C . GLY B 1 309 ? 17.078 -2.15 -26.422 1 98.31 309 GLY B C 1
ATOM 6694 O O . GLY B 1 309 ? 18.047 -2.434 -27.125 1 98.31 309 GLY B O 1
ATOM 6695 N N . LYS B 1 310 ? 16.875 -2.703 -25.281 1 98 310 LYS B N 1
ATOM 6696 C CA . LYS B 1 310 ? 17.766 -3.738 -24.766 1 98 310 LYS B CA 1
ATOM 6697 C C . LYS B 1 310 ? 17.734 -4.977 -25.656 1 98 310 LYS B C 1
ATOM 6699 O O . LYS B 1 310 ? 18.766 -5.625 -25.859 1 98 310 LYS B O 1
ATOM 6704 N N . ILE B 1 311 ? 16.594 -5.371 -26.203 1 98.12 311 ILE B N 1
ATOM 6705 C CA . ILE B 1 311 ? 16.453 -6.504 -27.109 1 98.12 311 ILE B CA 1
ATOM 6706 C C . ILE B 1 311 ? 17.312 -6.266 -28.344 1 98.12 311 ILE B C 1
ATOM 6708 O O . ILE B 1 311 ? 18.094 -7.133 -28.75 1 98.12 311 ILE B O 1
ATOM 6712 N N . ALA B 1 312 ? 17.172 -5.07 -28.891 1 98.06 312 ALA B N 1
ATOM 6713 C CA . ALA B 1 312 ? 17.906 -4.699 -30.094 1 98.06 312 ALA B CA 1
ATOM 6714 C C . ALA B 1 312 ? 19.406 -4.715 -29.844 1 98.06 312 ALA B C 1
ATOM 6716 O O . ALA B 1 312 ? 20.203 -5.023 -30.75 1 98.06 312 ALA B O 1
ATOM 6717 N N . GLU B 1 313 ? 19.797 -4.441 -28.641 1 97.75 313 GLU B N 1
ATOM 6718 C CA . GLU B 1 313 ? 21.203 -4.418 -28.281 1 97.75 313 GLU B CA 1
ATOM 6719 C C . GLU B 1 313 ? 21.781 -5.832 -28.203 1 97.75 313 GLU B C 1
ATOM 6721 O O . GLU B 1 313 ? 22.938 -6.059 -28.547 1 97.75 313 GLU B O 1
ATOM 6726 N N . VAL B 1 314 ? 20.984 -6.758 -27.828 1 97.81 314 VAL B N 1
ATOM 6727 C CA . VAL B 1 314 ? 21.484 -8.078 -27.469 1 97.81 314 VAL B CA 1
ATOM 6728 C C . VAL B 1 314 ? 21.406 -9.008 -28.688 1 97.81 314 VAL B C 1
ATOM 6730 O O . VAL B 1 314 ? 22.297 -9.844 -28.891 1 97.81 314 VAL B O 1
ATOM 6733 N N . VAL B 1 315 ? 20.344 -8.93 -29.469 1 98.62 315 VAL B N 1
ATOM 6734 C CA . VAL B 1 315 ? 20.125 -9.828 -30.594 1 98.62 315 VAL B CA 1
ATOM 6735 C C . VAL B 1 315 ? 20.844 -9.305 -31.844 1 98.62 315 VAL B C 1
ATOM 6737 O O . VAL B 1 315 ? 20.547 -8.203 -32.312 1 98.62 315 VAL B O 1
ATOM 6740 N N . ASN B 1 316 ? 21.672 -10.047 -32.406 1 98.38 316 ASN B N 1
ATOM 6741 C CA . ASN B 1 316 ? 22.562 -9.609 -33.5 1 98.38 316 ASN B CA 1
ATOM 6742 C C . ASN B 1 316 ? 21.797 -9.391 -34.781 1 98.38 316 ASN B C 1
ATOM 6744 O O . ASN B 1 316 ? 22 -8.391 -35.469 1 98.38 316 ASN B O 1
ATOM 6748 N N . ASP B 1 317 ? 20.984 -10.352 -35.188 1 98.25 317 ASP B N 1
ATOM 6749 C CA . ASP B 1 317 ? 20.219 -10.242 -36.406 1 98.25 317 ASP B CA 1
ATOM 6750 C C . ASP B 1 317 ? 19.047 -9.273 -36.25 1 98.25 317 ASP B C 1
ATOM 6752 O O . ASP B 1 317 ? 18.125 -9.547 -35.469 1 98.25 317 ASP B O 1
ATOM 6756 N N . PRO B 1 318 ? 18.984 -8.234 -36.969 1 97.81 318 PRO B N 1
ATOM 6757 C CA . PRO B 1 318 ? 17.953 -7.211 -36.75 1 97.81 318 PRO B CA 1
ATOM 6758 C C . PRO B 1 318 ? 16.547 -7.727 -37.031 1 97.81 318 PRO B C 1
ATOM 6760 O O . PRO B 1 318 ? 15.586 -7.277 -36.406 1 97.81 318 PRO B O 1
ATOM 6763 N N . ASP B 1 319 ? 16.438 -8.57 -37.969 1 97.5 319 ASP B N 1
ATOM 6764 C CA . ASP B 1 319 ? 15.125 -9.117 -38.281 1 97.5 319 ASP B CA 1
ATOM 6765 C C . ASP B 1 319 ? 14.617 -9.977 -37.125 1 97.5 319 ASP B C 1
ATOM 6767 O O . ASP B 1 319 ? 13.438 -9.906 -36.75 1 97.5 319 ASP B O 1
ATOM 6771 N N . THR B 1 320 ? 15.523 -10.812 -36.594 1 98.06 320 THR B N 1
ATOM 6772 C CA . THR B 1 320 ? 15.164 -11.609 -35.438 1 98.06 320 THR B CA 1
ATOM 6773 C C . THR B 1 320 ? 14.812 -10.711 -34.25 1 98.06 320 THR B C 1
ATOM 6775 O O . THR B 1 320 ? 13.836 -10.953 -33.531 1 98.06 320 THR B O 1
ATOM 6778 N N . ALA B 1 321 ? 15.578 -9.656 -34.062 1 98.25 321 ALA B N 1
ATOM 6779 C CA . ALA B 1 321 ? 15.32 -8.703 -32.969 1 98.25 321 ALA B CA 1
ATOM 6780 C C . ALA B 1 321 ? 13.938 -8.078 -33.125 1 98.25 321 ALA B C 1
ATOM 6782 O O . ALA B 1 321 ? 13.188 -7.969 -32.156 1 98.25 321 ALA B O 1
ATOM 6783 N N . ARG B 1 322 ? 13.656 -7.656 -34.312 1 97.5 322 ARG B N 1
ATOM 6784 C CA . ARG B 1 322 ? 12.352 -7.051 -34.594 1 97.5 322 ARG B CA 1
ATOM 6785 C C . ARG B 1 322 ? 11.219 -8.016 -34.281 1 97.5 322 ARG B C 1
ATOM 6787 O O . ARG B 1 322 ? 10.227 -7.629 -33.656 1 97.5 322 ARG B O 1
ATOM 6794 N N . ARG B 1 323 ? 11.352 -9.289 -34.625 1 97.44 323 ARG B N 1
ATOM 6795 C CA . ARG B 1 323 ? 10.32 -10.289 -34.406 1 97.44 323 ARG B CA 1
ATOM 6796 C C . ARG B 1 323 ? 10.18 -10.633 -32.938 1 97.44 323 ARG B C 1
ATOM 6798 O O . ARG B 1 323 ? 9.094 -10.992 -32.469 1 97.44 323 ARG B O 1
ATOM 6805 N N . LEU B 1 324 ? 11.242 -10.461 -32.188 1 98.12 324 LEU B N 1
ATOM 6806 C CA . LEU B 1 324 ? 11.25 -10.773 -30.766 1 98.12 324 LEU B CA 1
ATOM 6807 C C . LEU B 1 324 ? 10.711 -9.594 -29.953 1 98.12 324 LEU B C 1
ATOM 6809 O O . LEU B 1 324 ? 10.438 -9.734 -28.766 1 98.12 324 LEU B O 1
ATOM 6813 N N . THR B 1 325 ? 10.555 -8.438 -30.547 1 97.69 325 THR B N 1
ATOM 6814 C CA . THR B 1 325 ? 10.203 -7.207 -29.844 1 97.69 325 THR B CA 1
ATOM 6815 C C . THR B 1 325 ? 8.695 -7.113 -29.641 1 97.69 325 THR B C 1
ATOM 6817 O O . THR B 1 325 ? 7.938 -7.008 -30.609 1 97.69 325 THR B O 1
ATOM 6820 N N . PRO B 1 326 ? 8.25 -7.133 -28.344 1 95.75 326 PRO B N 1
ATOM 6821 C CA . PRO B 1 326 ? 6.809 -7.066 -28.109 1 95.75 326 PRO B CA 1
ATOM 6822 C C . PRO B 1 326 ? 6.215 -5.699 -28.438 1 95.75 326 PRO B C 1
ATOM 6824 O O . PRO B 1 326 ? 6.77 -4.668 -28.031 1 95.75 326 PRO B O 1
ATOM 6827 N N . ARG B 1 327 ? 5.172 -5.758 -29.141 1 93.19 327 ARG B N 1
ATOM 6828 C CA . ARG B 1 327 ? 4.375 -4.578 -29.453 1 93.19 327 ARG B CA 1
ATOM 6829 C C . ARG B 1 327 ? 2.883 -4.879 -29.344 1 93.19 327 ARG B C 1
ATOM 6831 O O . ARG B 1 327 ? 2.482 -6.043 -29.281 1 93.19 327 ARG B O 1
ATOM 6838 N N . GLY B 1 328 ? 2.092 -3.873 -29.156 1 90.19 328 GLY B N 1
ATOM 6839 C CA . GLY B 1 328 ? 0.649 -4.059 -29.203 1 90.19 328 GLY B CA 1
ATOM 6840 C C . GLY B 1 328 ? 0.029 -4.215 -27.828 1 90.19 328 GLY B C 1
ATOM 6841 O O . GLY B 1 328 ? -1.191 -4.328 -27.703 1 90.19 328 GLY B O 1
ATOM 6842 N N . TYR B 1 329 ? 0.782 -4.324 -26.797 1 92.69 329 TYR B N 1
ATOM 6843 C CA . TYR B 1 329 ? 0.265 -4.344 -25.422 1 92.69 329 TYR B CA 1
ATOM 6844 C C . TYR B 1 329 ? 1.255 -3.703 -24.453 1 92.69 329 TYR B C 1
ATOM 6846 O O . TYR B 1 329 ? 2.461 -3.693 -24.719 1 92.69 329 TYR B O 1
ATOM 6854 N N . PRO B 1 330 ? 0.777 -3.176 -23.297 1 94.88 330 PRO B N 1
ATOM 6855 C CA . PRO B 1 330 ? 1.665 -2.555 -22.312 1 94.88 330 PRO B CA 1
ATOM 6856 C C . PRO B 1 330 ? 2.564 -3.566 -21.609 1 94.88 330 PRO B C 1
ATOM 6858 O O . PRO B 1 330 ? 2.129 -4.684 -21.312 1 94.88 330 PRO B O 1
ATOM 6861 N N . ILE B 1 331 ? 3.789 -3.098 -21.422 1 95.44 331 ILE B N 1
ATOM 6862 C CA . ILE B 1 331 ? 4.672 -3.932 -20.625 1 95.44 331 ILE B CA 1
ATOM 6863 C C . ILE B 1 331 ? 4.059 -4.152 -19.234 1 95.44 331 ILE B C 1
ATOM 6865 O O . ILE B 1 331 ? 3.449 -3.242 -18.672 1 95.44 331 ILE B O 1
ATOM 6869 N N . PHE B 1 332 ? 4.062 -5.371 -18.75 1 91.81 332 PHE B N 1
ATOM 6870 C CA . PHE B 1 332 ? 3.609 -5.832 -17.438 1 91.81 332 PHE B CA 1
ATOM 6871 C C . PHE B 1 332 ? 2.105 -6.082 -17.438 1 91.81 332 PHE B C 1
ATOM 6873 O O . PHE B 1 332 ? 1.544 -6.543 -16.438 1 91.81 332 PHE B O 1
ATOM 6880 N N . ALA B 1 333 ? 1.423 -5.746 -18.531 1 91.12 333 ALA B N 1
ATOM 6881 C CA . ALA B 1 333 ? 0.022 -6.141 -18.641 1 91.12 333 ALA B CA 1
ATOM 6882 C C . ALA B 1 333 ? -0.106 -7.637 -18.922 1 91.12 333 ALA B C 1
ATOM 6884 O O . ALA B 1 333 ? -1.176 -8.219 -18.734 1 91.12 333 ALA B O 1
ATOM 6885 N N . ARG B 1 334 ? 0.958 -8.148 -19.422 1 88.56 334 ARG B N 1
ATOM 6886 C CA . ARG B 1 334 ? 1.235 -9.586 -19.406 1 88.56 334 ARG B CA 1
ATOM 6887 C C . ARG B 1 334 ? 2.303 -9.914 -18.359 1 88.56 334 ARG B C 1
ATOM 6889 O O . ARG B 1 334 ? 3.152 -9.078 -18.047 1 88.56 334 ARG B O 1
ATOM 6896 N N . ARG B 1 335 ? 2.16 -11.031 -17.828 1 83.5 335 ARG B N 1
ATOM 6897 C CA . ARG B 1 335 ? 3.16 -11.398 -16.844 1 83.5 335 ARG B CA 1
ATOM 6898 C C . ARG B 1 335 ? 4.57 -11.211 -17.391 1 83.5 335 ARG B C 1
ATOM 6900 O O . ARG B 1 335 ? 4.926 -11.781 -18.422 1 83.5 335 ARG B O 1
ATOM 6907 N N . PRO B 1 336 ? 5.305 -10.352 -16.688 1 82.25 336 PRO B N 1
ATOM 6908 C CA . PRO B 1 336 ? 6.707 -10.281 -17.094 1 82.25 336 PRO B CA 1
ATOM 6909 C C . PRO B 1 336 ? 7.488 -11.547 -16.781 1 82.25 336 PRO B C 1
ATOM 6911 O O . PRO B 1 336 ? 7.289 -12.148 -15.719 1 82.25 336 PRO B O 1
ATOM 6914 N N . CYS B 1 337 ? 8.227 -11.969 -17.703 1 91.75 337 CYS B N 1
ATOM 6915 C CA . CYS B 1 337 ? 9.039 -13.164 -17.516 1 91.75 337 CYS B CA 1
ATOM 6916 C C . CYS B 1 337 ? 10.477 -12.797 -17.156 1 91.75 337 CYS B C 1
ATOM 6918 O O . CYS B 1 337 ? 11 -11.781 -17.625 1 91.75 337 CYS B O 1
ATOM 6920 N N . LEU B 1 338 ? 10.984 -13.516 -16.281 1 95.31 338 LEU B N 1
ATOM 6921 C CA . LEU B 1 338 ? 12.422 -13.414 -16.031 1 95.31 338 LEU B CA 1
ATOM 6922 C C . LEU B 1 338 ? 13.188 -14.484 -16.797 1 95.31 338 LEU B C 1
ATOM 6924 O O . LEU B 1 338 ? 12.727 -15.625 -16.906 1 95.31 338 LEU B O 1
ATOM 6928 N N . ASP B 1 339 ? 14.273 -14.07 -17.375 1 96.12 339 ASP B N 1
ATOM 6929 C CA . ASP B 1 339 ? 14.945 -15.016 -18.25 1 96.12 339 ASP B CA 1
ATOM 6930 C C . ASP B 1 339 ? 16.422 -15.18 -17.859 1 96.12 339 ASP B C 1
ATOM 6932 O O . ASP B 1 339 ? 16.953 -14.375 -17.094 1 96.12 339 ASP B O 1
ATOM 6936 N N . THR B 1 340 ? 16.969 -16.25 -18.312 1 96.5 340 THR B N 1
ATOM 6937 C CA . THR B 1 340 ? 18.406 -16.5 -18.312 1 96.5 340 THR B CA 1
ATOM 6938 C C . THR B 1 340 ? 18.922 -16.672 -19.734 1 96.5 340 THR B C 1
ATOM 6940 O O . THR B 1 340 ? 18.922 -17.797 -20.266 1 96.5 340 THR B O 1
ATOM 6943 N N . GLY B 1 341 ? 19.328 -15.562 -20.359 1 97 341 GLY B N 1
ATOM 6944 C CA . GLY B 1 341 ? 19.938 -15.586 -21.688 1 97 341 GLY B CA 1
ATOM 6945 C C . GLY B 1 341 ? 18.938 -15.867 -22.797 1 97 341 GLY B C 1
ATOM 6946 O O . GLY B 1 341 ? 19.281 -16.5 -23.797 1 97 341 GLY B O 1
ATOM 6947 N N . TYR B 1 342 ? 17.703 -15.523 -22.688 1 98 342 TYR B N 1
ATOM 6948 C CA . TYR B 1 342 ? 16.672 -15.828 -23.672 1 98 342 TYR B CA 1
ATOM 6949 C C . TYR B 1 342 ? 16.969 -15.141 -25 1 98 342 TYR B C 1
ATOM 6951 O O . TYR B 1 342 ? 17.016 -15.789 -26.047 1 98 342 TYR B O 1
ATOM 6959 N N . TYR B 1 343 ? 17.203 -13.852 -24.938 1 98.19 343 TYR B N 1
ATOM 6960 C CA . TYR B 1 343 ? 17.438 -13.109 -26.172 1 98.19 343 TYR B CA 1
ATOM 6961 C C . TYR B 1 343 ? 18.781 -13.492 -26.781 1 98.19 343 TYR B C 1
ATOM 6963 O O . TYR B 1 343 ? 18.891 -13.641 -28 1 98.19 343 TYR B O 1
ATOM 6971 N N . GLU B 1 344 ? 19.766 -13.703 -25.938 1 98.25 344 GLU B N 1
ATOM 6972 C CA . GLU B 1 344 ? 21.094 -14.102 -26.391 1 98.25 344 GLU B CA 1
ATOM 6973 C C . GLU B 1 344 ? 21.047 -15.43 -27.141 1 98.25 344 GLU B C 1
ATOM 6975 O O . GLU B 1 344 ? 21.828 -15.656 -28.078 1 98.25 344 GLU B O 1
ATOM 6980 N N . THR B 1 345 ? 20.141 -16.25 -26.781 1 98.69 345 THR B N 1
ATOM 6981 C CA . THR B 1 345 ? 20.031 -17.594 -27.344 1 98.69 345 THR B CA 1
ATOM 6982 C C . THR B 1 345 ? 19.781 -17.531 -28.844 1 98.69 345 THR B C 1
ATOM 6984 O O . THR B 1 345 ? 20.219 -18.406 -29.594 1 98.69 345 THR B O 1
ATOM 6987 N N . TYR B 1 346 ? 19.172 -16.484 -29.312 1 98.75 346 TYR B N 1
ATOM 6988 C CA . TYR B 1 346 ? 18.797 -16.375 -30.719 1 98.75 346 TYR B CA 1
ATOM 6989 C C . TYR B 1 346 ? 20 -15.992 -31.562 1 98.75 346 TYR B C 1
ATOM 6991 O O . TYR B 1 346 ? 19.922 -15.938 -32.812 1 98.75 346 TYR B O 1
ATOM 6999 N N . ASN B 1 347 ? 21.125 -15.734 -30.938 1 98.75 347 ASN B N 1
ATOM 7000 C CA . ASN B 1 347 ? 22.375 -15.477 -31.672 1 98.75 347 ASN B CA 1
ATOM 7001 C C . ASN B 1 347 ? 23.078 -16.766 -32.062 1 98.75 347 ASN B C 1
ATOM 7003 O O . ASN B 1 347 ? 24.047 -16.75 -32.812 1 98.75 347 ASN B O 1
ATOM 7007 N N . ARG B 1 348 ? 22.609 -17.891 -31.516 1 98.56 348 ARG B N 1
ATOM 7008 C CA . ARG B 1 348 ? 23.172 -19.203 -31.859 1 98.56 348 ARG B CA 1
ATOM 7009 C C . ARG B 1 348 ? 22.797 -19.594 -33.281 1 98.56 348 ARG B C 1
ATOM 7011 O O . ARG B 1 348 ? 21.672 -19.344 -33.719 1 98.56 348 ARG B O 1
ATOM 7018 N N . GLU B 1 349 ? 23.641 -20.312 -33.906 1 98.25 349 GLU B N 1
ATOM 7019 C CA . GLU B 1 349 ? 23.406 -20.75 -35.281 1 98.25 349 GLU B CA 1
ATOM 7020 C C . GLU B 1 349 ? 22.328 -21.828 -35.375 1 98.25 349 GLU B C 1
ATOM 7022 O O . GLU B 1 349 ? 21.625 -21.953 -36.375 1 98.25 349 GLU B O 1
ATOM 7027 N N . ASN B 1 350 ? 22.219 -22.5 -34.281 1 98.69 350 ASN B N 1
ATOM 7028 C CA . ASN B 1 350 ? 21.297 -23.625 -34.312 1 98.69 350 ASN B CA 1
ATOM 7029 C C . ASN B 1 350 ? 19.922 -23.234 -33.75 1 98.69 350 ASN B C 1
ATOM 7031 O O . ASN B 1 350 ? 19.156 -24.094 -33.344 1 98.69 350 ASN B O 1
ATOM 7035 N N . VAL B 1 351 ? 19.609 -22 -33.656 1 98.88 351 VAL B N 1
ATOM 7036 C CA . VAL B 1 351 ? 18.312 -21.547 -33.156 1 98.88 351 VAL B CA 1
ATOM 7037 C C . VAL B 1 351 ? 17.625 -20.703 -34.219 1 98.88 351 VAL B C 1
ATOM 7039 O O . VAL B 1 351 ? 18.219 -19.781 -34.75 1 98.88 351 VAL B O 1
ATOM 7042 N N . THR B 1 352 ? 16.406 -21.047 -34.562 1 98.62 352 THR B N 1
ATOM 7043 C CA . THR B 1 352 ? 15.602 -20.297 -35.531 1 98.62 352 THR B CA 1
ATOM 7044 C C . THR B 1 352 ? 14.266 -19.891 -34.906 1 98.62 352 THR B C 1
ATOM 7046 O O . THR B 1 352 ? 13.523 -20.719 -34.375 1 98.62 352 THR B O 1
ATOM 7049 N N . LEU B 1 353 ? 13.992 -18.625 -34.969 1 98.56 353 LEU B N 1
ATOM 7050 C CA . LEU B 1 353 ? 12.695 -18.109 -34.531 1 98.56 353 LEU B CA 1
ATOM 7051 C C . LEU B 1 353 ? 11.672 -18.203 -35.656 1 98.56 353 LEU B C 1
ATOM 7053 O O . LEU B 1 353 ? 11.953 -17.812 -36.812 1 98.56 353 LEU B O 1
ATOM 7057 N N . LYS B 1 354 ? 10.625 -18.844 -35.375 1 98.06 354 LYS B N 1
ATOM 7058 C CA . LYS B 1 354 ? 9.484 -18.891 -36.281 1 98.06 354 LYS B CA 1
ATOM 7059 C C . LYS B 1 354 ? 8.375 -17.953 -35.812 1 98.06 354 LYS B C 1
ATOM 7061 O O . LYS B 1 354 ? 7.695 -18.219 -34.812 1 98.06 354 LYS B O 1
ATOM 7066 N N . ASP B 1 355 ? 8.133 -16.859 -36.5 1 96.19 355 ASP B N 1
ATOM 7067 C CA . ASP B 1 355 ? 7.133 -15.859 -36.156 1 96.19 355 ASP B CA 1
ATOM 7068 C C . ASP B 1 355 ? 5.738 -16.297 -36.594 1 96.19 355 ASP B C 1
ATOM 7070 O O . ASP B 1 355 ? 5.387 -16.188 -37.75 1 96.19 355 ASP B O 1
ATOM 7074 N N . CYS B 1 356 ? 4.938 -16.641 -35.688 1 95.19 356 CYS B N 1
ATOM 7075 C CA . CYS B 1 356 ? 3.635 -17.219 -36 1 95.19 356 CYS B CA 1
ATOM 7076 C C . CYS B 1 356 ? 2.586 -16.125 -36.188 1 95.19 356 CYS B C 1
ATOM 7078 O O . CYS B 1 356 ? 1.456 -16.406 -36.594 1 95.19 356 CYS B O 1
ATOM 7080 N N . LEU B 1 357 ? 2.906 -14.891 -35.844 1 90.31 357 LEU B N 1
ATOM 7081 C CA . LEU B 1 357 ? 2.021 -13.797 -36.219 1 90.31 357 LEU B CA 1
ATOM 7082 C C . LEU B 1 357 ? 2.021 -13.594 -37.719 1 90.31 357 LEU B C 1
ATOM 7084 O O . LEU B 1 357 ? 0.973 -13.328 -38.312 1 90.31 357 LEU B O 1
ATOM 7088 N N . GLU B 1 358 ? 3.182 -13.672 -38.219 1 91.25 358 GLU B N 1
ATOM 7089 C CA . GLU B 1 358 ? 3.326 -13.539 -39.688 1 91.25 358 GLU B CA 1
ATOM 7090 C C . GLU B 1 358 ? 2.963 -14.836 -40.375 1 91.25 358 GLU B C 1
ATOM 7092 O O . GLU B 1 358 ? 2.312 -14.82 -41.438 1 91.25 358 GLU B O 1
ATOM 7097 N N . HIS B 1 359 ? 3.451 -15.93 -39.844 1 95.44 359 HIS B N 1
ATOM 7098 C CA . HIS B 1 359 ? 3.229 -17.25 -40.438 1 95.44 359 HIS B CA 1
ATOM 7099 C C . HIS B 1 359 ? 2.658 -18.219 -39.375 1 95.44 359 HIS B C 1
ATOM 7101 O O . HIS B 1 359 ? 3.395 -19.031 -38.812 1 95.44 359 HIS B O 1
ATOM 7107 N N . PRO B 1 360 ? 1.375 -18.234 -39.188 1 95.69 360 PRO B N 1
ATOM 7108 C CA . PRO B 1 360 ? 0.749 -19.078 -38.188 1 95.69 360 PRO B CA 1
ATOM 7109 C C . PRO B 1 360 ? 0.94 -20.562 -38.438 1 95.69 360 PRO B C 1
ATOM 7111 O O . PRO B 1 360 ? 1.112 -20.969 -39.594 1 95.69 360 PRO B O 1
ATOM 7114 N N . ILE B 1 361 ? 0.941 -21.297 -37.406 1 97.44 361 ILE B N 1
ATOM 7115 C CA . ILE B 1 361 ? 0.942 -22.75 -37.531 1 97.44 361 ILE B CA 1
ATOM 7116 C C . ILE B 1 361 ? -0.381 -23.203 -38.156 1 97.44 361 ILE B C 1
ATOM 7118 O O . ILE B 1 361 ? -1.454 -22.828 -37.656 1 97.44 361 ILE B O 1
ATOM 7122 N N . ILE B 1 362 ? -0.318 -23.984 -39.125 1 97.44 362 ILE B N 1
ATOM 7123 C CA . ILE B 1 362 ? -1.501 -24.516 -39.812 1 97.44 362 ILE B CA 1
ATOM 7124 C C . ILE B 1 362 ? -1.842 -25.891 -39.281 1 97.44 362 ILE B C 1
ATOM 7126 O O . ILE B 1 362 ? -3.002 -26.188 -38.969 1 97.44 362 ILE B O 1
ATOM 7130 N N . GLU B 1 363 ? -0.855 -26.75 -39.188 1 97.75 363 GLU B N 1
ATOM 7131 C CA . GLU B 1 363 ? -1.056 -28.109 -38.688 1 97.75 363 GLU B CA 1
ATOM 7132 C C . GLU B 1 363 ? 0.267 -28.734 -38.25 1 97.75 363 GLU B C 1
ATOM 7134 O O . GLU B 1 363 ? 1.339 -28.25 -38.625 1 97.75 363 GLU B O 1
ATOM 7139 N N . ILE B 1 364 ? 0.115 -29.734 -37.438 1 98.25 364 ILE B N 1
ATOM 7140 C CA . ILE B 1 364 ? 1.225 -30.625 -37.156 1 98.25 364 ILE B CA 1
ATOM 7141 C C . ILE B 1 364 ? 1.219 -31.781 -38.156 1 98.25 364 ILE B C 1
ATOM 7143 O O . ILE B 1 364 ? 0.205 -32.469 -38.312 1 98.25 364 ILE B O 1
ATOM 7147 N N . THR B 1 365 ? 2.314 -31.969 -38.875 1 97.88 365 THR B N 1
ATOM 7148 C CA . THR B 1 365 ? 2.406 -33.062 -39.844 1 97.88 365 THR B CA 1
ATOM 7149 C C . THR B 1 365 ? 2.979 -34.312 -39.156 1 97.88 365 THR B C 1
ATOM 7151 O O . THR B 1 365 ? 3.33 -34.281 -37.969 1 97.88 365 THR B O 1
ATOM 7154 N N . GLU B 1 366 ? 3.127 -35.375 -39.938 1 98 366 GLU B N 1
ATOM 7155 C CA . GLU B 1 366 ? 3.678 -36.625 -39.406 1 98 366 GLU B CA 1
ATOM 7156 C C . GLU B 1 366 ? 5.125 -36.438 -38.969 1 98 366 GLU B C 1
ATOM 7158 O O . GLU B 1 366 ? 5.586 -37.125 -38.062 1 98 366 GLU B O 1
ATOM 7163 N N . ASN B 1 367 ? 5.75 -35.438 -39.625 1 97.69 367 ASN B N 1
ATOM 7164 C CA . ASN B 1 367 ? 7.184 -35.375 -39.375 1 97.69 367 ASN B CA 1
ATOM 7165 C C . ASN B 1 367 ? 7.586 -33.938 -38.938 1 97.69 367 ASN B C 1
ATOM 7167 O O . ASN B 1 367 ? 8.773 -33.625 -38.906 1 97.69 367 ASN B O 1
ATOM 7171 N N . GLY B 1 368 ? 6.562 -33.125 -38.719 1 98.25 368 GLY B N 1
ATOM 7172 C CA . GLY B 1 368 ? 6.973 -31.781 -38.312 1 98.25 368 GLY B CA 1
ATOM 7173 C C . GLY B 1 368 ? 5.809 -30.812 -38.188 1 98.25 368 GLY B C 1
ATOM 7174 O O . GLY B 1 368 ? 4.742 -31.203 -37.688 1 98.25 368 GLY B O 1
ATOM 7175 N N . ILE B 1 369 ? 6.086 -29.469 -38.406 1 98.62 369 ILE B N 1
ATOM 7176 C CA . ILE B 1 369 ? 5.109 -28.391 -38.25 1 98.62 369 ILE B CA 1
ATOM 7177 C C . ILE B 1 369 ? 4.977 -27.609 -39.562 1 98.62 369 ILE B C 1
ATOM 7179 O O . ILE B 1 369 ? 5.977 -27.188 -40.156 1 98.62 369 ILE B O 1
ATOM 7183 N N . ARG B 1 370 ? 3.783 -27.484 -40.031 1 98.31 370 ARG B N 1
ATOM 7184 C CA . ARG B 1 370 ? 3.502 -26.703 -41.219 1 98.31 370 ARG B CA 1
ATOM 7185 C C . ARG B 1 370 ? 2.988 -25.312 -40.844 1 98.31 370 ARG B C 1
ATOM 7187 O O . ARG B 1 370 ? 2.039 -25.188 -40.062 1 98.31 370 ARG B O 1
ATOM 7194 N N . THR B 1 371 ? 3.709 -24.359 -41.312 1 97 371 THR B N 1
ATOM 7195 C CA . THR B 1 371 ? 3.229 -22.984 -41.25 1 97 371 THR B CA 1
ATOM 7196 C C . THR B 1 371 ? 2.949 -22.453 -42.656 1 97 371 THR B C 1
ATOM 7198 O O . THR B 1 371 ? 3.1 -23.172 -43.656 1 97 371 THR B O 1
ATOM 7201 N N . ALA B 1 372 ? 2.531 -21.203 -42.719 1 91.81 372 ALA B N 1
ATOM 7202 C CA . ALA B 1 372 ? 2.301 -20.578 -44 1 91.81 372 ALA B CA 1
ATOM 7203 C C . ALA B 1 372 ? 3.602 -20.453 -44.812 1 91.81 372 ALA B C 1
ATOM 7205 O O . ALA B 1 372 ? 3.58 -20.312 -46.031 1 91.81 372 ALA B O 1
ATOM 7206 N N . ASP B 1 373 ? 4.746 -20.562 -44.094 1 92.06 373 ASP B N 1
ATOM 7207 C CA . ASP B 1 373 ? 6.051 -20.391 -44.75 1 92.06 373 ASP B CA 1
ATOM 7208 C C . ASP B 1 373 ? 6.641 -21.75 -45.156 1 92.06 373 ASP B C 1
ATOM 7210 O O . ASP B 1 373 ? 7.723 -21.797 -45.75 1 92.06 373 ASP B O 1
ATOM 7214 N N . GLY B 1 374 ? 5.918 -22.812 -44.844 1 95.19 374 GLY B N 1
ATOM 7215 C CA . GLY B 1 374 ? 6.402 -24.141 -45.188 1 95.19 374 GLY B CA 1
ATOM 7216 C C . GLY B 1 374 ? 6.418 -25.109 -44.031 1 95.19 374 GLY B C 1
ATOM 7217 O O . GLY B 1 374 ? 5.859 -24.828 -42.969 1 95.19 374 GLY B O 1
ATOM 7218 N N . VAL B 1 375 ? 7.039 -26.266 -44.312 1 97.75 375 VAL B N 1
ATOM 7219 C CA . VAL B 1 375 ? 7.105 -27.312 -43.312 1 97.75 375 VAL B CA 1
ATOM 7220 C C . VAL B 1 375 ? 8.516 -27.406 -42.75 1 97.75 375 VAL B C 1
ATOM 7222 O O . VAL B 1 375 ? 9.5 -27.312 -43.5 1 97.75 375 VAL B O 1
ATOM 7225 N N . VAL B 1 376 ? 8.609 -27.469 -41.531 1 98.44 376 VAL B N 1
ATOM 7226 C CA . VAL B 1 376 ? 9.859 -27.75 -40.844 1 98.44 376 VAL B CA 1
ATOM 7227 C C . VAL B 1 376 ? 9.789 -29.125 -40.188 1 98.44 376 VAL B C 1
ATOM 7229 O O . VAL B 1 376 ? 8.883 -29.375 -39.375 1 98.44 376 VAL B O 1
ATOM 7232 N N . GLU B 1 377 ? 10.703 -29.969 -40.531 1 98.5 377 GLU B N 1
ATOM 7233 C CA . GLU B 1 377 ? 10.758 -31.281 -39.906 1 98.5 377 GLU B CA 1
ATOM 7234 C C . GLU B 1 377 ? 11.422 -31.219 -38.531 1 98.5 377 GLU B C 1
ATOM 7236 O O . GLU B 1 377 ? 12.461 -30.578 -38.375 1 98.5 377 GLU B O 1
ATOM 7241 N N . VAL B 1 378 ? 10.781 -31.844 -37.562 1 98.69 378 VAL B N 1
ATOM 7242 C CA . VAL B 1 378 ? 11.336 -31.875 -36.219 1 98.69 378 VAL B CA 1
ATOM 7243 C C . VAL B 1 378 ? 11.117 -33.25 -35.625 1 98.69 378 VAL B C 1
ATOM 7245 O O . VAL B 1 378 ? 10.227 -34 -36.031 1 98.69 378 VAL B O 1
ATOM 7248 N N . ASP B 1 379 ? 11.867 -33.594 -34.625 1 98.5 379 ASP B N 1
ATOM 7249 C CA . ASP B 1 379 ? 11.805 -34.875 -33.938 1 98.5 379 ASP B CA 1
ATOM 7250 C C . ASP B 1 379 ? 10.977 -34.781 -32.656 1 98.5 379 ASP B C 1
ATOM 7252 O O . ASP B 1 379 ? 10.398 -35.75 -32.188 1 98.5 379 ASP B O 1
ATOM 7256 N N . VAL B 1 380 ? 11.008 -33.656 -32.062 1 98.62 380 VAL B N 1
ATOM 7257 C CA . VAL B 1 380 ? 10.367 -33.406 -30.766 1 98.62 380 VAL B CA 1
ATOM 7258 C C . VAL B 1 380 ? 9.609 -32.062 -30.812 1 98.62 380 VAL B C 1
ATOM 7260 O O . VAL B 1 380 ? 10.102 -31.094 -31.375 1 98.62 380 VAL B O 1
ATOM 7263 N N . ILE B 1 381 ? 8.406 -32.031 -30.281 1 98.69 381 ILE B N 1
ATOM 7264 C CA . ILE B 1 381 ? 7.641 -30.797 -30.062 1 98.69 381 ILE B CA 1
ATOM 7265 C C . ILE B 1 381 ? 7.422 -30.578 -28.562 1 98.69 381 ILE B C 1
ATOM 7267 O O . ILE B 1 381 ? 6.922 -31.484 -27.875 1 98.69 381 ILE B O 1
ATOM 7271 N N . ILE B 1 382 ? 7.895 -29.516 -28.062 1 98.56 382 ILE B N 1
ATOM 7272 C CA . ILE B 1 382 ? 7.605 -29.078 -26.703 1 98.56 382 ILE B CA 1
ATOM 7273 C C . ILE B 1 382 ? 6.516 -28.016 -26.719 1 98.56 382 ILE B C 1
ATOM 7275 O O . ILE B 1 382 ? 6.703 -26.938 -27.281 1 98.56 382 ILE B O 1
ATOM 7279 N N . ALA B 1 383 ? 5.371 -28.328 -26.125 1 98.06 383 ALA B N 1
ATOM 7280 C CA . ALA B 1 383 ? 4.262 -27.391 -26.016 1 98.06 383 ALA B CA 1
ATOM 7281 C C . ALA B 1 383 ? 4.316 -26.609 -24.719 1 98.06 383 ALA B C 1
ATOM 7283 O O . ALA B 1 383 ? 4.059 -27.172 -23.641 1 98.06 383 ALA B O 1
ATOM 7284 N N . ALA B 1 384 ? 4.672 -25.406 -24.766 1 96.75 384 ALA B N 1
ATOM 7285 C CA . ALA B 1 384 ? 4.652 -24.453 -23.656 1 96.75 384 ALA B CA 1
ATOM 7286 C C . ALA B 1 384 ? 3.541 -23.422 -23.844 1 96.75 384 ALA B C 1
ATOM 7288 O O . ALA B 1 384 ? 3.807 -22.219 -23.922 1 96.75 384 ALA B O 1
ATOM 7289 N N . ILE B 1 385 ? 2.281 -23.875 -23.797 1 92.81 385 ILE B N 1
ATOM 7290 C CA . ILE B 1 385 ? 1.195 -23.047 -24.312 1 92.81 385 ILE B CA 1
ATOM 7291 C C . ILE B 1 385 ? 0.232 -22.688 -23.188 1 92.81 385 ILE B C 1
ATOM 7293 O O . ILE B 1 385 ? -0.884 -22.234 -23.438 1 92.81 385 ILE B O 1
ATOM 7297 N N . GLY B 1 386 ? 0.683 -22.953 -21.953 1 89.94 386 GLY B N 1
ATOM 7298 C CA . GLY B 1 386 ? -0.023 -22.375 -20.828 1 89.94 386 GLY B CA 1
ATOM 7299 C C . GLY B 1 386 ? -1.015 -23.328 -20.188 1 89.94 386 GLY B C 1
ATOM 7300 O O . GLY B 1 386 ? -0.866 -24.547 -20.281 1 89.94 386 GLY B O 1
ATOM 7301 N N . TYR B 1 387 ? -1.943 -22.734 -19.344 1 89.81 387 TYR B N 1
ATOM 7302 C CA . TYR B 1 387 ? -2.891 -23.453 -18.5 1 89.81 387 TYR B CA 1
ATOM 7303 C C . TYR B 1 387 ? -4.305 -22.922 -18.688 1 89.81 387 TYR B C 1
ATOM 7305 O O . TYR B 1 387 ? -4.492 -21.797 -19.172 1 89.81 387 TYR B O 1
ATOM 7313 N N . ASP B 1 388 ? -5.234 -23.812 -18.453 1 86.81 388 ASP B N 1
ATOM 7314 C CA . ASP B 1 388 ? -6.547 -23.297 -18.078 1 86.81 388 ASP B CA 1
ATOM 7315 C C . ASP B 1 388 ? -6.535 -22.766 -16.641 1 86.81 388 ASP B C 1
ATOM 7317 O O . ASP B 1 388 ? -6.926 -23.469 -15.703 1 86.81 388 ASP B O 1
ATOM 7321 N N . ALA B 1 389 ? -6.156 -21.547 -16.547 1 82.75 389 ALA B N 1
ATOM 7322 C CA . ALA B 1 389 ? -5.75 -20.984 -15.258 1 82.75 389 ALA B CA 1
ATOM 7323 C C . ALA B 1 389 ? -6.957 -20.516 -14.445 1 82.75 389 ALA B C 1
ATOM 7325 O O . ALA B 1 389 ? -7.992 -20.156 -15.016 1 82.75 389 ALA B O 1
ATOM 7326 N N . LEU B 1 390 ? -6.863 -20.484 -13.141 1 82.38 390 LEU B N 1
ATOM 7327 C CA . LEU B 1 390 ? -7.715 -19.891 -12.109 1 82.38 390 LEU B CA 1
ATOM 7328 C C . LEU B 1 390 ? -8.984 -20.719 -11.93 1 82.38 390 LEU B C 1
ATOM 7330 O O . LEU B 1 390 ? -9.375 -21.016 -10.797 1 82.38 390 LEU B O 1
ATOM 7334 N N . THR B 1 391 ? -9.672 -21.094 -13.086 1 85.88 391 THR B N 1
ATOM 7335 C CA . THR B 1 391 ? -10.953 -21.781 -12.93 1 85.88 391 THR B CA 1
ATOM 7336 C C . THR B 1 391 ? -10.852 -23.234 -13.398 1 85.88 391 THR B C 1
ATOM 7338 O O . THR B 1 391 ? -11.656 -24.078 -13 1 85.88 391 THR B O 1
ATOM 7341 N N . GLY B 1 392 ? -9.898 -23.531 -14.195 1 88.12 392 GLY B N 1
ATOM 7342 C CA . GLY B 1 392 ? -9.812 -24.812 -14.867 1 88.12 392 GLY B CA 1
ATOM 7343 C C . GLY B 1 392 ? -9.789 -25.984 -13.906 1 88.12 392 GLY B C 1
ATOM 7344 O O . GLY B 1 392 ? -10.461 -26.984 -14.125 1 88.12 392 GLY B O 1
ATOM 7345 N N . ALA B 1 393 ? -9.023 -25.828 -12.891 1 91.25 393 ALA B N 1
ATOM 7346 C CA . ALA B 1 393 ? -8.875 -26.922 -11.93 1 91.25 393 ALA B CA 1
ATOM 7347 C C . ALA B 1 393 ? -10.211 -27.25 -11.266 1 91.25 393 ALA B C 1
ATOM 7349 O O . ALA B 1 393 ? -10.594 -28.422 -11.188 1 91.25 393 ALA B O 1
ATOM 7350 N N . MET B 1 394 ? -10.898 -26.25 -10.828 1 94.88 394 MET B N 1
ATOM 7351 C CA . MET B 1 394 ? -12.195 -26.453 -10.188 1 94.88 394 MET B CA 1
ATOM 7352 C C . MET B 1 394 ? -13.219 -27 -11.188 1 94.88 394 MET B C 1
ATOM 7354 O O . MET B 1 394 ? -14.008 -27.875 -10.852 1 94.88 394 MET B O 1
ATOM 7358 N N . LEU B 1 395 ? -13.141 -26.531 -12.391 1 94.31 395 LEU B N 1
ATOM 7359 C CA . LEU B 1 395 ? -14.125 -26.891 -13.398 1 94.31 395 LEU B CA 1
ATOM 7360 C C . LEU B 1 395 ? -13.836 -28.281 -13.953 1 94.31 395 LEU B C 1
ATOM 7362 O O . LEU B 1 395 ? -14.688 -28.875 -14.625 1 94.31 395 LEU B O 1
ATOM 7366 N N . SER B 1 396 ? -12.68 -28.766 -13.711 1 94.81 396 SER B N 1
ATOM 7367 C CA . SER B 1 396 ? -12.352 -30.125 -14.117 1 94.81 396 SER B CA 1
ATOM 7368 C C . SER B 1 396 ? -12.992 -31.156 -13.188 1 94.81 396 SER B C 1
ATOM 7370 O O . SER B 1 396 ? -13 -32.344 -13.484 1 94.81 396 SER B O 1
ATOM 7372 N N . ILE B 1 397 ? -13.477 -30.719 -12.07 1 97.19 397 ILE B N 1
ATOM 7373 C CA . ILE B 1 397 ? -14.211 -31.547 -11.117 1 97.19 397 ILE B CA 1
ATOM 7374 C C . ILE B 1 397 ? -15.711 -31.266 -11.234 1 97.19 397 ILE B C 1
ATOM 7376 O O . ILE B 1 397 ? -16.125 -30.109 -11.43 1 97.19 397 ILE B O 1
ATOM 7380 N N . ASP B 1 398 ? -16.516 -32.344 -11.188 1 97.94 398 ASP B N 1
ATOM 7381 C CA . ASP B 1 398 ? -17.969 -32.156 -11.148 1 97.94 398 ASP B CA 1
ATOM 7382 C C . ASP B 1 398 ? -18.422 -31.719 -9.758 1 97.94 398 ASP B C 1
ATOM 7384 O O . ASP B 1 398 ? -18.656 -32.562 -8.883 1 97.94 398 ASP B O 1
ATOM 7388 N N . ILE B 1 399 ? -18.625 -30.438 -9.531 1 98.5 399 ILE B N 1
ATOM 7389 C CA . ILE B 1 399 ? -18.953 -29.891 -8.211 1 98.5 399 ILE B CA 1
ATOM 7390 C C . ILE B 1 399 ? -20.406 -29.391 -8.211 1 98.5 399 ILE B C 1
ATOM 7392 O O . ILE B 1 399 ? -20.797 -28.625 -9.086 1 98.5 399 ILE B O 1
ATOM 7396 N N . GLU B 1 400 ? -21.203 -29.844 -7.246 1 98.5 400 GLU B N 1
ATOM 7397 C CA . GLU B 1 400 ? -22.578 -29.391 -7.043 1 98.5 400 GLU B CA 1
ATOM 7398 C C . GLU B 1 400 ? -22.797 -28.922 -5.609 1 98.5 400 GLU B C 1
ATOM 7400 O O . GLU B 1 400 ? -22.531 -29.656 -4.66 1 98.5 400 GLU B O 1
ATOM 7405 N N . GLY B 1 401 ? -23.266 -27.719 -5.492 1 98.12 401 GLY B N 1
ATOM 7406 C CA . GLY B 1 401 ? -23.516 -27.125 -4.184 1 98.12 401 GLY B CA 1
ATOM 7407 C C . GLY B 1 401 ? -24.938 -27.312 -3.709 1 98.12 401 GLY B C 1
ATOM 7408 O O . GLY B 1 401 ? -25.547 -28.375 -3.93 1 98.12 401 GLY B O 1
ATOM 7409 N N . LYS B 1 402 ? -25.375 -26.344 -2.941 1 97 402 LYS B N 1
ATOM 7410 C CA . LYS B 1 402 ? -26.703 -26.344 -2.352 1 97 402 LYS B CA 1
ATOM 7411 C C . LYS B 1 402 ? -27.781 -26.453 -3.428 1 97 402 LYS B C 1
ATOM 7413 O O . LYS B 1 402 ? -27.688 -25.812 -4.477 1 97 402 LYS B O 1
ATOM 7418 N N . GLU B 1 403 ? -28.781 -27.312 -3.125 1 96.19 403 GLU B N 1
ATOM 7419 C CA . GLU B 1 403 ? -29.953 -27.5 -3.979 1 96.19 403 GLU B CA 1
ATOM 7420 C C . GLU B 1 403 ? -29.547 -27.938 -5.383 1 96.19 403 GLU B C 1
ATOM 7422 O O . GLU B 1 403 ? -30.203 -27.594 -6.363 1 96.19 403 GLU B O 1
ATOM 7427 N N . GLY B 1 404 ? -28.375 -28.547 -5.508 1 95.56 404 GLY B N 1
ATOM 7428 C CA . GLY B 1 404 ? -27.938 -29.109 -6.773 1 95.56 404 GLY B CA 1
ATOM 7429 C C . GLY B 1 404 ? -27.344 -28.078 -7.711 1 95.56 404 GLY B C 1
ATOM 7430 O O . GLY B 1 404 ? -27.141 -28.344 -8.898 1 95.56 404 GLY B O 1
ATOM 7431 N N . ARG B 1 405 ? -27 -26.969 -7.234 1 95.5 405 ARG B N 1
ATOM 7432 C CA . ARG B 1 405 ? -26.438 -25.891 -8.047 1 95.5 405 ARG B CA 1
ATOM 7433 C C . ARG B 1 405 ? -25.062 -26.297 -8.586 1 95.5 405 ARG B C 1
ATOM 7435 O O . ARG B 1 405 ? -24.141 -26.531 -7.809 1 95.5 405 ARG B O 1
ATOM 7442 N N . SER B 1 406 ? -24.891 -26.312 -9.898 1 97.62 406 SER B N 1
ATOM 7443 C CA . SER B 1 406 ? -23.641 -26.688 -10.555 1 97.62 406 SER B CA 1
ATOM 7444 C C . SER B 1 406 ? -22.656 -25.531 -10.562 1 97.62 406 SER B C 1
ATOM 7446 O O . SER B 1 406 ? -23.016 -24.406 -10.914 1 97.62 406 SER B O 1
ATOM 7448 N N . LEU B 1 407 ? -21.406 -25.844 -10.172 1 98 407 LEU B N 1
ATOM 7449 C CA . LEU B 1 407 ? -20.375 -24.812 -10.258 1 98 407 LEU B CA 1
ATOM 7450 C C . LEU B 1 407 ? -20.156 -24.375 -11.703 1 98 407 LEU B C 1
ATOM 7452 O O . LEU B 1 407 ? -19.938 -23.203 -11.969 1 98 407 LEU B O 1
ATOM 7456 N N . LYS B 1 408 ? -20.172 -25.328 -12.625 1 96.75 408 LYS B N 1
ATOM 7457 C CA . LYS B 1 408 ? -20 -25.047 -14.047 1 96.75 408 LYS B CA 1
ATOM 7458 C C . LYS B 1 408 ? -21 -24.016 -14.531 1 96.75 408 LYS B C 1
ATOM 7460 O O . LYS B 1 408 ? -20.656 -23.109 -15.289 1 96.75 408 LYS B O 1
ATOM 7465 N N . ASP B 1 409 ? -22.219 -24.141 -14.055 1 96.5 409 ASP B N 1
ATOM 7466 C CA . ASP B 1 409 ? -23.25 -23.188 -14.445 1 96.5 409 ASP B CA 1
ATOM 7467 C C . ASP B 1 409 ? -23 -21.828 -13.812 1 96.5 409 ASP B C 1
ATOM 7469 O O . ASP B 1 409 ? -23.125 -20.797 -14.477 1 96.5 409 ASP B O 1
ATOM 7473 N N . LYS B 1 410 ? -22.656 -21.875 -12.57 1 95.94 410 LYS B N 1
ATOM 7474 C CA . LYS B 1 410 ? -22.422 -20.625 -11.852 1 95.94 410 LYS B CA 1
ATOM 7475 C C . LYS B 1 410 ? -21.266 -19.844 -12.469 1 95.94 410 LYS B C 1
ATOM 7477 O O . LYS B 1 410 ? -21.297 -18.625 -12.531 1 95.94 410 LYS B O 1
ATOM 7482 N N . TRP B 1 411 ? -20.219 -20.594 -12.938 1 94.94 411 TRP B N 1
ATOM 7483 C CA . TRP B 1 411 ? -19 -19.969 -13.445 1 94.94 411 TRP B CA 1
ATOM 7484 C C . TRP B 1 411 ? -19.031 -19.891 -14.969 1 94.94 411 TRP B C 1
ATOM 7486 O O . TRP B 1 411 ? -17.984 -19.719 -15.609 1 94.94 411 TRP B O 1
ATOM 7496 N N . ALA B 1 412 ? -20.188 -19.984 -15.562 1 92 412 ALA B N 1
ATOM 7497 C CA . ALA B 1 412 ? -20.312 -20 -17.016 1 92 412 ALA B CA 1
ATOM 7498 C C . ALA B 1 412 ? -19.844 -18.688 -17.625 1 92 412 ALA B C 1
ATOM 7500 O O . ALA B 1 412 ? -19.266 -18.672 -18.719 1 92 412 ALA B O 1
ATOM 7501 N N . ASP B 1 413 ? -20.062 -17.609 -16.844 1 87.56 413 ASP B N 1
ATOM 7502 C CA . ASP B 1 413 ? -19.672 -16.297 -17.359 1 87.56 413 ASP B CA 1
ATOM 7503 C C . ASP B 1 413 ? -18.375 -15.805 -16.703 1 87.56 413 ASP B C 1
ATOM 7505 O O . ASP B 1 413 ? -18.078 -14.609 -16.719 1 87.56 413 ASP B O 1
ATOM 7509 N N . GLY B 1 414 ? -17.688 -16.75 -16.141 1 89.38 414 GLY B N 1
ATOM 7510 C CA . GLY B 1 414 ? -16.453 -16.422 -15.461 1 89.38 414 GLY B CA 1
ATOM 7511 C C . GLY B 1 414 ? -16.469 -16.797 -13.984 1 89.38 414 GLY B C 1
ATOM 7512 O O . GLY B 1 414 ? -17.531 -16.875 -13.375 1 89.38 414 GLY B O 1
ATOM 7513 N N . GLY B 1 415 ? -15.32 -17.016 -13.5 1 92.5 415 GLY B N 1
ATOM 7514 C CA . GLY B 1 415 ? -15.211 -17.375 -12.094 1 92.5 415 GLY B CA 1
ATOM 7515 C C . GLY B 1 415 ? -15.688 -16.281 -11.156 1 92.5 415 GLY B C 1
ATOM 7516 O O . GLY B 1 415 ? -15.461 -15.102 -11.414 1 92.5 415 GLY B O 1
ATOM 7517 N N . ARG B 1 416 ? -16.406 -16.719 -10.109 1 94.81 416 ARG B N 1
ATOM 7518 C CA . ARG B 1 416 ? -16.906 -15.812 -9.078 1 94.81 416 ARG B CA 1
ATOM 7519 C C . ARG B 1 416 ? -16.609 -16.375 -7.684 1 94.81 416 ARG B C 1
ATOM 7521 O O . ARG B 1 416 ? -16.75 -17.578 -7.449 1 94.81 416 ARG B O 1
ATOM 7528 N N . SER B 1 417 ? -16.172 -15.539 -6.844 1 96.81 417 SER B N 1
ATOM 7529 C CA . SER B 1 417 ? -15.969 -15.906 -5.445 1 96.81 417 SER B CA 1
ATOM 7530 C C . SER B 1 417 ? -16.047 -14.68 -4.539 1 96.81 417 SER B C 1
ATOM 7532 O O . SER B 1 417 ? -15.969 -13.547 -5.012 1 96.81 417 SER B O 1
ATOM 7534 N N . HIS B 1 418 ? -16.328 -14.945 -3.293 1 97.81 418 HIS B N 1
ATOM 7535 C CA . HIS B 1 418 ? -16.219 -13.906 -2.281 1 97.81 418 HIS B CA 1
ATOM 7536 C C . HIS B 1 418 ? -14.828 -13.914 -1.638 1 97.81 418 HIS B C 1
ATOM 7538 O O . HIS B 1 418 ? -14.453 -14.891 -0.984 1 97.81 418 HIS B O 1
ATOM 7544 N N . VAL B 1 419 ? -14.023 -12.859 -1.86 1 97.25 419 VAL B N 1
ATOM 7545 C CA . VAL B 1 419 ? -12.68 -12.578 -1.362 1 97.25 419 VAL B CA 1
ATOM 7546 C C . VAL B 1 419 ? -11.742 -13.727 -1.73 1 97.25 419 VAL B C 1
ATOM 7548 O O . VAL B 1 419 ? -10.766 -13.984 -1.027 1 97.25 419 VAL B O 1
ATOM 7551 N N . GLY B 1 420 ? -12.102 -14.523 -2.766 1 96.94 420 GLY B N 1
ATOM 7552 C CA . GLY B 1 420 ? -11.25 -15.609 -3.23 1 96.94 420 GLY B CA 1
ATOM 7553 C C . GLY B 1 420 ? -11.258 -16.812 -2.307 1 96.94 420 GLY B C 1
ATOM 7554 O O . GLY B 1 420 ? -10.422 -17.703 -2.438 1 96.94 420 GLY B O 1
ATOM 7555 N N . LEU B 1 421 ? -12.227 -16.875 -1.329 1 98.06 421 LEU B N 1
ATOM 7556 C CA . LEU B 1 421 ? -12.188 -17.891 -0.292 1 98.06 421 LEU B CA 1
ATOM 7557 C C . LEU B 1 421 ? -13.422 -18.781 -0.359 1 98.06 421 LEU B C 1
ATOM 7559 O O . LEU B 1 421 ? -13.375 -19.938 0.064 1 98.06 421 LEU B O 1
ATOM 7563 N N . MET B 1 422 ? -14.57 -18.234 -0.819 1 98.44 422 MET B N 1
ATOM 7564 C CA . MET B 1 422 ? -15.797 -19.016 -0.844 1 98.44 422 MET B CA 1
ATOM 7565 C C . MET B 1 422 ? -16.688 -18.594 -2.008 1 98.44 422 MET B C 1
ATOM 7567 O O . MET B 1 422 ? -16.516 -17.516 -2.574 1 98.44 422 MET B O 1
ATOM 7571 N N . ILE B 1 423 ? -17.641 -19.453 -2.352 1 98.19 423 ILE B N 1
ATOM 7572 C CA . ILE B 1 423 ? -18.594 -19.25 -3.434 1 98.19 423 ILE B CA 1
ATOM 7573 C C . ILE B 1 423 ? -20.016 -19.312 -2.883 1 98.19 423 ILE B C 1
ATOM 7575 O O . ILE B 1 423 ? -20.359 -20.25 -2.148 1 98.19 423 ILE B O 1
ATOM 7579 N N . GLU B 1 424 ? -20.797 -18.312 -3.215 1 98.12 424 GLU B N 1
ATOM 7580 C CA . GLU B 1 424 ? -22.219 -18.344 -2.836 1 98.12 424 GLU B CA 1
ATOM 7581 C C . GLU B 1 424 ? -22.891 -19.609 -3.336 1 98.12 424 GLU B C 1
ATOM 7583 O O . GLU B 1 424 ? -22.75 -19.984 -4.504 1 98.12 424 GLU B O 1
ATOM 7588 N N . GLY B 1 425 ? -23.547 -20.281 -2.514 1 98 425 GLY B N 1
ATOM 7589 C CA . GLY B 1 425 ? -24.266 -21.5 -2.887 1 98 425 GLY B CA 1
ATOM 7590 C C . GLY B 1 425 ? -23.469 -22.766 -2.623 1 98 425 GLY B C 1
ATOM 7591 O O . GLY B 1 425 ? -23.969 -23.859 -2.854 1 98 425 GLY B O 1
ATOM 7592 N N . PHE B 1 426 ? -22.297 -22.672 -2.129 1 98.62 426 PHE B N 1
ATOM 7593 C CA . PHE B 1 426 ? -21.422 -23.797 -1.849 1 98.62 426 PHE B CA 1
ATOM 7594 C C . PHE B 1 426 ? -20.922 -23.766 -0.411 1 98.62 426 PHE B C 1
ATOM 7596 O O . PHE B 1 426 ? -19.75 -23.484 -0.168 1 98.62 426 PHE B O 1
ATOM 7603 N N . PRO B 1 427 ? -21.781 -24.125 0.514 1 98.25 427 PRO B N 1
ATOM 7604 C CA . PRO B 1 427 ? -21.438 -24 1.933 1 98.25 427 PRO B CA 1
ATOM 7605 C C . PRO B 1 427 ? -20.266 -24.891 2.342 1 98.25 427 PRO B C 1
ATOM 7607 O O . PRO B 1 427 ? -20.141 -26.016 1.837 1 98.25 427 PRO B O 1
ATOM 7610 N N . ASN B 1 428 ? -19.422 -24.469 3.203 1 98.62 428 ASN B N 1
ATOM 7611 C CA . ASN B 1 428 ? -18.344 -25.219 3.828 1 98.62 428 ASN B CA 1
ATOM 7612 C C . ASN B 1 428 ? -17.281 -25.641 2.805 1 98.62 428 ASN B C 1
ATOM 7614 O O . ASN B 1 428 ? -16.438 -26.484 3.094 1 98.62 428 ASN B O 1
ATOM 7618 N N . LEU B 1 429 ? -17.375 -25.109 1.588 1 98.75 429 LEU B N 1
ATOM 7619 C CA . LEU B 1 429 ? -16.359 -25.281 0.564 1 98.75 429 LEU B CA 1
ATOM 7620 C C . LEU B 1 429 ? -15.414 -24.094 0.518 1 98.75 429 LEU B C 1
ATOM 7622 O O . LEU B 1 429 ? -15.828 -22.984 0.142 1 98.75 429 LEU B O 1
ATOM 7626 N N . PHE B 1 430 ? -14.188 -24.281 0.902 1 98.75 430 PHE B N 1
ATOM 7627 C CA . PHE B 1 430 ? -13.219 -23.203 0.96 1 98.75 430 PHE B CA 1
ATOM 7628 C C . PHE B 1 430 ? -12.219 -23.297 -0.19 1 98.75 430 PHE B C 1
ATOM 7630 O O . PHE B 1 430 ? -11.828 -24.391 -0.58 1 98.75 430 PHE B O 1
ATOM 7637 N N . LEU B 1 431 ? -11.891 -22.203 -0.705 1 97.94 431 LEU B N 1
ATOM 7638 C CA . LEU B 1 431 ? -10.891 -22.109 -1.765 1 97.94 431 LEU B CA 1
ATOM 7639 C C . LEU B 1 431 ? -9.562 -21.609 -1.217 1 97.94 431 LEU B C 1
ATOM 7641 O O . LEU B 1 431 ? -9.531 -20.703 -0.373 1 97.94 431 LEU B O 1
ATOM 7645 N N . ILE B 1 432 ? -8.5 -22.203 -1.608 1 97.75 432 ILE B N 1
ATOM 7646 C CA . ILE B 1 432 ? -7.152 -21.719 -1.338 1 97.75 432 ILE B CA 1
ATOM 7647 C C . ILE B 1 432 ? -6.531 -21.172 -2.621 1 97.75 432 ILE B C 1
ATOM 7649 O O . ILE B 1 432 ? -6.363 -21.891 -3.6 1 97.75 432 ILE B O 1
ATOM 7653 N N . SER B 1 433 ? -6.215 -19.891 -2.605 1 95.12 433 SER B N 1
ATOM 7654 C CA . SER B 1 433 ? -5.742 -19.172 -3.783 1 95.12 433 SER B CA 1
ATOM 7655 C C . SER B 1 433 ? -6.77 -19.203 -4.91 1 95.12 433 SER B C 1
ATOM 7657 O O . SER B 1 433 ? -6.434 -19.516 -6.055 1 95.12 433 SER B O 1
ATOM 7659 N N . GLY B 1 434 ? -8.031 -18.984 -4.551 1 93.75 434 GLY B N 1
ATOM 7660 C CA . GLY B 1 434 ? -9.125 -19.031 -5.508 1 93.75 434 GLY B CA 1
ATOM 7661 C C . GLY B 1 434 ? -9.18 -17.812 -6.414 1 93.75 434 GLY B C 1
ATOM 7662 O O . GLY B 1 434 ? -8.43 -16.859 -6.219 1 93.75 434 GLY B O 1
ATOM 7663 N N . PRO B 1 435 ? -10 -17.953 -7.449 1 93.19 435 PRO B N 1
ATOM 7664 C CA . PRO B 1 435 ? -10.156 -16.797 -8.336 1 93.19 435 PRO B CA 1
ATOM 7665 C C . PRO B 1 435 ? -10.672 -15.562 -7.609 1 93.19 435 PRO B C 1
ATOM 7667 O O . PRO B 1 435 ? -11.281 -15.68 -6.543 1 93.19 435 PRO B O 1
ATOM 7670 N N . ASN B 1 436 ? -10.406 -14.422 -8.148 1 94.88 436 ASN B N 1
ATOM 7671 C CA . ASN B 1 436 ? -10.875 -13.117 -7.688 1 94.88 436 ASN B CA 1
ATOM 7672 C C . ASN B 1 436 ? -10.141 -12.672 -6.426 1 94.88 436 ASN B C 1
ATOM 7674 O O . ASN B 1 436 ? -10.492 -11.656 -5.824 1 94.88 436 ASN B O 1
ATOM 7678 N N . GLY B 1 437 ? -9.195 -13.422 -5.891 1 95.94 437 GLY B N 1
ATOM 7679 C CA . GLY B 1 437 ? -8.188 -12.977 -4.938 1 95.94 437 GLY B CA 1
ATOM 7680 C C . GLY B 1 437 ? -6.941 -12.43 -5.605 1 95.94 437 GLY B C 1
ATOM 7681 O O . GLY B 1 437 ? -6.918 -12.227 -6.82 1 95.94 437 GLY B O 1
ATOM 7682 N N . PRO B 1 438 ? -5.875 -12.227 -4.84 1 94.06 438 PRO B N 1
ATOM 7683 C CA . PRO B 1 438 ? -4.645 -11.703 -5.438 1 94.06 438 PRO B CA 1
ATOM 7684 C C . PRO B 1 438 ? -4.016 -12.672 -6.434 1 94.06 438 PRO B C 1
ATOM 7686 O O . PRO B 1 438 ? -3.398 -12.242 -7.414 1 94.06 438 PRO B O 1
ATOM 7689 N N . SER B 1 439 ? -4.105 -13.969 -6.09 1 87.62 439 SER B N 1
ATOM 7690 C CA . SER B 1 439 ? -3.67 -15.047 -6.969 1 87.62 439 SER B CA 1
ATOM 7691 C C . SER B 1 439 ? -2.266 -14.789 -7.508 1 87.62 439 SER B C 1
ATOM 7693 O O . SER B 1 439 ? -1.328 -14.578 -6.738 1 87.62 439 SER B O 1
ATOM 7695 N N . ALA B 1 440 ? -2.133 -14.555 -8.852 1 84.44 440 ALA B N 1
ATOM 7696 C CA . ALA B 1 440 ? -0.853 -14.5 -9.555 1 84.44 440 ALA B CA 1
ATOM 7697 C C . ALA B 1 440 ? -0.104 -13.211 -9.242 1 84.44 440 ALA B C 1
ATOM 7699 O O . ALA B 1 440 ? 1.092 -13.094 -9.516 1 84.44 440 ALA B O 1
ATOM 7700 N N . LEU B 1 441 ? -0.723 -12.344 -8.586 1 90.81 441 LEU B N 1
ATOM 7701 C CA . LEU B 1 441 ? -0.08 -11.07 -8.297 1 90.81 441 LEU B CA 1
ATOM 7702 C C . LEU B 1 441 ? 0.593 -11.102 -6.926 1 90.81 441 LEU B C 1
ATOM 7704 O O . LEU B 1 441 ? 1.268 -10.148 -6.535 1 90.81 441 LEU B O 1
ATOM 7708 N N . ALA B 1 442 ? 0.448 -12.242 -6.273 1 93.31 442 ALA B N 1
ATOM 7709 C CA . ALA B 1 442 ? 1.055 -12.414 -4.953 1 93.31 442 ALA B CA 1
ATOM 7710 C C . ALA B 1 442 ? 1.917 -13.672 -4.906 1 93.31 442 ALA B C 1
ATOM 7712 O O . ALA B 1 442 ? 1.747 -14.578 -5.723 1 93.31 442 ALA B O 1
ATOM 7713 N N . ASN B 1 443 ? 2.838 -13.641 -3.943 1 94.88 443 ASN B N 1
ATOM 7714 C CA . ASN B 1 443 ? 3.547 -14.859 -3.568 1 94.88 443 ASN B CA 1
ATOM 7715 C C . ASN B 1 443 ? 2.582 -15.961 -3.145 1 94.88 443 ASN B C 1
ATOM 7717 O O . ASN B 1 443 ? 1.965 -15.875 -2.082 1 94.88 443 ASN B O 1
ATOM 7721 N N . PHE B 1 444 ? 2.545 -17.016 -3.898 1 95.31 444 PHE B N 1
ATOM 7722 C CA . PHE B 1 444 ? 1.517 -18.031 -3.73 1 95.31 444 PHE B CA 1
ATOM 7723 C C . PHE B 1 444 ? 1.653 -18.719 -2.379 1 95.31 444 PHE B C 1
ATOM 7725 O O . PHE B 1 444 ? 0.653 -19.094 -1.76 1 95.31 444 PHE B O 1
ATOM 7732 N N . ILE B 1 445 ? 2.85 -18.922 -1.941 1 97.44 445 ILE B N 1
ATOM 7733 C CA . ILE B 1 445 ? 3.016 -19.656 -0.691 1 97.44 445 ILE B CA 1
ATOM 7734 C C . ILE B 1 445 ? 2.477 -18.828 0.47 1 97.44 445 ILE B C 1
ATOM 7736 O O . ILE B 1 445 ? 1.73 -19.328 1.312 1 97.44 445 ILE B O 1
ATOM 7740 N N . LEU B 1 446 ? 2.812 -17.578 0.443 1 97.62 446 LEU B N 1
ATOM 7741 C CA . LEU B 1 446 ? 2.324 -16.719 1.509 1 97.62 446 LEU B CA 1
ATOM 7742 C C . LEU B 1 446 ? 0.819 -16.5 1.393 1 97.62 446 LEU B C 1
ATOM 7744 O O . LEU B 1 446 ? 0.114 -16.453 2.404 1 97.62 446 LEU B O 1
ATOM 7748 N N . LEU B 1 447 ? 0.343 -16.344 0.212 1 97.69 447 LEU B N 1
ATOM 7749 C CA . LEU B 1 447 ? -1.096 -16.234 -0.005 1 97.69 447 LEU B CA 1
ATOM 7750 C C . LEU B 1 447 ? -1.814 -17.469 0.533 1 97.69 447 LEU B C 1
ATOM 7752 O O . LEU B 1 447 ? -2.842 -17.344 1.204 1 97.69 447 LEU B O 1
ATOM 7756 N N . ALA B 1 448 ? -1.252 -18.625 0.247 1 97.88 448 ALA B N 1
ATOM 7757 C CA . ALA B 1 448 ? -1.842 -19.875 0.729 1 97.88 448 ALA B CA 1
ATOM 7758 C C . ALA B 1 448 ? -1.857 -19.922 2.254 1 97.88 448 ALA B C 1
ATOM 7760 O O . ALA B 1 448 ? -2.85 -20.344 2.859 1 97.88 448 ALA B O 1
ATOM 7761 N N . GLU B 1 449 ? -0.769 -19.516 2.857 1 98.25 449 GLU B N 1
ATOM 7762 C CA . GLU B 1 449 ? -0.736 -19.453 4.316 1 98.25 449 GLU B CA 1
ATOM 7763 C C . GLU B 1 449 ? -1.849 -18.547 4.852 1 98.25 449 GLU B C 1
ATOM 7765 O O . GLU B 1 449 ? -2.545 -18.922 5.801 1 98.25 449 GLU B O 1
ATOM 7770 N N . GLN B 1 450 ? -1.928 -17.391 4.207 1 97.94 450 GLN B N 1
ATOM 7771 C CA . GLN B 1 450 ? -2.947 -16.453 4.641 1 97.94 450 GLN B CA 1
ATOM 7772 C C . GLN B 1 450 ? -4.344 -17.047 4.516 1 97.94 450 GLN B C 1
ATOM 7774 O O . GLN B 1 450 ? -5.16 -16.938 5.434 1 97.94 450 GLN B O 1
ATOM 7779 N N . ASN B 1 451 ? -4.652 -17.641 3.391 1 98.5 451 ASN B N 1
ATOM 7780 C CA . ASN B 1 451 ? -5.957 -18.25 3.164 1 98.5 451 ASN B CA 1
ATOM 7781 C C . ASN B 1 451 ? -6.234 -19.375 4.168 1 98.5 451 ASN B C 1
ATOM 7783 O O . ASN B 1 451 ? -7.309 -19.406 4.773 1 98.5 451 ASN B O 1
ATOM 7787 N N . VAL B 1 452 ? -5.258 -20.234 4.359 1 98.81 452 VAL B N 1
ATOM 7788 C CA . VAL B 1 452 ? -5.43 -21.391 5.234 1 98.81 452 VAL B CA 1
ATOM 7789 C C . VAL B 1 452 ? -5.625 -20.922 6.676 1 98.81 452 VAL B C 1
ATOM 7791 O O . VAL B 1 452 ? -6.492 -21.438 7.387 1 98.81 452 VAL B O 1
ATOM 7794 N N . ASP B 1 453 ? -4.828 -20 7.109 1 98.56 453 ASP B N 1
ATOM 7795 C CA . ASP B 1 453 ? -4.98 -19.453 8.461 1 98.56 453 ASP B CA 1
ATOM 7796 C C . ASP B 1 453 ? -6.383 -18.891 8.664 1 98.56 453 ASP B C 1
ATOM 7798 O O . ASP B 1 453 ? -7.016 -19.141 9.695 1 98.56 453 ASP B O 1
ATOM 7802 N N . TRP B 1 454 ? -6.82 -18.094 7.742 1 98.5 454 TRP B N 1
ATOM 7803 C CA . TRP B 1 454 ? -8.156 -17.516 7.836 1 98.5 454 TRP B CA 1
ATOM 7804 C C . TRP B 1 454 ? -9.219 -18.594 7.906 1 98.5 454 TRP B C 1
ATOM 7806 O O . TRP B 1 454 ? -10.133 -18.531 8.734 1 98.5 454 TRP B O 1
ATOM 7816 N N . ILE B 1 455 ? -9.125 -19.625 7.07 1 98.69 455 ILE B N 1
ATOM 7817 C CA . ILE B 1 455 ? -10.078 -20.719 7 1 98.69 455 ILE B CA 1
ATOM 7818 C C . ILE B 1 455 ? -10.102 -21.469 8.328 1 98.69 455 ILE B C 1
ATOM 7820 O O . ILE B 1 455 ? -11.172 -21.734 8.875 1 98.69 455 ILE B O 1
ATOM 7824 N N . CYS B 1 456 ? -8.953 -21.797 8.797 1 98.69 456 CYS B N 1
ATOM 7825 C CA . CYS B 1 456 ? -8.852 -22.547 10.039 1 98.69 456 CYS B CA 1
ATOM 7826 C C . CYS B 1 456 ? -9.43 -21.766 11.211 1 98.69 456 CYS B C 1
ATOM 7828 O O . CYS B 1 456 ? -10.141 -22.312 12.055 1 98.69 456 CYS B O 1
ATOM 7830 N N . ASP B 1 457 ? -9.109 -20.469 11.258 1 98.31 457 ASP B N 1
ATOM 7831 C CA . ASP B 1 457 ? -9.688 -19.625 12.297 1 98.31 457 ASP B CA 1
ATOM 7832 C C . ASP B 1 457 ? -11.211 -19.562 12.18 1 98.31 457 ASP B C 1
ATOM 7834 O O . ASP B 1 457 ? -11.914 -19.531 13.188 1 98.31 457 ASP B O 1
ATOM 7838 N N . CYS B 1 458 ? -11.664 -19.516 10.992 1 98.25 458 CYS B N 1
ATOM 7839 C CA . CYS B 1 458 ? -13.094 -19.531 10.734 1 98.25 458 CYS B CA 1
ATOM 7840 C C . CYS B 1 458 ? -13.734 -20.812 11.234 1 98.25 458 CYS B C 1
ATOM 7842 O O . CYS B 1 458 ? -14.766 -20.781 11.906 1 98.25 458 CYS B O 1
ATOM 7844 N N . ILE B 1 459 ? -13.156 -21.953 10.93 1 98.38 459 ILE B N 1
ATOM 7845 C CA . ILE B 1 459 ? -13.648 -23.266 11.359 1 98.38 459 ILE B CA 1
ATOM 7846 C C . ILE B 1 459 ? -13.672 -23.328 12.883 1 98.38 459 ILE B C 1
ATOM 7848 O O . ILE B 1 459 ? -14.641 -23.812 13.469 1 98.38 459 ILE B O 1
ATOM 7852 N N . ARG B 1 460 ? -12.625 -22.844 13.484 1 97.81 460 ARG B N 1
ATOM 7853 C CA . ARG B 1 460 ? -12.594 -22.781 14.945 1 97.81 460 ARG B CA 1
ATOM 7854 C C . ARG B 1 460 ? -13.758 -21.969 15.492 1 97.81 460 ARG B C 1
ATOM 7856 O O . ARG B 1 460 ? -14.383 -22.359 16.484 1 97.81 460 ARG B O 1
ATOM 7863 N N . HIS B 1 461 ? -13.961 -20.859 14.867 1 97.81 461 HIS B N 1
ATOM 7864 C CA . HIS B 1 461 ? -15.07 -20 15.273 1 97.81 461 HIS B CA 1
ATOM 7865 C C . HIS B 1 461 ? -16.406 -20.734 15.156 1 97.81 461 HIS B C 1
ATOM 7867 O O . HIS B 1 461 ? -17.25 -20.656 16.062 1 97.81 461 HIS B O 1
ATOM 7873 N N . LEU B 1 462 ? -16.672 -21.438 14.039 1 98 462 LEU B N 1
ATOM 7874 C CA . LEU B 1 462 ? -17.891 -22.188 13.828 1 98 462 LEU B CA 1
ATOM 7875 C C . LEU B 1 462 ? -18.078 -23.25 14.906 1 98 462 LEU B C 1
ATOM 7877 O O . LEU B 1 462 ? -19.141 -23.359 15.508 1 98 462 LEU B O 1
ATOM 7881 N N . ASP B 1 463 ? -17.031 -23.938 15.156 1 96.19 463 ASP B N 1
ATOM 7882 C CA . ASP B 1 463 ? -17.078 -25 16.156 1 96.19 463 ASP B CA 1
ATOM 7883 C C . ASP B 1 463 ? -17.375 -24.438 17.547 1 96.19 463 ASP B C 1
ATOM 7885 O O . ASP B 1 463 ? -18.203 -24.969 18.281 1 96.19 463 ASP B O 1
ATOM 7889 N N . ALA B 1 464 ? -16.703 -23.391 17.875 1 96.5 464 ALA B N 1
ATOM 7890 C CA . ALA B 1 464 ? -16.828 -22.781 19.188 1 96.5 464 ALA B CA 1
ATOM 7891 C C . ALA B 1 464 ? -18.234 -22.25 19.422 1 96.5 464 ALA B C 1
ATOM 7893 O O . ALA B 1 464 ? -18.719 -22.172 20.547 1 96.5 464 ALA B O 1
ATOM 7894 N N . ASN B 1 465 ? -18.906 -21.953 18.391 1 96.94 465 ASN B N 1
ATOM 7895 C CA . ASN B 1 465 ? -20.219 -21.344 18.516 1 96.94 465 ASN B CA 1
ATOM 7896 C C . ASN B 1 465 ? -21.328 -22.312 18.109 1 96.94 465 ASN B C 1
ATOM 7898 O O . ASN B 1 465 ? -22.484 -21.906 17.953 1 96.94 465 ASN B O 1
ATOM 7902 N N . GLY B 1 466 ? -21 -23.531 17.844 1 96.56 466 GLY B N 1
ATOM 7903 C CA . GLY B 1 466 ? -21.969 -24.562 17.531 1 96.56 466 GLY B CA 1
ATOM 7904 C C . GLY B 1 466 ? -22.656 -24.359 16.188 1 96.56 466 GLY B C 1
ATOM 7905 O O . GLY B 1 466 ? -23.828 -24.688 16.031 1 96.56 466 GLY B O 1
ATOM 7906 N N . LEU B 1 467 ? -21.906 -23.75 15.266 1 97.31 467 LEU B N 1
ATOM 7907 C CA . LEU B 1 467 ? -22.422 -23.484 13.93 1 97.31 467 LEU B CA 1
ATOM 7908 C C . LEU B 1 467 ? -22.016 -24.594 12.961 1 97.31 467 LEU B C 1
ATOM 7910 O O . LEU B 1 467 ? -20.906 -25.109 13.047 1 97.31 467 LEU B O 1
ATOM 7914 N N . ARG B 1 468 ? -22.906 -24.891 12.016 1 95.94 468 ARG B N 1
ATOM 7915 C CA . ARG B 1 468 ? -22.703 -26.062 11.172 1 95.94 468 ARG B CA 1
ATOM 7916 C C . ARG B 1 468 ? -22.188 -25.656 9.789 1 95.94 468 ARG B C 1
ATOM 7918 O O . ARG B 1 468 ? -21.578 -26.469 9.094 1 95.94 468 ARG B O 1
ATOM 7925 N N . SER B 1 469 ? -22.516 -24.438 9.422 1 97.69 469 SER B N 1
ATOM 7926 C CA . SER B 1 469 ? -22.172 -24.109 8.047 1 97.69 469 SER B CA 1
ATOM 7927 C C . SER B 1 469 ? -21.859 -22.625 7.891 1 97.69 469 SER B C 1
ATOM 7929 O O . SER B 1 469 ? -22.25 -21.812 8.719 1 97.69 469 SER B O 1
ATOM 7931 N N . ILE B 1 470 ? -21.094 -22.328 6.895 1 98.12 470 ILE B N 1
ATOM 7932 C CA . ILE B 1 470 ? -20.781 -20.969 6.441 1 98.12 470 ILE B CA 1
ATOM 7933 C C . ILE B 1 470 ? -20.812 -20.922 4.918 1 98.12 470 ILE B C 1
ATOM 7935 O O . ILE B 1 470 ? -20.422 -21.875 4.246 1 98.12 470 ILE B O 1
ATOM 7939 N N . GLU B 1 471 ? -21.281 -19.906 4.375 1 97.5 471 GLU B N 1
ATOM 7940 C CA . GLU B 1 471 ? -21.25 -19.688 2.934 1 97.5 471 GLU B CA 1
ATOM 7941 C C . GLU B 1 471 ? -21.188 -18.203 2.604 1 97.5 471 GLU B C 1
ATOM 7943 O O . GLU B 1 471 ? -21.516 -17.359 3.443 1 97.5 471 GLU B O 1
ATOM 7948 N N . ALA B 1 472 ? -20.734 -17.844 1.45 1 97.81 472 ALA B N 1
ATOM 7949 C CA . ALA B 1 472 ? -20.703 -16.453 1.001 1 97.81 472 ALA B CA 1
ATOM 7950 C C . ALA B 1 472 ? -22.109 -15.914 0.81 1 97.81 472 ALA B C 1
ATOM 7952 O O . ALA B 1 472 ? -22.984 -16.609 0.293 1 97.81 472 ALA B O 1
ATOM 7953 N N . ASP B 1 473 ? -22.281 -14.672 1.262 1 96.56 473 ASP B N 1
ATOM 7954 C CA . ASP B 1 473 ? -23.531 -13.977 0.972 1 96.56 473 ASP B CA 1
ATOM 7955 C C . ASP B 1 473 ? -23.578 -13.516 -0.483 1 96.56 473 ASP B C 1
ATOM 7957 O O . ASP B 1 473 ? -22.578 -13.031 -1.018 1 96.56 473 ASP B O 1
ATOM 7961 N N . ALA B 1 474 ? -24.781 -13.656 -1.053 1 96.81 474 ALA B N 1
ATOM 7962 C CA . ALA B 1 474 ? -24.922 -13.258 -2.451 1 96.81 474 ALA B CA 1
ATOM 7963 C C . ALA B 1 474 ? -24.547 -11.797 -2.656 1 96.81 474 ALA B C 1
ATOM 7965 O O . ALA B 1 474 ? -23.828 -11.461 -3.6 1 96.81 474 ALA B O 1
ATOM 7966 N N . GLY B 1 475 ? -25.078 -10.961 -1.772 1 95.5 475 GLY B N 1
ATOM 7967 C CA . GLY B 1 475 ? -24.766 -9.539 -1.869 1 95.5 475 GLY B CA 1
ATOM 7968 C C . GLY B 1 475 ? -23.297 -9.242 -1.704 1 95.5 475 GLY B C 1
ATOM 7969 O O . GLY B 1 475 ? -22.734 -8.414 -2.424 1 95.5 475 GLY B O 1
ATOM 7970 N N . ALA B 1 476 ? -22.656 -9.922 -0.761 1 95.69 476 ALA B N 1
ATOM 7971 C CA . ALA B 1 476 ? -21.234 -9.719 -0.493 1 95.69 476 ALA B CA 1
ATOM 7972 C C . ALA B 1 476 ? -20.375 -10.203 -1.665 1 95.69 476 ALA B C 1
ATOM 7974 O O . ALA B 1 476 ? -19.391 -9.562 -2.033 1 95.69 476 ALA B O 1
ATOM 7975 N N . GLU B 1 477 ? -20.734 -11.352 -2.197 1 97.31 477 GLU B N 1
ATOM 7976 C CA . GLU B 1 477 ? -20.031 -11.836 -3.375 1 97.31 477 GLU B CA 1
ATOM 7977 C C . GLU B 1 477 ? -20.141 -10.852 -4.535 1 97.31 477 GLU B C 1
ATOM 7979 O O . GLU B 1 477 ? -19.141 -10.562 -5.203 1 97.31 477 GLU B O 1
ATOM 7984 N N . ASN B 1 478 ? -21.312 -10.312 -4.766 1 95.56 478 ASN B N 1
ATOM 7985 C CA . ASN B 1 478 ? -21.516 -9.328 -5.816 1 95.56 478 ASN B CA 1
ATOM 7986 C C . ASN B 1 478 ? -20.672 -8.078 -5.578 1 95.56 478 ASN B C 1
ATOM 7988 O O . ASN B 1 478 ? -20.078 -7.535 -6.508 1 95.56 478 ASN B O 1
ATOM 7992 N N . TRP B 1 479 ? -20.719 -7.68 -4.383 1 92.75 479 TRP B N 1
ATOM 7993 C CA . TRP B 1 479 ? -19.922 -6.508 -4.027 1 92.75 479 TRP B CA 1
ATOM 7994 C C . TRP B 1 479 ? -18.438 -6.742 -4.324 1 92.75 479 TRP B C 1
ATOM 7996 O O . TRP B 1 479 ? -17.781 -5.879 -4.895 1 92.75 479 TRP B O 1
ATOM 8006 N N . TRP B 1 480 ? -17.969 -7.863 -3.959 1 95.69 480 TRP B N 1
ATOM 8007 C CA . TRP B 1 480 ? -16.562 -8.188 -4.172 1 95.69 480 TRP B CA 1
ATOM 8008 C C . TRP B 1 480 ? -16.234 -8.242 -5.66 1 95.69 480 TRP B C 1
ATOM 8010 O O . TRP B 1 480 ? -15.227 -7.684 -6.102 1 95.69 480 TRP B O 1
ATOM 8020 N N . MET B 1 481 ? -17.109 -8.891 -6.41 1 95.25 481 MET B N 1
ATOM 8021 C CA . MET B 1 481 ? -16.906 -8.977 -7.852 1 95.25 481 MET B CA 1
ATOM 8022 C C . MET B 1 481 ? -16.859 -7.586 -8.477 1 95.25 481 MET B C 1
ATOM 8024 O O . MET B 1 481 ? -16.031 -7.316 -9.352 1 95.25 481 MET B O 1
ATOM 8028 N N . ASN B 1 482 ? -17.688 -6.742 -8.008 1 92.5 482 ASN B N 1
ATOM 8029 C CA . ASN B 1 482 ? -17.688 -5.367 -8.492 1 92.5 482 ASN B CA 1
ATOM 8030 C C . ASN B 1 482 ? -16.391 -4.641 -8.141 1 92.5 482 ASN B C 1
ATOM 8032 O O . ASN B 1 482 ? -15.859 -3.891 -8.953 1 92.5 482 ASN B O 1
ATOM 8036 N N . LYS B 1 483 ? -15.961 -4.855 -6.977 1 92.75 483 LYS B N 1
ATOM 8037 C CA . LYS B 1 483 ? -14.711 -4.238 -6.527 1 92.75 483 LYS B CA 1
ATOM 8038 C C . LYS B 1 483 ? -13.531 -4.684 -7.391 1 92.75 483 LYS B C 1
ATOM 8040 O O . LYS B 1 483 ? -12.758 -3.855 -7.871 1 92.75 483 LYS B O 1
ATOM 8045 N N . VAL B 1 484 ? -13.422 -5.953 -7.578 1 94 484 VAL B N 1
ATOM 8046 C CA . VAL B 1 484 ? -12.336 -6.527 -8.375 1 94 484 VAL B CA 1
ATOM 8047 C C . VAL B 1 484 ? -12.391 -5.973 -9.797 1 94 484 VAL B C 1
ATOM 8049 O O . VAL B 1 484 ? -11.367 -5.543 -10.336 1 94 484 VAL B O 1
ATOM 8052 N N . THR B 1 485 ? -13.547 -5.918 -10.336 1 90.88 485 THR B N 1
ATOM 8053 C CA . THR B 1 485 ? -13.727 -5.422 -11.695 1 90.88 485 THR B CA 1
ATOM 8054 C C . THR B 1 485 ? -13.383 -3.939 -11.781 1 90.88 485 THR B C 1
ATOM 8056 O O . THR B 1 485 ? -12.703 -3.508 -12.711 1 90.88 485 THR B O 1
ATOM 8059 N N . THR B 1 486 ? -13.82 -3.211 -10.812 1 88.44 486 THR B N 1
ATOM 8060 C CA . THR B 1 486 ? -13.578 -1.772 -10.797 1 88.44 486 THR B CA 1
ATOM 8061 C C . THR B 1 486 ? -12.086 -1.475 -10.68 1 88.44 486 THR B C 1
ATOM 8063 O O . THR B 1 486 ? -11.539 -0.683 -11.453 1 88.44 486 THR B O 1
ATOM 8066 N N . LEU B 1 487 ? -11.461 -2.092 -9.797 1 90.06 487 LEU B N 1
ATOM 8067 C CA . LEU B 1 487 ? -10.031 -1.878 -9.617 1 90.06 487 LEU B CA 1
ATOM 8068 C C . LEU B 1 487 ? -9.258 -2.297 -10.867 1 90.06 487 LEU B C 1
ATOM 8070 O O . LEU B 1 487 ? -8.344 -1.593 -11.297 1 90.06 487 LEU B O 1
ATOM 8074 N N . GLY B 1 488 ? -9.625 -3.445 -11.391 1 90.5 488 GLY B N 1
ATOM 8075 C CA . GLY B 1 488 ? -8.977 -3.914 -12.609 1 90.5 488 GLY B CA 1
ATOM 8076 C C . GLY B 1 488 ? -9.133 -2.955 -13.773 1 90.5 488 GLY B C 1
ATOM 8077 O O . GLY B 1 488 ? -8.195 -2.738 -14.531 1 90.5 488 GLY B O 1
ATOM 8078 N N . SER B 1 489 ? -10.289 -2.385 -13.883 1 87.56 489 SER B N 1
ATOM 8079 C CA . SER B 1 489 ? -10.586 -1.497 -15 1 87.56 489 SER B CA 1
ATOM 8080 C C . SER B 1 489 ? -9.773 -0.212 -14.922 1 87.56 489 SER B C 1
ATOM 8082 O O . SER B 1 489 ? -9.602 0.481 -15.922 1 87.56 489 SER B O 1
ATOM 8084 N N . MET B 1 490 ? -9.234 0.024 -13.805 1 87.38 490 MET B N 1
ATOM 8085 C CA . MET B 1 490 ? -8.438 1.227 -13.602 1 87.38 490 MET B CA 1
ATOM 8086 C C . MET B 1 490 ? -6.984 0.986 -14 1 87.38 490 MET B C 1
ATOM 8088 O O . MET B 1 490 ? -6.164 1.908 -13.977 1 87.38 490 MET B O 1
ATOM 8092 N N . THR B 1 491 ? -6.656 -0.172 -14.398 1 92.19 491 THR B N 1
ATOM 8093 C CA . THR B 1 491 ? -5.297 -0.53 -14.789 1 92.19 491 THR B CA 1
ATOM 8094 C C . THR B 1 491 ? -5.215 -0.812 -16.281 1 92.19 491 THR B C 1
ATOM 8096 O O . THR B 1 491 ? -6.23 -0.767 -16.984 1 92.19 491 THR B O 1
ATOM 8099 N N . LEU B 1 492 ? -3.984 -1.105 -16.734 1 92.38 492 LEU B N 1
ATOM 8100 C CA . LEU B 1 492 ? -3.752 -1.422 -18.141 1 92.38 492 LEU B CA 1
ATOM 8101 C C . LEU B 1 492 ? -3.875 -2.922 -18.391 1 92.38 492 LEU B C 1
ATOM 8103 O O . LEU B 1 492 ? -3.748 -3.381 -19.516 1 92.38 492 LEU B O 1
ATOM 8107 N N . TYR B 1 493 ? -4.266 -3.709 -17.391 1 88.81 493 TYR B N 1
ATOM 8108 C CA . TYR B 1 493 ? -4.312 -5.16 -17.516 1 88.81 493 TYR B CA 1
ATOM 8109 C C . TYR B 1 493 ? -5.305 -5.586 -18.594 1 88.81 493 TYR B C 1
ATOM 8111 O O . TYR B 1 493 ? -4.988 -6.422 -19.438 1 88.81 493 TYR B O 1
ATOM 8119 N N . PRO B 1 494 ? -6.469 -4.965 -18.625 1 80.5 494 PRO B N 1
ATOM 8120 C CA . PRO B 1 494 ? -7.48 -5.434 -19.578 1 80.5 494 PRO B CA 1
ATOM 8121 C C . PRO B 1 494 ? -7.105 -5.152 -21.031 1 80.5 494 PRO B C 1
ATOM 8123 O O . PRO B 1 494 ? -7.73 -5.688 -21.938 1 80.5 494 PRO B O 1
ATOM 8126 N N . THR B 1 495 ? -6.062 -4.418 -21.172 1 78.81 495 THR B N 1
ATOM 8127 C CA . THR B 1 495 ? -5.715 -4.016 -22.531 1 78.81 495 THR B CA 1
ATOM 8128 C C . THR B 1 495 ? -4.836 -5.062 -23.203 1 78.81 495 THR B C 1
ATOM 8130 O O . THR B 1 495 ? -4.574 -4.988 -24.406 1 78.81 495 THR B O 1
ATOM 8133 N N . ALA B 1 496 ? -4.422 -6.055 -22.453 1 74.94 496 ALA B N 1
ATOM 8134 C CA . ALA B 1 496 ? -3.604 -7.137 -23 1 74.94 496 ALA B CA 1
ATOM 8135 C C . ALA B 1 496 ? -4.395 -8.438 -23.062 1 74.94 496 ALA B C 1
ATOM 8137 O O . ALA B 1 496 ? -5.184 -8.742 -22.172 1 74.94 496 ALA B O 1
ATOM 8138 N N . ASN B 1 497 ? -4.176 -9.148 -24.172 1 69.62 497 ASN B N 1
ATOM 8139 C CA . ASN B 1 497 ? -4.715 -10.5 -24.281 1 69.62 497 ASN B CA 1
ATOM 8140 C C . ASN B 1 497 ? -3.836 -11.508 -23.547 1 69.62 497 ASN B C 1
ATOM 8142 O O . ASN B 1 497 ? -2.748 -11.852 -24.016 1 69.62 497 ASN B O 1
ATOM 8146 N N . THR B 1 498 ? -4.328 -11.906 -22.344 1 68.19 498 THR B N 1
ATOM 8147 C CA . THR B 1 498 ? -3.494 -12.805 -21.547 1 68.19 498 THR B CA 1
ATOM 8148 C C . THR B 1 498 ? -4.344 -13.867 -20.859 1 68.19 498 THR B C 1
ATOM 8150 O O . THR B 1 498 ? -5.566 -13.883 -21 1 68.19 498 THR B O 1
ATOM 8153 N N . TRP B 1 499 ? -3.619 -14.773 -20.281 1 59 499 TRP B N 1
ATOM 8154 C CA . TRP B 1 499 ? -4.301 -15.766 -19.453 1 59 499 TRP B CA 1
ATOM 8155 C C . TRP B 1 499 ? -5.016 -15.086 -18.281 1 59 499 TRP B C 1
ATOM 8157 O O . TRP B 1 499 ? -6.004 -15.609 -17.766 1 59 499 TRP B O 1
ATOM 8167 N N . TYR B 1 500 ? -4.598 -13.836 -17.938 1 57.25 500 TYR B N 1
ATOM 8168 C CA . TYR B 1 500 ? -5.301 -13.078 -16.922 1 57.25 500 TYR B CA 1
ATOM 8169 C C . TYR B 1 500 ? -6.75 -12.836 -17.312 1 57.25 500 TYR B C 1
ATOM 8171 O O . TYR B 1 500 ? -7.656 -12.914 -16.484 1 57.25 500 TYR B O 1
ATOM 8179 N N . THR B 1 501 ? -6.871 -12.594 -18.609 1 63.94 501 THR B N 1
ATOM 8180 C CA . THR B 1 501 ? -8.156 -12.141 -19.125 1 63.94 501 THR B CA 1
ATOM 8181 C C . THR B 1 501 ? -8.945 -13.305 -19.719 1 63.94 501 THR B C 1
ATOM 8183 O O . THR B 1 501 ? -10.086 -13.141 -20.141 1 63.94 501 THR B O 1
ATOM 8186 N N . GLY B 1 502 ? -8.336 -14.555 -19.688 1 58.62 502 GLY B N 1
ATOM 8187 C CA . GLY B 1 502 ? -8.961 -15.734 -20.266 1 58.62 502 GLY B CA 1
ATOM 8188 C C . GLY B 1 502 ? -8.875 -15.773 -21.766 1 58.62 502 GLY B C 1
ATOM 8189 O O . GLY B 1 502 ? -9.5 -16.625 -22.406 1 58.62 502 GLY B O 1
ATOM 8190 N N . ALA B 1 503 ? -8.008 -14.914 -22.312 1 63.09 503 ALA B N 1
ATOM 8191 C CA . ALA B 1 503 ? -7.957 -14.766 -23.766 1 63.09 503 ALA B CA 1
ATOM 8192 C C . ALA B 1 503 ? -7.297 -15.977 -24.422 1 63.09 503 ALA B C 1
ATOM 8194 O O . ALA B 1 503 ? -7.5 -16.234 -25.609 1 63.09 503 ALA B O 1
ATOM 8195 N N . ASN B 1 504 ? -6.609 -16.75 -23.625 1 61.69 504 ASN B N 1
ATOM 8196 C CA . ASN B 1 504 ? -5.863 -17.875 -24.188 1 61.69 504 ASN B CA 1
ATOM 8197 C C . ASN B 1 504 ? -6.73 -19.125 -24.297 1 61.69 504 ASN B C 1
ATOM 8199 O O . ASN B 1 504 ? -6.281 -20.156 -24.797 1 61.69 504 ASN B O 1
ATOM 8203 N N . VAL B 1 505 ? -7.922 -19.094 -23.703 1 64.19 505 VAL B N 1
ATOM 8204 C CA . VAL B 1 505 ? -8.852 -20.219 -23.75 1 64.19 505 VAL B CA 1
ATOM 8205 C C . VAL B 1 505 ? -10.094 -19.828 -24.562 1 64.19 505 VAL B C 1
ATOM 8207 O O . VAL B 1 505 ? -10.844 -18.938 -24.156 1 64.19 505 VAL B O 1
ATOM 8210 N N . PRO B 1 506 ? -10.258 -20.453 -25.688 1 65.38 506 PRO B N 1
ATOM 8211 C CA . PRO B 1 506 ? -11.445 -20.141 -26.484 1 65.38 506 PRO B CA 1
ATOM 8212 C C . PRO B 1 506 ? -12.742 -20.312 -25.703 1 65.38 506 PRO B C 1
ATOM 8214 O O . PRO B 1 506 ? -12.914 -21.312 -25 1 65.38 506 PRO B O 1
ATOM 8217 N N . GLY B 1 507 ? -13.602 -19.344 -25.766 1 66.94 507 GLY B N 1
ATOM 8218 C CA . GLY B 1 507 ? -14.922 -19.453 -25.172 1 66.94 507 GLY B CA 1
ATOM 8219 C C . GLY B 1 507 ? -14.977 -18.938 -23.75 1 66.94 507 GLY B C 1
ATOM 8220 O O . GLY B 1 507 ? -16.062 -18.75 -23.188 1 66.94 507 GLY B O 1
ATOM 8221 N N . LYS B 1 508 ? -13.867 -18.766 -23.203 1 65.25 508 LYS B N 1
ATOM 8222 C CA . LYS B 1 508 ? -13.852 -18.219 -21.844 1 65.25 508 LYS B CA 1
ATOM 8223 C C . LYS B 1 508 ? -14.141 -16.719 -21.859 1 65.25 508 LYS B C 1
ATOM 8225 O O . LYS B 1 508 ? -13.617 -15.992 -22.703 1 65.25 508 LYS B O 1
ATOM 8230 N N . PRO B 1 509 ? -15.094 -16.172 -20.969 1 66 509 PRO B N 1
ATOM 8231 C CA . PRO B 1 509 ? -15.359 -14.734 -20.891 1 66 509 PRO B CA 1
ATOM 8232 C C . PRO B 1 509 ? -14.109 -13.922 -20.562 1 66 509 PRO B C 1
ATOM 8234 O O . PRO B 1 509 ? -13.281 -14.359 -19.75 1 66 509 PRO B O 1
ATOM 8237 N N . ARG B 1 510 ? -13.953 -12.742 -21.266 1 65.38 510 ARG B N 1
ATOM 8238 C CA . ARG B 1 510 ? -12.797 -11.867 -21.078 1 65.38 510 ARG B CA 1
ATOM 8239 C C . ARG B 1 510 ? -13.016 -10.898 -19.922 1 65.38 510 ARG B C 1
ATOM 8241 O O . ARG B 1 510 ? -13.93 -10.07 -19.969 1 65.38 510 ARG B O 1
ATOM 8248 N N . THR B 1 511 ? -12.484 -11.195 -18.766 1 70.31 511 THR B N 1
ATOM 8249 C CA . THR B 1 511 ? -12.477 -10.328 -17.594 1 70.31 511 THR B CA 1
ATOM 8250 C C . THR B 1 511 ? -11.125 -10.367 -16.891 1 70.31 511 THR B C 1
ATOM 8252 O O . THR B 1 511 ? -10.289 -11.227 -17.188 1 70.31 511 THR B O 1
ATOM 8255 N N . PHE B 1 512 ? -10.672 -9.289 -16.156 1 80.06 512 PHE B N 1
ATOM 8256 C CA . PHE B 1 512 ? -9.516 -9.43 -15.289 1 80.06 512 PHE B CA 1
ATOM 8257 C C . PHE B 1 512 ? -9.945 -9.812 -13.875 1 80.06 512 PHE B C 1
ATOM 8259 O O . PHE B 1 512 ? -10.148 -8.938 -13.023 1 80.06 512 PHE B O 1
ATOM 8266 N N . PRO B 1 513 ? -10.047 -11.039 -13.602 1 83.81 513 PRO B N 1
ATOM 8267 C CA . PRO B 1 513 ? -10.68 -11.539 -12.375 1 83.81 513 PRO B CA 1
ATOM 8268 C C . PRO B 1 513 ? -9.688 -11.688 -11.219 1 83.81 513 PRO B C 1
ATOM 8270 O O . PRO B 1 513 ? -9.742 -12.664 -10.477 1 83.81 513 PRO B O 1
ATOM 8273 N N . VAL B 1 514 ? -8.703 -10.789 -11.148 1 92.06 514 VAL B N 1
ATOM 8274 C CA . VAL B 1 514 ? -7.691 -10.867 -10.094 1 92.06 514 VAL B CA 1
ATOM 8275 C C . VAL B 1 514 ? -7.695 -9.57 -9.281 1 92.06 514 VAL B C 1
ATOM 8277 O O . VAL B 1 514 ? -7.781 -8.477 -9.852 1 92.06 514 VAL B O 1
ATOM 8280 N N . TYR B 1 515 ? -7.73 -9.727 -8.031 1 95.62 515 TYR B N 1
ATOM 8281 C CA . TYR B 1 515 ? -7.676 -8.555 -7.164 1 95.62 515 TYR B CA 1
ATOM 8282 C C . TYR B 1 515 ? -6.32 -7.863 -7.266 1 95.62 515 TYR B C 1
ATOM 8284 O O . TYR B 1 515 ? -5.285 -8.461 -6.957 1 95.62 515 TYR B O 1
ATOM 8292 N N . VAL B 1 516 ? -6.316 -6.578 -7.598 1 93.81 516 VAL B N 1
ATOM 8293 C CA . VAL B 1 516 ? -5.066 -5.902 -7.918 1 93.81 516 VAL B CA 1
ATOM 8294 C C . VAL B 1 516 ? -4.652 -5 -6.758 1 93.81 516 VAL B C 1
ATOM 8296 O O . VAL B 1 516 ? -3.643 -4.297 -6.84 1 93.81 516 VAL B O 1
ATOM 8299 N N . GLY B 1 517 ? -5.355 -5.055 -5.648 1 92.56 517 GLY B N 1
ATOM 8300 C CA . GLY B 1 517 ? -5.121 -4.109 -4.566 1 92.56 517 GLY B CA 1
ATOM 8301 C C . GLY B 1 517 ? -3.932 -4.48 -3.703 1 92.56 517 GLY B C 1
ATOM 8302 O O . GLY B 1 517 ? -3.531 -3.707 -2.828 1 92.56 517 GLY B O 1
ATOM 8303 N N . GLY B 1 518 ? -3.355 -5.699 -3.916 1 93.88 518 GLY B N 1
ATOM 8304 C CA . GLY B 1 518 ? -2.188 -6.102 -3.15 1 93.88 518 GLY B CA 1
ATOM 8305 C C . GLY B 1 518 ? -2.512 -7.082 -2.039 1 93.88 518 GLY B C 1
ATOM 8306 O O . GLY B 1 518 ? -3.621 -7.074 -1.5 1 93.88 518 GLY B O 1
ATOM 8307 N N . LEU B 1 519 ? -1.5 -7.859 -1.66 1 96.19 519 LEU B N 1
ATOM 8308 C CA . LEU B 1 519 ? -1.688 -8.922 -0.683 1 96.19 519 LEU B CA 1
ATOM 8309 C C . LEU B 1 519 ? -1.953 -8.352 0.705 1 96.19 519 LEU B C 1
ATOM 8311 O O . LEU B 1 519 ? -2.822 -8.844 1.429 1 96.19 519 LEU B O 1
ATOM 8315 N N . GLY B 1 520 ? -1.171 -7.375 1.119 1 93.62 520 GLY B N 1
ATOM 8316 C CA . GLY B 1 520 ? -1.366 -6.773 2.43 1 93.62 520 GLY B CA 1
ATOM 8317 C C . GLY B 1 520 ? -2.773 -6.254 2.643 1 93.62 520 GLY B C 1
ATOM 8318 O O . GLY B 1 520 ? -3.396 -6.531 3.668 1 93.62 520 GLY B O 1
ATOM 8319 N N . ARG B 1 521 ? -3.271 -5.508 1.72 1 92.75 521 ARG B N 1
ATOM 8320 C CA . ARG B 1 521 ? -4.629 -4.977 1.794 1 92.75 521 ARG B CA 1
ATOM 8321 C C . ARG B 1 521 ? -5.656 -6.102 1.776 1 92.75 521 ARG B C 1
ATOM 8323 O O . ARG B 1 521 ? -6.652 -6.051 2.502 1 92.75 521 ARG B O 1
ATOM 8330 N N . TYR B 1 522 ? -5.449 -7.016 0.95 1 96.5 522 TYR B N 1
ATOM 8331 C CA . TYR B 1 522 ? -6.32 -8.188 0.886 1 96.5 522 TYR B CA 1
ATOM 8332 C C . TYR B 1 522 ? -6.434 -8.852 2.25 1 96.5 522 TYR B C 1
ATOM 8334 O O . TYR B 1 522 ? -7.535 -9.172 2.703 1 96.5 522 TYR B O 1
ATOM 8342 N N . ARG B 1 523 ? -5.328 -9.125 2.852 1 95.5 523 ARG B N 1
ATOM 8343 C CA . ARG B 1 523 ? -5.305 -9.719 4.184 1 95.5 523 ARG B CA 1
ATOM 8344 C C . ARG B 1 523 ? -6.141 -8.898 5.164 1 95.5 523 ARG B C 1
ATOM 8346 O O . ARG B 1 523 ? -6.914 -9.461 5.945 1 95.5 523 ARG B O 1
ATOM 8353 N N . GLU B 1 524 ? -6 -7.609 5.113 1 92.19 524 GLU B N 1
ATOM 8354 C CA . GLU B 1 524 ? -6.75 -6.73 6.008 1 92.19 524 GLU B CA 1
ATOM 8355 C C . GLU B 1 524 ? -8.25 -6.863 5.781 1 92.19 524 GLU B C 1
ATOM 8357 O O . GLU B 1 524 ? -9.031 -6.848 6.734 1 92.19 524 GLU B O 1
ATOM 8362 N N . ILE B 1 525 ? -8.648 -6.891 4.547 1 93.81 525 ILE B N 1
ATOM 8363 C CA . ILE B 1 525 ? -10.062 -7.051 4.203 1 93.81 525 ILE B CA 1
ATOM 8364 C C . ILE B 1 525 ? -10.602 -8.344 4.812 1 93.81 525 ILE B C 1
ATOM 8366 O O . ILE B 1 525 ? -11.672 -8.352 5.418 1 93.81 525 ILE B O 1
ATOM 8370 N N . CYS B 1 526 ? -9.812 -9.438 4.664 1 96.31 526 CYS B N 1
ATOM 8371 C CA . CYS B 1 526 ? -10.211 -10.719 5.234 1 96.31 526 CYS B CA 1
ATOM 8372 C C . CYS B 1 526 ? -10.281 -10.641 6.758 1 96.31 526 CYS B C 1
ATOM 8374 O O . CYS B 1 526 ? -11.242 -11.125 7.359 1 96.31 526 CYS B O 1
ATOM 8376 N N . ASP B 1 527 ? -9.297 -10.008 7.348 1 93.12 527 ASP B N 1
ATOM 8377 C CA . ASP B 1 527 ? -9.242 -9.875 8.805 1 93.12 527 ASP B CA 1
ATOM 8378 C C . ASP B 1 527 ? -10.414 -9.047 9.32 1 93.12 527 ASP B C 1
ATOM 8380 O O . ASP B 1 527 ? -10.969 -9.344 10.383 1 93.12 527 ASP B O 1
ATOM 8384 N N . ASP B 1 528 ? -10.711 -7.996 8.617 1 90.75 528 ASP B N 1
ATOM 8385 C CA . ASP B 1 528 ? -11.82 -7.129 9.008 1 90.75 528 ASP B CA 1
ATOM 8386 C C . ASP B 1 528 ? -13.141 -7.902 9.023 1 90.75 528 ASP B C 1
ATOM 8388 O O . ASP B 1 528 ? -13.953 -7.73 9.93 1 90.75 528 ASP B O 1
ATOM 8392 N N . ALA B 1 529 ? -13.375 -8.719 8.023 1 93.56 529 ALA B N 1
ATOM 8393 C CA . ALA B 1 529 ? -14.578 -9.547 7.988 1 93.56 529 ALA B CA 1
ATOM 8394 C C . ALA B 1 529 ? -14.656 -10.461 9.203 1 93.56 529 ALA B C 1
ATOM 8396 O O . ALA B 1 529 ? -15.703 -10.57 9.844 1 93.56 529 ALA B O 1
ATOM 8397 N N . ALA B 1 530 ? -13.547 -11.094 9.523 1 94.62 530 ALA B N 1
ATOM 8398 C CA . ALA B 1 530 ? -13.492 -11.984 10.68 1 94.62 530 ALA B CA 1
ATOM 8399 C C . ALA B 1 530 ? -13.758 -11.227 11.977 1 94.62 530 ALA B C 1
ATOM 8401 O O . ALA B 1 530 ? -14.523 -11.688 12.828 1 94.62 530 ALA B O 1
ATOM 8402 N N . ALA B 1 531 ? -13.133 -10.062 12.102 1 88.31 531 ALA B N 1
ATOM 8403 C CA . ALA B 1 531 ? -13.25 -9.266 13.32 1 88.31 531 ALA B CA 1
ATOM 8404 C C . ALA B 1 531 ? -14.688 -8.789 13.523 1 88.31 531 ALA B C 1
ATOM 8406 O O . ALA B 1 531 ? -15.109 -8.539 14.656 1 88.31 531 ALA B O 1
ATOM 8407 N N . GLN B 1 532 ? -15.398 -8.688 12.484 1 88.44 532 GLN B N 1
ATOM 8408 C CA . GLN B 1 532 ? -16.781 -8.242 12.547 1 88.44 532 GLN B CA 1
ATOM 8409 C C . GLN B 1 532 ? -17.734 -9.438 12.547 1 88.44 532 GLN B C 1
ATOM 8411 O O . GLN B 1 532 ? -18.859 -9.344 12.023 1 88.44 532 GLN B O 1
ATOM 8416 N N . GLY B 1 533 ? -17.328 -10.609 13.023 1 91.81 533 GLY B N 1
ATOM 8417 C CA . GLY B 1 533 ? -18.156 -11.805 13.094 1 91.81 533 GLY B CA 1
ATOM 8418 C C . GLY B 1 533 ? -18.391 -12.445 11.742 1 91.81 533 GLY B C 1
ATOM 8419 O O . GLY B 1 533 ? -19.484 -12.93 11.461 1 91.81 533 GLY B O 1
ATOM 8420 N N . TYR B 1 534 ? -17.406 -12.32 10.844 1 95.88 534 TYR B N 1
ATOM 8421 C CA . TYR B 1 534 ? -17.438 -12.875 9.492 1 95.88 534 TYR B CA 1
ATOM 8422 C C . TYR B 1 534 ? -18.531 -12.211 8.656 1 95.88 534 TYR B C 1
ATOM 8424 O O . TYR B 1 534 ? -19.359 -12.891 8.047 1 95.88 534 TYR B O 1
ATOM 8432 N N . SER B 1 535 ? -18.406 -10.852 8.656 1 91.38 535 SER B N 1
ATOM 8433 C CA . SER B 1 535 ? -19.297 -10.07 7.812 1 91.38 535 SER B CA 1
ATOM 8434 C C . SER B 1 535 ? -19.156 -10.461 6.348 1 91.38 535 SER B C 1
ATOM 8436 O O . SER B 1 535 ? -18.047 -10.672 5.863 1 91.38 535 SER B O 1
ATOM 8438 N N . GLY B 1 536 ? -20.281 -10.555 5.629 1 94.19 536 GLY B N 1
ATOM 8439 C CA . GLY B 1 536 ? -20.281 -10.977 4.234 1 94.19 536 GLY B CA 1
ATOM 8440 C C . GLY B 1 536 ? -20.5 -12.469 4.059 1 94.19 536 GLY B C 1
ATOM 8441 O O . GLY B 1 536 ? -20.562 -12.961 2.932 1 94.19 536 GLY B O 1
ATOM 8442 N N . PHE B 1 537 ? -20.609 -13.133 5.145 1 97.44 537 PHE B N 1
ATOM 8443 C CA . PHE B 1 537 ? -20.875 -14.562 5.156 1 97.44 537 PHE B CA 1
ATOM 8444 C C . PHE B 1 537 ? -22.109 -14.875 5.996 1 97.44 537 PHE B C 1
ATOM 8446 O O . PHE B 1 537 ? -22.438 -14.141 6.934 1 97.44 537 PHE B O 1
ATOM 8453 N N . THR B 1 538 ? -22.797 -15.914 5.613 1 97.25 538 THR B N 1
ATOM 8454 C CA . THR B 1 538 ? -23.922 -16.422 6.395 1 97.25 538 THR B CA 1
ATOM 8455 C C . THR B 1 538 ? -23.5 -17.656 7.199 1 97.25 538 THR B C 1
ATOM 8457 O O . THR B 1 538 ? -23.016 -18.641 6.633 1 97.25 538 THR B O 1
ATOM 8460 N N . LEU B 1 539 ? -23.625 -17.531 8.438 1 96.94 539 LEU B N 1
ATOM 8461 C CA . LEU B 1 539 ? -23.297 -18.641 9.344 1 96.94 539 LEU B CA 1
ATOM 8462 C C . LEU B 1 539 ? -24.578 -19.266 9.906 1 96.94 539 LEU B C 1
ATOM 8464 O O . LEU B 1 539 ? -25.516 -18.547 10.266 1 96.94 539 LEU B O 1
ATOM 8468 N N . LYS B 1 540 ? -24.625 -20.547 9.914 1 96.19 540 LYS B N 1
ATOM 8469 C CA . LYS B 1 540 ? -25.766 -21.266 10.477 1 96.19 540 LYS B CA 1
ATOM 8470 C C . LYS B 1 540 ? -25.297 -22.406 11.359 1 96.19 540 LYS B C 1
ATOM 8472 O O . LYS B 1 540 ? -24.297 -23.062 11.07 1 96.19 540 LYS B O 1
#

Sequence (1080 aa):
MQQVNSSHAKAPRRLDTLIIGAGFGGMYALHRTRNMGLDTHLIEAGDDVGGTWYWNRYPGARCDVMCIDYSYSFSDDIQQEWAWSEQFAAQPEILAYARFVADKLDLKRDISFNTRATSVRYDDERTLWRVQTDCGDVFEAKYCLMATGPLSVPKQLDLPGTSTFKGAIYLSGKWPHHDVDLKGKRVAVIGTGSSGIQIVPVVAEQAEHLYVYQRTPSFTLPMRNRKLEEDYVAHIKAHYPGLRKAARHSMTGGIRPITHRPLFSVTPAEREKLMEEAWQRGGSHFLGLFSDLLTNSEANEVVAEFVRGKIAEVVNDPDTARRLTPRGYPIFARRPCLDTGYYETYNRENVTLKDCLEHPIIEITENGIRTADGVVEVDVIIAAIGYDALTGAMLSIDIEGKEGRSLKDKWADGGRSHVGLMIEGFPNLFLISGPNGPSALANFILLAEQNVDWICDCIRHLDANGLRSIEADAGAENWWMNKVTTLGSMTLYPTANTWYTGANVPGKPRTFPVYVGGLGRYREICDDAAAQGYSGFTLKMQQVNSSHAKAPRRLDTLIIGAGFGGMYALHRTRNMGLDTHLIEAGDDVGGTWYWNRYPGARCDVMCIDYSYSFSDDIQQEWAWSEQFAAQPEILAYARFVADKLDLKRDISFNTRATSVRYDDERTLWRVQTDCGDVFEAKYCLMATGPLSVPKQLDLPGTSTFKGAIYLSGKWPHHDVDLKGKRVAVIGTGSSGIQIVPVVAEQAEHLYVYQRTPSFTLPMRNRKLEEDYVAHIKAHYPGLRKAARHSMTGGIRPITHRPLFSVTPAEREKLMEEAWQRGGSHFLGLFSDLLTNSEANEVVAEFVRGKIAEVVNDPDTARRLTPRGYPIFARRPCLDTGYYETYNRENVTLKDCLEHPIIEITENGIRTADGVVEVDVIIAAIGYDALTGAMLSIDIEGKEGRSLKDKWADGGRSHVGLMIEGFPNLFLISGPNGPSALANFILLAEQNVDWICDCIRHLDANGLRSIEADAGAENWWMNKVTTLGSMTLYPTANTWYTGANVPGKPRTFPVYVGGLGRYREICDDAAAQGYSGFTLK

Radius of gyration: 32.91 Å; Cα contacts (8 Å, |Δi|>4): 2326; chains: 2; bounding box: 69×118×82 Å

Foldseek 3Di:
DPPPPPPPQPPAAEWAEEEEAQALLRLVLLLLCVVVVTGYAYEHQAQAHHQQLVFQPAAQAWDLAFVLQQDALPDLVLLQVDDAFKRIHHSVVSRVSSVVSCVVSVPVVRYHYNWHWFAWEADPVVQWIWTATPVSHIYIHLFYEYPLAFFRFWDDPDFAAPVLAQFAEAESSGGDPDDDQQAAFEEEEEEDPQSNQSNLLRSLVHHQFYEYEYAFAAQAAASPMDTDDPVVSVVCSVCSVVQQVVLLQDFFSHDQDADAAAQVVDDPVVSVVQQVVQSVVMDSNNVRSHNCLFQDVVSQVVSLVVSLVVLCVQADDNVVSVLNRGDQAGHPLAPHYHHDCSSNSNNDPRYHYDHCNVWNWRGAHRAATQTPVGTDGTRYYYYHQGGLGQCVSVVSHFYAFAPRHTPCVVQLQHDFDQLQFFDARHKSYTYALHWLEQRPSHNSSSSSVLNSVLSSVVVVVCVVVVWSIKHFDPVNRVVSQVQQQVVVVSTRNLSDQYSLQVNSPPSHHGGNRHRSRGSNVSSVVSVVCVVVVNPRMDID/DPPPPPPPQPPAAEWAEEEEAQALLRLVLLLLCVVVVTGYAYEHQAQAHHQQLVFQQAAQAWDLAFVLQQDALPDLVLLQPDDAFKRIHHSVVSRVSSVVSCVVSVPVVRYHYNWHWFAWEADPVVQWIWTATPVSHIYIHLFYEYPLAFFRFWDDPDFAAPVLAQFAEAESSGGDPDDDQQAAFEEEEEDDPQSNQSNLLRSLVHHQFYEYEYAFAAQAAASPMDTDDPVVSVVCSVCSVVQQVVLLQDFFSHDQDADAAAQVVDDPVVSVVQQVVQSVVMDSNNVRSHNCLFQDVVSQVVSLVVSLVVLCVQADDNVVSVLNRGDQAGHPLAPHYHHDCSSNSCNDPRYHYDHCNVWNFRGAHRAATQTPVGTDGTRYYYYHQGGLGQCVSVLSHFYAFAPRHTPCVVQLQHDFDQLQFFDARHKSYTYALHWLEQRPSHSSSSSSVLNSVLSSVVVVVCVVVVWSIKHFDPVNRVVSQVQQQVVVVSTRNLSDQYSQQVNSPPSHHGGNRHRNRGSNVSSVVSVVCVVVVNPRMDID